Protein AF-A0A842H8J8-F1 (afdb_monomer_lite)

Foldseek 3Di:
DWDWDADPNFTETEDPFDAPLQFWKKKKWFFDKDWDADLQRFIAIAGAALFTKIKIKGKGKAFQVRVVVVVVSLVVCPQGKYKYFPQLQKDFLVCLVVGQKDFQWKKKAAPVRPDIDIDGSVDSDDPRDDDDSRIMMGQIATWTFPDRWDDWPPPDPTMTMIMTITIHDDFPRRDMAGHDDWAWADDQVPDTATEDPFDFDPVDPWDQWDWDADWDWDDDDPDPDTDIDHDDYDTKTKTKGKTKAFASSVSNVRNSCSVQSAQFRKHKYFRDWFPWWFQAWFAQAAQKTFIPDCVVPDQQWWKWWDPPVDIFIWGFNDDDGRMTRTPHGRHTDGGGGGMTTIFTWGFPRRIWMWIHSDSGIIMTITMIMGDVCQSDDDPPDDPLCHTTHVAHKKKWKWKDLPPDTAIAICYSQWAQLDVVGIHGYFQKDKDDQDDDPDLDKRKIKIKHFADPPPLLVCCVQDVPRGWMKIWMWMDGRVNSNPIDTDFIFTWDRWDDDPRMIIIITTGPSVVVVPPDDLADPDLFASDAPCDPLLPQPLVVFWFFWWFPDQDPVRKTKTFGPPDLEDDDDDWQQQAQHWKWFQDPVRDIDTFGFHGKDFPDPPPLPQDDPADPLLVVLVVQLVVQVFDADSLLSSLLRLLNVLLVVFPQNVFFQWKQWLAGLFPSSSQRISHHNPPFDTWDKDQDGRVQQHHLFGGFADDQDTKTKGWDDLVCVQFWKKKKKAKDDDAWAFDDDPPAQETATHDDPDHFHDDGQDPDDDGDGDDPPPRDHFMWMWTDDPPDQWIFIDTLLHTDDIHGVDDDDPPPDDDRRTYIDIDDDHHGTMTMMITMTGHDDHSVSRNSSRVSCCVSSPPPPDPPGDPRTMMMTRTPDRNDPDPPPDRDGTMMRGHRAPRRCVSCVSSVSNCSRNSDNPDDPDDPPPDPPPPPPPPPDDD

Structure (mmCIF, N/CA/C/O backbone):
data_AF-A0A842H8J8-F1
#
_entry.id   AF-A0A842H8J8-F1
#
loop_
_atom_site.group_PDB
_atom_site.id
_atom_site.type_symbol
_atom_site.label_atom_id
_atom_site.label_alt_id
_atom_site.label_comp_id
_atom_site.label_asym_id
_atom_site.label_entity_id
_atom_site.label_seq_id
_atom_site.pdbx_PDB_ins_code
_atom_site.Cartn_x
_atom_site.Cartn_y
_atom_site.Cartn_z
_atom_site.occupancy
_atom_site.B_iso_or_equiv
_atom_site.auth_seq_id
_atom_site.auth_comp_id
_atom_site.auth_asym_id
_atom_site.auth_atom_id
_atom_site.pdbx_PDB_model_num
ATOM 1 N N . MET A 1 1 ? -24.028 11.526 -10.012 1.00 87.69 1 MET A N 1
ATOM 2 C CA . MET A 1 1 ? -23.868 10.443 -9.016 1.00 87.69 1 MET A CA 1
ATOM 3 C C . MET A 1 1 ? -22.551 9.672 -9.108 1.00 87.69 1 MET A C 1
ATOM 5 O O . MET A 1 1 ? -22.109 9.202 -8.074 1.00 87.69 1 MET A O 1
ATOM 9 N N . PHE A 1 2 ? -21.899 9.531 -10.272 1.00 93.06 2 PHE A N 1
ATOM 10 C CA . PHE A 1 2 ? -20.542 8.960 -10.356 1.00 93.06 2 PHE A CA 1
ATOM 11 C C . PHE A 1 2 ? -19.648 9.886 -11.187 1.00 93.06 2 PHE A C 1
ATOM 13 O O . PHE A 1 2 ? -19.625 9.809 -12.417 1.00 93.06 2 PHE A O 1
ATOM 20 N N . TYR A 1 3 ? -19.007 10.846 -10.523 1.00 96.00 3 TYR A N 1
ATOM 21 C CA . TYR A 1 3 ? -18.342 11.974 -11.177 1.00 96.00 3 TYR A CA 1
ATOM 22 C C . TYR A 1 3 ? -16.841 11.712 -11.361 1.00 96.00 3 TYR A C 1
ATOM 24 O O . TYR A 1 3 ? -16.205 11.212 -10.434 1.00 96.00 3 TYR A O 1
ATOM 32 N N . PRO A 1 4 ? -16.241 12.030 -12.523 1.00 96.38 4 PRO A N 1
ATOM 33 C CA . PRO A 1 4 ? -14.789 12.026 -12.657 1.00 96.38 4 PRO A CA 1
ATOM 34 C C . PRO A 1 4 ? -14.189 13.165 -11.825 1.00 96.38 4 PRO A C 1
ATOM 36 O O . PRO A 1 4 ? -14.648 14.302 -11.900 1.00 96.38 4 PRO A O 1
ATOM 39 N N . VAL A 1 5 ? -13.157 12.862 -11.043 1.00 96.94 5 VAL A N 1
ATOM 40 C CA . VAL A 1 5 ? -12.429 13.840 -10.225 1.00 96.94 5 VAL A CA 1
ATOM 41 C C . VAL A 1 5 ? -10.946 13.488 -10.223 1.00 96.94 5 VAL A C 1
ATOM 43 O O . VAL A 1 5 ? -10.585 12.324 -10.370 1.00 96.94 5 VAL A O 1
ATOM 46 N N . THR A 1 6 ? -10.074 14.477 -10.062 1.00 96.62 6 THR A N 1
ATOM 47 C CA . THR A 1 6 ? -8.630 14.249 -9.945 1.00 96.62 6 THR A CA 1
ATOM 48 C C . THR A 1 6 ? -8.174 14.695 -8.568 1.00 96.62 6 THR A C 1
ATOM 50 O O . THR A 1 6 ? -8.339 15.861 -8.224 1.00 96.62 6 THR A O 1
ATOM 53 N N . VAL A 1 7 ? -7.573 13.789 -7.795 1.00 95.50 7 VAL A N 1
ATOM 54 C CA . VAL A 1 7 ? -7.004 14.096 -6.475 1.00 95.50 7 VAL A CA 1
ATOM 55 C C . VAL A 1 7 ? -5.531 13.713 -6.479 1.00 95.50 7 VAL A C 1
ATOM 57 O O . VAL A 1 7 ? -5.184 12.584 -6.820 1.00 95.50 7 VAL A O 1
ATOM 60 N N . SER A 1 8 ? -4.649 14.660 -6.149 1.00 91.81 8 SER A N 1
ATOM 61 C CA . SER A 1 8 ? -3.190 14.450 -6.124 1.00 91.81 8 SER A CA 1
ATOM 62 C C . SER A 1 8 ? -2.650 13.800 -7.409 1.00 91.81 8 SER A C 1
ATOM 64 O O . SER A 1 8 ? -1.915 12.815 -7.366 1.00 91.81 8 SER A O 1
ATOM 66 N N . SER A 1 9 ? -3.069 14.317 -8.571 1.00 94.00 9 SER A N 1
ATOM 67 C CA . SER A 1 9 ? -2.735 13.791 -9.911 1.00 94.00 9 SER A CA 1
ATOM 68 C C . SER A 1 9 ? -3.242 12.373 -10.216 1.00 94.00 9 SER A C 1
ATOM 70 O O . SER A 1 9 ? -2.914 11.821 -11.265 1.00 94.00 9 SER A O 1
ATOM 72 N N . THR A 1 10 ? -4.063 11.785 -9.344 1.00 94.31 10 THR A N 1
ATOM 73 C CA . THR A 1 10 ? -4.702 10.485 -9.562 1.00 94.31 10 THR A CA 1
ATOM 74 C C . THR A 1 10 ? -6.130 10.696 -10.048 1.00 94.31 10 THR A C 1
ATOM 76 O O . THR A 1 10 ? -6.908 11.403 -9.408 1.00 94.31 10 THR A O 1
ATOM 79 N N . ALA A 1 11 ? -6.476 10.094 -11.187 1.00 96.12 11 ALA A N 1
ATOM 80 C CA . ALA A 1 11 ? -7.851 10.068 -11.671 1.00 96.12 11 ALA A CA 1
ATOM 81 C C . ALA A 1 11 ? -8.688 9.137 -10.783 1.00 96.12 11 ALA A C 1
ATOM 83 O O . ALA A 1 11 ? -8.371 7.956 -10.647 1.00 96.12 11 ALA A O 1
ATOM 84 N N . CYS A 1 12 ? -9.750 9.678 -10.199 1.00 97.69 12 CYS A N 1
ATOM 85 C CA . CYS A 1 12 ? -10.662 9.007 -9.284 1.00 97.69 12 CYS A CA 1
ATOM 86 C C . CYS A 1 12 ? -12.117 9.195 -9.745 1.00 97.69 12 CYS A C 1
ATOM 88 O O . CYS A 1 12 ? -12.430 9.992 -10.637 1.00 97.69 12 CYS A O 1
ATOM 90 N N . ARG A 1 13 ? -13.035 8.473 -9.101 1.00 97.62 13 ARG A N 1
ATOM 91 C CA . ARG A 1 13 ? -14.482 8.628 -9.285 1.00 97.62 13 ARG A CA 1
ATOM 92 C C . ARG A 1 13 ? -15.158 8.953 -7.963 1.00 97.62 13 ARG A C 1
ATOM 94 O O . ARG A 1 13 ? -15.046 8.173 -7.029 1.00 97.62 13 ARG A O 1
ATOM 101 N N . LEU A 1 14 ? -15.884 10.061 -7.884 1.00 98.06 14 LEU A N 1
ATOM 102 C CA . LEU A 1 14 ? -16.700 10.402 -6.720 1.00 98.06 14 LEU A CA 1
ATOM 103 C C . LEU A 1 14 ? -18.071 9.724 -6.823 1.00 98.06 14 LEU A C 1
ATOM 105 O O . LEU A 1 14 ? -18.838 10.021 -7.743 1.00 98.06 14 LEU A O 1
ATOM 109 N N . LEU A 1 15 ? -18.374 8.827 -5.884 1.00 97.69 15 LEU A N 1
ATOM 110 C CA . LEU A 1 15 ? -19.659 8.143 -5.761 1.00 97.69 15 LEU A CA 1
ATOM 111 C C . LEU A 1 15 ? -20.578 8.909 -4.802 1.00 97.69 15 LEU A C 1
ATOM 113 O O . LEU A 1 15 ? -20.511 8.748 -3.591 1.00 97.69 15 LEU A O 1
ATOM 117 N N . ALA A 1 16 ? -21.465 9.712 -5.378 1.00 96.94 16 ALA A N 1
ATOM 118 C CA . ALA A 1 16 ? -22.446 10.554 -4.696 1.00 96.94 16 ALA A CA 1
ATOM 119 C C . ALA A 1 16 ? -23.821 9.866 -4.557 1.00 96.94 16 ALA A C 1
ATOM 121 O O . ALA A 1 16 ? -24.856 10.497 -4.741 1.00 96.94 16 ALA A O 1
ATOM 122 N N . ALA A 1 17 ? -23.842 8.545 -4.363 1.00 96.25 17 ALA A N 1
ATOM 123 C CA . ALA A 1 17 ? -25.079 7.787 -4.183 1.00 96.25 17 ALA A CA 1
ATOM 124 C C . ALA A 1 17 ? -25.385 7.668 -2.684 1.00 96.25 17 ALA A C 1
ATOM 126 O O . ALA A 1 17 ? -24.758 6.859 -1.996 1.00 96.25 17 ALA A O 1
ATOM 127 N N . GLU A 1 18 ? -26.318 8.487 -2.199 1.00 96.69 18 GLU A N 1
ATOM 128 C CA . GLU A 1 18 ? -26.728 8.534 -0.790 1.00 96.69 18 GLU A CA 1
ATOM 129 C C . GLU A 1 18 ? -27.335 7.192 -0.333 1.00 96.69 18 GLU A C 1
ATOM 131 O O . GLU A 1 18 ? -27.959 6.490 -1.144 1.00 96.69 18 GLU A O 1
ATOM 136 N N . PRO A 1 19 ? -27.127 6.778 0.927 1.00 97.50 19 PRO A N 1
ATOM 137 C CA . PRO A 1 19 ? -27.746 5.585 1.469 1.00 97.50 19 PRO A CA 1
ATOM 138 C C . PRO A 1 19 ? -29.259 5.706 1.628 1.00 97.50 19 PRO A C 1
ATOM 140 O O . PRO A 1 19 ? -29.793 6.687 2.130 1.00 97.50 19 PRO A O 1
ATOM 143 N N . ASP A 1 20 ? -29.947 4.635 1.254 1.00 96.75 20 ASP A N 1
ATOM 144 C CA . ASP A 1 20 ? -31.305 4.365 1.689 1.00 96.75 20 ASP A CA 1
ATOM 145 C C . ASP A 1 20 ? -31.262 3.866 3.135 1.00 96.75 20 ASP A C 1
ATOM 147 O O . ASP A 1 20 ? -31.043 2.679 3.391 1.00 96.75 20 ASP A O 1
ATOM 151 N N . TRP A 1 21 ? -31.476 4.792 4.071 1.00 96.06 21 TRP A N 1
ATOM 152 C CA . TRP A 1 21 ? -31.500 4.538 5.513 1.00 96.06 21 TRP A CA 1
ATOM 153 C C . TRP A 1 21 ? -32.638 3.608 5.972 1.00 96.06 21 TRP A C 1
ATOM 155 O O . TRP A 1 21 ? -32.689 3.246 7.143 1.00 96.06 21 TRP A O 1
ATOM 165 N N . SER A 1 22 ? -33.532 3.154 5.079 1.00 95.94 22 SER A N 1
ATOM 166 C CA . SER A 1 22 ? -34.403 2.008 5.393 1.00 95.94 22 SER A CA 1
ATOM 167 C C . SER A 1 22 ? -33.621 0.691 5.514 1.00 95.94 22 SER A C 1
ATOM 169 O O . SER A 1 22 ? -34.101 -0.279 6.103 1.00 95.94 22 SER A O 1
ATOM 171 N N . THR A 1 23 ? -32.395 0.669 4.987 1.00 96.19 23 THR A N 1
ATOM 172 C CA . THR A 1 23 ? -31.409 -0.393 5.163 1.00 96.19 23 THR A CA 1
ATOM 173 C C . THR A 1 23 ? -30.200 0.152 5.912 1.00 96.19 23 THR A C 1
ATOM 175 O O . THR A 1 23 ? -29.716 1.241 5.611 1.00 96.19 23 THR A O 1
ATOM 178 N N . ALA A 1 24 ? -29.680 -0.611 6.873 1.00 97.31 24 ALA A N 1
ATOM 179 C CA . ALA A 1 24 ? -28.526 -0.158 7.637 1.00 97.31 24 ALA A CA 1
ATOM 180 C C . ALA A 1 24 ? -27.286 0.011 6.740 1.00 97.31 24 ALA A C 1
ATOM 182 O O . ALA A 1 24 ? -26.946 -0.868 5.939 1.00 97.31 24 ALA A O 1
ATOM 183 N N . VAL A 1 25 ? -26.570 1.118 6.924 1.00 98.19 25 VAL A N 1
ATOM 184 C CA . VAL A 1 25 ? -25.212 1.293 6.402 1.00 98.19 25 VAL A CA 1
ATOM 185 C C . VAL A 1 25 ? -24.284 0.466 7.277 1.00 98.19 25 VAL A C 1
ATOM 187 O O . VAL A 1 25 ? -24.323 0.571 8.494 1.00 98.19 25 VAL A O 1
ATOM 190 N N . THR A 1 26 ? -23.433 -0.360 6.687 1.00 98.25 26 THR A N 1
ATOM 191 C CA . THR A 1 26 ? -22.516 -1.230 7.433 1.00 98.25 26 THR A CA 1
ATOM 192 C C . THR A 1 26 ? -21.071 -0.814 7.205 1.00 98.25 26 THR A C 1
ATOM 194 O O . THR A 1 26 ? -20.652 -0.554 6.078 1.00 98.25 26 THR A O 1
ATOM 197 N N . GLY A 1 27 ? -20.308 -0.738 8.289 1.00 98.00 27 GLY A N 1
ATOM 198 C CA . GLY A 1 27 ? -18.879 -0.459 8.297 1.00 98.00 27 GLY A CA 1
ATOM 199 C C . GLY A 1 27 ? -18.133 -1.598 8.960 1.00 98.00 27 GLY A C 1
ATOM 200 O O . GLY A 1 27 ? -18.436 -1.983 10.089 1.00 98.00 27 GLY A O 1
ATOM 201 N N . GLU A 1 28 ? -17.145 -2.132 8.257 1.00 98.19 28 GLU A N 1
ATOM 202 C CA . GLU A 1 28 ? -16.211 -3.118 8.777 1.00 98.19 28 GLU A CA 1
ATOM 203 C C . GLU A 1 28 ? -14.836 -2.461 8.929 1.00 98.19 28 GLU A C 1
ATOM 205 O O . GLU A 1 28 ? -14.187 -2.140 7.934 1.00 98.19 28 GLU A O 1
ATOM 210 N N . PHE A 1 29 ? -14.404 -2.240 10.172 1.00 98.12 29 PHE A N 1
ATOM 211 C CA . PHE A 1 29 ? -13.083 -1.708 10.503 1.00 98.12 29 PHE A CA 1
ATOM 212 C C . PHE A 1 29 ? -12.147 -2.875 10.802 1.00 98.12 29 PHE A C 1
ATOM 214 O O . PHE A 1 29 ? -12.285 -3.540 11.830 1.00 98.12 29 PHE A O 1
ATOM 221 N N . ALA A 1 30 ? -11.195 -3.127 9.909 1.00 97.69 30 ALA A N 1
ATOM 222 C CA . ALA A 1 30 ? -10.241 -4.220 10.036 1.00 97.69 30 ALA A CA 1
ATOM 223 C C . ALA A 1 30 ? -8.867 -3.700 10.480 1.00 97.69 30 ALA A C 1
ATOM 225 O O . ALA A 1 30 ? -8.191 -2.983 9.740 1.00 97.69 30 ALA A O 1
ATOM 226 N N . ALA A 1 31 ? -8.432 -4.073 11.679 1.00 95.44 31 ALA A N 1
ATOM 227 C CA . ALA A 1 31 ? -7.045 -3.930 12.097 1.00 95.44 31 ALA A CA 1
ATOM 228 C C . ALA A 1 31 ? -6.193 -5.035 11.452 1.00 95.44 31 ALA A C 1
ATOM 230 O O . ALA A 1 31 ? -6.673 -6.130 11.172 1.00 95.44 31 ALA A O 1
ATOM 231 N N . ARG A 1 32 ? -4.907 -4.772 11.215 1.00 93.62 32 ARG A N 1
ATOM 232 C CA . ARG A 1 32 ? -3.961 -5.822 10.818 1.00 93.62 32 ARG A CA 1
ATOM 233 C C . ARG A 1 32 ? -3.065 -6.142 11.996 1.00 93.62 32 ARG A C 1
ATOM 235 O O . ARG A 1 32 ? -2.204 -5.330 12.343 1.00 93.62 32 ARG A O 1
ATOM 242 N N . THR A 1 33 ? -3.258 -7.311 12.594 1.00 92.25 33 THR A N 1
ATOM 243 C CA . THR A 1 33 ? -2.404 -7.790 13.680 1.00 92.25 33 THR A CA 1
ATOM 244 C C . THR A 1 33 ? -1.749 -9.115 13.316 1.00 92.25 33 THR A C 1
ATOM 246 O O . THR A 1 33 ? -2.308 -9.929 12.584 1.00 92.25 33 THR A O 1
ATOM 249 N N . ALA A 1 34 ? -0.527 -9.306 13.802 1.00 89.75 34 ALA A N 1
ATOM 250 C CA . ALA A 1 34 ? 0.090 -10.617 13.912 1.00 89.75 34 ALA A CA 1
ATOM 251 C C . ALA A 1 34 ? -0.029 -11.056 15.369 1.00 89.75 34 ALA A C 1
ATOM 253 O O . ALA A 1 34 ? 0.261 -10.271 16.277 1.00 89.75 34 ALA A O 1
ATOM 254 N N . SER A 1 35 ? -0.447 -12.297 15.594 1.00 88.19 35 SER A N 1
ATOM 255 C CA . SER A 1 35 ? -0.564 -12.867 16.930 1.00 88.19 35 SER A CA 1
ATOM 256 C C . SER A 1 35 ? 0.161 -14.198 17.004 1.00 88.19 35 SER A C 1
ATOM 258 O O . SER A 1 35 ? -0.202 -15.122 16.280 1.00 88.19 35 SER A O 1
ATOM 260 N N . ASP A 1 36 ? 1.090 -14.307 17.945 1.00 84.88 36 ASP A N 1
ATOM 261 C CA . ASP A 1 36 ? 1.749 -15.555 18.305 1.00 84.88 36 ASP A CA 1
ATOM 262 C C . ASP A 1 36 ? 1.379 -15.890 19.748 1.00 84.88 36 ASP A C 1
ATOM 264 O O . ASP A 1 36 ? 1.682 -15.139 20.677 1.00 84.88 36 ASP A O 1
ATOM 268 N N . SER A 1 37 ? 0.685 -17.007 19.956 1.00 77.62 37 SER A N 1
ATOM 269 C CA . SER A 1 37 ? 0.348 -17.492 21.296 1.00 77.62 37 SER A CA 1
ATOM 270 C C . SER A 1 37 ? 1.330 -18.569 21.737 1.00 77.62 37 SER A C 1
ATOM 272 O O . SER A 1 37 ? 1.426 -19.614 21.092 1.00 77.62 37 SER A O 1
ATOM 274 N N . GLY A 1 38 ? 2.015 -18.345 22.858 1.00 73.69 38 GLY A N 1
ATOM 275 C CA . GLY A 1 38 ? 2.800 -19.382 23.518 1.00 73.69 38 GLY A CA 1
ATOM 276 C C . GLY A 1 38 ? 1.917 -20.439 24.191 1.00 73.69 38 GLY A C 1
ATOM 277 O O . GLY A 1 38 ? 0.714 -20.255 24.382 1.00 73.69 38 GLY A O 1
ATOM 278 N N . LEU A 1 39 ? 2.534 -21.546 24.616 1.00 74.19 39 LEU A N 1
ATOM 279 C CA . LEU A 1 39 ? 1.850 -22.659 25.293 1.00 74.19 39 LEU A CA 1
ATOM 280 C C . LEU A 1 39 ? 1.127 -22.236 26.585 1.00 74.19 39 LEU A C 1
ATOM 282 O O . LEU A 1 39 ? 0.106 -22.814 26.935 1.00 74.19 39 LEU A O 1
ATOM 286 N N . SER A 1 40 ? 1.619 -21.208 27.280 1.00 71.94 40 SER A N 1
ATOM 287 C CA . SER A 1 40 ? 1.027 -20.668 28.515 1.00 71.94 40 SER A CA 1
ATOM 288 C C . SER A 1 40 ? -0.202 -19.775 28.287 1.00 71.94 40 SER A C 1
ATOM 290 O O . SER A 1 40 ? -0.618 -19.073 29.207 1.00 71.94 40 SER A O 1
ATOM 292 N N . ALA A 1 41 ? -0.742 -19.741 27.062 1.00 72.44 41 ALA A N 1
ATOM 293 C CA . ALA A 1 41 ? -1.769 -18.803 26.598 1.00 72.44 41 ALA A CA 1
ATOM 294 C C . ALA A 1 41 ? -1.365 -17.315 26.664 1.00 72.44 41 ALA A C 1
ATOM 296 O O . ALA A 1 41 ? -2.164 -16.440 26.334 1.00 72.44 41 ALA A O 1
ATOM 297 N N . ARG A 1 42 ? -0.111 -17.011 27.027 1.00 79.88 42 ARG A N 1
ATOM 298 C CA . ARG A 1 42 ? 0.451 -15.667 26.890 1.00 79.88 42 ARG A CA 1
ATOM 299 C C . ARG A 1 42 ? 0.763 -15.420 25.425 1.00 79.88 42 ARG A C 1
ATOM 301 O O . ARG A 1 42 ? 1.501 -16.180 24.797 1.00 79.88 42 ARG A O 1
ATOM 308 N N . GLY A 1 43 ? 0.134 -14.386 24.885 1.00 81.19 43 GLY A N 1
ATOM 309 C CA . GLY A 1 43 ? 0.277 -13.998 23.496 1.00 81.19 43 GLY A CA 1
ATOM 310 C C . GLY A 1 43 ? 1.186 -12.794 23.341 1.00 81.19 43 GLY A C 1
ATOM 311 O O . GLY A 1 43 ? 1.130 -11.841 24.119 1.00 81.19 43 GLY A O 1
ATOM 312 N N . HIS A 1 44 ? 1.977 -12.826 22.283 1.00 86.75 44 HIS A N 1
ATOM 313 C CA . HIS A 1 44 ? 2.601 -11.652 21.710 1.00 86.75 44 HIS A CA 1
ATOM 314 C C . HIS A 1 44 ? 1.733 -11.213 20.542 1.00 86.75 44 HIS A C 1
ATOM 316 O O . HIS A 1 44 ? 1.434 -12.008 19.650 1.00 86.75 44 HIS A O 1
ATOM 322 N N . ARG A 1 45 ? 1.303 -9.956 20.546 1.00 90.06 45 ARG A N 1
ATOM 323 C CA . ARG A 1 45 ? 0.564 -9.378 19.430 1.00 90.06 45 ARG A CA 1
ATOM 324 C C . ARG A 1 45 ? 1.279 -8.136 18.950 1.00 90.06 45 ARG A C 1
ATOM 326 O O . ARG A 1 45 ? 1.794 -7.349 19.741 1.00 90.06 45 ARG A O 1
ATOM 333 N N . ARG A 1 46 ? 1.343 -7.994 17.634 1.00 91.00 46 ARG A N 1
ATOM 334 C CA . ARG A 1 46 ? 2.011 -6.887 16.956 1.00 91.00 46 ARG A CA 1
ATOM 335 C C . ARG A 1 46 ? 1.033 -6.265 15.986 1.00 91.00 46 ARG A C 1
ATOM 337 O O . ARG A 1 46 ? 0.405 -6.965 15.193 1.00 91.00 46 ARG A O 1
ATOM 344 N N . ARG A 1 47 ? 0.929 -4.942 16.025 1.00 91.75 47 ARG A N 1
ATOM 345 C CA . ARG A 1 47 ? 0.204 -4.189 15.002 1.00 91.75 47 ARG A CA 1
ATOM 346 C C . ARG A 1 47 ? 1.078 -4.117 13.755 1.00 91.75 47 ARG A C 1
ATOM 348 O O . ARG A 1 47 ? 2.249 -3.751 13.847 1.00 91.75 47 ARG A O 1
ATOM 355 N N . LEU A 1 48 ? 0.508 -4.488 12.615 1.00 89.94 48 LEU A N 1
ATOM 356 C CA . LEU A 1 48 ? 1.186 -4.474 11.315 1.00 89.94 48 LEU A CA 1
ATOM 357 C C . LEU A 1 48 ? 0.881 -3.207 10.508 1.00 89.94 48 LEU A C 1
ATOM 359 O O . LEU A 1 48 ? 1.577 -2.909 9.542 1.00 89.94 48 LEU A O 1
ATOM 363 N N . ALA A 1 49 ? -0.172 -2.486 10.890 1.00 90.12 49 ALA A N 1
ATOM 364 C CA . ALA A 1 49 ? -0.602 -1.238 10.280 1.00 90.12 49 ALA A CA 1
ATOM 365 C C . ALA A 1 49 ? -0.898 -0.214 11.378 1.00 90.12 49 ALA A C 1
ATOM 367 O O . ALA A 1 49 ? -1.344 -0.580 12.473 1.00 90.12 49 ALA A O 1
ATOM 368 N N . ALA A 1 50 ? -0.653 1.062 11.089 1.00 87.81 50 ALA A N 1
ATOM 369 C CA . ALA A 1 50 ? -1.013 2.137 11.998 1.00 87.81 50 ALA A CA 1
ATOM 370 C C . ALA A 1 50 ? -2.524 2.390 11.990 1.00 87.81 50 ALA A C 1
ATOM 372 O O . ALA A 1 50 ? -3.062 2.834 13.004 1.00 87.81 50 ALA A O 1
ATOM 373 N N . GLN A 1 51 ? -3.191 2.159 10.855 1.00 93.12 51 GLN A N 1
ATOM 374 C CA . GLN A 1 51 ? -4.615 2.430 10.661 1.00 93.12 51 GLN A CA 1
ATOM 375 C C . GLN A 1 51 ? -5.427 1.158 10.411 1.00 93.12 51 GLN A C 1
ATOM 377 O O . GLN A 1 51 ? -4.921 0.143 9.932 1.00 93.12 51 GLN A O 1
ATOM 382 N N . THR A 1 52 ? -6.715 1.221 10.746 1.00 95.81 52 THR A N 1
ATOM 383 C CA . THR A 1 52 ? -7.690 0.205 10.336 1.00 95.81 52 THR A CA 1
ATOM 384 C C . THR A 1 52 ? -8.101 0.436 8.891 1.00 95.81 52 THR A C 1
ATOM 386 O O . THR A 1 52 ? -8.278 1.582 8.497 1.00 95.81 52 THR A O 1
ATOM 389 N N . VAL A 1 53 ? -8.351 -0.636 8.150 1.00 97.19 53 VAL A N 1
ATOM 390 C CA . VAL A 1 53 ? -8.945 -0.576 6.811 1.00 97.19 53 VAL A CA 1
ATOM 391 C C . VAL A 1 53 ? -10.464 -0.577 6.951 1.00 97.19 53 VAL A C 1
ATOM 393 O O . VAL A 1 53 ? -11.016 -1.518 7.525 1.00 97.19 53 VAL A O 1
ATOM 396 N N . LEU A 1 54 ? -11.140 0.445 6.425 1.00 98.06 54 LEU A N 1
ATOM 397 C CA . LEU A 1 54 ? -12.603 0.500 6.405 1.00 98.06 54 LEU A CA 1
ATOM 398 C C . LEU A 1 54 ? -13.173 -0.153 5.135 1.00 98.06 54 LEU A C 1
ATOM 400 O O . LEU A 1 54 ? -12.816 0.204 4.013 1.00 98.06 54 LEU A O 1
ATOM 404 N N . THR A 1 55 ? -14.123 -1.072 5.298 1.00 98.38 55 THR A N 1
ATOM 405 C CA . THR A 1 55 ? -15.057 -1.461 4.232 1.00 98.38 55 THR A CA 1
ATOM 406 C C . THR A 1 55 ? -16.439 -0.911 4.543 1.00 98.38 55 THR A C 1
ATOM 408 O O . THR A 1 55 ? -17.039 -1.288 5.545 1.00 98.38 55 THR A O 1
ATOM 411 N N . LEU A 1 56 ? -16.944 -0.030 3.681 1.00 98.31 56 LEU A N 1
ATOM 412 C CA . LEU A 1 56 ? -18.270 0.571 3.795 1.00 98.31 56 LEU A CA 1
ATOM 413 C C . LEU A 1 56 ? -19.220 -0.092 2.794 1.00 98.31 56 LEU A C 1
ATOM 415 O O . LEU A 1 56 ? -18.907 -0.178 1.603 1.00 98.31 56 LEU A O 1
ATOM 419 N N . ALA A 1 57 ? -20.381 -0.542 3.257 1.00 98.12 57 ALA A N 1
ATOM 420 C CA . ALA A 1 57 ? -21.418 -1.118 2.414 1.00 98.12 57 ALA A CA 1
ATOM 421 C C . ALA A 1 57 ? -22.798 -0.547 2.751 1.00 98.12 57 ALA A C 1
ATOM 423 O O . ALA A 1 57 ? -23.160 -0.414 3.916 1.00 98.12 57 ALA A O 1
ATOM 424 N N . TRP A 1 58 ? -23.566 -0.202 1.721 1.00 98.06 58 TRP A N 1
ATOM 425 C CA . TRP A 1 58 ? -24.895 0.399 1.845 1.00 98.06 58 TRP A CA 1
ATOM 426 C C . TRP A 1 58 ? -25.728 0.125 0.595 1.00 98.06 58 TRP A C 1
ATOM 428 O O . TRP A 1 58 ? -25.202 -0.350 -0.417 1.00 98.06 58 TRP A O 1
ATOM 438 N N . SER A 1 59 ? -27.022 0.435 0.645 1.00 97.31 59 SER A N 1
ATOM 439 C CA . SER A 1 59 ? -27.874 0.448 -0.543 1.00 97.31 59 SER A CA 1
ATOM 440 C C . SER A 1 59 ? -28.301 1.870 -0.894 1.00 97.31 59 SER A C 1
ATOM 442 O O . SER A 1 59 ? -28.388 2.707 -0.006 1.00 97.31 59 SER A O 1
ATOM 444 N N . SER A 1 60 ? -28.535 2.164 -2.173 1.00 97.25 60 SER A N 1
ATOM 445 C CA . SER A 1 60 ? -29.061 3.461 -2.624 1.00 97.25 60 SER A CA 1
ATOM 446 C C . SER A 1 60 ? -30.238 3.262 -3.563 1.00 97.25 60 SER A C 1
ATOM 448 O O . SER A 1 60 ? -30.191 2.390 -4.438 1.00 97.25 60 SER A O 1
ATOM 450 N N . LEU A 1 61 ? -31.247 4.122 -3.440 1.00 96.88 61 LEU A N 1
ATOM 451 C CA . LEU A 1 61 ? -32.372 4.206 -4.366 1.00 96.88 61 LEU A CA 1
ATOM 452 C C . LEU A 1 61 ? -32.089 5.270 -5.421 1.00 96.88 61 LEU A C 1
ATOM 454 O O . LEU A 1 61 ? -31.945 6.446 -5.101 1.00 96.88 61 LEU A O 1
ATOM 458 N N . LEU A 1 62 ? -32.009 4.862 -6.688 1.00 95.81 62 LEU A N 1
ATOM 459 C CA . LEU A 1 62 ? -31.798 5.786 -7.800 1.00 95.81 62 LEU A CA 1
ATOM 460 C C . LEU A 1 62 ? -33.069 5.908 -8.641 1.00 95.81 62 LEU A C 1
ATOM 462 O O . LEU A 1 62 ? -33.707 4.904 -8.968 1.00 95.81 62 LEU A O 1
ATOM 466 N N . ASP A 1 63 ? -33.402 7.137 -9.028 1.00 95.50 63 ASP A N 1
ATOM 467 C CA . ASP A 1 63 ? -34.487 7.435 -9.960 1.00 95.50 63 ASP A CA 1
ATOM 468 C C . ASP A 1 63 ? -34.105 7.102 -11.418 1.00 95.50 63 ASP A C 1
ATOM 470 O O . ASP A 1 63 ? -33.008 6.626 -11.713 1.00 95.50 63 ASP A O 1
ATOM 474 N N . GLY A 1 64 ? -35.020 7.325 -12.364 1.00 93.38 64 GLY A N 1
ATOM 475 C CA . GLY A 1 64 ? -34.848 6.887 -13.753 1.00 93.38 64 GLY A CA 1
ATOM 476 C C . GLY A 1 64 ? -33.619 7.510 -14.430 1.00 93.38 64 GLY A C 1
ATOM 477 O O . GLY A 1 64 ? -32.782 6.771 -14.964 1.00 93.38 64 GLY A O 1
ATOM 478 N N . PRO A 1 65 ? -33.479 8.851 -14.409 1.00 94.00 65 PRO A N 1
ATOM 479 C CA . PRO A 1 65 ? -32.278 9.535 -14.883 1.00 94.00 65 PRO A CA 1
ATOM 480 C C . PRO A 1 65 ? -31.008 9.100 -14.140 1.00 94.00 65 PRO A C 1
ATOM 482 O O . PRO A 1 65 ? -29.992 8.819 -14.783 1.00 94.00 65 PRO A O 1
ATOM 485 N N . GLY A 1 66 ? -31.065 8.983 -12.811 1.00 93.62 66 GLY A N 1
ATOM 486 C CA . GLY A 1 66 ? -29.950 8.572 -11.968 1.00 93.62 66 GLY A CA 1
ATOM 487 C C . GLY A 1 66 ? -29.442 7.163 -12.274 1.00 93.62 66 GLY A C 1
ATOM 488 O O . GLY A 1 66 ? -28.240 6.964 -12.462 1.00 93.62 66 GLY A O 1
ATOM 489 N N . HIS A 1 67 ? -30.350 6.198 -12.416 1.00 93.88 67 HIS A N 1
ATOM 490 C CA . HIS A 1 67 ? -30.058 4.823 -12.822 1.00 93.88 67 HIS A CA 1
ATOM 491 C C . HIS A 1 67 ? -29.401 4.767 -14.210 1.00 93.88 67 HIS A C 1
ATOM 493 O O . HIS A 1 67 ? -28.377 4.099 -14.393 1.00 93.88 67 HIS A O 1
ATOM 499 N N . ALA A 1 68 ? -29.947 5.494 -15.193 1.00 93.12 68 ALA A N 1
ATOM 500 C CA . ALA A 1 68 ? -29.395 5.523 -16.547 1.00 93.12 68 ALA A CA 1
ATOM 501 C C . ALA A 1 68 ? -27.968 6.096 -16.571 1.00 93.12 68 ALA A C 1
ATOM 503 O O . ALA A 1 68 ? -27.083 5.503 -17.198 1.00 93.12 68 ALA A O 1
ATOM 504 N N . ALA A 1 69 ? -27.734 7.200 -15.854 1.00 93.25 69 ALA A N 1
ATOM 505 C CA . ALA A 1 69 ? -26.415 7.812 -15.719 1.00 93.25 69 ALA A CA 1
ATOM 506 C C . ALA A 1 69 ? -25.424 6.878 -15.007 1.00 93.25 69 ALA A C 1
ATOM 508 O O . ALA A 1 69 ? -24.305 6.690 -15.485 1.00 93.25 69 ALA A O 1
ATOM 509 N N . MET A 1 70 ? -25.845 6.237 -13.912 1.00 95.00 70 MET A N 1
ATOM 510 C CA . MET A 1 70 ? -25.010 5.303 -13.154 1.00 95.00 70 MET A CA 1
ATOM 511 C C . MET A 1 70 ? -24.589 4.095 -13.997 1.00 95.00 70 MET A C 1
ATOM 513 O O . MET A 1 70 ? -23.419 3.720 -14.004 1.00 95.00 70 MET A O 1
ATOM 517 N N . ARG A 1 71 ? -25.510 3.513 -14.775 1.00 94.19 71 ARG A N 1
ATOM 518 C CA . ARG A 1 71 ? -25.207 2.388 -15.673 1.00 94.19 71 ARG A CA 1
ATOM 519 C C . ARG A 1 71 ? -24.149 2.749 -16.720 1.00 94.19 71 ARG A C 1
ATOM 521 O O . ARG A 1 71 ? -23.252 1.949 -16.972 1.00 94.19 71 ARG A O 1
ATOM 528 N N . VAL A 1 72 ? -24.244 3.935 -17.327 1.00 94.94 72 VAL A N 1
ATOM 529 C CA . VAL A 1 72 ? -23.235 4.414 -18.291 1.00 94.94 72 VAL A CA 1
ATOM 530 C C . VAL A 1 72 ? -21.889 4.618 -17.601 1.00 94.94 72 VAL A C 1
ATOM 532 O O . VAL A 1 72 ? -20.865 4.182 -18.123 1.00 94.94 72 VAL A O 1
ATOM 535 N N . ALA A 1 73 ? -21.889 5.226 -16.415 1.00 94.06 73 ALA A N 1
ATOM 536 C CA . ALA A 1 73 ? -20.670 5.529 -15.678 1.00 94.06 73 ALA A CA 1
ATOM 537 C C . ALA A 1 73 ? -19.944 4.256 -15.195 1.00 94.06 73 ALA A C 1
ATOM 539 O O . ALA A 1 73 ? -18.731 4.147 -15.356 1.00 94.06 73 ALA A O 1
ATOM 540 N N . LEU A 1 74 ? -20.682 3.250 -14.708 1.00 94.56 74 LEU A N 1
ATOM 541 C CA . LEU A 1 74 ? -20.135 1.926 -14.383 1.00 94.56 74 LEU A CA 1
ATOM 542 C C . LEU A 1 74 ? -19.609 1.193 -15.626 1.00 94.56 74 LEU A C 1
ATOM 544 O O . LEU A 1 74 ? -18.611 0.486 -15.534 1.00 94.56 74 LEU A O 1
ATOM 548 N N . GLY A 1 75 ? -20.220 1.397 -16.797 1.00 94.50 75 GLY A N 1
ATOM 549 C CA . GLY A 1 75 ? -19.707 0.876 -18.069 1.00 94.50 75 GLY A CA 1
ATOM 550 C C . GLY A 1 75 ? -18.378 1.505 -18.514 1.00 94.50 75 GLY A C 1
ATOM 551 O O . GLY A 1 75 ? -17.658 0.906 -19.308 1.00 94.50 75 GLY A O 1
ATOM 552 N N . GLN A 1 76 ? -18.043 2.691 -17.999 1.00 94.62 76 GLN A N 1
ATOM 553 C CA . GLN A 1 76 ? -16.776 3.389 -18.252 1.00 94.62 76 GLN A CA 1
ATOM 554 C C . GLN A 1 76 ? -15.733 3.168 -17.149 1.00 94.62 76 GLN A C 1
ATOM 556 O O . GLN A 1 76 ? -14.596 3.612 -17.295 1.00 94.62 76 GLN A O 1
ATOM 561 N N . TYR A 1 77 ? -16.104 2.523 -16.042 1.00 94.81 77 TYR A N 1
ATOM 562 C CA . TYR A 1 77 ? -15.226 2.338 -14.895 1.00 94.81 77 TYR A CA 1
ATOM 563 C C . TYR A 1 77 ? -14.068 1.390 -15.234 1.00 94.81 77 TYR A C 1
ATOM 565 O O . TYR A 1 77 ? -14.260 0.188 -15.422 1.00 94.81 77 TYR A O 1
ATOM 573 N N . ALA A 1 78 ? -12.848 1.927 -15.276 1.00 92.94 78 ALA A N 1
ATOM 574 C CA . ALA A 1 78 ? -11.635 1.196 -15.644 1.00 92.94 78 ALA A CA 1
ATOM 575 C C . ALA A 1 78 ? -10.796 0.782 -14.422 1.00 92.94 78 ALA A C 1
ATOM 577 O O . ALA A 1 78 ? -9.567 0.775 -14.485 1.00 92.94 78 ALA A O 1
ATOM 578 N N . ASN A 1 79 ? -11.450 0.441 -13.302 1.00 92.31 79 ASN A N 1
ATOM 579 C CA . ASN A 1 79 ? -10.783 0.133 -12.031 1.00 92.31 79 ASN A CA 1
ATOM 580 C C . ASN A 1 79 ? -10.002 1.342 -11.466 1.00 92.31 79 ASN A C 1
ATOM 582 O O . ASN A 1 79 ? -8.911 1.199 -10.912 1.00 92.31 79 ASN A O 1
ATOM 586 N N . GLU A 1 80 ? -10.539 2.550 -11.627 1.00 95.75 80 GLU A N 1
ATOM 587 C CA . GLU A 1 80 ? -10.022 3.763 -10.978 1.00 95.75 80 GLU A CA 1
ATOM 588 C C . GLU A 1 80 ? -10.359 3.725 -9.469 1.00 95.75 80 GLU A C 1
ATOM 590 O O . GLU A 1 80 ? -11.304 3.033 -9.069 1.00 95.75 80 GLU A O 1
ATOM 595 N N . PRO A 1 81 ? -9.633 4.434 -8.590 1.00 97.19 81 PRO A N 1
ATOM 596 C CA . PRO A 1 81 ? -10.078 4.611 -7.213 1.00 97.19 81 PRO A CA 1
ATOM 597 C C . PRO A 1 81 ? -11.436 5.319 -7.136 1.00 97.19 81 PRO A C 1
ATOM 599 O O . PRO A 1 81 ? -11.746 6.203 -7.938 1.00 97.19 81 PRO A O 1
ATOM 602 N N . VAL A 1 82 ? -12.238 4.932 -6.150 1.00 97.94 82 VAL A N 1
ATOM 603 C CA . VAL A 1 82 ? -13.553 5.496 -5.859 1.00 97.94 82 VAL A CA 1
ATOM 604 C C . VAL A 1 82 ? -13.467 6.276 -4.554 1.00 97.94 82 VAL A C 1
ATOM 606 O O . VAL A 1 82 ? -13.026 5.742 -3.538 1.00 97.94 82 VAL A O 1
ATOM 609 N N . LEU A 1 83 ? -13.887 7.536 -4.593 1.00 98.44 83 LEU A N 1
ATOM 610 C CA . LEU A 1 83 ? -14.080 8.379 -3.424 1.00 98.44 83 LEU A CA 1
ATOM 611 C C . LEU A 1 83 ? -15.542 8.274 -3.005 1.00 98.44 83 LEU A C 1
ATOM 613 O O . LEU A 1 83 ? -16.433 8.489 -3.828 1.00 98.44 83 LEU A O 1
ATOM 617 N N . VAL A 1 84 ? -15.784 7.935 -1.746 1.00 98.06 84 VAL A N 1
ATOM 618 C CA . VAL A 1 84 ? -17.134 7.769 -1.202 1.00 98.06 84 VAL A CA 1
ATOM 619 C C . VAL A 1 84 ? -17.287 8.662 0.024 1.00 98.06 84 VAL A C 1
ATOM 621 O O . VAL A 1 84 ? -16.433 8.586 0.908 1.00 98.06 84 VAL A O 1
ATOM 624 N N . PRO A 1 85 ? -18.349 9.475 0.124 1.00 98.25 85 PRO A N 1
ATOM 625 C CA . PRO A 1 85 ? -18.694 10.144 1.372 1.00 98.25 85 PRO A CA 1
ATOM 626 C C . PRO A 1 85 ? -18.898 9.105 2.478 1.00 98.25 85 PRO A C 1
ATOM 628 O O . PRO A 1 85 ? -19.661 8.153 2.323 1.00 98.25 85 PRO A O 1
ATOM 631 N N . PHE A 1 86 ? -18.210 9.260 3.602 1.00 98.00 86 PHE A N 1
ATOM 632 C CA . PHE A 1 86 ? -18.489 8.473 4.791 1.00 98.00 86 PHE A CA 1
ATOM 633 C C . PHE A 1 86 ? -19.784 8.999 5.415 1.00 98.00 86 PHE A C 1
ATOM 635 O O . PHE A 1 86 ? -19.756 9.829 6.318 1.00 98.00 86 PHE A O 1
ATOM 642 N N . TRP A 1 87 ? -20.917 8.532 4.883 1.00 97.38 87 TRP A N 1
ATOM 643 C CA . TRP A 1 87 ? -22.267 8.984 5.234 1.00 97.38 87 TRP A CA 1
ATOM 644 C C . TRP A 1 87 ? -22.565 9.008 6.741 1.00 97.38 87 TRP A C 1
ATOM 646 O O . TRP A 1 87 ? -23.168 9.975 7.195 1.00 97.38 87 TRP A O 1
ATOM 656 N N . PRO A 1 88 ? -22.105 8.040 7.563 1.00 97.00 88 PRO A N 1
ATOM 657 C CA . PRO A 1 88 ? -22.310 8.119 9.012 1.00 97.00 88 PRO A CA 1
ATOM 658 C C . PRO A 1 88 ? -21.581 9.284 9.702 1.00 97.00 88 PRO A C 1
ATOM 660 O O . PRO A 1 88 ? -21.881 9.599 10.848 1.00 97.00 88 PRO A O 1
ATOM 663 N N . GLY A 1 89 ? -20.594 9.892 9.039 1.00 96.25 89 GLY A N 1
ATOM 664 C CA . GLY A 1 89 ? -19.879 11.080 9.506 1.00 96.25 89 GLY A CA 1
ATOM 665 C C . GLY A 1 89 ? -20.234 12.352 8.742 1.00 96.25 89 GLY A C 1
ATOM 666 O O . GLY A 1 89 ? -19.487 13.328 8.837 1.00 96.25 89 GLY A O 1
ATOM 667 N N . GLU A 1 90 ? -21.320 12.340 7.968 1.00 96.81 90 GLU A N 1
ATOM 668 C CA . GLU A 1 90 ? -21.880 13.547 7.368 1.00 96.81 90 GLU A CA 1
ATOM 669 C C . GLU A 1 90 ? -22.351 14.512 8.461 1.00 96.81 90 GLU A C 1
ATOM 671 O O . GLU A 1 90 ? -22.984 14.113 9.438 1.00 96.81 90 GLU A O 1
ATOM 676 N N . THR A 1 91 ? -22.048 15.795 8.291 1.00 96.31 91 THR A N 1
ATOM 677 C CA . THR A 1 91 ? -22.511 16.853 9.186 1.00 96.31 91 THR A CA 1
ATOM 678 C C . THR A 1 91 ? -22.867 18.119 8.404 1.00 96.31 91 THR A C 1
ATOM 680 O O . THR A 1 91 ? -22.515 18.262 7.229 1.00 96.31 91 THR A O 1
ATOM 683 N N . ALA A 1 92 ? -23.602 19.036 9.034 1.00 96.81 92 ALA A N 1
ATOM 684 C CA . ALA A 1 92 ? -23.784 20.382 8.495 1.00 96.81 92 ALA A CA 1
ATOM 685 C C . ALA A 1 92 ? -22.442 21.127 8.482 1.00 96.81 92 ALA A C 1
ATOM 687 O O . ALA A 1 92 ? -21.589 20.890 9.339 1.00 96.81 92 ALA A O 1
ATOM 688 N N . LEU A 1 93 ? -22.253 22.044 7.530 1.00 96.31 93 LEU A N 1
ATOM 689 C CA . LEU A 1 93 ? -21.026 22.841 7.447 1.00 96.31 93 LEU A CA 1
ATOM 690 C C . LEU A 1 93 ? -20.724 23.588 8.762 1.00 96.31 93 LEU A C 1
ATOM 692 O O . LEU A 1 93 ? -19.584 23.568 9.225 1.00 96.31 93 LEU A O 1
ATOM 696 N N . ASP A 1 94 ? -21.752 24.150 9.404 1.00 95.62 94 ASP A N 1
ATOM 697 C CA . ASP A 1 94 ? -21.639 24.869 10.683 1.00 95.62 94 ASP A CA 1
ATOM 698 C C . ASP A 1 94 ? -21.169 23.972 11.848 1.00 95.62 94 ASP A C 1
ATOM 700 O O . ASP A 1 94 ? -20.537 24.444 12.795 1.00 95.62 94 ASP A O 1
ATOM 704 N N . ASP A 1 95 ? -21.404 22.662 11.746 1.00 94.94 95 ASP A N 1
ATOM 705 C CA . ASP A 1 95 ? -21.058 21.651 12.752 1.00 94.94 95 ASP A CA 1
ATOM 706 C C . ASP A 1 95 ? -19.721 20.943 12.445 1.00 94.94 95 ASP A C 1
ATOM 708 O O . ASP A 1 95 ? -19.338 19.968 13.098 1.00 94.94 95 ASP A O 1
ATOM 712 N N . LEU A 1 96 ? -18.954 21.411 11.453 1.00 93.31 96 LEU A N 1
ATOM 713 C CA . LEU A 1 96 ? -17.691 20.776 11.059 1.00 93.31 96 LEU A CA 1
ATOM 714 C C . LEU A 1 96 ? -16.662 20.725 12.204 1.00 93.31 96 LEU A C 1
ATOM 716 O O . LEU A 1 96 ? -15.875 19.780 12.292 1.00 93.31 96 LEU A O 1
ATOM 720 N N . GLY A 1 97 ? -16.670 21.729 13.087 1.00 91.69 97 GLY A N 1
ATOM 721 C CA . GLY A 1 97 ? -15.762 21.822 14.235 1.00 91.69 97 GLY A CA 1
ATOM 722 C C . GLY A 1 97 ? -16.029 20.796 15.343 1.00 91.69 97 GLY A C 1
ATOM 723 O O . GLY A 1 97 ? -15.140 20.542 16.153 1.00 91.69 97 GLY A O 1
ATOM 724 N N . THR A 1 98 ? -17.222 20.197 15.373 1.00 91.81 98 THR A N 1
ATOM 725 C CA . THR A 1 98 ? -17.652 19.204 16.373 1.00 91.81 98 THR A CA 1
ATOM 726 C C . THR A 1 98 ? -17.788 17.796 15.788 1.00 91.81 98 THR A C 1
ATOM 728 O O . THR A 1 98 ? -18.190 16.874 16.498 1.00 91.81 98 THR A O 1
ATOM 731 N N . SER A 1 99 ? -17.421 17.597 14.516 1.00 93.69 99 SER A N 1
ATOM 732 C CA . SER A 1 99 ? -17.497 16.290 13.863 1.00 93.69 99 SER A CA 1
ATOM 733 C C . SER A 1 99 ? -16.648 15.241 14.587 1.00 93.69 99 SER A C 1
ATOM 735 O O . SER A 1 99 ? -15.443 15.408 14.786 1.00 93.69 99 SER A O 1
ATOM 737 N N . SER A 1 100 ? -17.272 14.112 14.925 1.00 95.69 100 SER A N 1
ATOM 738 C CA . SER A 1 100 ? -16.607 12.960 15.550 1.00 95.69 100 SER A CA 1
ATOM 739 C C . SER A 1 100 ? -15.838 12.092 14.549 1.00 95.69 100 SER A C 1
ATOM 741 O O . SER A 1 100 ? -15.310 11.041 14.913 1.00 95.69 100 SER A O 1
ATOM 743 N N . TRP A 1 101 ? -15.774 12.503 13.282 1.00 96.38 101 TRP A N 1
ATOM 744 C CA . TRP A 1 101 ? -15.124 11.764 12.209 1.00 96.38 101 TRP A CA 1
ATOM 745 C C . TRP A 1 101 ? -14.146 12.655 11.452 1.00 96.38 101 TRP A C 1
ATOM 747 O O . TRP A 1 101 ? -14.384 13.829 11.173 1.00 96.38 101 TRP A O 1
ATOM 757 N N . SER A 1 102 ? -13.012 12.077 11.086 1.00 94.81 102 SER A N 1
ATOM 758 C CA . SER A 1 102 ? -11.966 12.755 10.337 1.00 94.81 102 SER A CA 1
ATOM 759 C C . SER A 1 102 ? -11.413 11.860 9.235 1.00 94.81 102 SER A C 1
ATOM 761 O O . SER A 1 102 ? -11.584 10.646 9.231 1.00 94.81 102 SER A O 1
ATOM 763 N N . GLY A 1 103 ? -10.751 12.497 8.286 1.00 93.44 103 GLY A N 1
ATOM 764 C CA . GLY A 1 103 ? -10.016 11.914 7.170 1.00 93.44 103 GLY A CA 1
ATOM 765 C C . GLY A 1 103 ? -9.302 13.072 6.484 1.00 93.44 103 GLY A C 1
ATOM 766 O O . GLY A 1 103 ? -9.734 14.211 6.661 1.00 93.44 103 GLY A O 1
ATOM 767 N N . SER A 1 104 ? -8.212 12.838 5.750 1.00 94.94 104 SER A N 1
ATOM 768 C CA . SER A 1 104 ? -7.480 13.945 5.099 1.00 94.94 104 SER A CA 1
ATOM 769 C C . SER A 1 104 ? -8.198 14.544 3.891 1.00 94.94 104 SER A C 1
ATOM 771 O O . SER A 1 104 ? -7.812 15.615 3.427 1.00 94.94 104 SER A O 1
ATOM 773 N N . LEU A 1 105 ? -9.254 13.892 3.405 1.00 97.25 105 LEU A N 1
ATOM 774 C CA . LEU A 1 105 ? -10.115 14.382 2.337 1.00 97.25 105 LEU A CA 1
ATOM 775 C C . LEU A 1 105 ? -11.555 14.496 2.821 1.00 97.25 105 LEU A C 1
ATOM 777 O O . LEU A 1 105 ? -12.030 13.680 3.615 1.00 97.25 105 LEU A O 1
ATOM 781 N N . ARG A 1 106 ? -12.252 15.502 2.303 1.00 97.31 106 ARG A N 1
ATOM 782 C CA . ARG A 1 106 ? -13.672 15.752 2.545 1.00 97.31 106 ARG A CA 1
ATOM 783 C C . ARG A 1 106 ? -14.351 16.144 1.240 1.00 97.31 106 ARG A C 1
ATOM 785 O O . ARG A 1 106 ? -13.693 16.591 0.299 1.00 97.31 106 ARG A O 1
ATOM 792 N N . VAL A 1 107 ? -15.664 15.977 1.197 1.00 98.00 107 VAL A N 1
ATOM 793 C CA . VAL A 1 107 ? -16.514 16.553 0.158 1.00 98.00 107 VAL A CA 1
ATOM 794 C C . VAL A 1 107 ? -17.451 17.565 0.794 1.00 98.00 107 VAL A C 1
ATOM 796 O O . VAL A 1 107 ? -18.090 17.261 1.798 1.00 98.00 107 VAL A O 1
ATOM 799 N N . PHE A 1 108 ? -17.510 18.751 0.202 1.00 98.06 108 PHE A N 1
ATOM 800 C CA . PHE A 1 108 ? -18.546 19.749 0.440 1.00 98.06 108 PHE A CA 1
ATOM 801 C C . PHE A 1 108 ? -19.588 19.597 -0.659 1.00 98.06 108 PHE A C 1
ATOM 803 O O . PHE A 1 108 ? -19.209 19.468 -1.826 1.00 98.06 108 PHE A O 1
ATOM 810 N N . PHE A 1 109 ? -20.870 19.578 -0.319 1.00 98.12 109 PHE A N 1
ATOM 811 C CA . PHE A 1 109 ? -21.931 19.427 -1.309 1.00 98.12 109 PHE A CA 1
ATOM 812 C C . PHE A 1 109 ? -23.235 20.072 -0.847 1.00 98.12 109 PHE A C 1
ATOM 814 O O . PHE A 1 109 ? -23.590 20.029 0.331 1.00 98.12 109 PHE A O 1
ATOM 821 N N . GLU A 1 110 ? -23.960 20.649 -1.801 1.00 97.56 110 GLU A N 1
ATOM 822 C CA . GLU A 1 110 ? -25.363 21.004 -1.598 1.00 97.56 110 GLU A CA 1
ATOM 823 C C . GLU A 1 110 ? -26.211 19.721 -1.535 1.00 97.56 110 GLU A C 1
ATOM 825 O O . GLU A 1 110 ? -25.872 18.755 -2.227 1.00 97.56 110 GLU A O 1
ATOM 830 N N . PRO A 1 111 ? -27.315 19.671 -0.761 1.00 95.56 111 PRO A N 1
ATOM 831 C CA . PRO A 1 111 ? -28.114 18.449 -0.594 1.00 95.56 111 PRO A CA 1
ATOM 832 C C . PRO A 1 111 ? -28.607 17.816 -1.906 1.00 95.56 111 PRO A C 1
ATOM 834 O O . PRO A 1 111 ? -28.783 16.604 -1.994 1.00 95.56 111 PRO A O 1
ATOM 837 N N . ASP A 1 112 ? -28.803 18.620 -2.952 1.00 94.25 112 ASP A N 1
ATOM 838 C CA . ASP A 1 112 ? -29.218 18.164 -4.283 1.00 94.25 112 ASP A CA 1
ATOM 839 C C . ASP A 1 112 ? -28.045 17.773 -5.206 1.00 94.25 112 ASP A C 1
ATOM 841 O O . ASP A 1 112 ? -28.252 17.423 -6.372 1.00 94.25 112 ASP A O 1
ATOM 845 N N . TRP A 1 113 ? -26.808 17.835 -4.701 1.00 95.31 113 TRP A N 1
ATOM 846 C CA . TRP A 1 113 ? -25.559 17.633 -5.438 1.00 95.31 113 TRP A CA 1
ATOM 847 C C . TRP A 1 113 ? -25.387 18.550 -6.663 1.00 95.31 113 TRP A C 1
ATOM 849 O O . TRP A 1 113 ? -24.585 18.240 -7.555 1.00 95.31 113 TRP A O 1
ATOM 859 N N . SER A 1 114 ? -26.109 19.676 -6.727 1.00 95.38 114 SER A N 1
ATOM 860 C CA . SER A 1 114 ? -25.984 20.664 -7.809 1.00 95.38 114 SER A CA 1
ATOM 861 C C . SER A 1 114 ? -24.605 21.325 -7.825 1.00 95.38 114 SER A C 1
ATOM 863 O O . SER A 1 114 ? -24.059 21.603 -8.897 1.00 95.38 114 SER A O 1
ATOM 865 N N . GLN A 1 115 ? -24.022 21.516 -6.641 1.00 96.38 115 GLN A N 1
ATOM 866 C CA . GLN A 1 115 ? -22.662 21.987 -6.425 1.00 96.38 115 GLN A CA 1
ATOM 867 C C . GLN A 1 115 ? -21.955 21.063 -5.437 1.00 96.38 115 GLN A C 1
ATOM 869 O O . GLN A 1 115 ? -22.544 20.606 -4.457 1.00 96.38 115 GLN A O 1
ATOM 874 N N . TRP A 1 116 ? -20.694 20.753 -5.727 1.00 97.44 116 TRP A N 1
ATOM 875 C CA . TRP A 1 116 ? -19.849 19.950 -4.855 1.00 97.44 116 TRP A CA 1
ATOM 876 C C . TRP A 1 116 ? -18.370 20.248 -5.100 1.00 97.44 116 TRP A C 1
ATOM 878 O O . TRP A 1 116 ? -17.971 20.654 -6.193 1.00 97.44 116 TRP A O 1
ATOM 888 N N . GLU A 1 117 ? -17.548 20.005 -4.084 1.00 97.19 117 GLU A N 1
ATOM 889 C CA . GLU A 1 117 ? -16.098 20.164 -4.129 1.00 97.19 117 GLU A CA 1
ATOM 890 C C . GLU A 1 117 ? -15.419 19.103 -3.262 1.00 97.19 117 GLU A C 1
ATOM 892 O O . GLU A 1 117 ? -15.809 18.875 -2.119 1.00 97.19 117 GLU A O 1
ATOM 897 N N . VAL A 1 118 ? -14.376 18.465 -3.800 1.00 97.50 118 VAL A N 1
ATOM 898 C CA . VAL A 1 118 ? -13.476 17.600 -3.029 1.00 97.50 118 VAL A CA 1
ATOM 899 C C . VAL A 1 118 ? -12.274 18.422 -2.587 1.00 97.50 118 VAL A C 1
ATOM 901 O O . VAL A 1 118 ? -11.589 19.006 -3.425 1.00 97.50 118 VAL A O 1
ATOM 904 N N . ALA A 1 119 ? -11.999 18.421 -1.289 1.00 96.38 119 ALA A N 1
ATOM 905 C CA . ALA A 1 119 ? -11.009 19.291 -0.672 1.00 96.38 119 ALA A CA 1
ATOM 906 C C . ALA A 1 119 ? -10.213 18.571 0.431 1.00 96.38 119 ALA A C 1
ATOM 908 O O . ALA A 1 119 ? -10.696 17.594 1.018 1.00 96.38 119 ALA A O 1
ATOM 909 N N . PRO A 1 120 ? -8.984 19.030 0.736 1.00 96.25 120 PRO A N 1
ATOM 910 C CA . PRO A 1 120 ? -8.237 18.547 1.890 1.00 96.25 120 PRO A CA 1
ATOM 911 C C . PRO A 1 120 ? -8.933 18.944 3.198 1.00 96.25 120 PRO A C 1
ATOM 913 O O . PRO A 1 120 ? -9.556 19.996 3.302 1.00 96.25 120 PRO A O 1
ATOM 916 N N . SER A 1 121 ? -8.773 18.141 4.244 1.00 91.44 121 SER A N 1
ATOM 917 C CA . SER A 1 121 ? -9.468 18.323 5.527 1.00 91.44 121 SER A CA 1
ATOM 918 C C . SER A 1 121 ? -9.090 19.579 6.307 1.00 91.44 121 SER A C 1
ATOM 920 O O . SER A 1 121 ? -9.786 19.943 7.250 1.00 91.44 121 SER A O 1
ATOM 922 N N . THR A 1 122 ? -7.979 20.223 5.947 1.00 92.88 122 THR A N 1
ATOM 923 C CA . THR A 1 122 ? -7.542 21.507 6.512 1.00 92.88 122 THR A CA 1
ATOM 924 C C . THR A 1 122 ? -8.378 22.684 6.014 1.00 92.88 122 THR A C 1
ATOM 926 O O . THR A 1 122 ? -8.260 23.783 6.548 1.00 92.88 122 THR A O 1
ATOM 929 N N . GLN A 1 123 ? -9.180 22.479 4.970 1.00 92.06 123 GLN A N 1
ATOM 930 C CA . GLN A 1 123 ? -10.076 23.481 4.419 1.00 92.06 123 GLN A CA 1
ATOM 931 C C . GLN A 1 123 ? -11.368 23.532 5.245 1.00 92.06 123 GLN A C 1
ATOM 933 O O . GLN A 1 123 ? -11.994 22.499 5.490 1.00 92.06 123 GLN A O 1
ATOM 938 N N . ALA A 1 124 ? -11.739 24.733 5.696 1.00 91.12 124 ALA A N 1
ATOM 939 C CA . ALA A 1 124 ? -12.925 24.953 6.526 1.00 91.12 124 ALA A CA 1
ATOM 940 C C . ALA A 1 124 ? -14.212 25.146 5.703 1.00 91.12 124 ALA A C 1
ATOM 942 O O . ALA A 1 124 ? -15.279 24.783 6.176 1.00 91.12 124 ALA A O 1
ATOM 943 N N . GLU A 1 125 ? -14.105 25.674 4.479 1.00 91.75 125 GLU A N 1
ATOM 944 C CA . GLU A 1 125 ? -15.234 26.022 3.601 1.00 91.75 125 GLU A CA 1
ATOM 945 C C . GLU A 1 125 ? -14.893 25.726 2.127 1.00 91.75 125 GLU A C 1
ATOM 947 O O . GLU A 1 125 ? -13.710 25.760 1.771 1.00 91.75 125 GLU A O 1
ATOM 952 N N . PRO A 1 126 ? -15.876 25.450 1.247 1.00 92.75 126 PRO A N 1
ATOM 953 C CA . PRO A 1 126 ? -15.628 25.251 -0.185 1.00 92.75 126 PRO A CA 1
ATOM 954 C C . PRO A 1 126 ? -15.090 26.528 -0.864 1.00 92.75 126 PRO A C 1
ATOM 956 O O . PRO A 1 126 ? -15.534 27.636 -0.579 1.00 92.75 126 PRO A O 1
ATOM 959 N N . PHE A 1 127 ? -14.142 26.382 -1.794 1.00 93.00 127 PHE A N 1
ATOM 960 C CA . PHE A 1 127 ? -13.643 27.476 -2.640 1.00 93.00 127 PHE A CA 1
ATOM 961 C C . PHE A 1 127 ? -14.413 27.599 -3.961 1.00 93.00 127 PHE A C 1
ATOM 963 O O . PHE A 1 127 ? -14.453 28.670 -4.569 1.00 93.00 127 PHE A O 1
ATOM 970 N N . GLY A 1 128 ? -14.964 26.488 -4.447 1.00 88.75 128 GLY A N 1
ATOM 971 C CA . GLY A 1 128 ? -15.555 26.346 -5.772 1.00 88.75 128 GLY A CA 1
ATOM 972 C C . GLY A 1 128 ? -16.980 26.877 -5.881 1.00 88.75 128 GLY A C 1
ATOM 973 O O . GLY A 1 128 ? -17.450 27.104 -6.997 1.00 88.75 128 GLY A O 1
ATOM 974 N N . PHE A 1 129 ? -17.665 27.088 -4.755 1.00 94.06 129 PHE A N 1
ATOM 975 C CA . PHE A 1 129 ? -19.013 27.644 -4.717 1.00 94.06 129 PHE A CA 1
ATOM 976 C C . PHE A 1 129 ? -19.322 28.318 -3.375 1.00 94.06 129 PHE A C 1
ATOM 978 O O . PHE A 1 129 ? -18.646 28.083 -2.377 1.00 94.06 129 PHE A O 1
ATOM 985 N N . ALA A 1 130 ? -20.343 29.178 -3.367 1.00 94.94 130 ALA A N 1
ATOM 986 C CA . ALA A 1 130 ? -20.851 29.793 -2.147 1.00 94.94 130 ALA A CA 1
ATOM 987 C C . ALA A 1 130 ? -21.794 28.806 -1.453 1.00 94.94 130 ALA A C 1
ATOM 989 O O . ALA A 1 130 ? -22.892 28.570 -1.952 1.00 94.94 130 ALA A O 1
ATOM 990 N N . ALA A 1 131 ? -21.344 28.237 -0.336 1.00 94.50 131 ALA A N 1
ATOM 991 C CA . ALA A 1 131 ? -22.107 27.251 0.417 1.00 94.50 131 ALA A CA 1
ATOM 992 C C . ALA A 1 131 ? -23.428 27.850 0.927 1.00 94.50 131 ALA A C 1
ATOM 994 O O . ALA A 1 131 ? -23.441 28.938 1.513 1.00 94.50 131 ALA A O 1
ATOM 995 N N . SER A 1 132 ? -24.539 27.150 0.709 1.00 96.06 132 SER A N 1
ATOM 996 C CA . SER A 1 132 ? -25.804 27.473 1.362 1.00 96.06 132 SER A CA 1
ATOM 997 C C . SER A 1 132 ? -25.751 27.125 2.858 1.00 96.06 132 SER A C 1
ATOM 999 O O . SER A 1 132 ? -24.861 26.405 3.314 1.00 96.06 132 SER A O 1
ATOM 1001 N N . GLY A 1 133 ? -26.735 27.593 3.633 1.00 94.94 133 GLY A N 1
ATOM 1002 C CA . GLY A 1 133 ? -26.889 27.172 5.034 1.00 94.94 133 GLY A CA 1
ATOM 1003 C C . GLY A 1 133 ? -27.217 25.681 5.198 1.00 94.94 133 GLY A C 1
ATOM 1004 O O . GLY A 1 133 ? -27.064 25.142 6.288 1.00 94.94 133 GLY A O 1
ATOM 1005 N N . ASP A 1 134 ? -27.628 25.009 4.118 1.00 96.38 134 ASP A N 1
ATOM 1006 C CA . ASP A 1 134 ? -27.911 23.573 4.093 1.00 96.38 134 ASP A CA 1
ATOM 1007 C C . ASP A 1 134 ? -26.727 22.751 3.554 1.00 96.38 134 ASP A C 1
ATOM 1009 O O . ASP A 1 134 ? -26.838 21.529 3.425 1.00 96.38 134 ASP A O 1
ATOM 1013 N N . CYS A 1 135 ? -25.592 23.395 3.240 1.00 97.44 135 CYS A N 1
ATOM 1014 C CA . CYS A 1 135 ? -24.404 22.713 2.743 1.00 97.44 135 CYS A CA 1
ATOM 1015 C C . CYS A 1 135 ? -23.950 21.637 3.736 1.00 97.44 135 CYS A C 1
ATOM 1017 O O . CYS A 1 135 ? -23.778 21.870 4.939 1.00 97.44 135 CYS A O 1
ATOM 1019 N N . ARG A 1 136 ? -23.707 20.442 3.201 1.00 97.69 136 ARG A N 1
ATOM 1020 C CA . ARG A 1 136 ? -23.239 19.280 3.949 1.00 97.69 136 ARG A CA 1
ATOM 1021 C C . ARG A 1 136 ? -21.763 19.044 3.694 1.00 97.69 136 ARG A C 1
ATOM 1023 O O . ARG A 1 136 ? -21.211 19.412 2.653 1.00 97.69 136 ARG A O 1
ATOM 1030 N N . VAL A 1 137 ? -21.120 18.418 4.669 1.00 97.62 137 VAL A N 1
ATOM 1031 C CA . VAL A 1 137 ? -19.724 18.005 4.584 1.00 97.62 137 VAL A CA 1
ATOM 1032 C C . VAL A 1 137 ? -19.571 16.592 5.122 1.00 97.62 137 VAL A C 1
ATOM 1034 O O . VAL A 1 137 ? -20.100 16.251 6.177 1.00 97.62 137 VAL A O 1
ATOM 1037 N N . ALA A 1 138 ? -18.827 15.762 4.396 1.00 97.75 138 ALA A N 1
ATOM 1038 C CA . ALA A 1 138 ? -18.529 14.394 4.806 1.00 97.75 138 ALA A CA 1
ATOM 1039 C C . ALA A 1 138 ? -17.045 14.064 4.564 1.00 97.75 138 ALA A C 1
ATOM 1041 O O . ALA A 1 138 ? -16.493 14.453 3.526 1.00 97.75 138 ALA A O 1
ATOM 1042 N N . PRO A 1 139 ? -16.377 13.327 5.473 1.00 97.62 139 PRO A N 1
ATOM 1043 C CA . PRO A 1 139 ? -15.081 12.712 5.190 1.00 97.62 139 PRO A CA 1
ATOM 1044 C C . PRO A 1 139 ? -15.166 11.795 3.966 1.00 97.62 139 PRO A C 1
ATOM 1046 O O . PRO A 1 139 ? -16.187 11.146 3.751 1.00 97.62 139 PRO A O 1
ATOM 1049 N N . LEU A 1 140 ? -14.106 11.712 3.163 1.00 98.00 140 LEU A N 1
ATOM 1050 C CA . LEU A 1 140 ? -14.074 10.844 1.984 1.00 98.00 140 LEU A CA 1
ATOM 1051 C C . LEU A 1 140 ? -13.249 9.585 2.232 1.00 98.00 140 LEU A C 1
ATOM 1053 O O . LEU A 1 140 ? -12.049 9.655 2.484 1.00 98.00 140 LEU A O 1
ATOM 1057 N N . LEU A 1 141 ? -13.887 8.431 2.061 1.00 97.94 141 LEU A N 1
ATOM 1058 C CA . LEU A 1 141 ? -13.225 7.141 1.943 1.00 97.94 141 LEU A CA 1
ATOM 1059 C C . LEU A 1 141 ? -12.562 7.040 0.564 1.00 97.94 141 LEU A C 1
ATOM 1061 O O . LEU A 1 141 ? -13.254 7.053 -0.456 1.00 97.94 141 LEU A O 1
ATOM 1065 N N . TRP A 1 142 ? -11.237 6.890 0.527 1.00 97.94 142 TRP A N 1
ATOM 1066 C CA . TRP A 1 142 ? -10.500 6.573 -0.697 1.00 97.94 142 TRP A CA 1
ATOM 1067 C C . TRP A 1 142 ? -10.363 5.058 -0.845 1.00 97.94 142 TRP A C 1
ATOM 1069 O O . TRP A 1 142 ? -9.550 4.416 -0.177 1.00 97.94 142 TRP A O 1
ATOM 1079 N N . GLY A 1 143 ? -11.125 4.463 -1.761 1.00 97.25 143 GLY A N 1
ATOM 1080 C CA . GLY A 1 143 ? -11.190 3.010 -1.887 1.00 97.25 143 GLY A CA 1
ATOM 1081 C C . GLY A 1 143 ? -11.355 2.480 -3.299 1.00 97.25 143 GLY A C 1
ATOM 1082 O O . GLY A 1 143 ? -11.161 3.170 -4.300 1.00 97.25 143 GLY A O 1
ATOM 1083 N N . ARG A 1 144 ? -11.710 1.202 -3.371 1.00 97.19 144 ARG A N 1
ATOM 1084 C CA . ARG A 1 144 ? -12.119 0.484 -4.579 1.00 97.19 144 ARG A CA 1
ATOM 1085 C C . ARG A 1 144 ? -13.343 -0.353 -4.254 1.00 97.19 144 ARG A C 1
ATOM 1087 O O . ARG A 1 144 ? -13.546 -0.748 -3.108 1.00 97.19 144 ARG A O 1
ATOM 1094 N N . PHE A 1 145 ? -14.150 -0.655 -5.266 1.00 97.06 145 PHE A N 1
ATOM 1095 C CA . PHE A 1 145 ? -15.255 -1.589 -5.087 1.00 97.06 145 PHE A CA 1
ATOM 1096 C C . PHE A 1 145 ? -14.718 -2.953 -4.636 1.00 97.06 145 PHE A C 1
ATOM 1098 O O . PHE A 1 145 ? -13.938 -3.575 -5.357 1.00 97.06 145 PHE A O 1
ATOM 1105 N N . ALA A 1 146 ? -15.152 -3.425 -3.465 1.00 94.44 146 ALA A N 1
ATOM 1106 C CA . ALA A 1 146 ? -14.834 -4.767 -2.973 1.00 94.44 146 ALA A CA 1
ATOM 1107 C C . ALA A 1 146 ? -15.417 -5.830 -3.916 1.00 94.44 146 ALA A C 1
ATOM 1109 O O . ALA A 1 146 ? -14.800 -6.847 -4.232 1.00 94.44 146 ALA A O 1
ATOM 1110 N N . LYS A 1 147 ? -16.615 -5.533 -4.423 1.00 91.44 147 LYS A N 1
ATOM 1111 C CA . LYS A 1 147 ? -17.278 -6.221 -5.519 1.00 91.44 147 LYS A CA 1
ATOM 1112 C C . LYS A 1 147 ? -17.933 -5.158 -6.387 1.00 91.44 147 LYS A C 1
ATOM 1114 O O . LYS A 1 147 ? -18.556 -4.241 -5.854 1.00 91.44 147 LYS A O 1
ATOM 1119 N N . LEU A 1 148 ? -17.810 -5.280 -7.711 1.00 92.94 148 LEU A N 1
ATOM 1120 C CA . LEU A 1 148 ? -18.597 -4.435 -8.609 1.00 92.94 148 LEU A CA 1
ATOM 1121 C C . LEU A 1 148 ? -20.082 -4.561 -8.230 1.00 92.94 148 LEU A C 1
ATOM 1123 O O . LEU A 1 148 ? -20.533 -5.687 -7.978 1.00 92.94 148 LEU A O 1
ATOM 1127 N N . PRO A 1 149 ? -20.823 -3.442 -8.166 1.00 91.12 149 PRO A N 1
ATOM 1128 C CA . PRO A 1 149 ? -22.233 -3.471 -7.803 1.00 91.12 149 PRO A CA 1
ATOM 1129 C C . PRO A 1 149 ? -22.959 -4.459 -8.718 1.00 91.12 149 PRO A C 1
ATOM 1131 O O . PRO A 1 149 ? -22.757 -4.469 -9.937 1.00 91.12 149 PRO A O 1
ATOM 1134 N N . ALA A 1 150 ? -23.758 -5.338 -8.114 1.00 87.50 150 ALA A N 1
ATOM 1135 C CA . ALA A 1 150 ? -24.573 -6.284 -8.864 1.00 87.50 150 ALA A CA 1
ATOM 1136 C C . ALA A 1 150 ? -25.531 -5.522 -9.803 1.00 87.50 150 ALA A C 1
ATOM 1138 O O . ALA A 1 150 ? -25.793 -4.335 -9.574 1.00 87.50 150 ALA A O 1
ATOM 1139 N N . PRO A 1 151 ? -26.067 -6.173 -10.855 1.00 87.12 151 PRO A N 1
ATOM 1140 C CA . PRO A 1 151 ? -27.173 -5.600 -11.609 1.00 87.12 151 PRO A CA 1
ATOM 1141 C C . PRO A 1 151 ? -28.245 -5.109 -10.628 1.00 87.12 151 PRO A C 1
ATOM 1143 O O . PRO A 1 151 ? -28.603 -5.866 -9.724 1.00 87.12 151 PRO A O 1
ATOM 1146 N N . PRO A 1 152 ? -28.698 -3.853 -10.750 1.00 90.88 152 PRO A N 1
ATOM 1147 C CA . PRO A 1 152 ? -29.566 -3.268 -9.746 1.00 90.88 152 PRO A CA 1
ATOM 1148 C C . PRO A 1 152 ? -30.927 -3.959 -9.744 1.00 90.88 152 PRO A C 1
ATOM 1150 O O . PRO A 1 152 ? -31.421 -4.384 -10.794 1.00 90.88 152 PRO A O 1
ATOM 1153 N N . GLU A 1 153 ? -31.543 -4.040 -8.572 1.00 91.88 153 GLU A N 1
ATOM 1154 C CA . GLU A 1 153 ? -32.894 -4.566 -8.436 1.00 91.88 153 GLU A CA 1
ATOM 1155 C C . GLU A 1 153 ? -33.892 -3.478 -8.842 1.00 91.88 153 GLU A C 1
ATOM 1157 O O . GLU A 1 153 ? -33.900 -2.376 -8.290 1.00 91.88 153 GLU A O 1
ATOM 1162 N N . ALA A 1 154 ? -34.711 -3.749 -9.858 1.00 91.56 154 ALA A N 1
ATOM 1163 C CA . ALA A 1 154 ? -35.748 -2.817 -10.281 1.00 91.56 154 ALA A CA 1
ATOM 1164 C C . ALA A 1 154 ? -36.902 -2.852 -9.270 1.00 91.56 154 ALA A C 1
ATOM 1166 O O . ALA A 1 154 ? -37.709 -3.778 -9.286 1.00 91.56 154 ALA A O 1
ATOM 1167 N N . ILE A 1 155 ? -36.993 -1.835 -8.411 1.00 92.69 155 ILE A N 1
ATOM 1168 C CA . ILE A 1 155 ? -38.088 -1.711 -7.436 1.00 92.69 155 ILE A CA 1
ATOM 1169 C C . ILE A 1 155 ? -39.346 -1.167 -8.118 1.00 92.69 155 ILE A C 1
ATOM 1171 O O . ILE A 1 155 ? -40.463 -1.590 -7.829 1.00 92.69 155 ILE A O 1
ATOM 1175 N N . THR A 1 156 ? -39.184 -0.219 -9.046 1.00 91.62 156 THR A N 1
ATOM 1176 C CA . THR A 1 156 ? -40.295 0.343 -9.825 1.00 91.62 156 THR A CA 1
ATOM 1177 C C . THR A 1 156 ? -39.918 0.455 -11.299 1.00 91.62 156 THR A C 1
ATOM 1179 O O . THR A 1 156 ? -38.758 0.308 -11.674 1.00 91.62 156 THR A O 1
ATOM 1182 N N . ALA A 1 157 ? -40.882 0.795 -12.162 1.00 88.81 157 ALA A N 1
ATOM 1183 C CA . ALA A 1 157 ? -40.624 1.014 -13.589 1.00 88.81 157 ALA A CA 1
ATOM 1184 C C . ALA A 1 157 ? -39.586 2.123 -13.877 1.00 88.81 157 ALA A C 1
ATOM 1186 O O . ALA A 1 157 ? -39.077 2.209 -14.994 1.00 88.81 157 ALA A O 1
ATOM 1187 N N . ARG A 1 158 ? -39.301 2.995 -12.898 1.00 88.06 158 ARG A N 1
ATOM 1188 C CA . ARG A 1 158 ? -38.334 4.097 -13.011 1.00 88.06 158 ARG A CA 1
ATOM 1189 C C . ARG A 1 158 ? -37.335 4.156 -11.855 1.00 88.06 158 ARG A C 1
ATOM 1191 O O . ARG A 1 158 ? -36.591 5.118 -11.793 1.00 88.06 158 ARG A O 1
ATOM 1198 N N . GLY A 1 159 ? -37.328 3.191 -10.943 1.00 91.38 159 GLY A N 1
ATOM 1199 C CA . GLY A 1 159 ? -36.500 3.223 -9.739 1.00 91.38 159 GLY A CA 1
ATOM 1200 C C . GLY A 1 159 ? -35.745 1.917 -9.574 1.00 91.38 159 GLY A C 1
ATOM 1201 O O . GLY A 1 159 ? -36.322 0.845 -9.768 1.00 91.38 159 GLY A O 1
ATOM 1202 N N . ALA A 1 160 ? -34.467 2.012 -9.227 1.00 95.88 160 ALA A N 1
ATOM 1203 C CA . ALA A 1 160 ? -33.591 0.860 -9.085 1.00 95.88 160 ALA A CA 1
ATOM 1204 C C . ALA A 1 160 ? -32.758 0.967 -7.803 1.00 95.88 160 ALA A C 1
ATOM 1206 O O . ALA A 1 160 ? -32.237 2.041 -7.495 1.00 95.88 160 ALA A O 1
ATOM 1207 N N . GLN A 1 161 ? -32.618 -0.144 -7.082 1.00 96.75 161 GLN A N 1
ATOM 1208 C CA . GLN A 1 161 ? -31.752 -0.241 -5.912 1.00 96.75 161 GLN A CA 1
ATOM 1209 C C . GLN A 1 161 ? -30.384 -0.766 -6.311 1.00 96.75 161 GLN A C 1
ATOM 1211 O O . GLN A 1 161 ? -30.266 -1.767 -7.021 1.00 96.75 161 GLN A O 1
ATOM 1216 N N . TYR A 1 162 ? -29.347 -0.104 -5.820 1.00 97.12 162 TYR A N 1
ATOM 1217 C CA . TYR A 1 162 ? -27.970 -0.557 -5.947 1.00 97.12 162 TYR A CA 1
ATOM 1218 C C . TYR A 1 162 ? -27.429 -0.931 -4.578 1.00 97.12 162 TYR A C 1
ATOM 1220 O O . TYR A 1 162 ? -27.661 -0.208 -3.616 1.00 97.12 162 TYR A O 1
ATOM 1228 N N . SER A 1 163 ? -26.672 -2.023 -4.507 1.00 96.94 163 SER A N 1
ATOM 1229 C CA . SER A 1 163 ? -25.874 -2.369 -3.331 1.00 96.94 163 SER A CA 1
ATOM 1230 C C . SER A 1 163 ? -24.413 -2.038 -3.598 1.00 96.94 163 SER A C 1
ATOM 1232 O O . SER A 1 163 ? -23.820 -2.519 -4.569 1.00 96.94 163 SER A O 1
ATOM 1234 N N . TRP A 1 164 ? -23.835 -1.234 -2.719 1.00 97.25 164 TRP A N 1
ATOM 1235 C CA . TRP A 1 164 ? -22.461 -0.770 -2.793 1.00 97.25 164 TRP A CA 1
ATOM 1236 C C . TRP A 1 164 ? -21.627 -1.453 -1.722 1.00 97.25 164 TRP A C 1
ATOM 1238 O O . TRP A 1 164 ? -22.092 -1.700 -0.612 1.00 97.25 164 TRP A O 1
ATOM 1248 N N . SER A 1 165 ? -20.378 -1.754 -2.057 1.00 97.75 165 SER A N 1
ATOM 1249 C CA . SER A 1 165 ? -19.376 -2.199 -1.096 1.00 97.75 165 SER A CA 1
ATOM 1250 C C . SER A 1 165 ? -18.022 -1.687 -1.561 1.00 97.75 165 SER A C 1
ATOM 1252 O O . SER A 1 165 ? -17.540 -2.065 -2.634 1.00 97.75 165 SER A O 1
ATOM 1254 N N . VAL A 1 166 ? -17.444 -0.773 -0.789 1.00 98.00 166 VAL A N 1
ATOM 1255 C CA . VAL A 1 166 ? -16.177 -0.110 -1.094 1.00 98.00 166 VAL A CA 1
ATOM 1256 C C . VAL A 1 166 ? -15.214 -0.365 0.050 1.00 98.00 166 VAL A C 1
ATOM 1258 O O . VAL A 1 166 ? -15.508 -0.047 1.199 1.00 98.00 166 VAL A O 1
ATOM 1261 N N . THR A 1 167 ? -14.063 -0.940 -0.279 1.00 98.12 167 THR A N 1
ATOM 1262 C CA . THR A 1 167 ? -12.965 -1.167 0.660 1.00 98.12 167 THR A CA 1
ATOM 1263 C C . THR A 1 167 ? -11.904 -0.108 0.437 1.00 98.12 167 THR A C 1
ATOM 1265 O O . THR A 1 167 ? -11.511 0.169 -0.700 1.00 98.12 167 THR A O 1
ATOM 1268 N N . GLU A 1 168 ? -11.440 0.479 1.529 1.00 97.00 168 GLU A N 1
ATOM 1269 C CA . GLU A 1 168 ? -10.341 1.425 1.541 1.00 97.00 168 GLU A CA 1
ATOM 1270 C C . GLU A 1 168 ? -9.090 0.848 0.865 1.00 97.00 168 GLU A C 1
ATOM 1272 O O . GLU A 1 168 ? -8.684 -0.293 1.090 1.00 97.00 168 GLU A O 1
ATOM 1277 N N . SER A 1 169 ? -8.481 1.648 -0.001 1.00 94.94 169 SER A N 1
ATOM 1278 C CA . SER A 1 169 ? -7.270 1.279 -0.736 1.00 94.94 169 SER A CA 1
ATOM 1279 C C . SER A 1 169 ? -6.392 2.491 -1.049 1.00 94.94 169 SER A C 1
ATOM 1281 O O . SER A 1 169 ? -5.535 2.415 -1.933 1.00 94.94 169 SER A O 1
ATOM 1283 N N . GLY A 1 170 ? -6.699 3.638 -0.443 1.00 93.31 170 GLY A N 1
ATOM 1284 C CA . GLY A 1 170 ? -5.933 4.866 -0.572 1.00 93.31 170 GLY A CA 1
ATOM 1285 C C . GLY A 1 170 ? -4.684 4.864 0.311 1.00 93.31 170 GLY A C 1
ATOM 1286 O O . GLY A 1 170 ? -4.421 3.896 1.028 1.00 93.31 170 GLY A O 1
ATOM 1287 N N . PRO A 1 171 ? -3.892 5.944 0.251 1.00 91.75 171 PRO A N 1
ATOM 1288 C CA . PRO A 1 171 ? -2.804 6.185 1.194 1.00 91.75 171 PRO A CA 1
ATOM 1289 C C . PRO A 1 171 ? -3.302 6.235 2.650 1.00 91.75 171 PRO A C 1
ATOM 1291 O O . PRO A 1 171 ? -4.412 6.706 2.901 1.00 91.75 171 PRO A O 1
ATOM 1294 N N . ALA A 1 172 ? -2.487 5.805 3.618 1.00 91.00 172 ALA A N 1
ATOM 1295 C CA . ALA A 1 172 ? -2.884 5.719 5.031 1.00 91.00 172 ALA A CA 1
ATOM 1296 C C . ALA A 1 172 ? -3.287 7.072 5.652 1.00 91.00 172 ALA A C 1
ATOM 1298 O O . ALA A 1 172 ? -4.060 7.126 6.608 1.00 91.00 172 ALA A O 1
ATOM 1299 N N . GLU A 1 173 ? -2.796 8.187 5.111 1.00 91.62 173 GLU A N 1
ATOM 1300 C CA . GLU A 1 173 ? -3.214 9.533 5.502 1.00 91.62 173 GLU A CA 1
ATOM 1301 C C . GLU A 1 173 ? -4.662 9.854 5.103 1.00 91.62 173 GLU A C 1
ATOM 1303 O O . GLU A 1 173 ? -5.272 10.750 5.682 1.00 91.62 173 GLU A O 1
ATOM 1308 N N . THR A 1 174 ? -5.237 9.135 4.136 1.00 94.56 174 THR A N 1
ATOM 1309 C CA . THR A 1 174 ? -6.643 9.275 3.706 1.00 94.56 174 THR A CA 1
ATOM 1310 C C . THR A 1 174 ? -7.614 8.405 4.495 1.00 94.56 174 THR A C 1
ATOM 1312 O O . THR A 1 174 ? -8.818 8.497 4.265 1.00 94.56 174 THR A O 1
ATOM 1315 N N . ALA A 1 175 ? -7.115 7.626 5.458 1.00 95.69 175 ALA A N 1
ATOM 1316 C CA . ALA A 1 175 ? -7.945 6.752 6.269 1.00 95.69 175 ALA A CA 1
ATOM 1317 C C . ALA A 1 175 ? -8.972 7.510 7.106 1.00 95.69 175 ALA A C 1
ATOM 1319 O O . ALA A 1 175 ? -8.681 8.559 7.691 1.00 95.69 175 ALA A O 1
ATOM 1320 N N . ILE A 1 176 ? -10.172 6.935 7.188 1.00 96.94 176 ILE A N 1
ATOM 1321 C CA . ILE A 1 176 ? -11.238 7.442 8.048 1.00 96.94 176 ILE A CA 1
ATOM 1322 C C . ILE A 1 176 ? -10.899 7.114 9.501 1.00 96.94 176 ILE A C 1
ATOM 1324 O O . ILE A 1 176 ? -10.704 5.956 9.879 1.00 96.94 176 ILE A O 1
ATOM 1328 N N . ARG A 1 177 ? -10.857 8.148 10.337 1.00 96.19 177 ARG A N 1
ATOM 1329 C CA . ARG A 1 177 ? -10.554 8.046 11.764 1.00 96.19 177 ARG A CA 1
ATOM 1330 C C . ARG A 1 177 ? -11.687 8.615 12.586 1.00 96.19 177 ARG A C 1
ATOM 1332 O O . ARG A 1 177 ? -12.130 9.739 12.339 1.00 96.19 177 ARG A O 1
ATOM 1339 N N . ALA A 1 178 ? -12.096 7.872 13.600 1.00 96.62 178 ALA A N 1
ATOM 1340 C CA . ALA A 1 178 ? -12.973 8.415 14.618 1.00 96.62 178 ALA A CA 1
ATOM 1341 C C . ALA A 1 178 ? -12.173 9.341 15.548 1.00 96.62 178 ALA A C 1
ATOM 1343 O O . ALA A 1 178 ? -11.059 9.022 15.967 1.00 96.62 178 ALA A O 1
ATOM 1344 N N . VAL A 1 179 ? -12.741 10.502 15.857 1.00 94.38 179 VAL A N 1
ATOM 1345 C CA . VAL A 1 179 ? -12.168 11.506 16.752 1.00 94.38 179 VAL A CA 1
ATOM 1346 C C . VAL A 1 179 ? -13.032 11.546 17.994 1.00 94.38 179 VAL A C 1
ATOM 1348 O O . VAL A 1 179 ? -14.129 12.097 17.983 1.00 94.38 179 VAL A O 1
ATOM 1351 N N . ALA A 1 180 ? -12.537 10.944 19.068 1.00 94.38 180 ALA A N 1
ATOM 1352 C CA . ALA A 1 180 ? -13.213 10.984 20.349 1.00 94.38 180 ALA A CA 1
ATOM 1353 C C . ALA A 1 180 ? -12.213 10.934 21.504 1.00 94.38 180 ALA A C 1
ATOM 1355 O O . ALA A 1 180 ? -11.121 10.369 21.388 1.00 94.38 180 ALA A O 1
ATOM 1356 N N . THR A 1 181 ? -12.597 11.519 22.635 1.00 93.88 181 THR A N 1
ATOM 1357 C CA . THR A 1 181 ? -11.807 11.415 23.864 1.00 93.88 181 THR A CA 1
ATOM 1358 C C . THR A 1 181 ? -12.034 10.038 24.475 1.00 93.88 181 THR A C 1
ATOM 1360 O O . THR A 1 181 ? -13.163 9.678 24.788 1.00 93.88 181 THR A O 1
ATOM 1363 N N . LEU A 1 182 ? -10.959 9.266 24.641 1.00 94.88 182 LEU A N 1
ATOM 1364 C CA . LEU A 1 182 ? -11.018 7.931 25.234 1.00 94.88 182 LEU A CA 1
ATOM 1365 C C . LEU A 1 182 ? -10.658 7.987 26.716 1.00 94.88 182 LEU A C 1
ATOM 1367 O O . LEU A 1 182 ? -9.577 8.466 27.079 1.00 94.88 182 LEU A O 1
ATOM 1371 N N . ALA A 1 183 ? -11.518 7.431 27.565 1.00 92.75 183 ALA A N 1
ATOM 1372 C CA . ALA A 1 183 ? -11.230 7.313 28.982 1.00 92.75 183 ALA A CA 1
ATOM 1373 C C . ALA A 1 183 ? -10.055 6.367 29.256 1.00 92.75 183 ALA A C 1
ATOM 1375 O O . ALA A 1 183 ? -9.880 5.307 28.644 1.00 92.75 183 ALA A O 1
ATOM 1376 N N . SER A 1 184 ? -9.224 6.769 30.213 1.00 93.25 184 SER A N 1
ATOM 1377 C CA . SER A 1 184 ? -8.131 5.947 30.722 1.00 93.25 184 SER A CA 1
ATOM 1378 C C . SER A 1 184 ? -8.649 5.076 31.858 1.00 93.25 184 SER A C 1
ATOM 1380 O O . SER A 1 184 ? -9.253 5.582 32.803 1.00 93.25 184 SER A O 1
ATOM 1382 N N . GLY A 1 185 ? -8.382 3.775 31.791 1.00 92.31 185 GLY A N 1
ATOM 1383 C CA . GLY A 1 185 ? -8.622 2.886 32.916 1.00 92.31 185 GLY A CA 1
ATOM 1384 C C . GLY A 1 185 ? -7.487 2.938 33.949 1.00 92.31 185 GLY A C 1
ATOM 1385 O O . GLY A 1 185 ? -6.536 3.718 33.816 1.00 92.31 185 GLY A O 1
ATOM 1386 N N . PRO A 1 186 ? -7.565 2.102 34.996 1.00 91.69 186 PRO A N 1
ATOM 1387 C CA . PRO A 1 186 ? -6.525 2.004 36.013 1.00 91.69 186 PRO A CA 1
ATOM 1388 C C . PRO A 1 186 ? -5.183 1.553 35.420 1.00 91.69 186 PRO A C 1
ATOM 1390 O O . PRO A 1 186 ? -5.141 0.738 34.494 1.00 91.69 186 PRO A O 1
ATOM 1393 N N . SER A 1 187 ? -4.079 2.066 35.968 1.00 88.81 187 SER A N 1
ATOM 1394 C CA . SER A 1 187 ? -2.731 1.701 35.526 1.00 88.81 187 SER A CA 1
ATOM 1395 C C . SER A 1 187 ? -2.351 0.274 35.935 1.00 88.81 187 SER A C 1
ATOM 1397 O O . SER A 1 187 ? -2.628 -0.181 37.050 1.00 88.81 187 SER A O 1
ATOM 1399 N N . LEU A 1 188 ? -1.663 -0.414 35.024 1.00 82.88 188 LEU A N 1
ATOM 1400 C CA . LEU A 1 188 ? -1.094 -1.746 35.196 1.00 82.88 188 LEU A CA 1
ATOM 1401 C C . LEU A 1 188 ? 0.421 -1.659 34.960 1.00 82.88 188 LEU A C 1
ATOM 1403 O O . LEU A 1 188 ? 0.896 -1.693 33.824 1.00 82.88 188 LEU A O 1
ATOM 1407 N N . GLY A 1 189 ? 1.190 -1.479 36.036 1.00 82.00 189 GLY A N 1
ATOM 1408 C CA . GLY A 1 189 ? 2.626 -1.208 35.932 1.00 82.00 189 GLY A CA 1
ATOM 1409 C C . GLY A 1 189 ? 2.890 0.100 35.179 1.00 82.00 189 GLY A C 1
ATOM 1410 O O . GLY A 1 189 ? 2.436 1.161 35.603 1.00 82.00 189 GLY A O 1
ATOM 1411 N N . THR A 1 190 ? 3.613 0.022 34.061 1.00 80.44 190 THR A N 1
ATOM 1412 C CA . THR A 1 190 ? 3.891 1.158 33.163 1.00 80.44 190 THR A CA 1
ATOM 1413 C C . THR A 1 190 ? 2.800 1.396 32.115 1.00 80.44 190 THR A C 1
ATOM 1415 O O . THR A 1 190 ? 2.817 2.432 31.453 1.00 80.44 190 THR A O 1
ATOM 1418 N N . ALA A 1 191 ? 1.851 0.470 31.950 1.00 83.25 191 ALA A N 1
ATOM 1419 C CA . ALA A 1 191 ? 0.777 0.580 30.972 1.00 83.25 191 ALA A CA 1
ATOM 1420 C C . ALA A 1 191 ? -0.476 1.239 31.572 1.00 83.25 191 ALA A C 1
ATOM 1422 O O . ALA A 1 191 ? -0.839 1.008 32.726 1.00 83.25 191 ALA A O 1
ATOM 1423 N N . THR A 1 192 ? -1.193 2.011 30.758 1.00 89.00 192 THR A N 1
ATOM 1424 C CA . THR A 1 192 ? -2.511 2.584 31.081 1.00 89.00 192 THR A CA 1
ATOM 1425 C C . THR A 1 192 ? -3.532 2.152 30.023 1.00 89.00 192 THR A C 1
ATOM 1427 O O . THR A 1 192 ? -3.766 2.868 29.045 1.00 89.00 192 THR A O 1
ATOM 1430 N N . PRO A 1 193 ? -4.119 0.944 30.153 1.00 92.25 193 PRO A N 1
ATOM 1431 C CA . PRO A 1 193 ? -5.153 0.477 29.232 1.00 92.25 193 PRO A CA 1
ATOM 1432 C C . PRO A 1 193 ? -6.360 1.428 29.212 1.00 92.25 193 PRO A C 1
ATOM 1434 O O . PRO A 1 193 ? -6.692 2.051 30.222 1.00 92.25 193 PRO A O 1
ATOM 1437 N N . ARG A 1 194 ? -7.021 1.549 28.057 1.00 95.38 194 ARG A N 1
ATOM 1438 C CA . ARG A 1 194 ? -8.246 2.358 27.913 1.00 95.38 194 ARG A CA 1
ATOM 1439 C C . ARG A 1 194 ? -9.441 1.656 28.539 1.00 95.38 194 ARG A C 1
ATOM 1441 O O . ARG A 1 194 ? -9.413 0.440 28.691 1.00 95.38 194 ARG A O 1
ATOM 1448 N N . LEU A 1 195 ? -10.470 2.419 28.879 1.00 94.50 195 LEU A N 1
ATOM 1449 C CA . LEU A 1 195 ? -11.729 1.911 29.414 1.00 94.50 195 LEU A CA 1
ATOM 1450 C C . LEU A 1 195 ? -12.792 1.856 28.309 1.00 94.50 195 LEU A C 1
ATOM 1452 O O . LEU A 1 195 ? -12.949 2.817 27.558 1.00 94.50 195 LEU A O 1
ATOM 1456 N N . LEU A 1 196 ? -13.523 0.745 28.219 1.00 93.75 196 LEU A N 1
ATOM 1457 C CA . LEU A 1 196 ? -14.766 0.660 27.458 1.00 93.75 196 LEU A CA 1
ATOM 1458 C C . LEU A 1 196 ? -15.907 1.212 28.324 1.00 93.75 196 LEU A C 1
ATOM 1460 O O . LEU A 1 196 ? -16.346 0.548 29.258 1.00 93.75 196 LEU A O 1
ATOM 1464 N N . GLU A 1 197 ? -16.370 2.421 28.010 1.00 88.38 197 GLU A N 1
ATOM 1465 C CA . GLU A 1 197 ? -17.425 3.131 28.758 1.00 88.38 197 GLU A CA 1
ATOM 1466 C C . GLU A 1 197 ? -18.845 2.881 28.222 1.00 88.38 197 GLU A C 1
ATOM 1468 O O . GLU A 1 197 ? -19.776 3.577 28.609 1.00 88.38 197 GLU A O 1
ATOM 1473 N N . LEU A 1 198 ? -19.020 1.923 27.308 1.00 89.00 198 LEU A N 1
ATOM 1474 C CA . LEU A 1 198 ? -20.305 1.673 26.654 1.00 89.00 198 LEU A CA 1
ATOM 1475 C C . LEU A 1 198 ? -21.041 0.515 27.306 1.00 89.00 198 LEU A C 1
ATOM 1477 O O . LEU A 1 198 ? -20.500 -0.589 27.383 1.00 89.00 198 LEU A O 1
ATOM 1481 N N . GLU A 1 199 ? -22.283 0.771 27.710 1.00 86.50 199 GLU A N 1
ATOM 1482 C CA . GLU A 1 199 ? -23.168 -0.248 28.262 1.00 86.50 199 GLU A CA 1
ATOM 1483 C C . GLU A 1 199 ? -23.745 -1.148 27.157 1.00 86.50 199 GLU A C 1
ATOM 1485 O O . GLU A 1 199 ? -24.024 -0.681 26.048 1.00 86.50 199 GLU A O 1
ATOM 1490 N N . PRO A 1 200 ? -23.909 -2.456 27.414 1.00 88.50 200 PRO A N 1
ATOM 1491 C CA . PRO A 1 200 ? -24.517 -3.368 26.479 1.00 88.50 200 PRO A CA 1
ATOM 1492 C C . PRO A 1 200 ? -26.010 -3.111 26.408 1.00 88.50 200 PRO A C 1
ATOM 1494 O O . PRO A 1 200 ? -26.660 -2.724 27.379 1.00 88.50 200 PRO A O 1
ATOM 1497 N N . ASP A 1 201 ? -26.563 -3.419 25.249 1.00 87.56 201 ASP A N 1
ATOM 1498 C CA . ASP A 1 201 ? -27.994 -3.468 25.066 1.00 87.56 201 ASP A CA 1
ATOM 1499 C C . ASP A 1 201 ? -28.570 -4.694 25.793 1.00 87.56 201 ASP A C 1
ATOM 1501 O O . ASP A 1 201 ? -28.475 -5.834 25.325 1.00 87.56 201 ASP A O 1
ATOM 1505 N N . TRP A 1 202 ? -29.184 -4.443 26.950 1.00 82.81 202 TRP A N 1
ATOM 1506 C CA . TRP A 1 202 ? -29.904 -5.438 27.752 1.00 82.81 202 TRP A CA 1
ATOM 1507 C C . TRP A 1 202 ? -31.194 -5.939 27.106 1.00 82.81 202 TRP A C 1
ATOM 1509 O O . TRP A 1 202 ? -31.745 -6.945 27.554 1.00 82.81 202 TRP A O 1
ATOM 1519 N N . GLY A 1 203 ? -31.687 -5.263 26.064 1.00 81.00 203 GLY A N 1
ATOM 1520 C CA . GLY A 1 203 ? -32.773 -5.777 25.237 1.00 81.00 203 GLY A CA 1
ATOM 1521 C C . GLY A 1 203 ? -32.362 -7.032 24.461 1.00 81.00 203 GLY A C 1
ATOM 1522 O O . GLY A 1 203 ? -33.213 -7.855 24.118 1.00 81.00 203 GLY A O 1
ATOM 1523 N N . GLY A 1 204 ? -31.059 -7.209 24.218 1.00 75.56 204 GLY A N 1
ATOM 1524 C CA . GLY A 1 204 ? -30.475 -8.395 23.604 1.00 75.56 204 GLY A CA 1
ATOM 1525 C C . GLY A 1 204 ? -30.005 -9.444 24.617 1.00 75.56 204 GLY A C 1
ATOM 1526 O O . GLY A 1 204 ? -29.752 -9.170 25.788 1.00 75.56 204 GLY A O 1
ATOM 1527 N N . ALA A 1 205 ? -29.826 -10.683 24.151 1.00 70.62 205 ALA A N 1
ATOM 1528 C CA . ALA A 1 205 ? -29.186 -11.723 24.953 1.00 70.62 205 ALA A CA 1
ATOM 1529 C C . ALA A 1 205 ? -27.686 -11.414 25.121 1.00 70.62 205 ALA A C 1
ATOM 1531 O O . ALA A 1 205 ? -26.877 -11.719 24.241 1.00 70.62 205 ALA A O 1
ATOM 1532 N N . VAL A 1 206 ? -27.308 -10.821 26.254 1.00 76.56 206 VAL A N 1
ATOM 1533 C CA . VAL A 1 206 ? -25.903 -10.678 26.657 1.00 76.56 206 VAL A CA 1
ATOM 1534 C C . VAL A 1 206 ? -25.409 -12.043 27.132 1.00 76.56 206 VAL A C 1
ATOM 1536 O O . VAL A 1 206 ? -25.881 -12.579 28.136 1.00 76.56 206 VAL A O 1
ATOM 1539 N N . ALA A 1 207 ? -24.470 -12.644 26.400 1.00 75.88 207 ALA A N 1
ATOM 1540 C CA . ALA A 1 207 ? -23.893 -13.920 26.802 1.00 75.88 207 ALA A CA 1
ATOM 1541 C C . ALA A 1 207 ? -22.894 -13.673 27.937 1.00 75.88 207 ALA A C 1
ATOM 1543 O O . ALA A 1 207 ? -21.785 -13.180 27.709 1.00 75.88 207 ALA A O 1
ATOM 1544 N N . SER A 1 208 ? -23.290 -14.012 29.165 1.00 62.78 208 SER A N 1
ATOM 1545 C CA . SER A 1 208 ? -22.445 -13.878 30.347 1.00 62.78 208 SER A CA 1
ATOM 1546 C C . SER A 1 208 ? -21.292 -14.889 30.303 1.00 62.78 208 SER A C 1
ATOM 1548 O O . SER A 1 208 ? -21.411 -16.004 30.808 1.00 62.78 208 SER A O 1
ATOM 1550 N N . GLY A 1 209 ? -20.170 -14.507 29.694 1.00 63.72 209 GLY A N 1
ATOM 1551 C CA . GLY A 1 209 ? -18.853 -14.819 30.251 1.00 63.72 209 GLY A CA 1
ATOM 1552 C C . GLY A 1 209 ? -18.540 -16.285 30.534 1.00 63.72 209 GLY A C 1
ATOM 1553 O O . GLY A 1 209 ? -18.064 -16.565 31.631 1.00 63.72 209 GLY A O 1
ATOM 1554 N N . GLY A 1 210 ? -18.797 -17.222 29.614 1.00 75.62 210 GLY A N 1
ATOM 1555 C CA . GLY A 1 210 ? -18.380 -18.614 29.810 1.00 75.62 210 GLY A CA 1
ATOM 1556 C C . GLY A 1 210 ? -16.869 -18.705 30.057 1.00 75.62 210 GLY A C 1
ATOM 1557 O O . GLY A 1 210 ? -16.093 -18.028 29.381 1.00 75.62 210 GLY A O 1
ATOM 1558 N N . VAL A 1 211 ? -16.456 -19.519 31.033 1.00 83.56 211 VAL A N 1
ATOM 1559 C CA . VAL A 1 211 ? -15.039 -19.794 31.298 1.00 83.56 211 VAL A CA 1
ATOM 1560 C C . VAL A 1 211 ? -14.535 -20.793 30.259 1.00 83.56 211 VAL A C 1
ATOM 1562 O O . VAL A 1 211 ? -15.043 -21.912 30.175 1.00 83.56 211 VAL A O 1
ATOM 1565 N N . GLU A 1 212 ? -13.540 -20.397 29.475 1.00 81.00 212 GLU A N 1
ATOM 1566 C CA . GLU A 1 212 ? -12.906 -21.235 28.463 1.00 81.00 212 GLU A CA 1
ATOM 1567 C C . GLU A 1 212 ? -11.581 -21.796 28.987 1.00 81.00 212 GLU A C 1
ATOM 1569 O O . GLU A 1 212 ? -10.769 -21.089 29.592 1.00 81.00 212 GLU A O 1
ATOM 1574 N N . LEU A 1 213 ? -11.367 -23.089 28.742 1.00 82.19 213 LEU A N 1
ATOM 1575 C CA . LEU A 1 213 ? -10.154 -23.797 29.124 1.00 82.19 213 LEU A CA 1
ATOM 1576 C C . LEU A 1 213 ? -9.690 -24.654 27.946 1.00 82.19 213 LEU A C 1
ATOM 1578 O O . LEU A 1 213 ? -10.422 -25.526 27.473 1.00 82.19 213 LEU A O 1
ATOM 1582 N N . ARG A 1 214 ? -8.476 -24.393 27.450 1.00 79.25 214 ARG A N 1
ATOM 1583 C CA . ARG A 1 214 ? -7.913 -25.117 26.304 1.00 79.25 214 ARG A CA 1
ATOM 1584 C C . ARG A 1 214 ? -7.256 -26.412 26.774 1.00 79.25 214 ARG A C 1
ATOM 1586 O O . ARG A 1 214 ? -6.163 -26.392 27.328 1.00 79.25 214 ARG A O 1
ATOM 1593 N N . ILE A 1 215 ? -7.911 -27.542 26.535 1.00 83.19 215 ILE A N 1
ATOM 1594 C CA . ILE A 1 215 ? -7.355 -28.871 26.812 1.00 83.19 215 ILE A CA 1
ATOM 1595 C C . ILE A 1 215 ? -7.118 -29.564 25.473 1.00 83.19 215 ILE A C 1
ATOM 1597 O O . ILE A 1 215 ? -8.071 -29.889 24.766 1.00 83.19 215 ILE A O 1
ATOM 1601 N N . GLU A 1 216 ? -5.852 -29.777 25.117 1.00 82.38 216 GLU A N 1
ATOM 1602 C CA . GLU A 1 216 ? -5.494 -30.533 23.918 1.00 82.38 216 GLU A CA 1
ATOM 1603 C C . GLU A 1 216 ? -5.396 -32.016 24.262 1.00 82.38 216 GLU A C 1
ATOM 1605 O O . GLU A 1 216 ? -4.676 -32.424 25.175 1.00 82.38 216 GLU A O 1
ATOM 1610 N N . ARG A 1 217 ? -6.152 -32.833 23.532 1.00 87.25 217 ARG A N 1
ATOM 1611 C CA . ARG A 1 217 ? -6.139 -34.289 23.655 1.00 87.25 217 ARG A CA 1
ATOM 1612 C C . ARG A 1 217 ? -5.711 -34.862 22.319 1.00 87.25 217 ARG A C 1
ATOM 1614 O O . ARG A 1 217 ? -6.386 -34.620 21.322 1.00 87.25 217 ARG A O 1
ATOM 1621 N N . ASP A 1 218 ? -4.612 -35.608 22.301 1.00 84.31 218 ASP A N 1
ATOM 1622 C CA . ASP A 1 218 ? -4.143 -36.284 21.091 1.00 84.31 218 ASP A CA 1
ATOM 1623 C C . ASP A 1 218 ? -4.055 -37.798 21.304 1.00 84.31 218 ASP A C 1
ATOM 1625 O O . ASP A 1 218 ? -3.764 -38.299 22.395 1.00 84.31 218 ASP A O 1
ATOM 1629 N N . ARG A 1 219 ? -4.318 -38.558 20.243 1.00 81.00 219 ARG A N 1
ATOM 1630 C CA . ARG A 1 219 ? -4.190 -40.016 20.241 1.00 81.00 219 ARG A CA 1
ATOM 1631 C C . ARG A 1 219 ? -2.825 -40.401 19.711 1.00 81.00 219 ARG A C 1
ATOM 1633 O O . ARG A 1 219 ? -2.643 -40.667 18.526 1.00 81.00 219 ARG A O 1
ATOM 1640 N N . VAL A 1 220 ? -1.866 -40.503 20.623 1.00 79.69 220 VAL A N 1
ATOM 1641 C CA . VAL A 1 220 ? -0.530 -40.999 20.294 1.00 79.69 220 VAL A CA 1
ATOM 1642 C C . VAL A 1 220 ? -0.513 -42.532 20.373 1.00 79.69 220 VAL A C 1
ATOM 1644 O O . VAL A 1 220 ? -0.484 -43.121 21.452 1.00 79.69 220 VAL A O 1
ATOM 1647 N N . GLY A 1 221 ? -0.518 -43.191 19.209 1.00 83.19 221 GLY A N 1
ATOM 1648 C CA . GLY A 1 221 ? -0.402 -44.651 19.063 1.00 83.19 221 GLY A CA 1
ATOM 1649 C C . GLY A 1 221 ? -1.721 -45.383 18.765 1.00 83.19 221 GLY A C 1
ATOM 1650 O O . GLY A 1 221 ? -2.746 -44.777 18.482 1.00 83.19 221 GLY A O 1
ATOM 1651 N N . TYR A 1 222 ? -1.693 -46.723 18.810 1.00 78.75 222 TYR A N 1
ATOM 1652 C CA . TYR A 1 222 ? -2.857 -47.588 18.522 1.00 78.75 222 TYR A CA 1
ATOM 1653 C C . TYR A 1 222 ? -3.774 -47.830 19.739 1.00 78.75 222 TYR A C 1
ATOM 1655 O O . TYR A 1 222 ? -4.724 -48.613 19.665 1.00 78.75 222 TYR A O 1
ATOM 1663 N N . GLY A 1 223 ? -3.464 -47.214 20.882 1.00 78.81 223 GLY A N 1
ATOM 1664 C CA . GLY A 1 223 ? -4.264 -47.313 22.100 1.00 78.81 223 GLY A CA 1
ATOM 1665 C C . GLY A 1 223 ? -5.572 -46.520 22.009 1.00 78.81 223 GLY A C 1
ATOM 1666 O O . GLY A 1 223 ? -5.722 -45.623 21.188 1.00 78.81 223 GLY A O 1
ATOM 1667 N N . ARG A 1 224 ? -6.535 -46.846 22.881 1.00 77.81 224 ARG A N 1
ATOM 1668 C CA . ARG A 1 224 ? -7.790 -46.078 23.026 1.00 77.81 224 ARG A CA 1
ATOM 1669 C C . ARG A 1 224 ? -7.668 -44.881 23.975 1.00 77.81 224 ARG A C 1
ATOM 1671 O O . ARG A 1 224 ? -8.593 -44.082 24.033 1.00 77.81 224 ARG A O 1
ATOM 1678 N N . ALA A 1 225 ? -6.585 -44.806 24.748 1.00 79.88 225 ALA A N 1
ATOM 1679 C CA . ALA A 1 225 ? -6.352 -43.721 25.691 1.00 79.88 225 ALA A CA 1
ATOM 1680 C C . ALA A 1 225 ? -5.833 -42.484 24.951 1.00 79.88 225 ALA A C 1
ATOM 1682 O O . ALA A 1 225 ? -4.938 -42.592 24.113 1.00 79.88 225 ALA A O 1
ATOM 1683 N N . GLU A 1 226 ? -6.407 -41.331 25.270 1.00 84.94 226 GLU A N 1
ATOM 1684 C CA . GLU A 1 226 ? -5.953 -40.035 24.775 1.00 84.94 226 GLU A CA 1
ATOM 1685 C C . GLU A 1 226 ? -4.859 -39.525 25.711 1.00 84.94 226 GLU A C 1
ATOM 1687 O O . GLU A 1 226 ? -4.977 -39.626 26.934 1.00 84.94 226 GLU A O 1
ATOM 1692 N N . VAL A 1 227 ? -3.771 -39.026 25.135 1.00 85.25 227 VAL A N 1
ATOM 1693 C CA . VAL A 1 227 ? -2.754 -38.301 25.886 1.00 85.25 227 VAL A CA 1
ATOM 1694 C C . VAL A 1 227 ? -3.262 -36.873 26.015 1.00 85.25 227 VAL A C 1
ATOM 1696 O O . VAL A 1 227 ? -3.462 -36.181 25.016 1.00 85.25 227 VAL A O 1
ATOM 1699 N N . GLU A 1 228 ? -3.524 -36.452 27.249 1.00 83.25 228 GLU A N 1
ATOM 1700 C CA . GLU A 1 228 ? -3.912 -35.077 27.545 1.00 83.25 228 GLU A CA 1
ATOM 1701 C C . GLU A 1 228 ? -2.651 -34.224 27.703 1.00 83.25 228 GLU A C 1
ATOM 1703 O O . GLU A 1 228 ? -1.835 -34.449 28.600 1.00 83.25 228 GLU A O 1
ATOM 1708 N N . TYR A 1 229 ? -2.501 -33.227 26.838 1.00 78.00 229 TYR A N 1
ATOM 1709 C CA . TYR A 1 229 ? -1.510 -32.175 26.992 1.00 78.00 229 TYR A CA 1
ATOM 1710 C C . TYR A 1 229 ? -2.194 -30.999 27.683 1.00 78.00 229 TYR A C 1
ATOM 1712 O O . TYR A 1 229 ? -2.853 -30.167 27.060 1.00 78.00 229 TYR A O 1
ATOM 1720 N N . PHE A 1 230 ? -2.069 -30.955 29.008 1.00 77.75 230 PHE A N 1
ATOM 1721 C CA . PHE A 1 230 ? -2.544 -29.830 29.802 1.00 77.75 230 PHE A CA 1
ATOM 1722 C C . PHE A 1 230 ? -1.392 -28.868 30.070 1.00 77.75 230 PHE A C 1
ATOM 1724 O O . PHE A 1 230 ? -0.516 -29.144 30.892 1.00 77.75 230 PHE A O 1
ATOM 1731 N N . VAL A 1 231 ? -1.400 -27.719 29.399 1.00 74.62 231 VAL A N 1
ATOM 1732 C CA . VAL A 1 231 ? -0.547 -26.603 29.804 1.00 74.62 231 VAL A CA 1
ATOM 1733 C C . VAL A 1 231 ? -1.339 -25.768 30.797 1.00 74.62 231 VAL A C 1
ATOM 1735 O O . VAL A 1 231 ? -2.383 -25.223 30.448 1.00 74.62 231 VAL A O 1
ATOM 1738 N N . ALA A 1 232 ? -0.867 -25.690 32.042 1.00 74.56 232 ALA A N 1
ATOM 1739 C CA . ALA A 1 232 ? -1.526 -24.903 33.075 1.00 74.56 232 ALA A CA 1
ATOM 1740 C C . ALA A 1 232 ? -1.595 -23.426 32.654 1.00 74.56 232 ALA A C 1
ATOM 1742 O O . ALA A 1 232 ? -0.569 -22.756 32.542 1.00 74.56 232 ALA A O 1
ATOM 1743 N N . HIS A 1 233 ? -2.808 -22.932 32.420 1.00 78.06 233 HIS A N 1
ATOM 1744 C CA . HIS A 1 233 ? -3.101 -21.529 32.150 1.00 78.06 233 HIS A CA 1
ATOM 1745 C C . HIS A 1 233 ? -4.315 -21.099 32.972 1.00 78.06 233 HIS A C 1
ATOM 1747 O O . HIS A 1 233 ? -5.178 -21.915 33.305 1.00 78.06 233 HIS A O 1
ATOM 1753 N N . THR A 1 234 ? -4.368 -19.814 33.320 1.00 81.94 234 THR A N 1
ATOM 1754 C CA . THR A 1 234 ? -5.532 -19.246 34.002 1.00 81.94 234 THR A CA 1
ATOM 1755 C C . THR A 1 234 ? -6.710 -19.238 33.025 1.00 81.94 234 THR A C 1
ATOM 1757 O O . THR A 1 234 ? -6.539 -18.741 31.908 1.00 81.94 234 THR A O 1
ATOM 1760 N N . PRO A 1 235 ? -7.880 -19.783 33.400 1.00 84.62 235 PRO A N 1
ATOM 1761 C CA . PRO A 1 235 ? -9.039 -19.806 32.518 1.00 84.62 235 PRO A CA 1
ATOM 1762 C C . PRO A 1 235 ? -9.442 -18.389 32.104 1.00 84.62 235 PRO A C 1
ATOM 1764 O O . PRO A 1 235 ? -9.472 -17.492 32.945 1.00 84.62 235 PRO A O 1
ATOM 1767 N N . ALA A 1 236 ? -9.757 -18.195 30.825 1.00 87.50 236 ALA A N 1
ATOM 1768 C CA . ALA A 1 236 ? -10.186 -16.906 30.291 1.00 87.50 236 ALA A CA 1
ATOM 1769 C C . ALA A 1 236 ? -11.709 -16.880 30.137 1.00 87.50 236 ALA A C 1
ATOM 1771 O O . ALA A 1 236 ? -12.311 -17.870 29.719 1.00 87.50 236 ALA A O 1
ATOM 1772 N N . ARG A 1 237 ? -12.350 -15.753 30.449 1.00 89.38 237 ARG A N 1
ATOM 1773 C CA . ARG A 1 237 ? -13.770 -15.528 30.147 1.00 89.38 237 ARG A CA 1
ATOM 1774 C C . ARG A 1 237 ? -13.929 -14.839 28.798 1.00 89.38 237 ARG A C 1
ATOM 1776 O O . ARG A 1 237 ? -13.067 -14.065 28.379 1.00 89.38 237 ARG A O 1
ATOM 1783 N N . ARG A 1 238 ? -15.064 -15.075 28.136 1.00 89.81 238 ARG A N 1
ATOM 1784 C CA . ARG A 1 238 ? -15.455 -14.338 26.925 1.00 89.81 238 ARG A CA 1
ATOM 1785 C C . ARG A 1 238 ? -16.749 -13.573 27.117 1.00 89.81 238 ARG A C 1
ATOM 1787 O O . ARG A 1 238 ? -17.782 -14.178 27.388 1.00 89.81 238 ARG A O 1
ATOM 1794 N N . LEU A 1 239 ? -16.711 -12.263 26.911 1.00 89.12 239 LEU A N 1
ATOM 1795 C CA . LEU A 1 239 ? -17.910 -11.435 26.864 1.00 89.12 239 LEU A CA 1
ATOM 1796 C C . LEU A 1 239 ? -18.317 -11.244 25.409 1.00 89.12 239 LEU A C 1
ATOM 1798 O O . LEU A 1 239 ? -17.534 -10.714 24.628 1.00 89.12 239 LEU A O 1
ATOM 1802 N N . LYS A 1 240 ? -19.547 -11.616 25.057 1.00 91.44 240 LYS A N 1
ATOM 1803 C CA . LYS A 1 240 ? -20.159 -11.219 23.788 1.00 91.44 240 LYS A CA 1
ATOM 1804 C C . LYS A 1 240 ? -21.357 -10.333 24.085 1.00 91.44 240 LYS A C 1
ATOM 1806 O O . LYS A 1 240 ? -22.319 -10.785 24.707 1.00 91.44 240 LYS A O 1
ATOM 1811 N N . ALA A 1 241 ? -21.278 -9.088 23.638 1.00 90.25 241 ALA A N 1
ATOM 1812 C CA . ALA A 1 241 ? -22.271 -8.064 23.911 1.00 90.25 241 ALA A CA 1
ATOM 1813 C C . ALA A 1 241 ? -22.680 -7.353 22.620 1.00 90.25 241 ALA A C 1
ATOM 1815 O O . ALA A 1 241 ? -21.849 -7.088 21.748 1.00 90.25 241 ALA A O 1
ATOM 1816 N N . SER A 1 242 ? -23.969 -7.041 22.524 1.00 92.12 242 SER A N 1
ATOM 1817 C CA . SER A 1 242 ? -24.478 -6.096 21.534 1.00 92.12 242 SER A CA 1
ATOM 1818 C C . SER A 1 242 ? -24.478 -4.714 22.171 1.00 92.12 242 SER A C 1
ATOM 1820 O O . SER A 1 242 ? -24.867 -4.578 23.326 1.00 92.12 242 SER A O 1
ATOM 1822 N N . LEU A 1 243 ? -23.999 -3.718 21.442 1.00 93.44 243 LEU A N 1
ATOM 1823 C CA . LEU A 1 243 ? -23.976 -2.316 21.830 1.00 93.44 243 LEU A CA 1
ATOM 1824 C C . LEU A 1 243 ? -24.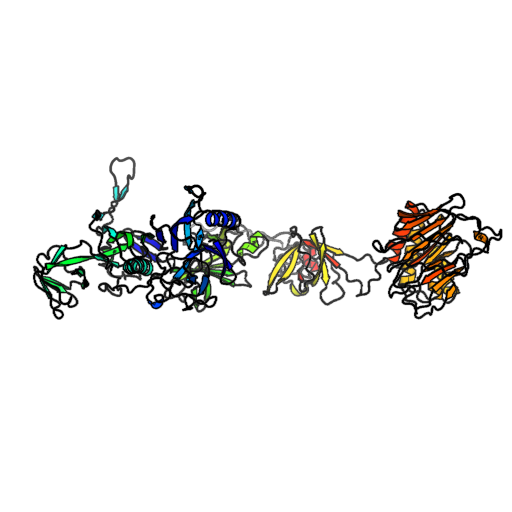873 -1.549 20.858 1.00 93.44 243 LEU A C 1
ATOM 1826 O O . LEU A 1 243 ? -24.813 -1.807 19.652 1.00 93.44 243 LEU A O 1
ATOM 1830 N N . THR A 1 244 ? -25.617 -0.573 21.369 1.00 93.88 244 THR A N 1
ATOM 1831 C CA . THR A 1 244 ? -26.433 0.342 20.555 1.00 93.88 244 THR A CA 1
ATOM 1832 C C . THR A 1 244 ? -25.960 1.782 20.782 1.00 93.88 244 THR A C 1
ATOM 1834 O O . THR A 1 244 ? -26.669 2.565 21.413 1.00 93.88 244 THR A O 1
ATOM 1837 N N . PRO A 1 245 ? -24.718 2.121 20.376 1.00 90.50 245 PRO A N 1
ATOM 1838 C CA . PRO A 1 245 ? -24.158 3.442 20.628 1.00 90.50 245 PRO A CA 1
ATOM 1839 C C . PRO A 1 245 ? -24.921 4.547 19.887 1.00 90.50 245 PRO A C 1
ATOM 1841 O O . PRO A 1 245 ? -25.308 4.399 18.722 1.00 90.50 245 PRO A O 1
ATOM 1844 N N . LEU A 1 246 ? -25.076 5.689 20.555 1.00 91.75 246 LEU A N 1
ATOM 1845 C CA . LEU A 1 246 ? -25.755 6.869 20.025 1.00 91.75 246 LEU A CA 1
ATOM 1846 C C . LEU A 1 246 ? -24.756 7.980 19.671 1.00 91.75 246 LEU A C 1
ATOM 1848 O O . LEU A 1 246 ? -23.935 8.401 20.485 1.00 91.75 246 LEU A O 1
ATOM 1852 N N . GLY A 1 247 ? -24.835 8.479 18.437 1.00 90.12 247 GLY A N 1
ATOM 1853 C CA . GLY A 1 247 ? -24.044 9.601 17.932 1.00 90.12 247 GLY A CA 1
ATOM 1854 C C . GLY A 1 247 ? -22.543 9.429 18.181 1.00 90.12 247 GLY A C 1
ATOM 1855 O O . GLY A 1 247 ? -21.910 8.509 17.653 1.00 90.12 247 GLY A O 1
ATOM 1856 N N . GLU A 1 248 ? -21.978 10.307 19.015 1.00 92.50 248 GLU A N 1
ATOM 1857 C CA . GLU A 1 248 ? -20.552 10.337 19.370 1.00 92.50 248 GLU A CA 1
ATOM 1858 C C . GLU A 1 248 ? -20.063 9.031 20.028 1.00 92.50 248 GLU A C 1
ATOM 1860 O O . GLU A 1 248 ? -18.895 8.666 19.889 1.00 92.50 248 GLU A O 1
ATOM 1865 N N . GLU A 1 249 ? -20.936 8.272 20.696 1.00 94.69 249 GLU A N 1
ATOM 1866 C CA . GLU A 1 249 ? -20.580 6.979 21.296 1.00 94.69 249 GLU A CA 1
ATOM 1867 C C . GLU A 1 249 ? -20.094 5.972 20.251 1.00 94.69 249 GLU A C 1
ATOM 1869 O O . GLU A 1 249 ? -19.192 5.174 20.516 1.00 94.69 249 GLU A O 1
ATOM 1874 N N . THR A 1 250 ? -20.632 6.046 19.029 1.00 95.81 250 THR A N 1
ATOM 1875 C CA . THR A 1 250 ? -20.202 5.169 17.936 1.00 95.81 250 THR A CA 1
ATOM 1876 C C . THR A 1 250 ? -18.778 5.509 17.517 1.00 95.81 250 THR A C 1
ATOM 1878 O O . THR A 1 250 ? -17.944 4.619 17.334 1.00 95.81 250 THR A O 1
ATOM 1881 N N . ALA A 1 251 ? -18.470 6.805 17.427 1.00 96.12 251 ALA A N 1
ATOM 1882 C CA . ALA A 1 251 ? -17.116 7.272 17.178 1.00 96.12 251 ALA A CA 1
ATOM 1883 C C . ALA A 1 251 ? -16.178 6.892 18.336 1.00 96.12 251 ALA A C 1
ATOM 1885 O O . ALA A 1 251 ? -15.064 6.454 18.077 1.00 96.12 251 ALA A O 1
ATOM 1886 N N . ARG A 1 252 ? -16.617 6.949 19.601 1.00 96.00 252 ARG A N 1
ATOM 1887 C CA . ARG A 1 252 ? -15.825 6.471 20.754 1.00 96.00 252 ARG A CA 1
ATOM 1888 C C . ARG A 1 252 ? -15.498 4.983 20.663 1.00 96.00 252 ARG A C 1
ATOM 1890 O O . ARG A 1 252 ? -14.345 4.618 20.885 1.00 96.00 252 ARG A O 1
ATOM 1897 N N . LEU A 1 253 ? -16.460 4.134 20.295 1.00 96.88 253 LEU A N 1
ATOM 1898 C CA . LEU A 1 253 ? -16.226 2.697 20.106 1.00 96.88 253 LEU A CA 1
ATOM 1899 C C . LEU A 1 253 ? -15.192 2.432 19.007 1.00 96.88 253 LEU A C 1
ATOM 1901 O O . LEU A 1 253 ? -14.246 1.667 19.205 1.00 96.88 253 LEU A O 1
ATOM 1905 N N . VAL A 1 254 ? -15.360 3.080 17.852 1.00 97.25 254 VAL A N 1
ATOM 1906 C CA . VAL A 1 254 ? -14.442 2.921 16.719 1.00 97.25 254 VAL A CA 1
ATOM 1907 C C . VAL A 1 254 ? -13.067 3.501 17.046 1.00 97.25 254 VAL A C 1
ATOM 1909 O O . VAL A 1 254 ? -12.063 2.847 16.776 1.00 97.25 254 VAL A O 1
ATOM 1912 N N . ALA A 1 255 ? -12.997 4.662 17.698 1.00 96.88 255 ALA A N 1
ATOM 1913 C CA . ALA A 1 255 ? -11.748 5.272 18.145 1.00 96.88 255 ALA A CA 1
ATOM 1914 C C . ALA A 1 255 ? -11.021 4.368 19.146 1.00 96.88 255 ALA A C 1
ATOM 1916 O O . ALA A 1 255 ? -9.810 4.192 19.033 1.00 96.88 255 ALA A O 1
ATOM 1917 N N . LEU A 1 256 ? -11.744 3.738 20.079 1.00 97.00 256 LEU A N 1
ATOM 1918 C CA . LEU A 1 256 ? -11.183 2.755 21.002 1.00 97.00 256 LEU A CA 1
ATOM 1919 C C . LEU A 1 256 ? -10.601 1.562 20.238 1.00 97.00 256 LEU A C 1
ATOM 1921 O O . LEU A 1 256 ? -9.467 1.163 20.491 1.00 97.00 256 LEU A O 1
ATOM 1925 N N . PHE A 1 257 ? -11.338 1.011 19.275 1.00 97.31 257 PHE A N 1
ATOM 1926 C CA . PHE A 1 257 ? -10.868 -0.110 18.463 1.00 97.31 257 PHE A CA 1
ATOM 1927 C C . PHE A 1 257 ? -9.631 0.247 17.616 1.00 97.31 257 PHE A C 1
ATOM 1929 O O . PHE A 1 257 ? -8.667 -0.523 17.574 1.00 97.31 257 PHE A O 1
ATOM 1936 N N . GLN A 1 258 ? -9.620 1.434 17.000 1.00 95.88 258 GLN A N 1
ATOM 1937 C CA . GLN A 1 258 ? -8.491 1.973 16.234 1.00 95.88 258 GLN A CA 1
ATOM 1938 C C . GLN A 1 258 ? -7.260 2.203 17.129 1.00 95.88 258 GLN A C 1
ATOM 1940 O O . GLN A 1 258 ? -6.164 1.741 16.813 1.00 95.88 258 GLN A O 1
ATOM 1945 N N . ASP A 1 259 ? -7.439 2.838 18.289 1.00 94.94 259 ASP A N 1
ATOM 1946 C CA . ASP A 1 259 ? -6.378 3.118 19.265 1.00 94.94 259 ASP A CA 1
ATOM 1947 C C . ASP A 1 259 ? -5.800 1.840 19.890 1.00 94.94 259 ASP A C 1
ATOM 1949 O O . ASP A 1 259 ? -4.609 1.783 20.210 1.00 94.94 259 ASP A O 1
ATOM 1953 N N . ARG A 1 260 ? -6.605 0.784 20.044 1.00 93.81 260 ARG A N 1
ATOM 1954 C CA . ARG A 1 260 ? -6.147 -0.534 20.515 1.00 93.81 260 ARG A CA 1
ATOM 1955 C C . ARG A 1 260 ? -5.612 -1.430 19.393 1.00 93.81 260 ARG A C 1
ATOM 1957 O O . ARG A 1 260 ? -4.981 -2.439 19.690 1.00 93.81 260 ARG A O 1
ATOM 1964 N N . GLY A 1 261 ? -5.788 -1.057 18.125 1.00 93.56 261 GLY A N 1
ATOM 1965 C CA . GLY A 1 261 ? -5.326 -1.853 16.988 1.00 93.56 261 GLY A CA 1
ATOM 1966 C C . GLY A 1 261 ? -5.994 -3.225 16.934 1.00 93.56 261 GLY A C 1
ATOM 1967 O O . GLY A 1 261 ? -5.308 -4.229 16.761 1.00 93.56 261 GLY A O 1
ATOM 1968 N N . GLY A 1 262 ? -7.312 -3.276 17.140 1.00 94.62 262 GLY A N 1
ATOM 1969 C CA . GLY A 1 262 ? -8.077 -4.522 17.159 1.00 94.62 262 GLY A CA 1
ATOM 1970 C C . GLY A 1 262 ? -7.706 -5.431 18.326 1.00 94.62 262 GLY A C 1
ATOM 1971 O O . GLY A 1 262 ? -7.757 -5.014 19.483 1.00 94.62 262 GLY A O 1
ATOM 1972 N N . SER A 1 263 ? -7.328 -6.679 18.040 1.00 94.69 263 SER A N 1
ATOM 1973 C CA . SER A 1 263 ? -7.034 -7.668 19.082 1.00 94.69 263 SER A CA 1
ATOM 1974 C C . SER A 1 263 ? -5.666 -7.500 19.754 1.00 94.69 263 SER A C 1
ATOM 1976 O O . SER A 1 263 ? -5.329 -8.306 20.619 1.00 94.69 263 SER A O 1
ATOM 1978 N N . ALA A 1 264 ? -4.857 -6.500 19.378 1.00 92.88 264 ALA A N 1
ATOM 1979 C CA . ALA A 1 264 ? -3.501 -6.313 19.905 1.00 92.88 264 ALA A CA 1
ATOM 1980 C C . ALA A 1 264 ? -3.463 -5.612 21.276 1.00 92.88 264 ALA A C 1
ATOM 1982 O O . ALA A 1 264 ? -2.804 -6.084 22.204 1.00 92.88 264 ALA A O 1
ATOM 1983 N N . GLY A 1 265 ? -4.160 -4.486 21.422 1.00 92.69 265 GLY A N 1
ATOM 1984 C CA . GLY A 1 265 ? -4.075 -3.612 22.591 1.00 92.69 265 GLY A CA 1
ATOM 1985 C C . GLY A 1 265 ? -4.974 -4.041 23.749 1.00 92.69 265 GLY A C 1
ATOM 1986 O O . GLY A 1 265 ? -6.110 -4.452 23.543 1.00 92.69 265 GLY A O 1
ATOM 1987 N N . LEU A 1 266 ? -4.476 -3.894 24.982 1.00 93.19 266 LEU A N 1
ATOM 1988 C CA . LEU A 1 266 ? -5.262 -4.109 26.204 1.00 93.19 266 LEU A CA 1
ATOM 1989 C C . LEU A 1 266 ? -6.288 -2.996 26.437 1.00 93.19 266 LEU A C 1
ATOM 1991 O O . LEU A 1 266 ? -5.991 -1.807 26.238 1.00 93.19 266 LEU A O 1
ATOM 1995 N N . LEU A 1 267 ? -7.443 -3.388 26.970 1.00 95.25 267 LEU A N 1
ATOM 1996 C CA . LEU A 1 267 ? -8.471 -2.494 27.486 1.00 95.25 267 LEU A CA 1
ATOM 1997 C C . LEU A 1 267 ? -9.115 -3.061 28.759 1.00 95.25 267 LEU A C 1
ATOM 1999 O O . LEU A 1 267 ? -9.060 -4.259 29.032 1.00 95.25 267 LEU A O 1
ATOM 2003 N N . TRP A 1 268 ? -9.714 -2.175 29.543 1.00 94.31 268 TRP A N 1
ATOM 2004 C CA . TRP A 1 268 ? -10.576 -2.504 30.667 1.00 94.31 268 TRP A CA 1
ATOM 2005 C C . TRP A 1 268 ? -12.026 -2.480 30.201 1.00 94.31 268 TRP A C 1
ATOM 2007 O O . TRP A 1 268 ? -12.451 -1.502 29.587 1.00 94.31 268 TRP A O 1
ATOM 2017 N N . ALA A 1 269 ? -12.781 -3.527 30.510 1.00 93.00 269 ALA A N 1
ATOM 2018 C CA . ALA A 1 269 ? -14.219 -3.566 30.271 1.00 93.00 269 ALA A CA 1
ATOM 2019 C C . ALA A 1 269 ? -14.960 -4.031 31.529 1.00 93.00 269 ALA A C 1
ATOM 2021 O O . ALA A 1 269 ? -14.413 -4.847 32.276 1.00 93.00 269 ALA A O 1
ATOM 2022 N N . PRO A 1 270 ? -16.186 -3.549 31.780 1.00 89.31 270 PRO A N 1
ATOM 2023 C CA . PRO A 1 270 ? -17.031 -4.080 32.844 1.00 89.31 270 PRO A CA 1
ATOM 2024 C C . PRO A 1 270 ? -17.339 -5.556 32.582 1.00 89.31 270 PRO A C 1
ATOM 2026 O O . PRO A 1 270 ? -17.773 -5.929 31.492 1.00 89.31 270 PRO A O 1
ATOM 2029 N N . GLY A 1 271 ? -17.044 -6.401 33.566 1.00 76.38 271 GLY A N 1
ATOM 2030 C CA . GLY A 1 271 ? -17.079 -7.849 33.419 1.00 76.38 271 GLY A CA 1
ATOM 2031 C C . GLY A 1 271 ? -18.479 -8.443 33.491 1.00 76.38 271 GLY A C 1
ATOM 2032 O O . GLY A 1 271 ? -18.973 -9.049 32.540 1.00 76.38 271 GLY A O 1
ATOM 2033 N N . GLN A 1 272 ? -19.134 -8.243 34.629 1.00 69.31 272 GLN A N 1
ATOM 2034 C CA . GLN A 1 272 ? -20.576 -8.390 34.761 1.00 69.31 272 GLN A CA 1
ATOM 2035 C C . GLN A 1 272 ? -21.124 -7.035 35.157 1.00 69.31 272 GLN A C 1
ATOM 2037 O O . GLN A 1 272 ? -20.595 -6.377 36.048 1.00 69.31 272 GLN A O 1
ATOM 2042 N N . TRP A 1 273 ? -22.169 -6.604 34.477 1.00 67.12 273 TRP A N 1
ATOM 2043 C CA . TRP A 1 273 ? -22.807 -5.343 34.781 1.00 67.12 273 TRP A CA 1
ATOM 2044 C C . TRP A 1 273 ? -23.636 -5.556 36.048 1.00 67.12 273 TRP A C 1
ATOM 2046 O O . TRP A 1 273 ? -24.659 -6.237 36.013 1.00 67.12 273 TRP A O 1
ATOM 2056 N N . HIS A 1 274 ? -23.135 -5.007 37.158 1.00 70.81 274 HIS A N 1
ATOM 2057 C CA . HIS A 1 274 ? -23.733 -4.995 38.501 1.00 70.81 274 HIS A CA 1
ATOM 2058 C C . HIS A 1 274 ? -23.505 -6.271 39.347 1.00 70.81 274 HIS A C 1
ATOM 2060 O O . HIS A 1 274 ? -24.439 -7.001 39.667 1.00 70.81 274 HIS A O 1
ATOM 2066 N N . GLU A 1 275 ? -22.257 -6.522 39.763 1.00 83.56 275 GLU A N 1
ATOM 2067 C CA . GLU A 1 275 ? -21.914 -7.607 40.713 1.00 83.56 275 GLU A CA 1
ATOM 2068 C C . GLU A 1 275 ? -22.228 -7.249 42.173 1.00 83.56 275 GLU A C 1
ATOM 2070 O O . GLU A 1 275 ? -22.470 -8.134 42.992 1.00 83.56 275 GLU A O 1
ATOM 2075 N N . ALA A 1 276 ? -22.199 -5.954 42.488 1.00 91.44 276 ALA A N 1
ATOM 2076 C CA . ALA A 1 276 ? -22.452 -5.386 43.805 1.00 91.44 276 ALA A CA 1
ATOM 2077 C C . ALA A 1 276 ? -23.086 -3.993 43.664 1.00 91.44 276 ALA A C 1
ATOM 2079 O O . ALA A 1 276 ? -23.167 -3.440 42.565 1.00 91.44 276 ALA A O 1
ATOM 2080 N N . ALA A 1 277 ? -23.479 -3.381 44.774 1.00 93.81 277 ALA A N 1
ATOM 2081 C CA . ALA A 1 277 ? -23.881 -1.984 44.846 1.00 93.81 277 ALA A CA 1
ATOM 2082 C C . ALA A 1 277 ? -23.291 -1.296 46.083 1.00 93.81 277 ALA A C 1
ATOM 2084 O O . ALA A 1 277 ? -22.918 -1.925 47.074 1.00 93.81 277 ALA A O 1
ATOM 2085 N N . LEU A 1 278 ? -23.196 0.031 46.041 1.00 95.69 278 LEU A N 1
ATOM 2086 C CA . LEU A 1 278 ? -22.782 0.826 47.192 1.00 95.69 278 LEU A CA 1
ATOM 2087 C C . LEU A 1 278 ? -23.820 0.699 48.319 1.00 95.69 278 LEU A C 1
ATOM 2089 O O . LEU A 1 278 ? -24.935 1.195 48.194 1.00 95.69 278 LEU A O 1
ATOM 2093 N N . ALA A 1 279 ? -23.460 0.107 49.459 1.00 95.88 279 ALA A N 1
ATOM 2094 C CA . ALA A 1 279 ? -24.341 0.070 50.632 1.00 95.88 279 ALA A CA 1
ATOM 2095 C C . ALA A 1 279 ? -24.538 1.465 51.248 1.00 95.88 279 ALA A C 1
ATOM 2097 O O . ALA A 1 279 ? -25.567 1.746 51.862 1.00 95.88 279 ALA A O 1
ATOM 2098 N N . LEU A 1 280 ? -23.545 2.342 51.087 1.00 94.06 280 LEU A N 1
ATOM 2099 C CA . LEU A 1 280 ? -23.551 3.722 51.563 1.00 94.06 280 LEU A CA 1
ATOM 2100 C C . LEU A 1 280 ? -23.077 4.652 50.448 1.00 94.06 280 LEU A C 1
ATOM 2102 O O . LEU A 1 280 ? -22.219 4.277 49.652 1.00 94.06 280 LEU A O 1
ATOM 2106 N N . ALA A 1 281 ? -23.591 5.882 50.435 1.00 93.44 281 ALA A N 1
ATOM 2107 C CA . ALA A 1 281 ? -23.126 6.902 49.504 1.00 93.44 281 ALA A CA 1
ATOM 2108 C C . ALA A 1 281 ? -21.610 7.125 49.655 1.00 93.44 281 ALA A C 1
ATOM 2110 O O . ALA A 1 281 ? -21.100 7.249 50.774 1.00 93.44 281 ALA A O 1
ATOM 2111 N N . SER A 1 282 ? -20.889 7.186 48.537 1.00 91.12 282 SER A N 1
ATOM 2112 C CA . SER A 1 282 ? -19.461 7.501 48.546 1.00 91.12 282 SER A CA 1
ATOM 2113 C C . SER A 1 282 ? -19.250 9.012 48.634 1.00 91.12 282 SER A C 1
ATOM 2115 O O . SER A 1 282 ? -20.082 9.803 48.191 1.00 91.12 282 SER A O 1
ATOM 2117 N N . SER A 1 283 ? -18.123 9.438 49.204 1.00 85.94 283 SER A N 1
ATOM 2118 C CA . SER A 1 283 ? -17.735 10.851 49.247 1.00 85.94 283 SER A CA 1
ATOM 2119 C C . SER A 1 283 ? -16.545 11.117 48.330 1.00 85.94 283 SER A C 1
ATOM 2121 O O . SER A 1 283 ? -15.664 10.274 48.163 1.00 85.94 283 SER A O 1
ATOM 2123 N N . SER A 1 284 ? -16.476 12.325 47.766 1.00 81.56 284 SER A N 1
ATOM 2124 C CA . SER A 1 284 ? -15.416 12.729 46.831 1.00 81.56 284 SER A CA 1
ATOM 2125 C C . SER A 1 284 ? -14.003 12.744 47.431 1.00 81.56 284 SER A C 1
ATOM 2127 O O . SER A 1 284 ? -13.033 12.776 46.679 1.00 81.56 284 SER A O 1
ATOM 2129 N N . GLY A 1 285 ? -13.873 12.701 48.761 1.00 86.56 285 GLY A N 1
ATOM 2130 C CA . GLY A 1 285 ? -12.589 12.661 49.468 1.00 86.56 285 GLY A CA 1
ATOM 2131 C C . GLY A 1 285 ? -12.207 11.298 50.054 1.00 86.56 285 GLY A C 1
ATOM 2132 O O . GLY A 1 285 ? -11.065 11.135 50.476 1.00 86.56 285 GLY A O 1
ATOM 2133 N N . SER A 1 286 ? -13.122 10.321 50.104 1.00 90.62 286 SER A N 1
ATOM 2134 C CA . SER A 1 286 ? -12.846 9.007 50.700 1.00 90.62 286 SER A CA 1
ATOM 2135 C C . SER A 1 286 ? -12.411 7.997 49.645 1.00 90.62 286 SER A C 1
ATOM 2137 O O . SER A 1 286 ? -13.091 7.795 48.645 1.00 90.62 286 SER A O 1
ATOM 2139 N N . GLN A 1 287 ? -11.302 7.305 49.900 1.00 95.44 287 GLN A N 1
ATOM 2140 C CA . GLN A 1 287 ? -10.879 6.128 49.130 1.00 95.44 287 GLN A CA 1
ATOM 2141 C C . GLN A 1 287 ? -11.617 4.852 49.549 1.00 95.44 287 GLN A C 1
ATOM 2143 O O . GLN A 1 287 ? -11.507 3.826 48.886 1.00 95.44 287 GLN A O 1
ATOM 2148 N N . VAL A 1 288 ? -12.349 4.906 50.659 1.00 94.50 288 VAL A N 1
ATOM 2149 C CA . VAL A 1 288 ? -13.037 3.760 51.238 1.00 94.50 288 VAL A CA 1
ATOM 2150 C C . VAL A 1 288 ? -14.499 3.783 50.812 1.00 94.50 288 VAL A C 1
ATOM 2152 O O . VAL A 1 288 ? -15.187 4.783 51.036 1.00 94.50 288 VAL A O 1
ATOM 2155 N N . VAL A 1 289 ? -14.964 2.675 50.235 1.00 95.06 289 VAL A N 1
ATOM 2156 C CA . VAL A 1 289 ? -16.371 2.436 49.887 1.00 95.06 289 VAL A CA 1
ATOM 2157 C C . VAL A 1 289 ? -16.885 1.187 50.589 1.00 95.06 289 VAL A C 1
ATOM 2159 O O . VAL A 1 289 ? -16.131 0.245 50.826 1.00 95.06 289 VAL A O 1
ATOM 2162 N N . THR A 1 290 ? -18.167 1.186 50.947 1.00 95.50 290 THR A N 1
ATOM 2163 C CA . THR A 1 290 ? -18.844 0.029 51.552 1.00 95.50 290 THR A CA 1
ATOM 2164 C C . THR A 1 290 ? -19.864 -0.507 50.564 1.00 95.50 290 THR A C 1
ATOM 2166 O O . THR A 1 290 ? -20.684 0.264 50.064 1.00 95.50 290 THR A O 1
ATOM 2169 N N . LEU A 1 291 ? -19.799 -1.802 50.280 1.00 95.25 291 LEU A N 1
ATOM 2170 C CA . LEU A 1 291 ? -20.692 -2.499 49.362 1.00 95.25 291 LEU A CA 1
ATOM 2171 C C . LEU A 1 291 ? -21.767 -3.277 50.122 1.00 95.25 291 LEU A C 1
ATOM 2173 O O . LEU A 1 291 ? -21.645 -3.511 51.324 1.00 95.25 291 LEU A O 1
ATOM 2177 N N . ASP A 1 292 ? -22.832 -3.658 49.431 1.00 95.19 292 ASP A N 1
ATOM 2178 C CA . ASP A 1 292 ? -23.808 -4.621 49.938 1.00 95.19 292 ASP A CA 1
ATOM 2179 C C . ASP A 1 292 ? -23.247 -6.053 49.932 1.00 95.19 292 ASP A C 1
ATOM 2181 O O . ASP A 1 292 ? -23.414 -6.773 50.917 1.00 95.19 292 ASP A O 1
ATOM 2185 N N . GLU A 1 293 ? -22.514 -6.420 48.877 1.00 92.12 293 GLU A N 1
ATOM 2186 C CA . GLU A 1 293 ? -21.881 -7.722 48.678 1.00 92.12 293 GLU A CA 1
ATOM 2187 C C . GLU A 1 293 ? -20.524 -7.590 47.958 1.00 92.12 293 GLU A C 1
ATOM 2189 O O . GLU A 1 293 ? -20.442 -7.403 46.750 1.00 92.12 293 GLU A O 1
ATOM 2194 N N . ALA A 1 294 ? -19.420 -7.706 48.694 1.00 89.75 294 ALA A N 1
ATOM 2195 C CA . ALA A 1 294 ? -18.061 -7.590 48.163 1.00 89.75 294 ALA A CA 1
ATOM 2196 C C . ALA A 1 294 ? -17.398 -8.945 47.857 1.00 89.75 294 ALA A C 1
ATOM 2198 O O . ALA A 1 294 ? -16.256 -8.961 47.385 1.00 89.75 294 ALA A O 1
ATOM 2199 N N . ALA A 1 295 ? -18.047 -10.088 48.135 1.00 87.19 295 ALA A N 1
ATOM 2200 C CA . ALA A 1 295 ? -17.453 -11.408 47.899 1.00 87.19 295 ALA A CA 1
ATOM 2201 C C . ALA A 1 295 ? -17.021 -11.665 46.437 1.00 87.19 295 ALA A C 1
ATOM 2203 O O . ALA A 1 295 ? -15.939 -12.241 46.271 1.00 87.19 295 ALA A O 1
ATOM 2204 N N . PRO A 1 296 ? -17.768 -11.221 45.400 1.00 84.25 296 PRO A N 1
ATOM 2205 C CA . PRO A 1 296 ? -17.387 -11.414 43.996 1.00 84.25 296 PRO A CA 1
ATOM 2206 C C . PRO A 1 296 ? -16.122 -10.654 43.568 1.00 84.25 296 PRO A C 1
ATOM 2208 O O . PRO A 1 296 ? -15.483 -11.037 42.591 1.00 84.25 296 PRO A O 1
ATOM 2211 N N . LEU A 1 297 ? -15.747 -9.600 44.302 1.00 87.25 297 LEU A N 1
ATOM 2212 C CA . LEU A 1 297 ? -14.648 -8.698 43.958 1.00 87.25 297 LEU A CA 1
ATOM 2213 C C . LEU A 1 297 ? -13.355 -9.108 44.670 1.00 87.25 297 LEU A C 1
ATOM 2215 O O . LEU A 1 297 ? -13.296 -9.134 45.901 1.00 87.25 297 LEU A O 1
ATOM 2219 N N . ASP A 1 298 ? -12.298 -9.394 43.913 1.00 80.50 298 ASP A N 1
ATOM 2220 C CA . ASP A 1 298 ? -10.998 -9.771 44.475 1.00 80.50 298 ASP A CA 1
ATOM 2221 C C . ASP A 1 298 ? -10.148 -8.536 44.832 1.00 80.50 298 ASP A C 1
ATOM 2223 O O . ASP A 1 298 ? -10.217 -7.495 44.177 1.00 80.50 298 ASP A O 1
ATOM 2227 N N . SER A 1 299 ? -9.295 -8.641 45.851 1.00 73.94 299 SER A N 1
ATOM 2228 C CA . SER A 1 299 ? -8.429 -7.550 46.316 1.00 73.94 299 SER A CA 1
ATOM 2229 C C . SER A 1 299 ? -7.425 -7.045 45.275 1.00 73.94 299 SER A C 1
ATOM 2231 O O . SER A 1 299 ? -6.929 -5.933 45.429 1.00 73.94 299 SER A O 1
ATOM 2233 N N . GLU A 1 300 ? -7.148 -7.817 44.220 1.00 67.19 300 GLU A N 1
ATOM 2234 C CA . GLU A 1 300 ? -6.251 -7.419 43.126 1.00 67.19 300 GLU A CA 1
ATOM 2235 C C . GLU A 1 300 ? -6.981 -6.928 41.863 1.00 67.19 300 GLU A C 1
ATOM 2237 O O . GLU A 1 300 ? -6.335 -6.535 40.888 1.00 67.19 300 GLU A O 1
ATOM 2242 N N . THR A 1 301 ? -8.318 -6.895 41.872 1.00 81.06 301 THR A N 1
ATOM 2243 C CA . THR A 1 301 ? -9.114 -6.432 40.724 1.00 81.06 301 THR A CA 1
ATOM 2244 C C . THR A 1 301 ? -9.308 -4.913 40.693 1.00 81.06 301 THR A C 1
ATOM 2246 O O . THR A 1 301 ? -9.020 -4.177 41.641 1.00 81.06 301 THR A O 1
ATOM 2249 N N . ALA A 1 302 ? -9.771 -4.409 39.553 1.00 91.06 302 ALA A N 1
ATOM 2250 C CA . ALA A 1 302 ? -10.288 -3.054 39.431 1.00 91.06 302 ALA A CA 1
ATOM 2251 C C . ALA A 1 302 ? -11.819 -3.077 39.426 1.00 91.06 302 ALA A C 1
ATOM 2253 O O . ALA A 1 302 ? -12.425 -4.080 39.068 1.00 91.06 302 ALA A O 1
ATOM 2254 N N . VAL A 1 303 ? -12.435 -1.967 39.820 1.00 93.06 303 VAL A N 1
ATOM 2255 C CA . VAL A 1 303 ? -13.887 -1.788 39.855 1.00 93.06 303 VAL A CA 1
ATOM 2256 C C . VAL A 1 303 ? -14.308 -0.619 38.991 1.00 93.06 303 VAL A C 1
ATOM 2258 O O . VAL A 1 303 ? -13.586 0.374 38.861 1.00 93.06 303 VAL A O 1
ATOM 2261 N N . TRP A 1 304 ? -15.505 -0.746 38.441 1.00 93.56 304 TRP A N 1
ATOM 2262 C CA . TRP A 1 304 ? -16.230 0.295 37.744 1.00 93.56 304 TRP A CA 1
ATOM 2263 C C . TRP A 1 304 ? -17.500 0.620 38.522 1.00 93.56 304 TRP A C 1
ATOM 2265 O O . TRP A 1 304 ? -18.273 -0.278 38.856 1.00 93.56 304 TRP A O 1
ATOM 2275 N N . ILE A 1 305 ? -17.673 1.896 38.853 1.00 92.56 305 ILE A N 1
ATOM 2276 C CA . ILE A 1 305 ? -18.839 2.423 39.565 1.00 92.56 305 ILE A CA 1
ATOM 2277 C C . ILE A 1 305 ? -19.523 3.388 38.607 1.00 92.56 305 ILE A C 1
ATOM 2279 O O . ILE A 1 305 ? -18.868 4.314 38.126 1.00 92.56 305 ILE A O 1
ATOM 2283 N N . SER A 1 306 ? -20.800 3.158 38.312 1.00 91.25 306 SER A N 1
ATOM 2284 C CA . SER A 1 306 ? -21.564 3.954 37.346 1.00 91.25 306 SER A CA 1
ATOM 2285 C C . SER A 1 306 ? -22.984 4.183 37.842 1.00 91.25 306 SER A C 1
ATOM 2287 O O . SER A 1 306 ? -23.611 3.255 38.343 1.00 91.25 306 SER A O 1
ATOM 2289 N N . ASP A 1 307 ? -23.495 5.403 37.694 1.00 89.56 307 ASP A N 1
ATOM 2290 C CA . ASP A 1 307 ? -24.915 5.735 37.896 1.00 89.56 307 ASP A CA 1
ATOM 2291 C C . ASP A 1 307 ? -25.665 5.972 36.568 1.00 89.56 307 ASP A C 1
ATOM 2293 O O . ASP A 1 307 ? -26.796 6.459 36.568 1.00 89.56 307 ASP A O 1
ATOM 2297 N N . GLY A 1 308 ? -25.025 5.649 35.437 1.00 84.31 308 GLY A N 1
ATOM 2298 C CA . GLY A 1 308 ? -25.518 5.883 34.077 1.00 84.31 308 GLY A CA 1
ATOM 2299 C C . GLY A 1 308 ? -25.228 7.286 33.529 1.00 84.31 308 GLY A C 1
ATOM 2300 O O . GLY A 1 308 ? -25.229 7.475 32.318 1.00 84.31 308 GLY A O 1
ATOM 2301 N N . SER A 1 309 ? -24.939 8.276 34.382 1.00 85.31 309 SER A N 1
ATOM 2302 C CA . SER A 1 309 ? -24.545 9.637 33.963 1.00 85.31 309 SER A CA 1
ATOM 2303 C C . SER A 1 309 ? -23.064 9.920 34.211 1.00 85.31 309 SER A C 1
ATOM 2305 O O . SER A 1 309 ? -22.420 10.653 33.464 1.00 85.31 309 SER A O 1
ATOM 2307 N N . HIS A 1 310 ? -22.517 9.331 35.268 1.00 87.19 310 HIS A N 1
ATOM 2308 C CA . HIS A 1 310 ? -21.127 9.422 35.666 1.00 87.19 310 HIS A CA 1
ATOM 2309 C C . HIS A 1 310 ? -20.602 8.018 35.894 1.00 87.19 310 HIS A C 1
ATOM 2311 O O . HIS A 1 310 ? -21.258 7.189 36.527 1.00 87.19 310 HIS A O 1
ATOM 2317 N N . SER A 1 311 ? -19.384 7.769 35.430 1.00 90.06 311 SER A N 1
ATOM 2318 C CA . SER A 1 311 ? -18.720 6.502 35.676 1.00 90.06 311 SER A CA 1
ATOM 2319 C C . SER A 1 311 ? -17.274 6.716 36.096 1.00 90.06 311 SER A C 1
ATOM 2321 O O . SER A 1 311 ? -16.633 7.708 35.738 1.00 90.06 311 SER A O 1
ATOM 2323 N N . VAL A 1 312 ? -16.760 5.810 36.923 1.00 92.81 312 VAL A N 1
ATOM 2324 C CA . VAL A 1 312 ? -15.388 5.879 37.407 1.00 92.81 312 VAL A CA 1
ATOM 2325 C C . VAL A 1 312 ? -14.780 4.490 37.517 1.00 92.81 312 VAL A C 1
ATOM 2327 O O . VAL A 1 312 ? -15.376 3.566 38.066 1.00 92.81 312 VAL A O 1
ATOM 2330 N N . ALA A 1 313 ? -13.549 4.353 37.030 1.00 93.75 313 ALA A N 1
ATOM 2331 C CA . ALA A 1 313 ? -12.745 3.154 37.208 1.00 93.75 313 ALA A CA 1
ATOM 2332 C C . ALA A 1 313 ? -11.681 3.363 38.295 1.00 93.75 313 ALA A C 1
ATOM 2334 O O . ALA A 1 313 ? -10.958 4.370 38.296 1.00 93.75 313 ALA A O 1
ATOM 2335 N N . ARG A 1 314 ? -11.560 2.415 39.230 1.00 93.31 314 ARG A N 1
ATOM 2336 C CA . ARG A 1 314 ? -10.566 2.449 40.316 1.00 93.31 314 ARG A CA 1
ATOM 2337 C C . ARG A 1 314 ? -9.990 1.066 40.582 1.00 93.31 314 ARG A C 1
ATOM 2339 O O . ARG A 1 314 ? -10.704 0.076 40.560 1.00 93.31 314 ARG A O 1
ATOM 2346 N N . ARG A 1 315 ? -8.693 0.997 40.881 1.00 92.00 315 ARG A N 1
ATOM 2347 C CA . ARG A 1 315 ? -8.051 -0.242 41.343 1.00 92.00 315 ARG A CA 1
ATOM 2348 C C . ARG A 1 315 ? -8.373 -0.481 42.820 1.00 92.00 315 ARG A C 1
ATOM 2350 O O . ARG A 1 315 ? -8.308 0.472 43.600 1.00 92.00 315 ARG A O 1
ATOM 2357 N N . ILE A 1 316 ? -8.676 -1.721 43.200 1.00 92.50 316 ILE A N 1
ATOM 2358 C CA . ILE A 1 316 ? -8.796 -2.121 44.605 1.00 92.50 316 ILE A CA 1
ATOM 2359 C C . ILE A 1 316 ? -7.382 -2.243 45.195 1.00 92.50 316 ILE A C 1
ATOM 2361 O O . ILE A 1 316 ? -6.487 -2.816 44.581 1.00 92.50 316 ILE A O 1
ATOM 2365 N N . GLN A 1 317 ? -7.160 -1.644 46.364 1.00 92.19 317 GLN A N 1
ATOM 2366 C CA . GLN A 1 317 ? -5.923 -1.782 47.142 1.00 92.19 317 GLN A CA 1
ATOM 2367 C C . GLN A 1 317 ? -6.047 -2.864 48.212 1.00 92.19 317 GLN A C 1
ATOM 2369 O O . GLN A 1 317 ? -5.085 -3.567 48.502 1.00 92.19 317 GLN A O 1
ATOM 2374 N N . SER A 1 318 ? -7.216 -2.963 48.843 1.00 92.12 318 SER A N 1
ATOM 2375 C CA . SER A 1 318 ? -7.504 -3.979 49.850 1.00 92.12 318 SER A CA 1
ATOM 2376 C C . SER A 1 318 ? -9.009 -4.173 50.016 1.00 92.12 318 SER A C 1
ATOM 2378 O O . SER A 1 318 ? -9.803 -3.267 49.745 1.00 92.12 318 SER A O 1
ATOM 2380 N N . ARG A 1 319 ? -9.393 -5.359 50.496 1.00 93.69 319 ARG A N 1
ATOM 2381 C CA . ARG A 1 319 ? -10.763 -5.712 50.882 1.00 93.69 319 ARG A CA 1
ATOM 2382 C C . ARG A 1 319 ? -10.778 -6.162 52.339 1.00 93.69 319 ARG A C 1
ATOM 2384 O O . ARG A 1 319 ? -9.968 -6.999 52.731 1.00 93.69 319 ARG A O 1
ATOM 2391 N N . SER A 1 320 ? -11.715 -5.636 53.123 1.00 93.62 320 SER A N 1
ATOM 2392 C CA . SER A 1 320 ? -11.982 -6.074 54.495 1.00 93.62 320 SER A CA 1
ATOM 2393 C C . SER A 1 320 ? -13.490 -6.179 54.711 1.00 93.62 320 SER A C 1
ATOM 2395 O O . SER A 1 320 ? -14.182 -5.168 54.832 1.00 93.62 320 SER A O 1
ATOM 2397 N N . GLY A 1 321 ? -14.015 -7.407 54.710 1.00 93.50 321 GLY A N 1
ATOM 2398 C CA . GLY A 1 321 ? -15.462 -7.643 54.703 1.00 93.50 321 GLY A CA 1
ATOM 2399 C C . GLY A 1 321 ? -16.123 -6.985 53.488 1.00 93.50 321 GLY A C 1
ATOM 2400 O O . GLY A 1 321 ? -15.662 -7.181 52.366 1.00 93.50 321 GLY A O 1
ATOM 2401 N N . GLN A 1 322 ? -17.151 -6.167 53.734 1.00 94.56 322 GLN A N 1
ATOM 2402 C CA . GLN A 1 322 ? -17.865 -5.409 52.697 1.00 94.56 322 GLN A CA 1
ATOM 2403 C C . GLN A 1 322 ? -17.194 -4.086 52.300 1.00 94.56 322 GLN A C 1
ATOM 2405 O O . GLN A 1 322 ? -17.717 -3.333 51.479 1.00 94.56 322 GLN A O 1
ATOM 2410 N N . THR A 1 323 ? -16.042 -3.771 52.887 1.00 93.44 323 THR A N 1
ATOM 2411 C CA . THR A 1 323 ? -15.355 -2.504 52.662 1.00 93.44 323 THR A CA 1
ATOM 2412 C C . THR A 1 323 ? -14.197 -2.689 51.690 1.00 93.44 323 THR A C 1
ATOM 2414 O O . THR A 1 323 ? -13.313 -3.523 51.914 1.00 93.44 323 THR A O 1
ATOM 2417 N N . LEU A 1 324 ? -14.166 -1.870 50.639 1.00 94.44 324 LEU A N 1
ATOM 2418 C CA . LEU A 1 324 ? -13.048 -1.775 49.704 1.00 94.44 324 LEU A CA 1
ATOM 2419 C C . LEU A 1 324 ? -12.272 -0.483 49.942 1.00 94.44 324 LEU A C 1
ATOM 2421 O O . LEU A 1 324 ? -12.860 0.593 50.060 1.00 94.44 324 LEU A O 1
ATOM 2425 N N . THR A 1 325 ? -10.945 -0.586 49.946 1.00 94.75 325 THR A N 1
ATOM 2426 C CA . THR A 1 325 ? -10.054 0.575 49.840 1.00 94.75 325 THR A CA 1
ATOM 2427 C C . THR A 1 325 ? -9.607 0.695 48.391 1.00 94.75 325 THR A C 1
ATOM 2429 O O . THR A 1 325 ? -9.025 -0.241 47.847 1.00 94.75 325 THR A O 1
ATOM 2432 N N . LEU A 1 326 ? -9.891 1.824 47.751 1.00 94.38 326 LEU A N 1
ATOM 2433 C CA . LEU A 1 326 ? -9.587 2.096 46.348 1.00 94.38 326 LEU A CA 1
ATOM 2434 C C . LEU A 1 326 ? -8.316 2.940 46.213 1.00 94.38 326 LEU A C 1
ATOM 2436 O O . LEU A 1 326 ? -8.012 3.770 47.062 1.00 94.38 326 LEU A O 1
ATOM 2440 N N . ALA A 1 327 ? -7.609 2.814 45.089 1.00 91.88 327 ALA A N 1
ATOM 2441 C CA . ALA A 1 327 ? -6.388 3.585 44.816 1.00 91.88 327 ALA A CA 1
ATOM 2442 C C . ALA A 1 327 ? -6.605 5.110 44.706 1.00 91.88 327 ALA A C 1
ATOM 2444 O O . ALA A 1 327 ? -5.649 5.883 44.698 1.00 91.88 327 ALA A O 1
ATOM 2445 N N . GLY A 1 328 ? -7.859 5.548 44.617 1.00 92.50 328 GLY A N 1
ATOM 2446 C CA . GLY A 1 328 ? -8.262 6.947 44.610 1.00 92.50 328 GLY A CA 1
ATOM 2447 C C . GLY A 1 328 ? -9.745 7.067 44.934 1.00 92.50 328 GLY A C 1
ATOM 2448 O O . GLY A 1 328 ? -10.499 6.115 44.724 1.00 92.50 328 GLY A O 1
ATOM 2449 N N . ALA A 1 329 ? -10.168 8.231 45.433 1.00 93.12 329 ALA A N 1
ATOM 2450 C CA . ALA A 1 329 ? -11.575 8.464 45.732 1.00 93.12 329 ALA A CA 1
ATOM 2451 C C . ALA A 1 329 ? -12.420 8.290 44.451 1.00 93.12 329 ALA A C 1
ATOM 2453 O O . ALA A 1 329 ? -12.016 8.768 43.378 1.00 93.12 329 ALA A O 1
ATOM 2454 N N . PRO A 1 330 ? -13.553 7.570 44.517 1.00 91.88 330 PRO A N 1
ATOM 2455 C CA . PRO A 1 330 ? -14.396 7.347 43.349 1.00 91.88 330 PRO A CA 1
ATOM 2456 C C . PRO A 1 330 ? -15.186 8.607 42.977 1.00 91.88 330 PRO A C 1
ATOM 2458 O O . PRO A 1 330 ? -15.464 8.816 41.806 1.00 91.88 330 PRO A O 1
ATOM 2461 N N . GLY A 1 331 ? -15.482 9.483 43.939 1.00 92.62 331 GLY A N 1
ATOM 2462 C CA . GLY A 1 331 ? -16.389 10.614 43.747 1.00 92.62 331 GLY A CA 1
ATOM 2463 C C . GLY A 1 331 ? -17.606 10.499 44.659 1.00 92.62 331 GLY A C 1
ATOM 2464 O O . GLY A 1 331 ? -17.630 9.673 45.574 1.00 92.62 331 GLY A O 1
ATOM 2465 N N . ALA A 1 332 ? -18.602 11.350 44.426 1.00 93.44 332 ALA A N 1
ATOM 2466 C CA . ALA A 1 332 ? -19.871 11.301 45.141 1.00 93.44 332 ALA A CA 1
ATOM 2467 C C . ALA A 1 332 ? -20.882 10.457 44.353 1.00 93.44 332 ALA A C 1
ATOM 2469 O O . ALA A 1 332 ? -21.411 10.927 43.353 1.00 93.44 332 ALA A O 1
ATOM 2470 N N . PHE A 1 333 ? -21.140 9.234 44.814 1.00 95.31 333 PHE A N 1
ATOM 2471 C CA . PHE A 1 333 ? -22.172 8.341 44.284 1.00 95.31 333 PHE A CA 1
ATOM 2472 C C . PHE A 1 333 ? -23.194 8.034 45.375 1.00 95.31 333 PHE A C 1
ATOM 2474 O O . PHE A 1 333 ? -22.865 8.032 46.565 1.00 95.31 333 PHE A O 1
ATOM 2481 N N . ALA A 1 334 ? -24.441 7.787 44.982 1.00 95.81 334 ALA A N 1
ATOM 2482 C CA . ALA A 1 334 ? -25.512 7.469 45.916 1.00 95.81 334 ALA A CA 1
ATOM 2483 C C . ALA A 1 334 ? -25.385 6.036 46.465 1.00 95.81 334 ALA A C 1
ATOM 2485 O O . ALA A 1 334 ? -24.719 5.174 45.895 1.00 95.81 334 ALA A O 1
ATOM 2486 N N . ALA A 1 335 ? -26.054 5.762 47.587 1.00 95.44 335 ALA A N 1
ATOM 2487 C CA . ALA A 1 335 ? -26.276 4.377 47.996 1.00 95.44 335 ALA A CA 1
ATOM 2488 C C . ALA A 1 335 ? -27.155 3.673 46.944 1.00 95.44 335 ALA A C 1
ATOM 2490 O O . ALA A 1 335 ? -28.072 4.282 46.393 1.00 95.44 335 ALA A O 1
ATOM 2491 N N . GLY A 1 336 ? -26.872 2.406 46.663 1.00 94.38 336 GLY A N 1
ATOM 2492 C CA . GLY A 1 336 ? -27.501 1.619 45.605 1.00 94.38 336 GLY A CA 1
ATOM 2493 C C . GLY A 1 336 ? -26.858 1.784 44.226 1.00 94.38 336 GLY A C 1
ATOM 2494 O O . GLY A 1 336 ? -27.230 1.051 43.315 1.00 94.38 336 GLY A O 1
ATOM 2495 N N . THR A 1 337 ? -25.887 2.693 44.049 1.00 94.88 337 THR A N 1
ATOM 2496 C CA . THR A 1 337 ? -25.147 2.794 42.783 1.00 94.88 337 THR A CA 1
ATOM 2497 C C . THR A 1 337 ? -24.396 1.488 42.523 1.00 94.88 337 THR A C 1
ATOM 2499 O O . THR A 1 337 ? -23.663 1.030 43.408 1.00 94.88 337 THR A O 1
ATOM 2502 N N . PRO A 1 338 ? -24.554 0.877 41.341 1.00 93.00 338 PRO A N 1
ATOM 2503 C CA . PRO A 1 338 ? -23.947 -0.406 41.069 1.00 93.00 338 PRO A CA 1
ATOM 2504 C C . PRO A 1 338 ? -22.428 -0.329 40.906 1.00 93.00 338 PRO A C 1
ATOM 2506 O O . PRO A 1 338 ? -21.854 0.662 40.448 1.00 93.00 338 PRO A O 1
ATOM 2509 N N . VAL A 1 339 ? -21.788 -1.441 41.246 1.00 92.69 339 VAL A N 1
ATOM 2510 C CA . VAL A 1 339 ? -20.349 -1.668 41.191 1.00 92.69 339 VAL A CA 1
ATOM 2511 C C . VAL A 1 339 ? -20.092 -2.982 40.458 1.00 92.69 339 VAL A C 1
ATOM 2513 O O . VAL A 1 339 ? -20.738 -3.995 40.716 1.00 92.69 339 VAL A O 1
ATOM 2516 N N . SER A 1 340 ? -19.153 -2.958 39.519 1.00 91.50 340 SER A N 1
ATOM 2517 C CA . SER A 1 340 ? -18.806 -4.102 38.668 1.00 91.50 340 SER A CA 1
ATOM 2518 C C . SER A 1 340 ? -17.300 -4.334 38.686 1.00 91.50 340 SER A C 1
ATOM 2520 O O . SER A 1 340 ? -16.546 -3.357 38.639 1.00 91.50 340 SER A O 1
ATOM 2522 N N . ALA A 1 341 ? -16.828 -5.585 38.702 1.00 90.81 341 ALA A N 1
ATOM 2523 C CA . ALA A 1 341 ? -15.424 -5.856 38.410 1.00 90.81 341 ALA A CA 1
ATOM 2524 C C . ALA A 1 341 ? -15.073 -5.422 36.981 1.00 90.81 341 ALA A C 1
ATOM 2526 O O . ALA A 1 341 ? -15.831 -5.627 36.031 1.00 90.81 341 ALA A O 1
ATOM 2527 N N . LEU A 1 342 ? -13.885 -4.851 36.824 1.00 91.38 342 LEU A N 1
ATOM 2528 C CA . LEU A 1 342 ? -13.275 -4.590 35.531 1.00 91.38 342 LEU A CA 1
ATOM 2529 C C . LEU A 1 342 ? -12.414 -5.780 35.124 1.00 91.38 342 LEU A C 1
ATOM 2531 O O . LEU A 1 342 ? -11.515 -6.198 35.855 1.00 91.38 342 LEU A O 1
ATOM 2535 N N . TRP A 1 343 ? -12.660 -6.284 33.922 1.00 90.75 343 TRP A N 1
ATOM 2536 C CA . TRP A 1 343 ? -11.849 -7.307 33.283 1.00 90.75 343 TRP A CA 1
ATOM 2537 C C . TRP A 1 343 ? -10.779 -6.654 32.426 1.00 90.75 343 TRP A C 1
ATOM 2539 O O . TRP A 1 343 ? -11.065 -5.796 31.583 1.00 90.75 343 TRP A O 1
ATOM 2549 N N . LEU A 1 344 ? -9.538 -7.094 32.622 1.00 92.06 344 LEU A N 1
ATOM 2550 C CA . LEU A 1 344 ? -8.477 -6.797 31.677 1.00 92.06 344 LEU A CA 1
ATOM 2551 C C . LEU A 1 344 ? -8.683 -7.700 30.468 1.00 92.06 344 LEU A C 1
ATOM 2553 O O . LEU A 1 344 ? -8.603 -8.922 30.581 1.00 92.06 344 LEU A O 1
ATOM 2557 N N . CYS A 1 345 ? -8.979 -7.113 29.319 1.00 93.81 345 CYS A N 1
ATOM 2558 C CA . CYS A 1 345 ? -9.380 -7.858 28.139 1.00 93.81 345 CYS A CA 1
ATOM 2559 C C . CYS A 1 345 ? -8.837 -7.235 26.852 1.00 93.81 345 CYS A C 1
ATOM 2561 O O . CYS A 1 345 ? -8.137 -6.217 26.853 1.00 93.81 345 CYS A O 1
ATOM 2563 N N . ARG A 1 346 ? -9.146 -7.892 25.736 1.00 94.44 346 ARG A N 1
ATOM 2564 C CA . ARG A 1 346 ? -8.949 -7.393 24.372 1.00 94.44 346 ARG A CA 1
ATOM 2565 C C . ARG A 1 346 ? -10.139 -7.752 23.511 1.00 94.44 346 ARG A C 1
ATOM 2567 O O . ARG A 1 346 ? -10.884 -8.671 23.848 1.00 94.44 346 ARG A O 1
ATOM 2574 N N . PHE A 1 347 ? -10.250 -7.103 22.359 1.00 96.06 347 PHE A N 1
ATOM 2575 C CA . PHE A 1 347 ? -11.094 -7.610 21.287 1.00 96.06 347 PHE A CA 1
ATOM 2576 C C . PHE A 1 347 ? -10.635 -9.018 20.883 1.00 96.06 347 PHE A C 1
ATOM 2578 O O . PHE A 1 347 ? -9.443 -9.288 20.746 1.00 96.06 347 PHE A O 1
ATOM 2585 N N . SER A 1 348 ? -11.593 -9.925 20.719 1.00 94.31 348 SER A N 1
ATOM 2586 C CA . SER A 1 348 ? -11.349 -11.315 20.315 1.00 94.31 348 SER A CA 1
ATOM 2587 C C . SER A 1 348 ? -10.820 -11.437 18.885 1.00 94.31 348 SER A C 1
ATOM 2589 O O . SER A 1 348 ? -10.098 -12.384 18.573 1.00 94.31 348 SER A O 1
ATOM 2591 N N . GLY A 1 349 ? -11.166 -10.477 18.027 1.00 95.44 349 GLY A N 1
ATOM 2592 C CA . GLY A 1 349 ? -10.798 -10.449 16.622 1.00 95.44 349 GLY A CA 1
ATOM 2593 C C . GLY A 1 349 ? -10.342 -9.071 16.167 1.00 95.44 349 GLY A C 1
ATOM 2594 O O . GLY A 1 349 ? -10.482 -8.068 16.866 1.00 95.44 349 GLY A O 1
ATOM 2595 N N . ASP A 1 350 ? -9.811 -9.043 14.951 1.00 97.00 350 ASP A N 1
ATOM 2596 C CA . ASP A 1 350 ? -9.265 -7.842 14.320 1.00 97.00 350 ASP A CA 1
ATOM 2597 C C . ASP A 1 350 ? -10.284 -7.085 13.476 1.00 97.00 350 ASP A C 1
ATOM 2599 O O . ASP A 1 350 ? -9.921 -6.205 12.701 1.00 97.00 350 ASP A O 1
ATOM 2603 N N . VAL A 1 351 ? -11.566 -7.404 13.625 1.00 97.81 351 VAL A N 1
ATOM 2604 C CA . VAL A 1 351 ? -12.640 -6.808 12.840 1.00 97.81 351 VAL A CA 1
ATOM 2605 C C . VAL A 1 351 ? -13.733 -6.297 13.769 1.00 97.81 351 VAL A C 1
ATOM 2607 O O . VAL A 1 351 ? -14.350 -7.082 14.489 1.00 97.81 351 VAL A O 1
ATOM 2610 N N . LEU A 1 352 ? -14.001 -4.993 13.713 1.00 98.00 352 LEU A N 1
ATOM 2611 C CA . LEU A 1 352 ? -15.165 -4.368 14.333 1.00 98.00 352 LEU A CA 1
ATOM 2612 C C . LEU A 1 352 ? -16.217 -4.086 13.261 1.00 98.00 352 LEU A C 1
ATOM 2614 O O . LEU A 1 352 ? -15.938 -3.410 12.271 1.00 98.00 352 LEU A O 1
ATOM 2618 N N . ARG A 1 353 ? -17.437 -4.578 13.479 1.00 98.19 353 ARG A N 1
ATOM 2619 C CA . ARG A 1 353 ? -18.581 -4.310 12.602 1.00 98.19 353 ARG A CA 1
ATOM 2620 C C . ARG A 1 353 ? -19.548 -3.355 13.271 1.00 98.19 353 ARG A C 1
ATOM 2622 O O . ARG A 1 353 ? -19.961 -3.593 14.405 1.00 98.19 353 ARG A O 1
ATOM 2629 N N . VAL A 1 354 ? -19.919 -2.310 12.550 1.00 98.06 354 VAL A N 1
ATOM 2630 C CA . VAL A 1 354 ? -20.893 -1.307 12.976 1.00 98.06 354 VAL A CA 1
ATOM 2631 C C . VAL A 1 354 ? -21.966 -1.199 11.900 1.00 98.06 354 VAL A C 1
ATOM 2633 O O . VAL A 1 354 ? -21.645 -1.149 10.714 1.00 98.06 354 VAL A O 1
ATOM 2636 N N . ALA A 1 355 ? -23.231 -1.201 12.299 1.00 98.12 355 ALA A N 1
ATOM 2637 C CA . ALA A 1 355 ? -24.374 -1.038 11.416 1.00 98.12 355 ALA A CA 1
ATOM 2638 C C . ALA A 1 355 ? -25.163 0.205 11.840 1.00 98.12 355 ALA A C 1
ATOM 2640 O O . ALA A 1 355 ? -25.781 0.214 12.898 1.00 98.12 355 ALA A O 1
ATOM 2641 N N . TRP A 1 356 ? -25.120 1.257 11.031 1.00 98.06 356 TRP A N 1
ATOM 2642 C CA . TRP A 1 356 ? -25.859 2.498 11.237 1.00 98.06 356 TRP A CA 1
ATOM 2643 C C . TRP A 1 356 ? -27.249 2.382 10.623 1.00 98.06 356 TRP A C 1
ATOM 2645 O O . TRP A 1 356 ? -27.384 2.281 9.404 1.00 98.06 356 TRP A O 1
ATOM 2655 N N . GLU A 1 357 ? -28.279 2.414 11.461 1.00 96.94 357 GLU A N 1
ATOM 2656 C CA . GLU A 1 357 ? -29.675 2.532 11.016 1.00 96.94 357 GLU A CA 1
ATOM 2657 C C . GLU A 1 357 ? -29.998 3.980 10.637 1.00 96.94 357 GLU A C 1
ATOM 2659 O O . GLU A 1 357 ? -30.764 4.245 9.718 1.00 96.94 357 GLU A O 1
ATOM 2664 N N . THR A 1 358 ? -29.360 4.924 11.326 1.00 95.69 358 THR A N 1
ATOM 2665 C CA . THR A 1 358 ? -29.329 6.349 10.987 1.00 95.69 358 THR A CA 1
ATOM 2666 C C . THR A 1 358 ? -27.920 6.879 11.275 1.00 95.69 358 THR A C 1
ATOM 2668 O O . THR A 1 358 ? -27.167 6.214 11.993 1.00 95.69 358 THR A O 1
ATOM 2671 N N . PRO A 1 359 ? -27.541 8.086 10.818 1.00 92.56 359 PRO A N 1
ATOM 2672 C CA . PRO A 1 359 ? -26.260 8.684 11.208 1.00 92.56 359 PRO A CA 1
ATOM 2673 C C . PRO A 1 359 ? -26.053 8.768 12.732 1.00 92.56 359 PRO A C 1
ATOM 2675 O O . PRO A 1 359 ? -24.924 8.709 13.210 1.00 92.56 359 PRO A O 1
ATOM 2678 N N . ALA A 1 360 ? -27.143 8.870 13.503 1.00 92.62 360 ALA A N 1
ATOM 2679 C CA . ALA A 1 360 ? -27.112 9.013 14.956 1.00 92.62 360 ALA A CA 1
ATOM 2680 C C . ALA A 1 360 ? -27.283 7.696 15.732 1.00 92.62 360 ALA A C 1
ATOM 2682 O O . ALA A 1 360 ? -27.013 7.678 16.928 1.00 92.62 360 ALA A O 1
ATOM 2683 N N . VAL A 1 361 ? -27.738 6.609 15.105 1.00 95.69 361 VAL A N 1
ATOM 2684 C CA . VAL A 1 361 ? -28.024 5.338 15.792 1.00 95.69 361 VAL A CA 1
ATOM 2685 C C . VAL A 1 361 ? -27.302 4.214 15.078 1.00 95.69 361 VAL A C 1
ATOM 2687 O O . VAL A 1 361 ? -27.578 3.935 13.907 1.00 95.69 361 VAL A O 1
ATOM 2690 N N . ALA A 1 362 ? -26.402 3.551 15.797 1.00 97.00 362 ALA A N 1
ATOM 2691 C CA . ALA A 1 362 ? -25.694 2.391 15.295 1.00 97.00 362 ALA A CA 1
ATOM 2692 C C . ALA A 1 362 ? -25.846 1.199 16.233 1.00 97.00 362 ALA A C 1
ATOM 2694 O O . ALA A 1 362 ? -26.036 1.348 17.434 1.00 97.00 362 ALA A O 1
ATOM 2695 N N . THR A 1 363 ? -25.705 0.006 15.674 1.00 96.31 363 THR A N 1
ATOM 2696 C CA . THR A 1 363 ? -25.583 -1.243 16.415 1.00 96.31 363 THR A CA 1
ATOM 2697 C C . THR A 1 363 ? -24.221 -1.865 16.128 1.00 96.31 363 THR A C 1
ATOM 2699 O O . THR A 1 363 ? -23.692 -1.797 15.015 1.00 96.31 363 THR A O 1
ATOM 2702 N N . SER A 1 364 ? -23.603 -2.463 17.140 1.00 96.19 364 SER A N 1
ATOM 2703 C CA . SER A 1 364 ? -22.352 -3.204 16.991 1.00 96.19 364 SER A CA 1
ATOM 2704 C C . SER A 1 364 ? -22.363 -4.424 17.893 1.00 96.19 364 SER A C 1
ATOM 2706 O O . SER A 1 364 ? -22.902 -4.399 18.993 1.00 96.19 364 SER A O 1
ATOM 2708 N N . THR A 1 365 ? -21.759 -5.516 17.441 1.00 94.25 365 THR A N 1
ATOM 2709 C CA . THR A 1 365 ? -21.494 -6.672 18.296 1.00 94.25 365 THR A CA 1
ATOM 2710 C C . THR A 1 365 ? -20.007 -6.728 18.574 1.00 94.25 365 THR A C 1
ATOM 2712 O O . THR A 1 365 ? -19.208 -6.853 17.645 1.00 94.25 365 THR A O 1
ATOM 2715 N N . ILE A 1 366 ? -19.647 -6.684 19.852 1.00 94.19 366 ILE A N 1
ATOM 2716 C CA . ILE A 1 366 ? -18.272 -6.863 20.299 1.00 94.19 366 ILE A CA 1
ATOM 2717 C C . ILE A 1 366 ? -18.125 -8.204 21.008 1.00 94.19 366 ILE A C 1
ATOM 2719 O O . ILE A 1 366 ? -19.029 -8.685 21.696 1.00 94.19 366 ILE A O 1
ATOM 2723 N N . GLU A 1 367 ? -16.957 -8.808 20.844 1.00 94.00 367 GLU A N 1
ATOM 2724 C CA . GLU A 1 367 ? -16.549 -9.971 21.619 1.00 94.00 367 GLU A CA 1
ATOM 2725 C C . GLU A 1 367 ? -15.189 -9.671 22.242 1.00 94.00 367 GLU A C 1
ATOM 2727 O O . GLU A 1 367 ? -14.231 -9.359 21.528 1.00 94.00 367 GLU A O 1
ATOM 2732 N N . LEU A 1 368 ? -15.125 -9.743 23.569 1.00 94.00 368 LEU A N 1
ATOM 2733 C CA . LEU A 1 368 ? -13.941 -9.486 24.375 1.00 94.00 368 LEU A CA 1
ATOM 2734 C C . LEU A 1 368 ? -13.462 -10.781 25.029 1.00 94.00 368 LEU A C 1
ATOM 2736 O O . LEU A 1 368 ? -14.270 -11.588 25.488 1.00 94.00 368 LEU A O 1
ATOM 2740 N N . VAL A 1 369 ? -12.145 -10.950 25.110 1.00 93.00 369 VAL A N 1
ATOM 2741 C CA . VAL A 1 369 ? -11.495 -12.074 25.796 1.00 93.00 369 VAL A CA 1
ATOM 2742 C C . VAL A 1 369 ? -10.729 -11.534 26.993 1.00 93.00 369 VAL A C 1
ATOM 2744 O O . VAL A 1 369 ? -9.883 -10.652 26.837 1.00 93.00 369 VAL A O 1
ATOM 2747 N N . GLU A 1 370 ? -11.036 -12.045 28.182 1.00 92.06 370 GLU A N 1
ATOM 2748 C CA . GLU A 1 370 ? -10.313 -11.739 29.415 1.00 92.06 370 GLU A CA 1
ATOM 2749 C C . GLU A 1 370 ? -8.888 -12.305 29.356 1.00 92.06 370 GLU A C 1
ATOM 2751 O O . GLU A 1 370 ? -8.661 -13.411 28.863 1.00 92.06 370 GLU A O 1
ATOM 2756 N N . LEU A 1 371 ? -7.919 -11.567 29.898 1.00 90.75 371 LEU A N 1
ATOM 2757 C CA . LEU A 1 371 ? -6.509 -11.952 29.926 1.00 90.75 371 LEU A CA 1
ATOM 2758 C C . LEU A 1 371 ? -5.944 -11.941 31.355 1.00 90.75 371 LEU A C 1
ATOM 2760 O O . LEU A 1 371 ? -5.075 -11.121 31.671 1.00 90.75 371 LEU A O 1
ATOM 2764 N N . PRO A 1 372 ? -6.362 -12.877 32.230 1.00 86.19 372 PRO A N 1
ATOM 2765 C CA . PRO A 1 372 ? -5.880 -12.911 33.612 1.00 86.19 372 PRO A CA 1
ATOM 2766 C C . PRO A 1 372 ? -4.360 -13.102 33.699 1.00 86.19 372 PRO A C 1
ATOM 2768 O O . PRO A 1 372 ? -3.693 -12.528 34.555 1.00 86.19 372 PRO A O 1
ATOM 2771 N N . ALA A 1 373 ? -3.792 -13.876 32.767 1.00 82.69 373 ALA A N 1
ATOM 2772 C CA . ALA A 1 373 ? -2.359 -14.157 32.704 1.00 82.69 373 ALA A CA 1
ATOM 2773 C C . ALA A 1 373 ? -1.493 -12.932 32.355 1.00 82.69 373 ALA A C 1
ATOM 2775 O O . ALA A 1 373 ? -0.281 -12.987 32.559 1.00 82.69 373 ALA A O 1
ATOM 2776 N N . GLU A 1 374 ? -2.089 -11.862 31.817 1.00 85.38 374 GLU A N 1
ATOM 2777 C CA . GLU A 1 374 ? -1.404 -10.591 31.549 1.00 85.38 374 GLU A CA 1
ATOM 2778 C C . GLU A 1 374 ? -1.618 -9.561 32.667 1.00 85.38 374 GLU A C 1
ATOM 2780 O O . GLU A 1 374 ? -0.826 -8.633 32.802 1.00 85.38 374 GLU A O 1
ATOM 2785 N N . ALA A 1 375 ? -2.646 -9.734 33.505 1.00 82.12 375 ALA A N 1
ATOM 2786 C CA . ALA A 1 375 ? -2.847 -8.902 34.691 1.00 82.12 375 ALA A CA 1
ATOM 27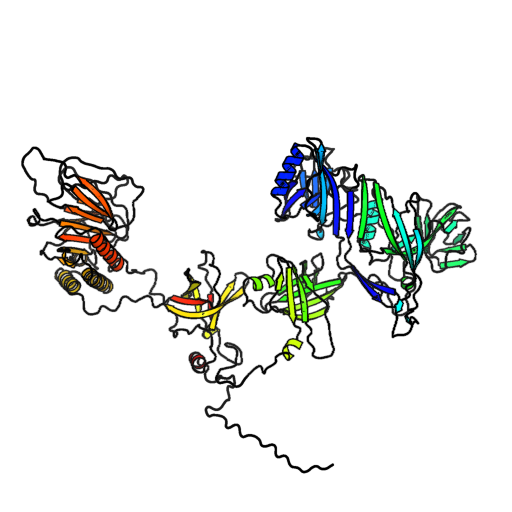87 C C . ALA A 1 375 ? -1.790 -9.186 35.777 1.00 82.12 375 ALA A C 1
ATOM 2789 O O . ALA A 1 375 ? -1.335 -8.262 36.451 1.00 82.12 375 ALA A O 1
ATOM 2790 N N . ALA A 1 376 ? -1.365 -10.448 35.910 1.00 80.00 376 ALA A N 1
ATOM 2791 C CA . ALA A 1 376 ? -0.320 -10.892 36.832 1.00 80.00 376 ALA A CA 1
ATOM 2792 C C . ALA A 1 376 ? 0.916 -11.395 36.061 1.00 80.00 376 ALA A C 1
ATOM 2794 O O . ALA A 1 376 ? 1.058 -12.588 35.775 1.00 80.00 376 ALA A O 1
ATOM 2795 N N . LEU A 1 377 ? 1.810 -10.470 35.698 1.00 80.56 377 LEU A N 1
ATOM 2796 C CA . LEU A 1 377 ? 3.050 -10.796 34.990 1.00 80.56 377 LEU A CA 1
ATOM 2797 C C . LEU A 1 377 ? 4.069 -11.473 35.926 1.00 80.56 377 LEU A C 1
ATOM 2799 O O . LEU A 1 377 ? 4.292 -10.974 37.029 1.00 80.56 377 LEU A O 1
ATOM 2803 N N . PRO A 1 378 ? 4.719 -12.577 35.511 1.00 81.88 378 PRO A N 1
ATOM 2804 C CA . PRO A 1 378 ? 5.843 -13.139 36.253 1.00 81.88 378 PRO A CA 1
ATOM 2805 C C . PRO A 1 378 ? 7.083 -12.254 36.200 1.00 81.88 378 PRO A C 1
ATOM 2807 O O . PRO A 1 378 ? 7.252 -11.439 35.291 1.00 81.88 378 PRO A O 1
ATOM 2810 N N . ASP A 1 379 ? 8.013 -12.532 37.110 1.00 86.19 379 ASP A N 1
ATOM 2811 C CA . ASP A 1 379 ? 9.340 -11.928 37.109 1.00 86.19 379 ASP A CA 1
ATOM 2812 C C . ASP A 1 379 ? 10.031 -12.085 35.743 1.00 86.19 379 ASP A C 1
ATOM 2814 O O . ASP A 1 379 ? 10.163 -13.187 35.207 1.00 86.19 379 ASP A O 1
ATOM 2818 N N . GLY A 1 380 ? 10.493 -10.961 35.191 1.00 86.31 380 GLY A N 1
ATOM 2819 C CA . GLY A 1 380 ? 11.190 -10.888 33.904 1.00 86.31 380 GLY A CA 1
ATOM 2820 C C . GLY A 1 380 ? 10.299 -10.571 32.700 1.00 86.31 380 GLY A C 1
ATOM 2821 O O . GLY A 1 380 ? 10.827 -10.149 31.673 1.00 86.31 380 GLY A O 1
ATOM 2822 N N . GLU A 1 381 ? 8.975 -10.690 32.823 1.00 86.38 381 GLU A N 1
ATOM 2823 C CA . GLU A 1 381 ? 8.035 -10.276 31.778 1.00 86.38 381 GLU A CA 1
ATOM 2824 C C . GLU A 1 381 ? 7.588 -8.823 31.990 1.00 86.38 381 GLU A C 1
ATOM 2826 O O . GLU A 1 381 ? 7.254 -8.404 33.095 1.00 86.38 381 GLU A O 1
ATOM 2831 N N . THR A 1 382 ? 7.573 -8.026 30.924 1.00 87.38 382 THR A N 1
ATOM 2832 C CA . THR A 1 382 ? 7.109 -6.634 30.938 1.00 87.38 382 THR A CA 1
ATOM 2833 C C . THR A 1 382 ? 6.004 -6.432 29.911 1.00 87.38 382 THR A C 1
ATOM 2835 O O . THR A 1 382 ? 6.189 -6.724 28.724 1.00 87.38 382 THR A O 1
ATOM 2838 N N . GLN A 1 383 ? 4.872 -5.873 30.351 1.00 85.94 383 GLN A N 1
ATOM 2839 C CA . GLN A 1 383 ? 3.759 -5.550 29.460 1.00 85.94 383 GLN A CA 1
ATOM 2840 C C . GLN A 1 383 ? 4.223 -4.610 28.345 1.00 85.94 383 GLN A C 1
ATOM 2842 O O . GLN A 1 383 ? 4.842 -3.579 28.604 1.00 85.94 383 GLN A O 1
ATOM 2847 N N . GLY A 1 384 ? 3.906 -4.968 27.106 1.00 83.19 384 GLY A N 1
ATOM 2848 C CA . GLY A 1 384 ? 4.218 -4.187 25.913 1.00 83.19 384 GLY A CA 1
ATOM 2849 C C . GLY A 1 384 ? 5.667 -4.269 25.425 1.00 83.19 384 GLY A C 1
ATOM 2850 O O . GLY A 1 384 ? 5.982 -3.722 24.373 1.00 83.19 384 GLY A O 1
ATOM 2851 N N . SER A 1 385 ? 6.538 -4.983 26.142 1.00 83.88 385 SER A N 1
ATOM 2852 C CA . SER A 1 385 ? 7.922 -5.240 25.717 1.00 83.88 385 SER A CA 1
ATOM 2853 C C . SER A 1 385 ? 8.164 -6.716 25.451 1.00 83.88 385 SER A C 1
ATOM 2855 O O . SER A 1 385 ? 8.790 -7.069 24.454 1.00 83.88 385 SER A O 1
ATOM 2857 N N . THR A 1 386 ? 7.671 -7.577 26.341 1.00 86.50 386 THR A N 1
ATOM 2858 C CA . THR A 1 386 ? 7.807 -9.025 26.204 1.00 86.50 386 THR A CA 1
ATOM 2859 C C . THR A 1 386 ? 6.469 -9.725 26.138 1.00 86.50 386 THR A C 1
ATOM 2861 O O . THR A 1 386 ? 6.419 -10.710 25.442 1.00 86.50 386 THR A O 1
ATOM 2864 N N . VAL A 1 387 ? 5.371 -9.229 26.718 1.00 87.19 387 VAL A N 1
ATOM 2865 C CA . VAL A 1 387 ? 4.026 -9.838 26.590 1.00 87.19 387 VAL A CA 1
ATOM 2866 C C . VAL A 1 387 ? 2.999 -8.794 26.161 1.00 87.19 387 VAL A C 1
ATOM 2868 O O . VAL A 1 387 ? 3.119 -7.612 26.487 1.00 87.19 387 VAL A O 1
ATOM 2871 N N . GLY A 1 388 ? 1.979 -9.230 25.424 1.00 87.12 388 GLY A N 1
ATOM 2872 C CA . GLY A 1 388 ? 0.865 -8.394 25.011 1.00 87.12 388 GLY A CA 1
ATOM 2873 C C . GLY A 1 388 ? 1.128 -7.576 23.748 1.00 87.12 388 GLY A C 1
ATOM 2874 O O . GLY A 1 388 ? 1.571 -8.136 22.749 1.00 87.12 388 GLY A O 1
ATOM 2875 N N . ASP A 1 389 ? 0.815 -6.274 23.774 1.00 88.75 389 ASP A N 1
ATOM 2876 C CA . ASP A 1 389 ? 0.967 -5.352 22.632 1.00 88.75 389 ASP A CA 1
ATOM 2877 C C . ASP A 1 389 ? 2.433 -4.916 22.493 1.00 88.75 389 ASP A C 1
ATOM 2879 O O . ASP A 1 389 ? 2.834 -3.915 23.082 1.00 88.75 389 ASP A O 1
ATOM 2883 N N . LEU A 1 390 ? 3.245 -5.673 21.746 1.00 86.81 390 LEU A N 1
ATOM 2884 C CA . LEU A 1 390 ? 4.707 -5.494 21.639 1.00 86.81 390 LEU A CA 1
ATOM 2885 C C . LEU A 1 390 ? 5.155 -4.217 20.888 1.00 86.81 390 LEU A C 1
ATOM 2887 O O . LEU A 1 390 ? 6.319 -4.084 20.500 1.00 86.81 390 LEU A O 1
ATOM 2891 N N . GLY A 1 391 ? 4.238 -3.279 20.659 1.00 84.56 391 GLY A N 1
ATOM 2892 C CA . GLY A 1 391 ? 4.426 -2.153 19.760 1.00 84.56 391 GLY A CA 1
ATOM 2893 C C . GLY A 1 391 ? 4.248 -2.550 18.294 1.00 84.56 391 GLY A C 1
ATOM 2894 O O . GLY A 1 391 ? 4.240 -3.727 17.918 1.00 84.56 391 GLY A O 1
ATOM 2895 N N . GLY A 1 392 ? 4.066 -1.539 17.445 1.00 88.50 392 GLY A N 1
ATOM 2896 C CA . GLY A 1 392 ? 3.964 -1.751 16.005 1.00 88.50 392 GLY A CA 1
ATOM 2897 C C . GLY A 1 392 ? 5.300 -2.212 15.430 1.00 88.50 392 GLY A C 1
ATOM 2898 O O . GLY A 1 392 ? 6.360 -1.711 15.811 1.00 88.50 392 GLY A O 1
ATOM 2899 N N . VAL A 1 393 ? 5.247 -3.156 14.496 1.00 91.88 393 VAL A N 1
ATOM 2900 C CA . VAL A 1 393 ? 6.426 -3.620 13.758 1.00 91.88 393 VAL A CA 1
ATOM 2901 C C . VAL A 1 393 ? 6.296 -3.205 12.308 1.00 91.88 393 VAL A C 1
ATOM 2903 O O . VAL A 1 393 ? 5.215 -3.258 11.726 1.00 91.88 393 VAL A O 1
ATOM 2906 N N . TRP A 1 394 ? 7.413 -2.797 11.719 1.00 94.75 394 TRP A N 1
ATOM 2907 C CA . TRP A 1 394 ? 7.510 -2.539 10.294 1.00 94.75 394 TRP A CA 1
ATOM 2908 C C . TRP A 1 394 ? 8.635 -3.367 9.680 1.00 94.75 394 TRP A C 1
ATOM 2910 O O . TRP A 1 394 ? 9.666 -3.624 10.312 1.00 94.75 394 TRP A O 1
ATOM 2920 N N . TRP A 1 395 ? 8.428 -3.761 8.424 1.00 97.06 395 TRP A N 1
ATOM 2921 C CA . TRP A 1 395 ? 9.420 -4.467 7.625 1.00 97.06 395 TRP A CA 1
ATOM 2922 C C . TRP A 1 395 ? 9.952 -3.553 6.533 1.00 97.06 395 TRP A C 1
ATOM 2924 O O . TRP A 1 395 ? 9.199 -3.086 5.678 1.00 97.06 395 TRP A O 1
ATOM 2934 N N . GLY A 1 396 ? 11.257 -3.300 6.574 1.00 97.81 396 GLY A N 1
ATOM 2935 C CA . GLY A 1 396 ? 11.978 -2.488 5.604 1.00 97.81 396 GLY A CA 1
ATOM 2936 C C . GLY A 1 396 ? 12.692 -3.340 4.570 1.00 97.81 396 GLY A C 1
ATOM 2937 O O . GLY A 1 396 ? 13.426 -4.256 4.913 1.00 97.81 396 GLY A O 1
ATOM 2938 N N . TYR A 1 397 ? 12.555 -2.994 3.300 1.00 98.38 397 TYR A N 1
ATOM 2939 C CA . TYR A 1 397 ? 13.197 -3.658 2.176 1.00 98.38 397 TYR A CA 1
ATOM 2940 C C . TYR A 1 397 ? 14.105 -2.659 1.471 1.00 98.38 397 TYR A C 1
ATOM 2942 O O . TYR A 1 397 ? 13.646 -1.768 0.752 1.00 98.38 397 TYR A O 1
ATOM 2950 N N . LEU A 1 398 ? 15.409 -2.807 1.677 1.00 98.12 398 LEU A N 1
ATOM 2951 C CA . LEU A 1 398 ? 16.413 -2.074 0.922 1.00 98.12 398 LEU A CA 1
ATOM 2952 C C . LEU A 1 398 ? 16.813 -2.934 -0.272 1.00 98.12 398 LEU A C 1
ATOM 2954 O O . LEU A 1 398 ? 17.399 -4.006 -0.125 1.00 98.12 398 LEU A O 1
ATOM 2958 N N . VAL A 1 399 ? 16.471 -2.462 -1.463 1.00 97.62 399 VAL A N 1
ATOM 2959 C CA . VAL A 1 399 ? 16.763 -3.132 -2.729 1.00 97.62 399 VAL A CA 1
ATOM 2960 C C . VAL A 1 399 ? 17.819 -2.315 -3.455 1.00 97.62 399 VAL A C 1
ATOM 2962 O O . VAL A 1 399 ? 17.669 -1.106 -3.590 1.00 97.62 399 VAL A O 1
ATOM 2965 N N . SER A 1 400 ? 18.888 -2.937 -3.940 1.00 95.94 400 SER A N 1
ATOM 2966 C CA . SER A 1 400 ? 19.934 -2.236 -4.688 1.00 95.94 400 SER A CA 1
ATOM 2967 C C . SER A 1 400 ? 20.423 -3.038 -5.885 1.00 95.94 400 SER A C 1
ATOM 2969 O O . SER A 1 400 ? 20.595 -4.253 -5.806 1.00 95.94 400 SER A O 1
ATOM 2971 N N . ASP A 1 401 ? 20.688 -2.353 -6.995 1.00 91.69 401 ASP A N 1
ATOM 2972 C CA . ASP A 1 401 ? 21.385 -2.916 -8.158 1.00 91.69 401 ASP A CA 1
ATOM 2973 C C . ASP A 1 401 ? 22.899 -2.613 -8.154 1.00 91.69 401 ASP A C 1
ATOM 2975 O O . ASP A 1 401 ? 23.608 -2.951 -9.104 1.00 91.69 401 ASP A O 1
ATOM 2979 N N . GLY A 1 402 ? 23.400 -1.999 -7.073 1.00 88.25 402 GLY A N 1
ATOM 2980 C CA . GLY A 1 402 ? 24.775 -1.520 -6.918 1.00 88.25 402 GLY A CA 1
ATOM 2981 C C . GLY A 1 402 ? 24.994 -0.065 -7.348 1.00 88.25 402 GLY A C 1
ATOM 2982 O O . GLY A 1 402 ? 26.044 0.488 -7.029 1.00 88.25 402 GLY A O 1
ATOM 2983 N N . VAL A 1 403 ? 24.029 0.558 -8.033 1.00 84.81 403 VAL A N 1
ATOM 2984 C CA . VAL A 1 403 ? 24.065 1.974 -8.444 1.00 84.81 403 VAL A CA 1
ATOM 2985 C C . VAL A 1 403 ? 22.958 2.751 -7.743 1.00 84.81 403 VAL A C 1
ATOM 2987 O O . VAL A 1 403 ? 23.215 3.765 -7.101 1.00 84.81 403 VAL A O 1
ATOM 2990 N N . VAL A 1 404 ? 21.728 2.248 -7.825 1.00 88.62 404 VAL A N 1
ATOM 2991 C CA . VAL A 1 404 ? 20.552 2.831 -7.184 1.00 88.62 404 VAL A CA 1
ATOM 2992 C C . VAL A 1 404 ? 20.152 1.971 -5.996 1.00 88.62 404 VAL A C 1
ATOM 2994 O O . VAL A 1 404 ? 20.325 0.749 -5.981 1.00 88.62 404 VAL A O 1
ATOM 2997 N N . THR A 1 405 ? 19.645 2.637 -4.965 1.00 94.94 405 THR A N 1
ATOM 2998 C CA . THR A 1 405 ? 19.086 1.997 -3.779 1.00 94.94 405 THR A CA 1
ATOM 2999 C C . THR A 1 405 ? 17.651 2.457 -3.607 1.00 94.94 405 THR A C 1
ATOM 3001 O O . THR A 1 405 ? 17.394 3.647 -3.429 1.00 94.94 405 THR A O 1
ATOM 3004 N N . TRP A 1 406 ? 16.731 1.505 -3.645 1.00 97.00 406 TRP A N 1
ATOM 3005 C CA . TRP A 1 406 ? 15.321 1.695 -3.352 1.00 97.00 406 TRP A CA 1
ATOM 3006 C C . TRP A 1 406 ? 15.021 1.241 -1.928 1.00 97.00 406 TRP A C 1
ATOM 3008 O O . TRP A 1 406 ? 15.605 0.272 -1.442 1.00 97.00 406 TRP A O 1
ATOM 3018 N N . ARG A 1 407 ? 14.106 1.945 -1.267 1.00 98.06 407 ARG A N 1
ATOM 3019 C CA . ARG A 1 407 ? 13.708 1.686 0.116 1.00 98.06 407 ARG A CA 1
ATOM 3020 C C . ARG A 1 407 ? 12.200 1.567 0.164 1.00 98.06 407 ARG A C 1
ATOM 3022 O O . ARG A 1 407 ? 11.500 2.532 -0.130 1.00 98.06 407 ARG A O 1
ATOM 3029 N N . PHE A 1 408 ? 11.722 0.381 0.502 1.00 97.88 408 PHE A N 1
ATOM 3030 C CA . PHE A 1 408 ? 10.299 0.078 0.558 1.00 97.88 408 PHE A CA 1
ATOM 3031 C C . PHE A 1 408 ? 9.915 -0.439 1.934 1.00 97.88 408 PHE A C 1
ATOM 3033 O O . PHE A 1 408 ? 10.704 -1.141 2.550 1.00 97.88 408 PHE A O 1
ATOM 3040 N N . THR A 1 409 ? 8.715 -0.154 2.409 1.00 97.31 409 THR A N 1
ATOM 3041 C CA . THR A 1 409 ? 8.172 -0.761 3.627 1.00 97.31 409 THR A CA 1
ATOM 3042 C C . THR A 1 409 ? 6.868 -1.485 3.317 1.00 97.31 409 THR A C 1
ATOM 3044 O O . THR A 1 409 ? 6.137 -1.070 2.417 1.00 97.31 409 THR A O 1
ATOM 3047 N N . SER A 1 410 ? 6.595 -2.579 4.033 1.00 93.88 410 SER A N 1
ATOM 3048 C CA . SER A 1 410 ? 5.270 -3.225 4.025 1.00 93.88 410 SER A CA 1
ATOM 3049 C C . SER A 1 410 ? 4.272 -2.510 4.940 1.00 93.88 410 SER A C 1
ATOM 3051 O O . SER A 1 410 ? 3.097 -2.867 4.963 1.00 93.88 410 SER A O 1
ATOM 3053 N N . HIS A 1 411 ? 4.753 -1.551 5.735 1.00 94.62 411 HIS A N 1
ATOM 3054 C CA . HIS A 1 411 ? 3.925 -0.701 6.578 1.00 94.62 411 HIS A CA 1
ATOM 3055 C C . HIS A 1 411 ? 3.032 0.202 5.711 1.00 94.62 411 HIS A C 1
ATOM 3057 O O . HIS A 1 411 ? 3.377 0.521 4.572 1.00 94.62 411 HIS A O 1
ATOM 3063 N N . ASP A 1 412 ? 1.877 0.600 6.240 1.00 92.06 412 ASP A N 1
ATOM 3064 C CA . ASP A 1 412 ? 0.859 1.380 5.523 1.00 92.06 412 ASP A CA 1
ATOM 3065 C C . ASP A 1 412 ? 1.276 2.841 5.272 1.00 92.06 412 ASP A C 1
ATOM 3067 O O . ASP A 1 412 ? 0.846 3.454 4.295 1.00 92.06 412 ASP A O 1
ATOM 3071 N N . SER A 1 413 ? 2.156 3.382 6.113 1.00 91.88 413 SER A N 1
ATOM 3072 C CA . SER A 1 413 ? 2.769 4.706 5.960 1.00 91.88 413 SER A CA 1
ATOM 3073 C C . SER A 1 413 ? 4.276 4.650 5.698 1.00 91.88 413 SER A C 1
ATOM 3075 O O . SER A 1 413 ? 4.950 3.678 6.049 1.00 91.88 413 SER A O 1
ATOM 3077 N N . ALA A 1 414 ? 4.825 5.744 5.160 1.00 95.38 414 ALA A N 1
ATOM 3078 C CA . ALA A 1 414 ? 6.270 5.934 5.068 1.00 95.38 414 ALA A CA 1
ATOM 3079 C C . ALA A 1 414 ? 6.924 5.927 6.458 1.00 95.38 414 ALA A C 1
ATOM 3081 O O . ALA A 1 414 ? 6.348 6.422 7.431 1.00 95.38 414 ALA A O 1
ATOM 3082 N N . ILE A 1 415 ? 8.130 5.363 6.541 1.00 96.25 415 ILE A N 1
ATOM 3083 C CA . ILE A 1 415 ? 8.894 5.227 7.785 1.00 96.25 415 ILE A CA 1
ATOM 3084 C C . ILE A 1 415 ? 10.275 5.855 7.607 1.00 96.25 415 ILE A C 1
ATOM 3086 O O . ILE A 1 415 ? 11.057 5.412 6.767 1.00 96.25 415 ILE A O 1
ATOM 3090 N N . ASP A 1 416 ? 10.598 6.867 8.413 1.00 97.00 416 ASP A N 1
ATOM 3091 C CA . ASP A 1 416 ? 11.947 7.433 8.479 1.00 97.00 416 ASP A CA 1
ATOM 3092 C C . ASP A 1 416 ? 12.815 6.647 9.471 1.00 97.00 416 ASP A C 1
ATOM 3094 O O . ASP A 1 416 ? 12.679 6.786 10.685 1.00 97.00 416 ASP A O 1
ATOM 3098 N N . ALA A 1 417 ? 13.723 5.821 8.949 1.00 96.94 417 ALA A N 1
ATOM 3099 C CA . ALA A 1 417 ? 14.635 4.999 9.740 1.00 96.94 417 ALA A CA 1
ATOM 3100 C C . ALA A 1 417 ? 15.992 5.688 10.004 1.00 96.94 417 ALA A C 1
ATOM 3102 O O . ALA A 1 417 ? 17.016 5.025 10.208 1.00 96.94 417 ALA A O 1
ATOM 3103 N N . GLY A 1 418 ? 16.035 7.025 9.985 1.00 96.19 418 GLY A N 1
ATOM 3104 C CA . GLY A 1 418 ? 17.212 7.818 10.333 1.00 96.19 418 GLY A CA 1
ATOM 3105 C C . GLY A 1 418 ? 18.360 7.618 9.344 1.00 96.19 418 GLY A C 1
ATOM 3106 O O . GLY A 1 418 ? 18.251 7.957 8.169 1.00 96.19 418 GLY A O 1
ATOM 3107 N N . ALA A 1 419 ? 19.479 7.042 9.796 1.00 95.81 419 ALA A N 1
ATOM 3108 C CA . ALA A 1 419 ? 20.659 6.829 8.949 1.00 95.81 419 ALA A CA 1
ATOM 3109 C C . ALA A 1 419 ? 20.399 5.884 7.759 1.00 95.81 419 ALA A C 1
ATOM 3111 O O . ALA A 1 419 ? 21.101 5.956 6.749 1.00 95.81 419 ALA A O 1
ATOM 3112 N N . LEU A 1 420 ? 19.393 5.007 7.861 1.00 96.19 420 LEU A N 1
ATOM 3113 C CA . LEU A 1 420 ? 18.978 4.154 6.749 1.00 96.19 420 LEU A CA 1
ATOM 3114 C C . LEU A 1 420 ? 18.146 4.914 5.708 1.00 96.19 420 LEU A C 1
ATOM 3116 O O . LEU A 1 420 ? 18.068 4.438 4.579 1.00 96.19 420 LEU A O 1
ATOM 3120 N N . GLY A 1 421 ? 17.595 6.086 6.039 1.00 97.06 421 GLY A N 1
ATOM 3121 C CA . GLY A 1 421 ? 16.719 6.903 5.196 1.00 97.06 421 GLY A CA 1
ATOM 3122 C C . GLY A 1 421 ? 15.236 6.526 5.288 1.00 97.06 421 GLY A C 1
ATOM 3123 O O . GLY A 1 421 ? 14.843 5.646 6.054 1.00 97.06 421 GLY A O 1
ATOM 3124 N N . THR A 1 422 ? 14.415 7.192 4.473 1.00 97.69 422 THR A N 1
ATOM 3125 C CA . THR A 1 422 ? 12.963 6.973 4.408 1.00 97.69 422 THR A CA 1
ATOM 3126 C C . THR A 1 422 ? 12.619 5.748 3.559 1.00 97.69 422 THR A C 1
ATOM 3128 O O . THR A 1 422 ? 13.099 5.603 2.431 1.00 97.69 422 THR A O 1
ATOM 3131 N N . PHE A 1 423 ? 11.792 4.862 4.109 1.00 97.69 423 PHE A N 1
ATOM 3132 C CA . PHE A 1 423 ? 11.212 3.713 3.425 1.00 97.69 423 PHE A CA 1
ATOM 3133 C C . PHE A 1 423 ? 9.782 4.037 2.994 1.00 97.69 423 PHE A C 1
ATOM 3135 O O . PHE A 1 423 ? 8.947 4.392 3.824 1.00 97.69 423 PHE A O 1
ATOM 3142 N N . GLU A 1 424 ? 9.505 3.884 1.700 1.00 96.56 424 GLU A N 1
ATOM 3143 C CA . GLU A 1 424 ? 8.212 4.218 1.097 1.00 96.56 424 GLU A CA 1
ATOM 3144 C C . GLU A 1 424 ? 7.251 3.021 1.114 1.00 96.56 424 GLU A C 1
ATOM 3146 O O . GLU A 1 424 ? 7.673 1.908 0.777 1.00 96.56 424 GLU A O 1
ATOM 3151 N N . PRO A 1 425 ? 5.964 3.205 1.446 1.00 95.44 425 PRO A N 1
ATOM 3152 C CA . PRO A 1 425 ? 5.008 2.108 1.516 1.00 95.44 425 PRO A CA 1
ATOM 3153 C C . PRO A 1 425 ? 4.772 1.523 0.120 1.00 95.44 425 PRO A C 1
ATOM 3155 O O . PRO A 1 425 ? 4.489 2.240 -0.846 1.00 95.44 425 PRO A O 1
ATOM 3158 N N . ARG A 1 426 ? 4.921 0.202 -0.015 1.00 95.81 426 ARG A N 1
ATOM 3159 C CA . ARG A 1 426 ? 4.674 -0.536 -1.265 1.00 95.81 426 ARG A CA 1
ATOM 3160 C C . ARG A 1 426 ? 4.040 -1.893 -0.965 1.00 95.81 426 ARG A C 1
ATOM 3162 O O . ARG A 1 426 ? 4.223 -2.415 0.129 1.00 95.81 426 ARG A O 1
ATOM 3169 N N . PRO A 1 427 ? 3.329 -2.506 -1.932 1.00 94.00 427 PRO A N 1
ATOM 3170 C CA . PRO A 1 427 ? 2.778 -3.849 -1.771 1.00 94.00 427 PRO A CA 1
ATOM 3171 C C . PRO A 1 427 ? 3.904 -4.891 -1.870 1.00 94.00 427 PRO A C 1
ATOM 3173 O O . PRO A 1 427 ? 4.033 -5.583 -2.877 1.00 94.00 427 PRO A O 1
ATOM 3176 N N . ILE A 1 428 ? 4.761 -4.947 -0.855 1.00 96.00 428 ILE A N 1
ATOM 3177 C CA . ILE A 1 428 ? 5.862 -5.895 -0.712 1.00 96.00 428 ILE A CA 1
ATOM 3178 C C . ILE A 1 428 ? 5.688 -6.645 0.602 1.00 96.00 428 ILE A C 1
ATOM 3180 O O . ILE A 1 428 ? 5.475 -6.044 1.650 1.00 96.00 428 ILE A O 1
ATOM 3184 N N . ASP A 1 429 ? 5.788 -7.959 0.525 1.00 96.19 429 ASP A N 1
ATOM 3185 C CA . ASP A 1 429 ? 5.756 -8.856 1.668 1.00 96.19 429 ASP A CA 1
ATOM 3186 C C . ASP A 1 429 ? 6.827 -9.938 1.494 1.00 96.19 429 ASP A C 1
ATOM 3188 O O . ASP A 1 429 ? 7.362 -10.124 0.392 1.00 96.19 429 ASP A O 1
ATOM 3192 N N . HIS A 1 430 ? 7.161 -10.657 2.558 1.00 96.88 430 HIS A N 1
ATOM 3193 C CA . HIS A 1 430 ? 8.087 -11.783 2.504 1.00 96.88 430 HIS A CA 1
ATOM 3194 C C . HIS A 1 430 ? 7.536 -12.990 3.259 1.00 96.88 430 HIS A C 1
ATOM 3196 O O . HIS A 1 430 ? 6.833 -12.852 4.249 1.00 96.88 430 HIS A O 1
ATOM 3202 N N . GLY A 1 431 ? 7.846 -14.187 2.761 1.00 95.00 431 GLY A N 1
ATOM 3203 C CA . GLY A 1 431 ? 7.601 -15.423 3.500 1.00 95.00 431 GLY A CA 1
ATOM 3204 C C . GLY A 1 431 ? 8.587 -15.599 4.655 1.00 95.00 431 GLY A C 1
ATOM 3205 O O . GLY A 1 431 ? 9.496 -14.789 4.832 1.00 95.00 431 GLY A O 1
ATOM 3206 N N . ASP A 1 432 ? 8.439 -16.696 5.388 1.00 93.12 432 ASP A N 1
ATOM 3207 C CA . ASP A 1 432 ? 9.233 -16.977 6.584 1.00 93.12 432 ASP A CA 1
ATOM 3208 C C . ASP A 1 432 ? 10.749 -16.909 6.333 1.00 93.12 432 ASP A C 1
ATOM 3210 O O . ASP A 1 432 ? 11.272 -17.378 5.315 1.00 93.12 432 ASP A O 1
ATOM 3214 N N . ILE A 1 433 ? 11.468 -16.309 7.287 1.00 92.62 433 ILE A N 1
ATOM 3215 C CA . ILE A 1 433 ? 12.930 -16.227 7.274 1.00 92.62 433 ILE A CA 1
ATOM 3216 C C . ILE A 1 433 ? 13.480 -17.331 8.173 1.00 92.62 433 ILE A C 1
ATOM 3218 O O . ILE A 1 433 ? 13.700 -17.141 9.368 1.00 92.62 433 ILE A O 1
ATOM 3222 N N . GLU A 1 434 ? 13.734 -18.493 7.583 1.00 87.12 434 GLU A N 1
ATOM 3223 C CA . GLU A 1 434 ? 14.360 -19.610 8.285 1.00 87.12 434 GLU A CA 1
ATOM 3224 C C . GLU A 1 434 ? 15.872 -19.381 8.415 1.00 87.12 434 GLU A C 1
ATOM 3226 O O . GLU A 1 434 ? 16.594 -19.266 7.419 1.00 87.12 434 GLU A O 1
ATOM 3231 N N . GLN A 1 435 ? 16.365 -19.329 9.655 1.00 82.25 435 GLN A N 1
ATOM 3232 C CA . GLN A 1 435 ? 17.791 -19.321 9.972 1.00 82.25 435 GLN A CA 1
ATOM 3233 C C . GLN A 1 435 ? 18.153 -20.640 10.652 1.00 82.25 435 GLN A C 1
ATOM 3235 O O . GLN A 1 435 ? 17.654 -20.962 11.726 1.00 82.25 435 GLN A O 1
ATOM 3240 N N . GLU A 1 436 ? 19.049 -21.396 10.032 1.00 84.62 436 GLU A N 1
ATOM 3241 C CA . GLU A 1 436 ? 19.606 -22.626 10.588 1.00 84.62 436 GLU A CA 1
ATOM 3242 C C . GLU A 1 436 ? 21.092 -22.398 10.890 1.00 84.62 436 GLU A C 1
ATOM 3244 O O . GLU A 1 436 ? 21.766 -21.601 10.241 1.00 84.62 436 GLU A O 1
ATOM 3249 N N . LEU A 1 437 ? 21.621 -23.103 11.891 1.00 85.44 437 LEU A N 1
ATOM 3250 C CA . LEU A 1 437 ? 23.045 -23.050 12.255 1.00 85.44 437 LEU A CA 1
ATOM 3251 C C . LEU A 1 437 ? 23.958 -23.711 11.211 1.00 85.44 437 LEU A C 1
ATOM 3253 O O . LEU A 1 437 ? 25.173 -23.506 11.220 1.00 85.44 437 LEU A O 1
ATOM 3257 N N . ASN A 1 438 ? 23.397 -24.561 10.355 1.00 83.50 438 ASN A N 1
ATOM 3258 C CA . ASN A 1 438 ? 24.138 -25.230 9.298 1.00 83.50 438 ASN A CA 1
ATOM 3259 C C . ASN A 1 438 ? 24.349 -24.271 8.105 1.00 83.50 438 ASN A C 1
ATOM 3261 O O . ASN A 1 438 ? 23.741 -23.213 7.991 1.00 83.50 438 ASN A O 1
ATOM 3265 N N . LEU A 1 439 ? 25.215 -24.651 7.165 1.00 80.25 439 LEU A N 1
ATOM 3266 C CA . LEU A 1 439 ? 25.382 -23.921 5.900 1.00 80.25 439 LEU A CA 1
ATOM 3267 C C . LEU A 1 439 ? 24.232 -24.207 4.909 1.00 80.25 439 LEU A C 1
ATOM 3269 O O . LEU A 1 439 ? 24.463 -24.198 3.697 1.00 80.25 439 LEU A O 1
ATOM 3273 N N . ALA A 1 440 ? 23.025 -24.531 5.390 1.00 81.88 440 ALA A N 1
ATOM 3274 C CA . ALA A 1 440 ? 21.897 -24.808 4.514 1.00 81.88 440 ALA A CA 1
ATOM 3275 C C . ALA A 1 440 ? 21.437 -23.549 3.772 1.00 81.88 440 ALA A C 1
ATOM 3277 O O . ALA A 1 440 ? 21.893 -22.419 3.982 1.00 81.88 440 ALA A O 1
ATOM 3278 N N . ARG A 1 441 ? 20.555 -23.773 2.800 1.00 79.94 441 ARG A N 1
ATOM 3279 C CA . ARG A 1 441 ? 19.990 -22.702 1.987 1.00 79.94 441 ARG A CA 1
ATOM 3280 C C . ARG A 1 441 ? 18.994 -21.907 2.813 1.00 79.94 441 ARG A C 1
ATOM 3282 O O . ARG A 1 441 ? 17.953 -22.441 3.166 1.00 79.94 441 ARG A O 1
ATOM 3289 N N . HIS A 1 442 ? 19.283 -20.625 2.999 1.00 89.06 442 HIS A N 1
ATOM 3290 C CA . HIS A 1 442 ? 18.308 -19.648 3.474 1.00 89.06 442 HIS A CA 1
ATOM 3291 C C . HIS A 1 442 ? 17.770 -18.906 2.253 1.00 89.06 442 HIS A C 1
ATOM 3293 O O . HIS A 1 442 ? 18.396 -17.959 1.767 1.00 89.06 442 HIS A O 1
ATOM 3299 N N . ASP A 1 443 ? 16.657 -19.387 1.708 1.00 92.81 443 ASP A N 1
ATOM 3300 C CA . ASP A 1 443 ? 15.951 -18.724 0.615 1.00 92.81 443 ASP A CA 1
ATOM 3301 C C . ASP A 1 443 ? 14.694 -18.064 1.204 1.00 92.81 443 ASP A C 1
ATOM 3303 O O . ASP A 1 443 ? 13.889 -18.729 1.841 1.00 92.81 443 ASP A O 1
ATOM 3307 N N . VAL A 1 444 ? 14.516 -16.763 0.967 1.00 96.44 444 VAL A N 1
ATOM 3308 C CA . VAL A 1 444 ? 13.309 -16.014 1.349 1.00 96.44 444 VAL A CA 1
ATOM 3309 C C . VAL A 1 444 ? 12.543 -15.673 0.082 1.00 96.44 444 VAL A C 1
ATOM 3311 O O . VAL A 1 444 ? 13.129 -15.241 -0.912 1.00 96.44 444 VAL A O 1
ATOM 3314 N N . SER A 1 445 ? 11.229 -15.865 0.082 1.00 97.00 445 SER A N 1
ATOM 3315 C CA . SER A 1 445 ? 10.384 -15.516 -1.059 1.00 97.00 445 SER A CA 1
ATOM 3316 C C . SER A 1 445 ? 9.699 -14.178 -0.815 1.00 97.00 445 SER A C 1
ATOM 3318 O O . SER A 1 445 ? 8.899 -14.076 0.106 1.00 97.00 445 SER A O 1
ATOM 3320 N N . LEU A 1 446 ? 9.964 -13.168 -1.648 1.00 97.62 446 LEU A N 1
ATOM 3321 C CA . LEU A 1 446 ? 9.205 -11.914 -1.616 1.00 97.62 446 LEU A CA 1
ATOM 3322 C C . LEU A 1 446 ? 7.941 -12.039 -2.466 1.00 97.62 446 LEU A C 1
ATOM 3324 O O . LEU A 1 446 ? 8.015 -12.503 -3.608 1.00 97.62 446 LEU A O 1
ATOM 3328 N N . ALA A 1 447 ? 6.811 -11.575 -1.950 1.00 97.31 447 ALA A N 1
ATOM 3329 C CA . ALA A 1 447 ? 5.584 -11.358 -2.701 1.00 97.31 447 ALA A CA 1
ATOM 3330 C C . ALA A 1 447 ? 5.434 -9.859 -2.991 1.00 97.31 447 ALA A C 1
ATOM 3332 O O . ALA A 1 447 ? 5.509 -9.032 -2.091 1.00 97.31 447 ALA A O 1
ATOM 3333 N N . LEU A 1 448 ? 5.255 -9.503 -4.259 1.00 96.06 448 LEU A N 1
ATOM 3334 C CA . LEU A 1 448 ? 5.196 -8.123 -4.731 1.00 96.06 448 LEU A CA 1
ATOM 3335 C C . LEU A 1 448 ? 3.898 -7.897 -5.503 1.00 96.06 448 LEU A C 1
ATOM 3337 O O . LEU A 1 448 ? 3.556 -8.700 -6.369 1.00 96.06 448 LEU A O 1
ATOM 3341 N N . GLY A 1 449 ? 3.208 -6.788 -5.258 1.00 92.94 449 GLY A N 1
ATOM 3342 C CA . GLY A 1 449 ? 2.258 -6.221 -6.216 1.00 92.94 449 GLY A CA 1
ATOM 3343 C C . GLY A 1 449 ? 2.990 -5.502 -7.355 1.00 92.94 449 GLY A C 1
ATOM 3344 O O . GLY A 1 449 ? 4.173 -5.196 -7.247 1.00 92.94 449 GLY A O 1
ATOM 3345 N N . SER A 1 450 ? 2.311 -5.216 -8.462 1.00 88.75 450 SER A N 1
ATOM 3346 C CA . SER A 1 450 ? 2.856 -4.400 -9.549 1.00 88.75 450 SER A CA 1
ATOM 3347 C C . SER A 1 450 ? 2.673 -2.917 -9.240 1.00 88.75 450 SER A C 1
ATOM 3349 O O . SER A 1 450 ? 1.574 -2.499 -8.875 1.00 88.75 450 SER A O 1
ATOM 3351 N N . TRP A 1 451 ? 3.713 -2.113 -9.444 1.00 91.44 451 TRP A N 1
ATOM 3352 C CA . TRP A 1 451 ? 3.619 -0.654 -9.413 1.00 91.44 451 TRP A CA 1
ATOM 3353 C C . TRP A 1 451 ? 4.629 -0.027 -10.375 1.00 91.44 451 TRP A C 1
ATOM 3355 O O . TRP A 1 451 ? 5.679 -0.609 -10.675 1.00 91.44 451 TRP A O 1
ATOM 3365 N N . ASP A 1 452 ? 4.321 1.184 -10.828 1.00 87.56 452 ASP A N 1
ATOM 3366 C CA . ASP A 1 452 ? 5.190 1.932 -11.729 1.00 87.56 452 ASP A CA 1
ATOM 3367 C C . ASP A 1 452 ? 6.508 2.303 -11.045 1.00 87.56 452 ASP A C 1
ATOM 3369 O O . ASP A 1 452 ? 6.546 2.772 -9.907 1.00 87.56 452 ASP A O 1
ATOM 3373 N N . GLY A 1 453 ? 7.620 2.071 -11.743 1.00 87.69 453 GLY A N 1
ATOM 3374 C CA . GLY A 1 453 ? 8.961 2.316 -11.208 1.00 87.69 453 GLY A CA 1
ATOM 3375 C C . GLY A 1 453 ? 9.513 1.202 -10.312 1.00 87.69 453 GLY A C 1
ATOM 3376 O O . GLY A 1 453 ? 10.612 1.358 -9.779 1.00 87.69 453 GLY A O 1
ATOM 3377 N N . SER A 1 454 ? 8.818 0.066 -10.165 1.00 91.75 454 SER A N 1
ATOM 3378 C CA . SER A 1 454 ? 9.362 -1.095 -9.451 1.00 91.75 454 SER A CA 1
ATOM 3379 C C . SER A 1 454 ? 10.688 -1.568 -10.074 1.00 91.75 454 SER A C 1
ATOM 3381 O O . SER A 1 454 ? 10.740 -1.824 -11.284 1.00 91.75 454 SER A O 1
ATOM 3383 N N . PRO A 1 455 ? 11.770 -1.754 -9.286 1.00 92.81 455 PRO A N 1
ATOM 3384 C CA . PRO A 1 455 ? 13.032 -2.273 -9.814 1.00 92.81 455 PRO A CA 1
ATOM 3385 C C . PRO A 1 455 ? 12.885 -3.703 -10.346 1.00 92.81 455 PRO A C 1
ATOM 3387 O O . PRO A 1 455 ? 13.652 -4.116 -11.215 1.00 92.81 455 PRO A O 1
ATOM 3390 N N . PHE A 1 456 ? 11.876 -4.441 -9.874 1.00 92.38 456 PHE A N 1
ATOM 3391 C CA . PHE A 1 456 ? 11.618 -5.813 -10.284 1.00 92.38 456 PHE A CA 1
ATOM 3392 C C . PHE A 1 456 ? 10.988 -5.894 -11.677 1.00 92.38 456 PHE A C 1
ATOM 3394 O O . PHE A 1 456 ? 11.371 -6.776 -12.435 1.00 92.38 456 PHE A O 1
ATOM 3401 N N . GLU A 1 457 ? 10.120 -4.953 -12.081 1.00 89.50 457 GLU A N 1
ATOM 3402 C CA . GLU A 1 457 ? 9.513 -4.902 -13.434 1.00 89.50 457 GLU A CA 1
ATOM 3403 C C . GLU A 1 457 ? 10.558 -4.842 -14.563 1.00 89.50 457 GLU A C 1
ATOM 3405 O O . GLU A 1 457 ? 10.307 -5.278 -15.692 1.00 89.50 457 GLU A O 1
ATOM 3410 N N . ARG A 1 458 ? 11.787 -4.400 -14.257 1.00 83.69 458 ARG A N 1
ATOM 3411 C CA . ARG A 1 458 ? 12.920 -4.486 -15.190 1.00 83.69 458 ARG A CA 1
ATOM 3412 C C . ARG A 1 458 ? 13.188 -5.929 -15.629 1.00 83.69 458 ARG A C 1
ATOM 3414 O O . ARG A 1 458 ? 13.525 -6.141 -16.785 1.00 83.69 458 ARG A O 1
ATOM 3421 N N . TRP A 1 459 ? 12.965 -6.931 -14.777 1.00 84.94 459 TRP A N 1
ATOM 3422 C CA . TRP A 1 459 ? 13.118 -8.345 -15.144 1.00 84.94 459 TRP A CA 1
ATOM 3423 C C . TRP A 1 459 ? 12.004 -8.891 -16.031 1.00 84.94 459 TRP A C 1
ATOM 3425 O O . TRP A 1 459 ? 12.225 -9.878 -16.737 1.00 84.94 459 TRP A O 1
ATOM 3435 N N . ARG A 1 460 ? 10.823 -8.263 -16.025 1.00 83.62 460 ARG A N 1
ATOM 3436 C CA . ARG A 1 460 ? 9.721 -8.635 -16.920 1.00 83.62 460 ARG A CA 1
ATOM 3437 C C . ARG A 1 460 ? 10.069 -8.338 -18.375 1.00 83.62 460 ARG A C 1
ATOM 3439 O O . ARG A 1 460 ? 9.751 -9.127 -19.261 1.00 83.62 460 ARG A O 1
ATOM 3446 N N . THR A 1 461 ? 10.732 -7.207 -18.606 1.00 78.69 461 THR A N 1
ATOM 3447 C CA . THR A 1 461 ? 11.100 -6.723 -19.944 1.00 78.69 461 THR A CA 1
ATOM 3448 C C . THR A 1 461 ? 12.522 -7.112 -20.351 1.00 78.69 461 THR A C 1
ATOM 3450 O O . THR A 1 461 ? 12.768 -7.368 -21.528 1.00 78.69 461 THR A O 1
ATOM 3453 N N . ASP A 1 462 ? 13.444 -7.223 -19.391 1.00 74.62 462 ASP A N 1
ATOM 3454 C CA . ASP A 1 462 ? 14.858 -7.504 -19.619 1.00 74.62 462 ASP A CA 1
ATOM 3455 C C . ASP A 1 462 ? 15.367 -8.647 -18.723 1.00 74.62 462 ASP A C 1
ATOM 3457 O O . ASP A 1 462 ? 15.694 -8.479 -17.548 1.00 74.62 462 ASP A O 1
ATOM 3461 N N . ARG A 1 463 ? 15.527 -9.840 -19.310 1.00 72.50 463 ARG A N 1
ATOM 3462 C CA . ARG A 1 463 ? 16.120 -11.001 -18.617 1.00 72.50 463 ARG A CA 1
ATOM 3463 C C . ARG A 1 463 ? 17.588 -10.801 -18.231 1.00 72.50 463 ARG A C 1
ATOM 3465 O O . ARG A 1 463 ? 18.125 -11.619 -17.486 1.00 72.50 463 ARG A O 1
ATOM 3472 N N . SER A 1 464 ? 18.252 -9.785 -18.778 1.00 70.06 464 SER A N 1
ATOM 3473 C CA . SER A 1 464 ? 19.642 -9.450 -18.479 1.00 70.06 464 SER A CA 1
ATOM 3474 C C . SER A 1 464 ? 19.800 -8.369 -17.414 1.00 70.06 464 SER A C 1
ATOM 3476 O O . SER A 1 464 ? 20.942 -8.051 -17.072 1.00 70.06 464 SER A O 1
ATOM 3478 N N . ALA A 1 465 ? 18.696 -7.855 -16.851 1.00 76.44 465 ALA A N 1
ATOM 3479 C CA . ALA A 1 465 ? 18.782 -6.888 -15.767 1.00 76.44 465 ALA A CA 1
ATOM 3480 C C . ALA A 1 465 ? 19.596 -7.458 -14.586 1.00 76.44 465 ALA A C 1
ATOM 3482 O O . ALA A 1 465 ? 19.572 -8.671 -14.330 1.00 76.44 465 ALA A O 1
ATOM 3483 N N . PRO A 1 466 ? 20.359 -6.598 -13.888 1.00 80.81 466 PRO A N 1
ATOM 3484 C CA . PRO A 1 466 ? 21.271 -7.026 -12.838 1.00 80.81 466 PRO A CA 1
ATOM 3485 C C . PRO A 1 466 ? 20.539 -7.792 -11.733 1.00 80.81 466 PRO A C 1
ATOM 3487 O O . PRO A 1 466 ? 19.340 -7.620 -11.504 1.00 80.81 466 PRO A O 1
ATOM 3490 N N . GLN A 1 467 ? 21.281 -8.656 -11.038 1.00 89.19 467 GLN A N 1
ATOM 3491 C CA . GLN A 1 467 ? 20.790 -9.236 -9.793 1.00 89.19 467 GLN A CA 1
ATOM 3492 C C . GLN A 1 467 ? 20.647 -8.121 -8.762 1.00 89.19 467 GLN A C 1
ATOM 3494 O O . GLN A 1 467 ? 21.577 -7.339 -8.575 1.00 89.19 467 GLN A O 1
ATOM 3499 N N . LEU A 1 468 ? 19.503 -8.085 -8.090 1.00 94.69 468 LEU A N 1
ATOM 3500 C CA . LEU A 1 468 ? 19.236 -7.113 -7.042 1.00 94.69 468 LEU A CA 1
ATOM 3501 C C . LEU A 1 468 ? 19.715 -7.689 -5.707 1.00 94.69 468 LEU A C 1
ATOM 3503 O O . LEU A 1 468 ? 19.414 -8.838 -5.377 1.00 94.69 468 LEU A O 1
ATOM 3507 N N . LEU A 1 469 ? 20.478 -6.910 -4.949 1.00 96.50 469 LEU A N 1
ATOM 3508 C CA . LEU A 1 469 ? 20.721 -7.163 -3.535 1.00 96.50 469 LEU A CA 1
ATOM 3509 C C . LEU A 1 469 ? 19.480 -6.711 -2.766 1.00 96.50 469 LEU A C 1
ATOM 3511 O O . LEU A 1 469 ? 19.031 -5.584 -2.949 1.00 96.50 469 LEU A O 1
ATOM 3515 N N . VAL A 1 470 ? 18.934 -7.580 -1.925 1.00 97.75 470 VAL A N 1
ATOM 3516 C CA . VAL A 1 470 ? 17.808 -7.269 -1.046 1.00 97.75 470 VAL A CA 1
ATOM 3517 C C . VAL A 1 470 ? 18.257 -7.454 0.392 1.00 97.75 470 VAL A C 1
ATOM 3519 O O . VAL A 1 470 ? 18.793 -8.503 0.750 1.00 97.75 470 VAL A O 1
ATOM 3522 N N . GLN A 1 471 ? 18.008 -6.439 1.205 1.00 98.06 471 GLN A N 1
ATOM 3523 C CA . GLN A 1 471 ? 18.183 -6.453 2.647 1.00 98.06 471 GLN A CA 1
ATOM 3524 C C . GLN A 1 471 ? 16.823 -6.229 3.308 1.00 98.06 471 GLN A C 1
ATOM 3526 O O . GLN A 1 471 ? 16.122 -5.282 2.953 1.00 98.06 471 GLN A O 1
ATOM 3531 N N . ILE A 1 472 ? 16.459 -7.109 4.239 1.00 98.00 472 ILE A N 1
ATOM 3532 C CA . ILE A 1 472 ? 15.202 -7.059 4.990 1.00 98.00 472 ILE A CA 1
ATOM 3533 C C . ILE A 1 472 ? 15.523 -6.633 6.420 1.00 98.00 472 ILE A C 1
ATOM 3535 O O . ILE A 1 472 ? 16.328 -7.275 7.101 1.00 98.00 472 ILE A O 1
ATOM 3539 N N . PHE A 1 473 ? 14.898 -5.549 6.854 1.00 98.06 473 PHE A N 1
ATOM 3540 C CA . PHE A 1 473 ? 15.016 -4.960 8.176 1.00 98.06 473 PHE A CA 1
ATOM 3541 C C . PHE A 1 473 ? 13.718 -5.161 8.953 1.00 98.06 473 PHE A C 1
ATOM 3543 O O . PHE A 1 473 ? 12.635 -5.024 8.393 1.00 98.06 473 PHE A O 1
ATOM 3550 N N . GLU A 1 474 ? 13.842 -5.435 10.244 1.00 96.12 474 GLU A N 1
ATOM 3551 C CA . GLU A 1 474 ? 12.751 -5.418 11.219 1.00 96.12 474 GLU A CA 1
ATOM 3552 C C . GLU A 1 474 ? 12.957 -4.201 12.119 1.00 96.12 474 GLU A C 1
ATOM 3554 O O . GLU A 1 474 ? 14.047 -4.019 12.669 1.00 96.12 474 GLU A O 1
ATOM 3559 N N . GLY A 1 475 ? 11.939 -3.363 12.284 1.00 94.88 475 GLY A N 1
ATOM 3560 C CA . GLY A 1 475 ? 12.000 -2.227 13.199 1.00 94.88 475 GLY A CA 1
ATOM 3561 C C . GLY A 1 475 ? 10.713 -2.046 13.994 1.00 94.88 475 GLY A C 1
ATOM 3562 O O . GLY A 1 475 ? 9.643 -2.501 13.593 1.00 94.88 475 GLY A O 1
ATOM 3563 N N . ASN A 1 476 ? 10.822 -1.357 15.130 1.00 93.25 476 ASN A N 1
ATOM 3564 C CA . ASN A 1 476 ? 9.670 -0.917 15.914 1.00 93.25 476 ASN A CA 1
ATOM 3565 C C . ASN A 1 476 ? 9.207 0.451 15.391 1.00 93.25 476 ASN A C 1
ATOM 3567 O O . ASN A 1 476 ? 10.034 1.338 15.173 1.00 93.25 476 ASN A O 1
ATOM 3571 N N . THR A 1 477 ? 7.905 0.639 15.184 1.00 92.81 477 THR A N 1
ATOM 3572 C CA . THR A 1 477 ? 7.343 1.904 14.681 1.00 92.81 477 THR A CA 1
ATOM 3573 C C . THR A 1 477 ? 7.513 3.066 15.665 1.00 92.81 477 THR A C 1
ATOM 3575 O O . THR A 1 477 ? 7.598 4.212 15.234 1.00 92.81 477 THR A O 1
ATOM 3578 N N . ALA A 1 478 ? 7.642 2.795 16.968 1.00 91.50 478 ALA A N 1
ATOM 3579 C CA . ALA A 1 478 ? 7.932 3.804 17.990 1.00 91.50 478 ALA A CA 1
ATOM 3580 C C . ALA A 1 478 ? 9.412 4.230 18.024 1.00 91.50 478 ALA A C 1
ATOM 3582 O O . ALA A 1 478 ? 9.734 5.305 18.527 1.00 91.50 478 ALA A O 1
ATOM 3583 N N . ALA A 1 479 ? 10.317 3.408 17.483 1.00 94.38 479 ALA A N 1
ATOM 3584 C CA . ALA A 1 479 ? 11.742 3.720 17.369 1.00 94.38 479 ALA A CA 1
ATOM 3585 C C . ALA A 1 479 ? 12.305 3.267 16.006 1.00 94.38 479 ALA A C 1
ATOM 3587 O O . ALA A 1 479 ? 13.151 2.367 15.956 1.00 94.38 479 ALA A O 1
ATOM 3588 N N . PRO A 1 480 ? 11.869 3.873 14.883 1.00 94.75 480 PRO A N 1
ATOM 3589 C CA . PRO A 1 480 ? 12.214 3.376 13.550 1.00 94.75 480 PRO A CA 1
ATOM 3590 C C . PRO A 1 480 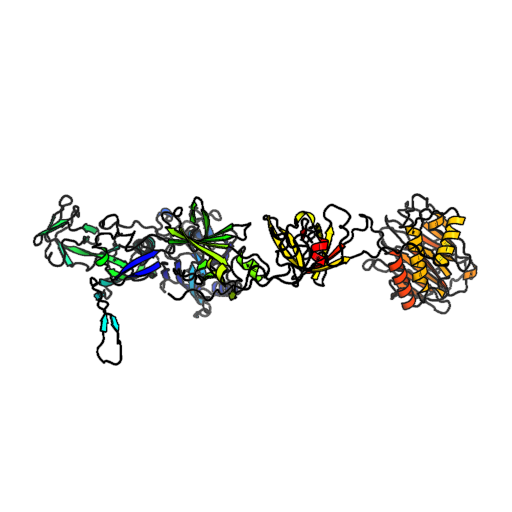? 13.713 3.381 13.238 1.00 94.75 480 PRO A C 1
ATOM 3592 O O . PRO A 1 480 ? 14.195 2.556 12.466 1.00 94.75 480 PRO A O 1
ATOM 3595 N N . SER A 1 481 ? 14.474 4.278 13.865 1.00 96.31 481 SER A N 1
ATOM 3596 C CA . SER A 1 481 ? 15.929 4.362 13.718 1.00 96.31 481 SER A CA 1
ATOM 3597 C C . SER A 1 481 ? 16.685 3.173 14.325 1.00 96.31 481 SER A C 1
ATOM 3599 O O . SER A 1 481 ? 17.851 2.968 13.994 1.00 96.31 481 SER A O 1
ATOM 3601 N N . ALA A 1 482 ? 16.038 2.366 15.173 1.00 95.12 482 ALA A N 1
ATOM 3602 C CA . ALA A 1 482 ? 16.610 1.172 15.796 1.00 95.12 482 ALA A CA 1
ATOM 3603 C C . ALA A 1 482 ? 16.358 -0.118 14.983 1.00 95.12 482 ALA A C 1
ATOM 3605 O O . ALA A 1 482 ? 16.347 -1.215 15.544 1.00 95.12 482 ALA A O 1
ATOM 3606 N N . ALA A 1 483 ? 16.131 -0.005 13.670 1.00 96.62 483 ALA A N 1
ATOM 3607 C CA . ALA A 1 483 ? 15.875 -1.153 12.806 1.00 96.62 483 ALA A CA 1
ATOM 3608 C C . ALA A 1 483 ? 17.068 -2.123 12.738 1.00 96.62 483 ALA A C 1
ATOM 3610 O O . ALA A 1 483 ? 18.225 -1.726 12.576 1.00 96.62 483 ALA A O 1
ATOM 3611 N N . ARG A 1 484 ? 16.773 -3.421 12.806 1.00 96.50 484 ARG A N 1
ATOM 3612 C CA . ARG A 1 484 ? 17.740 -4.520 12.757 1.00 96.50 484 ARG A CA 1
ATOM 3613 C C . ARG A 1 484 ? 17.691 -5.205 11.395 1.00 96.50 484 ARG A C 1
ATOM 3615 O O . ARG A 1 484 ? 16.625 -5.601 10.940 1.00 96.50 484 ARG A O 1
ATOM 3622 N N . LEU A 1 485 ? 18.849 -5.411 10.767 1.00 97.19 485 LEU A N 1
ATOM 3623 C CA . LEU A 1 485 ? 18.964 -6.245 9.566 1.00 97.19 485 LEU A CA 1
ATOM 3624 C C . LEU A 1 485 ? 18.718 -7.719 9.930 1.00 97.19 485 LEU A C 1
ATOM 3626 O O . LEU A 1 485 ? 19.496 -8.295 10.688 1.00 97.19 485 LEU A O 1
ATOM 3630 N N . ILE A 1 486 ? 17.670 -8.326 9.372 1.00 96.44 486 ILE A N 1
ATOM 3631 C CA . ILE A 1 486 ? 17.309 -9.735 9.604 1.00 96.44 486 ILE A CA 1
ATOM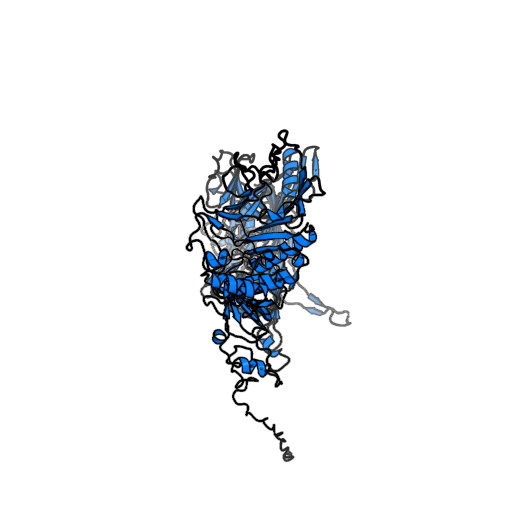 3632 C C . ILE A 1 486 ? 17.857 -10.638 8.508 1.00 96.44 486 ILE A C 1
ATOM 3634 O O . ILE A 1 486 ? 18.343 -11.736 8.777 1.00 96.44 486 ILE A O 1
ATOM 3638 N N . PHE A 1 487 ? 17.795 -10.176 7.261 1.00 96.50 487 PHE A N 1
ATOM 3639 C CA . PHE A 1 487 ? 18.178 -10.979 6.110 1.00 96.50 487 PHE A CA 1
ATOM 3640 C C . PHE A 1 487 ? 18.849 -10.129 5.036 1.00 96.50 487 PHE A C 1
ATOM 3642 O O . PHE A 1 487 ? 18.494 -8.975 4.817 1.00 96.50 487 PHE A O 1
ATOM 3649 N N . SER A 1 488 ? 19.826 -10.709 4.343 1.00 96.44 488 SER A N 1
ATOM 3650 C CA . SER A 1 488 ? 20.509 -10.088 3.210 1.00 96.44 488 SER A CA 1
ATOM 3651 C C . SER A 1 488 ? 20.795 -11.151 2.163 1.00 96.44 488 SER A C 1
ATOM 3653 O O . SER A 1 488 ? 21.411 -12.173 2.463 1.00 96.44 488 SER A O 1
ATOM 3655 N N . GLY A 1 489 ? 20.364 -10.924 0.928 1.00 95.69 489 GLY A N 1
ATOM 3656 C CA . GLY A 1 489 ? 20.493 -11.914 -0.129 1.00 95.69 489 GLY A CA 1
ATOM 3657 C C . GLY A 1 489 ? 20.382 -11.326 -1.526 1.00 95.69 489 GLY A C 1
ATOM 3658 O O . GLY A 1 489 ? 20.069 -10.155 -1.717 1.00 95.69 489 GLY A O 1
ATOM 3659 N N . ARG A 1 490 ? 20.662 -12.147 -2.539 1.00 95.50 490 ARG A N 1
ATOM 3660 C CA . ARG A 1 490 ? 20.515 -11.758 -3.946 1.00 95.50 490 ARG A CA 1
ATOM 3661 C C . ARG A 1 490 ? 19.227 -12.316 -4.516 1.00 95.50 490 ARG A C 1
ATOM 3663 O O . ARG A 1 490 ? 19.023 -13.531 -4.558 1.00 95.50 490 ARG A O 1
ATOM 3670 N N . ALA A 1 491 ? 18.383 -11.415 -4.989 1.00 95.62 491 ALA A N 1
ATOM 3671 C CA . ALA A 1 491 ? 17.146 -11.744 -5.655 1.00 95.62 491 ALA A CA 1
ATOM 3672 C C . ALA A 1 491 ? 17.428 -12.395 -7.021 1.00 95.62 491 ALA A C 1
ATOM 3674 O O . ALA A 1 491 ? 18.320 -11.989 -7.776 1.00 95.62 491 ALA A O 1
ATOM 3675 N N . ARG A 1 492 ? 16.680 -13.455 -7.319 1.00 92.56 492 ARG A N 1
ATOM 3676 C CA . ARG A 1 492 ? 16.685 -14.165 -8.602 1.00 92.56 492 ARG A CA 1
ATOM 3677 C C . ARG A 1 492 ? 15.481 -13.751 -9.436 1.00 92.56 492 ARG A C 1
ATOM 3679 O O . ARG A 1 492 ? 14.617 -13.030 -8.966 1.00 92.56 492 ARG A O 1
ATOM 3686 N N . THR A 1 493 ? 15.421 -14.243 -10.670 1.00 87.81 493 THR A N 1
ATOM 3687 C CA . THR A 1 493 ? 14.353 -13.935 -11.627 1.00 87.81 493 THR A CA 1
ATOM 3688 C C . THR A 1 493 ? 12.961 -14.025 -10.995 1.00 87.81 493 THR A C 1
ATOM 3690 O O . THR A 1 493 ? 12.564 -15.093 -10.521 1.00 87.81 493 THR A O 1
ATOM 3693 N N . ALA A 1 494 ? 12.236 -12.904 -11.024 1.00 93.00 494 ALA A N 1
ATOM 3694 C CA . ALA A 1 494 ? 10.848 -12.811 -10.588 1.00 93.00 494 ALA A CA 1
ATOM 3695 C C . ALA A 1 494 ? 9.940 -13.733 -11.412 1.00 93.00 494 ALA A C 1
ATOM 3697 O O . ALA A 1 494 ? 10.078 -13.842 -12.634 1.00 93.00 494 ALA A O 1
ATOM 3698 N N . ARG A 1 495 ? 8.987 -14.379 -10.740 1.00 94.56 495 ARG A N 1
ATOM 3699 C CA . ARG A 1 495 ? 7.891 -15.124 -11.365 1.00 94.56 495 ARG A CA 1
ATOM 3700 C C . ARG A 1 495 ? 6.638 -14.264 -11.311 1.00 94.56 495 ARG A C 1
ATOM 3702 O O . ARG A 1 495 ? 6.189 -13.941 -10.221 1.00 94.56 495 ARG A O 1
ATOM 3709 N N . TYR A 1 496 ? 6.087 -13.907 -12.464 1.00 93.00 496 TYR A N 1
ATOM 3710 C CA . TYR A 1 496 ? 4.898 -13.057 -12.549 1.00 93.00 496 TYR A CA 1
ATOM 3711 C C . TYR A 1 496 ? 3.631 -13.896 -12.698 1.00 93.00 496 TYR A C 1
ATOM 3713 O O . TYR A 1 496 ? 3.594 -14.817 -13.515 1.00 93.00 496 TYR A O 1
ATOM 3721 N N . SER A 1 497 ? 2.592 -13.533 -11.951 1.00 94.06 497 SER A N 1
ATOM 3722 C CA . SER A 1 497 ? 1.235 -14.065 -12.055 1.00 94.06 497 SER A CA 1
ATOM 3723 C C . SER A 1 497 ? 0.250 -12.895 -12.108 1.00 94.06 497 SER A C 1
ATOM 3725 O O . SER A 1 497 ? -0.253 -12.421 -11.093 1.00 94.06 497 SER A O 1
ATOM 3727 N N . GLY A 1 498 ? -0.001 -12.378 -13.313 1.00 91.19 498 GLY A N 1
ATOM 3728 C CA . GLY A 1 498 ? -0.832 -11.186 -13.498 1.00 91.19 498 GLY A CA 1
ATOM 3729 C C . GLY A 1 498 ? -0.160 -9.926 -12.944 1.00 91.19 498 GLY A C 1
ATOM 3730 O O . GLY A 1 498 ? 0.893 -9.526 -13.441 1.00 91.19 498 GLY A O 1
ATOM 3731 N N . ALA A 1 499 ? -0.791 -9.304 -11.946 1.00 88.50 499 ALA A N 1
ATOM 3732 C CA . ALA A 1 499 ? -0.306 -8.100 -11.265 1.00 88.50 499 ALA A CA 1
ATOM 3733 C C . ALA A 1 499 ? 0.569 -8.404 -10.037 1.00 88.50 499 ALA A C 1
ATOM 3735 O O . ALA A 1 499 ? 1.044 -7.479 -9.390 1.00 88.50 499 ALA A O 1
ATOM 3736 N N . THR A 1 500 ? 0.779 -9.675 -9.691 1.00 94.00 500 THR A N 1
ATOM 3737 C CA . THR A 1 500 ? 1.669 -10.058 -8.592 1.00 94.00 500 THR A CA 1
ATOM 3738 C C . THR A 1 500 ? 2.937 -10.716 -9.121 1.00 94.00 500 THR A C 1
ATOM 3740 O O . THR A 1 500 ? 2.951 -11.338 -10.188 1.00 94.00 500 THR A O 1
ATOM 3743 N N . ALA A 1 501 ? 4.028 -10.570 -8.377 1.00 95.44 501 ALA A N 1
ATOM 3744 C CA . ALA A 1 501 ? 5.300 -11.209 -8.656 1.00 95.44 501 ALA A CA 1
ATOM 3745 C C . ALA A 1 501 ? 5.850 -11.881 -7.398 1.00 95.44 501 ALA A C 1
ATOM 3747 O O . ALA A 1 501 ? 5.807 -11.325 -6.306 1.00 95.44 501 ALA A O 1
ATOM 3748 N N . THR A 1 502 ? 6.409 -13.074 -7.563 1.00 97.19 502 THR A N 1
ATOM 3749 C CA . THR A 1 502 ? 7.116 -13.798 -6.509 1.00 97.19 502 THR A CA 1
ATOM 3750 C C . THR A 1 502 ? 8.605 -13.809 -6.824 1.00 97.19 502 THR A C 1
ATOM 3752 O O . THR A 1 502 ? 9.018 -14.273 -7.893 1.00 97.19 502 THR A O 1
ATOM 3755 N N . VAL A 1 503 ? 9.423 -13.298 -5.907 1.00 96.94 503 VAL A N 1
ATOM 3756 C CA . VAL A 1 503 ? 10.865 -13.125 -6.094 1.00 96.94 503 VAL A CA 1
ATOM 3757 C C . VAL A 1 503 ? 11.635 -13.949 -5.068 1.00 96.94 503 VAL A C 1
ATOM 3759 O O . VAL A 1 503 ? 11.690 -13.566 -3.902 1.00 96.94 503 VAL A O 1
ATOM 3762 N N . PRO A 1 504 ? 12.279 -15.056 -5.476 1.00 96.44 504 PRO A N 1
ATOM 3763 C CA . PRO A 1 504 ? 13.137 -15.803 -4.571 1.00 96.44 504 PRO A CA 1
ATOM 3764 C C . PRO A 1 504 ? 14.449 -15.045 -4.341 1.00 96.44 504 PRO A C 1
ATOM 3766 O O . PRO A 1 504 ? 15.187 -14.752 -5.289 1.00 96.44 504 PRO A O 1
ATOM 3769 N N . VAL A 1 505 ? 14.759 -14.759 -3.081 1.00 96.69 505 VAL A N 1
ATOM 3770 C CA . VAL A 1 505 ? 15.979 -14.096 -2.623 1.00 96.69 505 VAL A CA 1
ATOM 3771 C C . VAL A 1 505 ? 16.848 -15.109 -1.908 1.00 96.69 505 VAL A C 1
ATOM 3773 O O . VAL A 1 505 ? 16.454 -15.695 -0.907 1.00 96.69 505 VAL A O 1
ATOM 3776 N N . ARG A 1 506 ? 18.050 -15.321 -2.439 1.00 94.38 506 ARG A N 1
ATOM 3777 C CA . ARG A 1 506 ? 18.987 -16.292 -1.882 1.00 94.38 506 ARG A CA 1
ATOM 3778 C C . ARG A 1 506 ? 19.945 -15.633 -0.918 1.00 94.38 506 ARG A C 1
ATOM 3780 O O . ARG A 1 506 ? 20.640 -14.693 -1.314 1.00 94.38 506 ARG A O 1
ATOM 3787 N N . GLY A 1 507 ? 20.011 -16.158 0.296 1.00 93.19 507 GLY A N 1
ATOM 3788 C CA . GLY A 1 507 ? 20.956 -15.726 1.310 1.00 93.19 507 GLY A CA 1
ATOM 3789 C C . GLY A 1 507 ? 22.416 -15.998 0.920 1.00 93.19 507 GLY A C 1
ATOM 3790 O O . GLY A 1 507 ? 22.708 -16.587 -0.130 1.00 93.19 507 GLY A O 1
ATOM 3791 N N . PRO A 1 508 ? 23.374 -15.593 1.768 1.00 86.75 508 PRO A N 1
ATOM 3792 C CA . PRO A 1 508 ? 24.800 -15.695 1.467 1.00 86.75 508 PRO A CA 1
ATOM 3793 C C . PRO A 1 508 ? 25.285 -17.145 1.324 1.00 86.75 508 PRO A C 1
ATOM 3795 O O . PRO A 1 508 ? 26.235 -17.399 0.581 1.00 86.75 508 PRO A O 1
ATOM 3798 N N . SER A 1 509 ? 24.612 -18.106 1.973 1.00 86.06 509 SER A N 1
ATOM 3799 C CA . SER A 1 509 ? 24.947 -19.534 1.891 1.00 86.06 509 SER A CA 1
ATOM 3800 C C . SER A 1 509 ? 24.823 -20.102 0.475 1.00 86.06 509 SER A C 1
ATOM 3802 O O . SER A 1 509 ? 25.530 -21.046 0.124 1.00 86.06 509 SER A O 1
ATOM 3804 N N . ALA A 1 510 ? 24.049 -19.456 -0.404 1.00 83.69 510 ALA A N 1
ATOM 3805 C CA . ALA A 1 510 ? 23.960 -19.827 -1.814 1.00 83.69 510 ALA A CA 1
ATOM 3806 C C . ALA A 1 510 ? 25.288 -19.687 -2.585 1.00 83.69 510 ALA A C 1
ATOM 3808 O O . ALA A 1 510 ? 25.397 -20.171 -3.714 1.00 83.69 510 ALA A O 1
ATOM 3809 N N . LEU A 1 511 ? 26.310 -19.048 -2.005 1.00 77.88 511 LEU A N 1
ATOM 3810 C CA . LEU A 1 511 ? 27.674 -19.082 -2.536 1.00 77.88 511 LEU A CA 1
ATOM 3811 C C . LEU A 1 511 ? 28.306 -20.479 -2.420 1.00 77.88 511 LEU A C 1
ATOM 3813 O O . LEU A 1 511 ? 29.064 -20.870 -3.306 1.00 77.88 511 LEU A O 1
ATOM 3817 N N . PHE A 1 512 ? 27.967 -21.251 -1.384 1.00 80.81 512 PHE A N 1
ATOM 3818 C CA . PHE A 1 512 ? 28.464 -22.618 -1.184 1.00 80.81 512 PHE A CA 1
ATOM 3819 C C . PHE A 1 512 ? 27.727 -23.655 -2.041 1.00 80.81 512 PHE A C 1
ATOM 3821 O O . PHE A 1 512 ? 28.245 -24.740 -2.286 1.00 80.81 512 PHE A O 1
ATOM 3828 N N . ASP A 1 513 ? 26.559 -23.301 -2.582 1.00 76.50 513 ASP A N 1
ATOM 3829 C CA . ASP A 1 513 ? 25.806 -24.132 -3.530 1.00 76.50 513 ASP A CA 1
ATOM 3830 C C . ASP A 1 513 ? 26.432 -24.240 -4.919 1.00 76.50 513 ASP A C 1
ATOM 3832 O O . ASP A 1 513 ? 25.914 -24.956 -5.790 1.00 76.50 513 ASP A O 1
ATOM 3836 N N . LEU A 1 514 ? 27.501 -23.488 -5.181 1.00 71.12 514 LEU A N 1
ATOM 3837 C CA . LEU A 1 514 ? 28.221 -23.582 -6.436 1.00 71.12 514 LEU A CA 1
ATOM 3838 C C . LEU A 1 514 ? 28.789 -25.002 -6.567 1.00 71.12 514 LEU A C 1
ATOM 3840 O O . LEU A 1 514 ? 29.842 -25.328 -6.034 1.00 71.12 514 LEU A O 1
ATOM 3844 N N . LYS A 1 515 ? 28.085 -25.851 -7.330 1.00 71.62 515 LYS A N 1
ATOM 3845 C CA . LYS A 1 515 ? 28.436 -27.260 -7.601 1.00 71.62 515 LYS A CA 1
ATOM 3846 C C . LYS A 1 515 ? 29.775 -27.452 -8.333 1.00 71.62 515 LYS A C 1
ATOM 3848 O O . LYS A 1 515 ? 30.109 -28.572 -8.706 1.00 71.62 515 LYS A O 1
ATOM 3853 N N . GLY A 1 516 ? 30.516 -26.382 -8.604 1.00 71.44 516 GLY A N 1
ATOM 3854 C CA . GLY A 1 516 ? 31.769 -26.432 -9.335 1.00 71.44 516 GLY A CA 1
ATOM 3855 C C . GLY A 1 516 ? 32.716 -25.309 -8.926 1.00 71.44 516 GLY A C 1
ATOM 3856 O O . GLY A 1 516 ? 32.277 -24.275 -8.417 1.00 71.44 516 GLY A O 1
ATOM 3857 N N . PRO A 1 517 ? 34.022 -25.498 -9.159 1.00 70.00 517 PRO A N 1
ATOM 3858 C CA . PRO A 1 517 ? 35.019 -24.486 -8.860 1.00 70.00 517 PRO A CA 1
ATOM 3859 C C . PRO A 1 517 ? 34.779 -23.228 -9.703 1.00 70.00 517 PRO A C 1
ATOM 3861 O O . PRO A 1 517 ? 34.392 -23.303 -10.871 1.00 70.00 517 PRO A O 1
ATOM 3864 N N . VAL A 1 518 ? 35.082 -22.064 -9.124 1.00 66.56 518 VAL A N 1
ATOM 3865 C CA . VAL A 1 518 ? 34.996 -20.751 -9.797 1.00 66.56 518 VAL A CA 1
ATOM 3866 C C . VAL A 1 518 ? 35.872 -20.700 -11.060 1.00 66.56 518 VAL A C 1
ATOM 3868 O O . VAL A 1 518 ? 35.567 -19.977 -12.008 1.00 66.56 518 VAL A O 1
ATOM 3871 N N . ALA A 1 519 ? 36.935 -21.507 -11.099 1.00 69.56 519 ALA A N 1
ATOM 3872 C CA . ALA A 1 519 ? 37.804 -21.675 -12.250 1.00 69.56 519 ALA A CA 1
ATOM 3873 C C . ALA A 1 519 ? 37.929 -23.159 -12.614 1.00 69.56 519 ALA A C 1
ATOM 3875 O O . ALA A 1 519 ? 38.349 -23.982 -11.804 1.00 69.56 519 ALA A O 1
ATOM 3876 N N . ILE A 1 520 ? 37.621 -23.489 -13.866 1.00 74.50 520 ILE A N 1
ATOM 3877 C CA . ILE A 1 520 ? 37.931 -24.791 -14.456 1.00 74.50 520 ILE A CA 1
ATOM 3878 C C . ILE A 1 520 ? 39.133 -24.591 -15.378 1.00 74.50 520 ILE A C 1
ATOM 3880 O O . ILE A 1 520 ? 39.105 -23.732 -16.266 1.00 74.50 520 ILE A O 1
ATOM 3884 N N . VAL A 1 521 ? 40.191 -25.385 -15.187 1.00 75.81 521 VAL A N 1
ATOM 3885 C CA . VAL A 1 521 ? 41.334 -25.401 -16.109 1.00 75.81 521 VAL A CA 1
ATOM 3886 C C . VAL A 1 521 ? 40.842 -25.941 -17.449 1.00 75.81 521 VAL A C 1
ATOM 3888 O O . VAL A 1 521 ? 40.607 -27.133 -17.613 1.00 75.81 521 VAL A O 1
ATOM 3891 N N . SER A 1 522 ? 40.646 -25.048 -18.416 1.00 81.06 522 SER A N 1
ATOM 3892 C CA . SER A 1 522 ? 40.148 -25.401 -19.743 1.00 81.06 522 SER A CA 1
ATOM 3893 C C . SER A 1 522 ? 40.994 -24.756 -20.841 1.00 81.06 522 SER A C 1
ATOM 3895 O O . SER A 1 522 ? 41.842 -23.893 -20.594 1.00 81.06 522 SER A O 1
ATOM 3897 N N . LYS A 1 523 ? 40.759 -25.156 -22.098 1.00 82.69 523 LYS A N 1
ATOM 3898 C CA . LYS A 1 523 ? 41.363 -24.473 -23.253 1.00 82.69 523 LYS A CA 1
ATOM 3899 C C . LYS A 1 523 ? 40.883 -23.022 -23.392 1.00 82.69 523 LYS A C 1
ATOM 3901 O O . LYS A 1 523 ? 41.523 -22.277 -24.124 1.00 82.69 523 LYS A O 1
ATOM 3906 N N . ARG A 1 524 ? 39.808 -22.626 -22.701 1.00 85.56 524 ARG A N 1
ATOM 3907 C CA . ARG A 1 524 ? 39.255 -21.269 -22.676 1.00 85.56 524 ARG A CA 1
ATOM 3908 C C . ARG A 1 524 ? 39.668 -20.527 -21.400 1.00 85.56 524 ARG A C 1
ATOM 3910 O O . ARG A 1 524 ? 39.889 -21.129 -20.352 1.00 85.56 524 ARG A O 1
ATOM 3917 N N . CYS A 1 525 ? 39.773 -19.207 -21.487 1.00 85.00 525 CYS A N 1
ATOM 3918 C CA . CYS A 1 525 ? 39.998 -18.339 -20.337 1.00 85.00 525 CYS A CA 1
ATOM 3919 C C . CYS A 1 525 ? 38.788 -18.375 -19.385 1.00 85.00 525 CYS A C 1
ATOM 3921 O O . CYS A 1 525 ? 37.651 -18.236 -19.825 1.00 85.00 525 CYS A O 1
ATOM 3923 N N . TRP A 1 526 ? 39.014 -18.530 -18.081 1.00 85.56 526 TRP A N 1
ATOM 3924 C CA . TRP A 1 526 ? 37.931 -18.488 -17.091 1.00 85.56 526 TRP A CA 1
ATOM 3925 C C . TRP A 1 526 ? 37.671 -17.068 -16.563 1.00 85.56 526 TRP A C 1
ATOM 3927 O O . TRP A 1 526 ? 36.568 -16.778 -16.110 1.00 85.56 526 TRP A O 1
ATOM 3937 N N . ALA A 1 527 ? 38.662 -16.169 -16.645 1.00 85.56 527 ALA A N 1
ATOM 3938 C CA . ALA A 1 527 ? 38.581 -14.846 -16.035 1.00 85.56 527 ALA A CA 1
ATOM 3939 C C . ALA A 1 527 ? 37.438 -14.007 -16.648 1.00 85.56 527 ALA A C 1
ATOM 3941 O O . ALA A 1 527 ? 37.336 -13.935 -17.882 1.00 85.56 527 ALA A O 1
ATOM 3942 N N . PRO A 1 528 ? 36.588 -13.344 -15.839 1.00 84.44 528 PRO A N 1
ATOM 3943 C CA . PRO A 1 528 ? 35.555 -12.436 -16.341 1.00 84.44 528 PRO A CA 1
ATOM 3944 C C . PRO A 1 528 ? 36.209 -11.287 -17.119 1.00 84.44 528 PRO A C 1
ATOM 3946 O O . PRO A 1 528 ? 37.211 -10.732 -16.678 1.00 84.44 528 PRO A O 1
ATOM 3949 N N . PHE A 1 529 ? 35.690 -10.964 -18.309 1.00 88.31 529 PHE A N 1
ATOM 3950 C CA . PHE A 1 529 ? 36.318 -9.960 -19.179 1.00 88.31 529 PHE A CA 1
ATOM 3951 C C . PHE A 1 529 ? 36.199 -8.583 -18.523 1.00 88.31 529 PHE A C 1
ATOM 3953 O O . PHE A 1 529 ? 35.122 -8.250 -18.038 1.00 88.31 529 PHE A O 1
ATOM 3960 N N . GLY A 1 530 ? 37.300 -7.836 -18.438 1.00 87.38 530 GLY A N 1
ATOM 3961 C CA . GLY A 1 530 ? 37.347 -6.578 -17.687 1.00 87.38 530 GLY A CA 1
ATOM 3962 C C . GLY A 1 530 ? 37.504 -6.713 -16.167 1.00 87.38 530 GLY A C 1
ATOM 3963 O O . GLY A 1 530 ? 37.766 -5.727 -15.491 1.00 87.38 530 GLY A O 1
ATOM 3964 N N . GLY A 1 531 ? 37.371 -7.921 -15.607 1.00 85.06 531 GLY A N 1
ATOM 3965 C CA . GLY A 1 531 ? 37.603 -8.149 -14.179 1.00 85.06 531 GLY A CA 1
ATOM 3966 C C . GLY A 1 531 ? 39.089 -8.096 -13.816 1.00 85.06 531 GLY A C 1
ATOM 3967 O O . GLY A 1 531 ? 39.952 -8.235 -14.683 1.00 85.06 531 GLY A O 1
ATOM 3968 N N . SER A 1 532 ? 39.401 -7.986 -12.522 1.00 85.06 532 SER A N 1
ATOM 3969 C CA . SER A 1 532 ? 40.783 -7.918 -12.007 1.00 85.06 532 SER A CA 1
ATOM 3970 C C . SER A 1 532 ? 41.676 -9.070 -12.498 1.00 85.06 532 SER A C 1
ATOM 3972 O O . SER A 1 532 ? 42.812 -8.844 -12.917 1.00 85.06 532 SER A O 1
ATOM 3974 N N . ALA A 1 533 ? 41.136 -10.293 -12.547 1.00 83.31 533 ALA A N 1
ATOM 3975 C CA . ALA A 1 533 ? 41.826 -11.471 -13.080 1.00 83.31 533 ALA A CA 1
ATOM 3976 C C . ALA A 1 533 ? 42.108 -11.377 -14.593 1.00 83.31 533 ALA A C 1
ATOM 3978 O O . ALA A 1 533 ? 43.090 -11.933 -15.080 1.00 83.31 533 ALA A O 1
ATOM 3979 N N . CYS A 1 534 ? 41.257 -10.674 -15.348 1.00 88.50 534 CYS A N 1
ATOM 3980 C CA . CYS A 1 534 ? 41.465 -10.432 -16.770 1.00 88.50 534 CYS A CA 1
ATOM 3981 C C . CYS A 1 534 ? 42.441 -9.279 -16.992 1.00 88.50 534 CYS A C 1
ATOM 3983 O O . CYS A 1 534 ? 43.313 -9.420 -17.831 1.00 88.50 534 CYS A O 1
ATOM 3985 N N . GLY A 1 535 ? 42.341 -8.171 -16.257 1.00 87.75 535 GLY A N 1
ATOM 3986 C CA . GLY A 1 535 ? 43.267 -7.038 -16.375 1.00 87.75 535 GLY A CA 1
ATOM 3987 C C . GLY A 1 535 ? 43.130 -6.183 -17.633 1.00 87.75 535 GLY A C 1
ATOM 3988 O O . GLY A 1 535 ? 43.913 -5.256 -17.802 1.00 87.75 535 GLY A O 1
ATOM 3989 N N . VAL A 1 536 ? 42.175 -6.488 -18.516 1.00 91.69 536 VAL A N 1
ATOM 3990 C CA . VAL A 1 536 ? 41.822 -5.599 -19.628 1.00 91.69 536 VAL A CA 1
ATOM 3991 C C . VAL A 1 536 ? 41.062 -4.419 -19.046 1.00 91.69 536 VAL A C 1
ATOM 3993 O O . VAL A 1 536 ? 39.999 -4.614 -18.462 1.00 91.69 536 VAL A O 1
ATOM 3996 N N . ASP A 1 537 ? 41.585 -3.212 -19.213 1.00 92.44 537 ASP A N 1
ATOM 3997 C CA . ASP A 1 537 ? 40.838 -2.003 -18.890 1.00 92.44 537 ASP A CA 1
ATOM 3998 C C . ASP A 1 537 ? 39.721 -1.806 -19.923 1.00 92.44 537 ASP A C 1
ATOM 4000 O O . ASP A 1 537 ? 39.985 -1.530 -21.096 1.00 92.44 537 ASP A O 1
ATOM 4004 N N . LEU A 1 538 ? 38.467 -1.959 -19.486 1.00 90.69 538 LEU A N 1
ATOM 4005 C CA . LEU A 1 538 ? 37.303 -1.814 -20.357 1.00 90.69 538 LEU A CA 1
ATOM 4006 C C . LEU A 1 538 ? 37.197 -0.411 -20.955 1.00 90.69 538 LEU A C 1
ATOM 4008 O O . LEU A 1 538 ? 36.656 -0.300 -22.049 1.00 90.69 538 LEU A O 1
ATOM 4012 N N . ALA A 1 539 ? 37.701 0.637 -20.292 1.00 88.12 539 ALA A N 1
ATOM 4013 C CA . ALA A 1 539 ? 37.705 1.994 -20.846 1.00 88.12 539 ALA A CA 1
ATOM 4014 C C . ALA A 1 539 ? 38.564 2.077 -22.111 1.00 88.12 539 ALA A C 1
ATOM 4016 O O . ALA A 1 539 ? 38.098 2.576 -23.132 1.00 88.12 539 ALA A O 1
ATOM 4017 N N . SER A 1 540 ? 39.757 1.478 -22.085 1.00 89.06 540 SER A N 1
ATOM 4018 C CA . SER A 1 540 ? 40.680 1.464 -23.228 1.00 89.06 540 SER A CA 1
ATOM 4019 C C . SER A 1 540 ? 40.191 0.679 -24.459 1.00 89.06 540 SER A C 1
ATOM 4021 O O . SER A 1 540 ? 40.641 0.935 -25.579 1.00 89.06 540 SER A O 1
ATOM 4023 N N . VAL A 1 541 ? 39.291 -0.298 -24.277 1.00 90.50 541 VAL A N 1
ATOM 4024 C CA . VAL A 1 541 ? 38.814 -1.181 -25.362 1.00 90.50 541 VAL A CA 1
ATOM 4025 C C . VAL A 1 541 ? 37.369 -0.916 -25.786 1.00 90.50 541 VAL A C 1
ATOM 4027 O O . VAL A 1 541 ? 36.958 -1.392 -26.845 1.00 90.50 541 VAL A O 1
ATOM 4030 N N . SER A 1 542 ? 36.597 -0.177 -24.986 1.00 91.81 542 SER A N 1
ATOM 4031 C CA . SER A 1 542 ? 35.244 0.257 -25.344 1.00 91.81 542 SER A CA 1
ATOM 4032 C C . SER A 1 542 ? 35.253 1.391 -26.366 1.00 91.81 542 SER A C 1
ATOM 4034 O O . SER A 1 542 ? 36.271 2.043 -26.591 1.00 91.81 542 SER A O 1
ATOM 4036 N N . THR A 1 543 ? 34.115 1.631 -27.008 1.00 91.81 543 THR A N 1
ATOM 4037 C CA . THR A 1 543 ? 33.945 2.742 -27.950 1.00 91.81 543 THR A CA 1
ATOM 4038 C C . THR A 1 543 ? 32.679 3.504 -27.609 1.00 91.81 543 THR A C 1
ATOM 4040 O O . THR A 1 543 ? 31.608 2.902 -27.562 1.00 91.81 543 THR A O 1
ATOM 4043 N N . GLU A 1 544 ? 32.819 4.804 -27.360 1.00 91.81 544 GLU A N 1
ATOM 4044 C CA . GLU A 1 544 ? 31.684 5.719 -27.240 1.00 91.81 544 GLU A CA 1
ATOM 4045 C C . GLU A 1 544 ? 31.084 5.954 -28.631 1.00 91.81 544 GLU A C 1
ATOM 4047 O O . GLU A 1 544 ? 31.800 6.173 -29.614 1.00 91.81 544 GLU A O 1
ATOM 4052 N N . ALA A 1 545 ? 29.769 5.851 -28.724 1.00 90.25 545 ALA A N 1
ATOM 4053 C CA . ALA A 1 545 ? 29.025 5.861 -29.962 1.00 90.25 545 ALA A CA 1
ATOM 4054 C C . ALA A 1 545 ? 27.649 6.506 -29.775 1.00 90.25 545 ALA A C 1
ATOM 4056 O O . ALA A 1 545 ? 27.065 6.488 -28.694 1.00 90.25 545 ALA A O 1
ATOM 4057 N N . ASP A 1 546 ? 27.110 7.018 -30.870 1.00 88.06 546 ASP A N 1
ATOM 4058 C CA . ASP A 1 546 ? 25.743 7.500 -30.964 1.00 88.06 546 ASP A CA 1
ATOM 4059 C C . ASP A 1 546 ? 24.945 6.518 -31.827 1.00 88.06 546 ASP A C 1
ATOM 4061 O O . ASP A 1 546 ? 25.430 6.014 -32.848 1.00 88.06 546 ASP A O 1
ATOM 4065 N N . LEU A 1 547 ? 23.724 6.193 -31.399 1.00 87.44 547 LEU A N 1
ATOM 4066 C CA . LEU A 1 547 ? 22.834 5.342 -32.184 1.00 87.44 547 LEU A CA 1
ATOM 4067 C C . LEU A 1 547 ? 22.343 6.140 -33.401 1.00 87.44 547 LEU A C 1
ATOM 4069 O O . LEU A 1 547 ? 21.636 7.132 -33.243 1.00 87.44 547 LEU A O 1
ATOM 4073 N N . ALA A 1 548 ? 22.728 5.702 -34.599 1.00 85.12 548 ALA A N 1
ATOM 4074 C CA . ALA A 1 548 ? 22.315 6.309 -35.862 1.00 85.12 548 ALA A CA 1
ATOM 4075 C C . ALA A 1 548 ? 20.914 5.842 -36.264 1.00 85.12 548 ALA A C 1
ATOM 4077 O O . ALA A 1 548 ? 20.076 6.644 -36.663 1.00 85.12 548 ALA A O 1
ATOM 4078 N N . GLU A 1 549 ? 20.681 4.530 -36.186 1.00 83.75 549 GLU A N 1
ATOM 4079 C CA . GLU A 1 549 ? 19.470 3.900 -36.707 1.00 83.75 549 GLU A CA 1
ATOM 4080 C C . GLU A 1 549 ? 19.210 2.549 -36.028 1.00 83.75 549 GLU A C 1
ATOM 4082 O O . GLU A 1 549 ? 20.142 1.795 -35.732 1.00 83.75 549 GLU A O 1
ATOM 4087 N N . ALA A 1 550 ? 17.935 2.218 -35.815 1.00 82.88 550 ALA A N 1
ATOM 4088 C CA . ALA A 1 550 ? 17.486 0.871 -35.485 1.00 82.88 550 ALA A CA 1
ATOM 4089 C C . ALA A 1 550 ? 16.712 0.308 -36.684 1.00 82.88 550 ALA A C 1
ATOM 4091 O O . ALA A 1 550 ? 15.648 0.813 -37.035 1.00 82.88 550 ALA A O 1
ATOM 4092 N N . SER A 1 551 ? 17.257 -0.725 -37.319 1.00 80.31 551 SER A N 1
ATOM 4093 C CA . SER A 1 551 ? 16.667 -1.340 -38.507 1.00 80.31 551 SER A CA 1
ATOM 4094 C C . SER A 1 551 ? 15.451 -2.203 -38.144 1.00 80.31 551 SER A C 1
ATOM 4096 O O . SER A 1 551 ? 15.372 -2.777 -37.054 1.00 80.31 551 SER A O 1
ATOM 4098 N N . ALA A 1 552 ? 14.515 -2.353 -39.087 1.00 78.69 552 ALA A N 1
ATOM 4099 C CA . ALA A 1 552 ? 13.333 -3.209 -38.948 1.00 78.69 552 ALA A CA 1
ATOM 4100 C C . ALA A 1 552 ? 13.676 -4.697 -38.709 1.00 78.69 552 ALA A C 1
ATOM 4102 O O . ALA A 1 552 ? 12.875 -5.436 -38.132 1.00 78.69 552 ALA A O 1
ATOM 4103 N N . ASP A 1 553 ? 14.876 -5.142 -39.104 1.00 78.19 553 ASP A N 1
ATOM 4104 C CA . ASP A 1 553 ? 15.392 -6.489 -38.813 1.00 78.19 553 ASP A CA 1
ATOM 4105 C C . ASP A 1 553 ? 15.906 -6.654 -37.365 1.00 78.19 553 ASP A C 1
ATOM 4107 O O . ASP A 1 553 ? 16.273 -7.758 -36.955 1.00 78.19 553 ASP A O 1
ATOM 4111 N N . GLY A 1 554 ? 15.886 -5.582 -36.567 1.00 80.50 554 GLY A N 1
ATOM 4112 C CA . GLY A 1 554 ? 16.335 -5.556 -35.178 1.00 80.50 554 GLY A CA 1
ATOM 4113 C C . GLY A 1 554 ? 17.830 -5.281 -34.999 1.00 80.50 554 GLY A C 1
ATOM 4114 O O . GLY A 1 554 ? 18.325 -5.415 -33.877 1.00 80.50 554 GLY A O 1
ATOM 4115 N N . LYS A 1 555 ? 18.564 -4.912 -36.059 1.00 86.12 555 LYS A N 1
ATOM 4116 C CA . LYS A 1 555 ? 19.955 -4.444 -35.949 1.00 86.12 555 LYS A CA 1
ATOM 4117 C C . LYS A 1 555 ? 20.027 -2.996 -35.477 1.00 86.12 555 LYS A C 1
ATOM 4119 O O . LYS A 1 555 ? 19.162 -2.179 -35.776 1.00 86.12 555 LYS A O 1
ATOM 4124 N N . LEU A 1 556 ? 21.102 -2.680 -34.764 1.00 87.94 556 LEU A N 1
ATOM 4125 C CA . LEU A 1 556 ? 21.411 -1.338 -34.281 1.00 87.94 556 LEU A CA 1
ATOM 4126 C C . LEU A 1 556 ? 22.649 -0.819 -35.016 1.00 87.94 556 LEU A C 1
ATOM 4128 O O . LEU A 1 556 ? 23.697 -1.467 -34.993 1.00 87.94 556 LEU A O 1
ATOM 4132 N N . HIS A 1 557 ? 22.529 0.328 -35.675 1.00 87.94 557 HIS A N 1
ATOM 4133 C CA . HIS A 1 557 ? 23.609 0.983 -36.404 1.00 87.94 557 HIS A CA 1
ATOM 4134 C C . HIS A 1 557 ? 24.139 2.157 -35.588 1.00 87.94 557 HIS A C 1
ATOM 4136 O O . HIS A 1 557 ? 23.393 3.072 -35.250 1.00 87.94 557 HIS A O 1
ATOM 4142 N N . PHE A 1 558 ? 25.433 2.138 -35.289 1.00 88.12 558 PHE A N 1
ATOM 4143 C CA . PHE A 1 558 ? 26.103 3.140 -34.471 1.00 88.12 558 PHE A CA 1
ATOM 4144 C C . PHE A 1 558 ? 27.108 3.958 -35.287 1.00 88.12 558 PHE A C 1
ATOM 4146 O O . PHE A 1 558 ? 27.785 3.430 -36.176 1.00 88.12 558 PHE A O 1
ATOM 4153 N N . VAL A 1 559 ? 27.258 5.231 -34.919 1.00 85.19 559 VAL A N 1
ATOM 4154 C CA . VAL A 1 559 ? 28.324 6.137 -35.376 1.00 85.19 559 VAL A CA 1
ATOM 4155 C C . VAL A 1 559 ? 29.223 6.468 -34.183 1.00 85.19 559 VAL A C 1
ATOM 4157 O O . VAL A 1 559 ? 28.743 6.494 -33.058 1.00 85.19 559 VAL A O 1
ATOM 4160 N N . ALA A 1 560 ? 30.525 6.668 -34.381 1.00 81.44 560 ALA A N 1
ATOM 4161 C CA . ALA A 1 560 ? 31.430 6.985 -33.277 1.00 81.44 560 ALA A CA 1
ATOM 4162 C C . ALA A 1 560 ? 31.103 8.376 -32.706 1.00 81.44 560 ALA A C 1
ATOM 4164 O O . ALA A 1 560 ? 30.940 9.331 -33.467 1.00 81.44 560 ALA A O 1
ATOM 4165 N N . ALA A 1 561 ? 31.019 8.494 -31.380 1.00 77.56 561 ALA A N 1
ATOM 4166 C CA . ALA A 1 561 ? 30.703 9.761 -30.729 1.00 77.56 561 ALA A CA 1
ATOM 4167 C C . ALA A 1 561 ? 31.904 10.718 -30.839 1.00 77.56 561 ALA A C 1
ATOM 4169 O O . ALA A 1 561 ? 33.045 10.343 -30.552 1.00 77.56 561 ALA A O 1
ATOM 4170 N N . GLY A 1 562 ? 31.668 11.955 -31.289 1.00 68.50 562 GLY A N 1
ATOM 4171 C CA . GLY A 1 562 ? 32.653 13.051 -31.290 1.00 68.50 562 GLY A CA 1
ATOM 4172 C C . GLY A 1 562 ? 33.890 12.894 -32.193 1.00 68.50 562 GLY A C 1
ATOM 4173 O O . GLY A 1 562 ? 34.675 13.832 -32.306 1.00 68.50 562 GLY A O 1
ATOM 4174 N N . THR A 1 563 ? 34.079 11.753 -32.862 1.00 58.00 563 THR A N 1
ATOM 4175 C CA . THR A 1 563 ? 35.208 11.496 -33.769 1.00 58.00 563 THR A CA 1
ATOM 4176 C C . THR A 1 563 ? 34.695 10.917 -35.083 1.00 58.00 563 THR A C 1
ATOM 4178 O O . THR A 1 563 ? 33.911 9.976 -35.103 1.00 58.00 563 THR A O 1
ATOM 4181 N N . SER A 1 564 ? 35.137 11.462 -36.218 1.00 54.97 564 SER A N 1
ATOM 4182 C CA . SER A 1 564 ? 34.650 11.049 -37.545 1.00 54.97 564 SER A CA 1
ATOM 4183 C C . SER A 1 564 ? 35.113 9.651 -37.983 1.00 54.97 564 SER A C 1
ATOM 4185 O O . SER A 1 564 ? 34.752 9.204 -39.071 1.00 54.97 564 SER A O 1
ATOM 4187 N N . THR A 1 565 ? 35.909 8.936 -37.176 1.00 67.00 565 THR A N 1
ATOM 4188 C CA . THR A 1 565 ? 36.473 7.638 -37.567 1.00 67.00 565 THR A CA 1
ATOM 4189 C C . THR A 1 565 ? 36.345 6.590 -36.468 1.00 67.00 565 THR A C 1
ATOM 4191 O O . THR A 1 565 ? 36.903 6.716 -35.382 1.00 67.00 565 THR A O 1
ATOM 4194 N N . TRP A 1 566 ? 35.647 5.496 -36.782 1.00 74.44 566 TRP A N 1
ATOM 4195 C CA . TRP A 1 566 ? 35.684 4.297 -35.951 1.00 74.44 566 TRP A CA 1
ATOM 4196 C C . TRP A 1 566 ? 37.096 3.708 -35.922 1.00 74.44 566 TRP A C 1
ATOM 4198 O O . TRP A 1 566 ? 37.721 3.582 -36.988 1.00 74.44 566 TRP A O 1
ATOM 4208 N N . PRO A 1 567 ? 37.578 3.255 -34.751 1.00 76.94 567 PRO A N 1
ATOM 4209 C CA . PRO A 1 567 ? 38.825 2.513 -34.681 1.00 76.94 567 PRO A CA 1
ATOM 4210 C C . PRO A 1 567 ? 38.741 1.280 -35.588 1.00 76.94 567 PRO A C 1
ATOM 4212 O O . PRO A 1 567 ? 37.728 0.580 -35.625 1.00 76.94 567 PRO A O 1
ATOM 4215 N N . VAL A 1 568 ? 39.810 1.003 -36.341 1.00 79.31 568 VAL A N 1
ATOM 4216 C CA . VAL A 1 568 ? 39.891 -0.209 -37.169 1.00 79.31 568 VAL A CA 1
ATOM 4217 C C . VAL A 1 568 ? 39.891 -1.415 -36.232 1.00 79.31 568 VAL A C 1
ATOM 4219 O O . VAL A 1 568 ? 40.878 -1.683 -35.547 1.00 79.31 568 VAL A O 1
ATOM 4222 N N . ARG A 1 569 ? 38.773 -2.141 -36.191 1.00 84.50 569 ARG A N 1
ATOM 4223 C CA . ARG A 1 569 ? 38.618 -3.376 -35.419 1.00 84.50 569 ARG A CA 1
ATOM 4224 C C . ARG A 1 569 ? 38.307 -4.550 -36.360 1.00 84.50 569 ARG A C 1
ATOM 4226 O O . ARG A 1 569 ? 37.677 -4.339 -37.397 1.00 84.50 569 ARG A O 1
ATOM 4233 N N . PRO A 1 570 ? 38.745 -5.780 -36.038 1.00 80.81 570 PRO A N 1
ATOM 4234 C CA . PRO A 1 570 ? 38.351 -6.974 -36.784 1.00 80.81 570 PRO A CA 1
ATOM 4235 C C . PRO A 1 570 ? 36.827 -7.164 -36.811 1.00 80.81 570 PRO A C 1
ATOM 4237 O O . PRO A 1 570 ? 36.119 -6.693 -35.917 1.00 80.81 570 PRO A O 1
ATOM 4240 N N . ARG A 1 571 ? 36.319 -7.911 -37.801 1.00 80.31 571 ARG A N 1
ATOM 4241 C CA . ARG A 1 571 ? 34.928 -8.399 -37.786 1.00 80.31 571 ARG A CA 1
ATOM 4242 C C . ARG A 1 571 ? 34.670 -9.140 -36.470 1.00 80.31 571 ARG A C 1
ATOM 4244 O O . ARG A 1 571 ? 35.560 -9.834 -35.984 1.00 80.31 571 ARG A O 1
ATOM 4251 N N . ASP A 1 572 ? 33.478 -8.973 -35.898 1.00 84.12 572 ASP A N 1
ATOM 4252 C CA . ASP A 1 572 ? 33.088 -9.579 -34.619 1.00 84.12 572 ASP A CA 1
ATOM 4253 C C . ASP A 1 572 ? 33.909 -9.145 -33.392 1.00 84.12 572 ASP A C 1
ATOM 4255 O O . ASP A 1 572 ? 33.820 -9.776 -32.341 1.00 84.12 572 ASP A O 1
ATOM 4259 N N . TYR A 1 573 ? 34.653 -8.035 -33.455 1.00 87.56 573 TYR A N 1
ATOM 4260 C CA . TYR A 1 573 ? 35.380 -7.520 -32.286 1.00 87.56 573 TYR A CA 1
ATOM 4261 C C . TYR A 1 573 ? 34.478 -7.264 -31.065 1.00 87.56 573 TYR A C 1
ATOM 4263 O O . TYR A 1 573 ? 34.916 -7.443 -29.927 1.00 87.56 573 TYR A O 1
ATOM 4271 N N . TYR A 1 574 ? 33.219 -6.870 -31.290 1.00 91.00 574 TYR A N 1
ATOM 4272 C CA . TYR A 1 574 ? 32.246 -6.628 -30.222 1.00 91.00 574 TYR A CA 1
ATOM 4273 C C . TYR A 1 574 ? 31.349 -7.835 -29.927 1.00 91.00 574 TYR A C 1
ATOM 4275 O O . TYR A 1 574 ? 30.478 -7.769 -29.058 1.00 91.00 574 TYR A O 1
ATOM 4283 N N . ARG A 1 575 ? 31.556 -8.965 -30.610 1.00 87.69 575 ARG A N 1
ATOM 4284 C CA . ARG A 1 575 ? 30.794 -10.192 -30.382 1.00 87.69 575 ARG A CA 1
ATOM 4285 C C . ARG A 1 575 ? 30.970 -10.679 -28.944 1.00 87.69 575 ARG A C 1
ATOM 4287 O O . ARG A 1 575 ? 32.060 -10.614 -28.385 1.00 87.69 575 ARG A O 1
ATOM 4294 N N . HIS A 1 576 ? 29.887 -11.171 -28.339 1.00 87.00 576 HIS A N 1
ATOM 4295 C CA . HIS A 1 576 ? 29.807 -11.535 -26.913 1.00 87.00 576 HIS A CA 1
ATOM 4296 C C . HIS A 1 576 ? 29.948 -10.359 -25.936 1.00 87.00 576 HIS A C 1
ATOM 4298 O O . HIS A 1 576 ? 29.958 -10.577 -24.723 1.00 87.00 576 HIS A O 1
ATOM 4304 N N . GLY A 1 577 ? 30.086 -9.136 -26.452 1.00 91.19 577 GLY A N 1
ATOM 4305 C CA . GLY A 1 577 ? 30.129 -7.915 -25.671 1.00 91.19 577 GLY A CA 1
ATOM 4306 C C . GLY A 1 577 ? 28.735 -7.454 -25.285 1.00 91.19 577 GLY A C 1
ATOM 4307 O O . GLY A 1 577 ? 27.754 -8.206 -25.360 1.00 91.19 577 GLY A O 1
ATOM 4308 N N . TYR A 1 578 ? 28.646 -6.195 -24.891 1.00 91.75 578 TYR A N 1
ATOM 4309 C CA . TYR A 1 578 ? 27.373 -5.544 -24.651 1.00 91.75 578 TYR A CA 1
ATOM 4310 C C . TYR A 1 578 ? 27.424 -4.082 -25.076 1.00 91.75 578 TYR A C 1
ATOM 4312 O O . TYR A 1 578 ? 28.462 -3.429 -25.012 1.00 91.75 578 TYR A O 1
ATOM 4320 N N . ILE A 1 579 ? 26.278 -3.579 -25.509 1.00 91.31 579 ILE A N 1
ATOM 4321 C CA . ILE A 1 579 ? 26.044 -2.153 -25.678 1.00 91.31 579 ILE A CA 1
ATOM 4322 C C . ILE A 1 579 ? 25.520 -1.650 -24.337 1.00 91.31 579 ILE A C 1
ATOM 4324 O O . ILE A 1 579 ? 24.569 -2.219 -23.807 1.00 91.31 579 ILE A O 1
ATOM 4328 N N . GLU A 1 580 ? 26.150 -0.628 -23.783 1.00 90.00 580 GLU A N 1
ATOM 4329 C CA . GLU A 1 580 ? 25.772 0.027 -22.540 1.00 90.00 580 GLU A CA 1
ATOM 4330 C C . GLU A 1 580 ? 25.210 1.419 -22.844 1.00 90.00 580 GLU A C 1
ATOM 4332 O O . GLU A 1 580 ? 25.767 2.145 -23.662 1.00 90.00 580 GLU A O 1
ATOM 4337 N N . ARG A 1 581 ? 24.102 1.796 -22.207 1.00 87.75 581 ARG A N 1
ATOM 4338 C CA . ARG A 1 581 ? 23.577 3.166 -22.249 1.00 87.75 581 ARG A CA 1
ATOM 4339 C C . ARG A 1 581 ? 23.403 3.689 -20.845 1.00 87.75 581 ARG A C 1
ATOM 4341 O O . ARG A 1 581 ? 22.663 3.073 -20.080 1.00 87.75 581 ARG A O 1
ATOM 4348 N N . THR A 1 582 ? 23.988 4.844 -20.566 1.00 79.44 582 THR A N 1
ATOM 4349 C CA . THR A 1 582 ? 23.667 5.630 -19.375 1.00 79.44 582 THR A CA 1
ATOM 4350 C C . THR A 1 582 ? 22.322 6.318 -19.587 1.00 79.44 582 THR A C 1
ATOM 4352 O O . THR A 1 582 ? 22.123 7.052 -20.556 1.00 79.44 582 THR A O 1
ATOM 4355 N N . LEU A 1 583 ? 21.362 6.038 -18.720 1.00 76.81 583 LEU A N 1
ATOM 4356 C CA . LEU A 1 583 ? 20.083 6.728 -18.675 1.00 76.81 583 LEU A CA 1
ATOM 4357 C C . LEU A 1 583 ? 20.232 8.060 -17.927 1.00 76.81 583 LEU A C 1
ATOM 4359 O O . LEU A 1 583 ? 21.223 8.295 -17.238 1.00 76.81 583 LEU A O 1
ATOM 4363 N N . ALA A 1 584 ? 19.236 8.940 -18.057 1.00 74.19 584 ALA A N 1
ATOM 4364 C CA . ALA A 1 584 ? 19.241 10.247 -17.394 1.00 74.19 584 ALA A CA 1
ATOM 4365 C C . ALA A 1 584 ? 19.306 10.148 -15.855 1.00 74.19 584 ALA A C 1
ATOM 4367 O O . ALA A 1 584 ? 19.775 11.075 -15.206 1.00 74.19 584 ALA A O 1
ATOM 4368 N N . ASP A 1 585 ? 18.878 9.018 -15.282 1.00 69.19 585 ASP A N 1
ATOM 4369 C CA . ASP A 1 585 ? 18.953 8.718 -13.846 1.00 69.19 585 ASP A CA 1
ATOM 4370 C C . ASP A 1 585 ? 20.330 8.181 -13.396 1.00 69.19 585 ASP A C 1
ATOM 4372 O O . ASP A 1 585 ? 20.497 7.794 -12.242 1.00 69.19 585 ASP A O 1
ATOM 4376 N N . GLY A 1 586 ? 21.315 8.123 -14.300 1.00 70.94 586 GLY A N 1
ATOM 4377 C CA . GLY A 1 586 ? 22.652 7.588 -14.036 1.00 70.94 586 GLY A CA 1
ATOM 4378 C C . GLY A 1 586 ? 22.743 6.058 -14.042 1.00 70.94 586 GLY A C 1
ATOM 4379 O O . GLY A 1 586 ? 23.841 5.519 -13.907 1.00 70.94 586 GLY A O 1
ATOM 4380 N N . THR A 1 587 ? 21.633 5.332 -14.225 1.00 66.81 587 THR A N 1
ATOM 4381 C CA . THR A 1 587 ? 21.664 3.869 -14.363 1.00 66.81 587 THR A CA 1
ATOM 4382 C C . THR A 1 587 ? 22.094 3.448 -15.761 1.00 66.81 587 THR A C 1
ATOM 4384 O O . THR A 1 587 ? 21.902 4.171 -16.737 1.00 66.81 587 THR A O 1
ATOM 4387 N N . PHE A 1 588 ? 22.660 2.247 -15.883 1.00 75.94 588 PHE A N 1
ATOM 4388 C CA . PHE A 1 588 ? 23.098 1.715 -17.169 1.00 75.94 588 PHE A CA 1
ATOM 4389 C C . PHE A 1 588 ? 22.201 0.565 -17.630 1.00 75.94 588 PHE A C 1
ATOM 4391 O O . PHE A 1 588 ? 21.909 -0.351 -16.860 1.00 75.94 588 PHE A O 1
ATOM 4398 N N . ARG A 1 589 ? 21.813 0.556 -18.909 1.00 77.88 589 ARG A N 1
ATOM 4399 C CA . ARG A 1 589 ? 21.195 -0.614 -19.561 1.00 77.88 589 ARG A CA 1
ATOM 4400 C C . ARG A 1 589 ? 22.206 -1.322 -20.441 1.00 77.88 589 ARG A C 1
ATOM 4402 O O . ARG A 1 589 ? 22.892 -0.659 -21.212 1.00 77.88 589 ARG A O 1
ATOM 4409 N N . ARG A 1 590 ? 22.276 -2.655 -20.355 1.00 85.81 590 ARG A N 1
ATOM 4410 C CA . ARG A 1 590 ? 23.208 -3.477 -21.140 1.00 85.81 590 ARG A CA 1
ATOM 4411 C C . ARG A 1 590 ? 22.463 -4.415 -22.077 1.00 85.81 590 ARG A C 1
ATOM 4413 O O . ARG A 1 590 ? 21.647 -5.205 -21.631 1.00 85.81 590 ARG A O 1
ATOM 4420 N N . ILE A 1 591 ? 22.803 -4.392 -23.361 1.00 84.75 591 ILE A N 1
ATOM 4421 C CA . ILE A 1 591 ? 22.250 -5.299 -24.374 1.00 84.75 591 ILE A CA 1
ATOM 4422 C C . ILE A 1 591 ? 23.379 -6.171 -24.907 1.00 84.75 591 ILE A C 1
ATOM 4424 O O . ILE A 1 591 ? 24.350 -5.655 -25.455 1.00 84.75 591 ILE A O 1
ATOM 4428 N N . ARG A 1 592 ? 23.272 -7.498 -24.772 1.00 86.50 592 ARG A N 1
ATOM 4429 C CA . ARG A 1 592 ? 24.295 -8.417 -25.300 1.00 86.50 592 ARG A CA 1
ATOM 4430 C C . ARG A 1 592 ? 24.358 -8.390 -26.824 1.00 86.50 592 ARG A C 1
ATOM 4432 O O . ARG A 1 592 ? 23.328 -8.391 -27.493 1.00 86.50 592 ARG A O 1
ATOM 4439 N N . ILE A 1 593 ? 25.574 -8.481 -27.351 1.00 89.19 593 ILE A N 1
ATOM 4440 C CA . ILE A 1 593 ? 25.864 -8.473 -28.787 1.00 89.19 593 ILE A CA 1
ATOM 4441 C C . ILE A 1 593 ? 26.049 -9.909 -29.294 1.00 89.19 593 ILE A C 1
ATOM 4443 O O . ILE A 1 593 ? 26.969 -10.611 -28.864 1.00 89.19 593 ILE A O 1
ATOM 4447 N N . ALA A 1 594 ? 25.195 -10.348 -30.221 1.00 86.81 594 ALA A N 1
ATOM 4448 C CA . ALA A 1 594 ? 25.318 -11.650 -30.880 1.00 86.81 594 ALA A CA 1
ATOM 4449 C C . ALA A 1 594 ? 26.308 -11.636 -32.050 1.00 86.81 594 ALA A C 1
ATOM 4451 O O . ALA A 1 594 ? 27.040 -12.611 -32.223 1.00 86.81 594 ALA A O 1
ATOM 4452 N N . ALA A 1 595 ? 26.345 -10.543 -32.814 1.00 87.62 595 ALA A N 1
ATOM 4453 C CA . ALA A 1 595 ? 27.264 -10.331 -33.932 1.00 87.62 595 ALA A CA 1
ATOM 4454 C C . ALA A 1 595 ? 27.550 -8.834 -34.116 1.00 87.62 595 ALA A C 1
ATOM 4456 O O . ALA A 1 595 ? 26.707 -7.998 -33.775 1.00 87.62 595 ALA A O 1
ATOM 4457 N N . SER A 1 596 ? 28.724 -8.498 -34.655 1.00 88.25 596 SER A N 1
ATOM 4458 C CA . SER A 1 596 ? 29.073 -7.110 -34.976 1.00 88.25 596 SER A CA 1
ATOM 4459 C C . SER A 1 596 ? 29.831 -7.023 -36.295 1.00 88.25 596 SER A C 1
ATOM 4461 O O . SER A 1 596 ? 30.886 -7.645 -36.454 1.00 88.25 596 SER A O 1
ATOM 4463 N N . GLU A 1 597 ? 29.341 -6.196 -37.207 1.00 85.88 597 GLU A N 1
ATOM 4464 C CA . GLU A 1 597 ? 29.918 -5.996 -38.528 1.00 85.88 597 GLU A CA 1
ATOM 4465 C C . GLU A 1 597 ? 30.177 -4.509 -38.752 1.00 85.88 597 GLU A C 1
ATOM 4467 O O . GLU A 1 597 ? 29.292 -3.671 -38.587 1.00 85.88 597 GLU A O 1
ATOM 4472 N N . ALA A 1 598 ? 31.416 -4.170 -39.107 1.00 72.19 598 ALA A N 1
ATOM 4473 C CA . ALA A 1 598 ? 31.698 -2.845 -39.630 1.00 72.19 598 ALA A CA 1
ATOM 4474 C C . ALA A 1 598 ? 31.061 -2.780 -41.019 1.00 72.19 598 ALA A C 1
ATOM 4476 O O . ALA A 1 598 ? 31.528 -3.455 -41.939 1.00 72.19 598 ALA A O 1
ATOM 4477 N N . VAL A 1 599 ? 29.995 -1.995 -41.156 1.00 58.81 599 VAL A N 1
ATOM 4478 C CA . VAL A 1 599 ? 29.432 -1.683 -42.463 1.00 58.81 599 VAL A CA 1
ATOM 4479 C C . VAL A 1 599 ? 30.463 -0.783 -43.122 1.00 58.81 599 VAL A C 1
ATOM 4481 O O . VAL A 1 599 ? 30.661 0.371 -42.730 1.00 58.81 599 VAL A O 1
ATOM 4484 N N . ARG A 1 600 ? 31.217 -1.349 -44.065 1.00 51.59 600 ARG A N 1
ATOM 4485 C CA . ARG A 1 600 ? 31.911 -0.520 -45.038 1.00 51.59 600 ARG A CA 1
ATOM 4486 C C . ARG A 1 600 ? 30.794 0.078 -45.875 1.00 51.59 600 ARG A C 1
ATOM 4488 O O . ARG A 1 600 ? 30.158 -0.670 -46.608 1.00 51.59 600 ARG A O 1
ATOM 4495 N N . ASP A 1 601 ? 30.543 1.378 -45.726 1.00 47.53 601 ASP A N 1
ATOM 4496 C CA . ASP A 1 601 ? 29.907 2.116 -46.814 1.00 47.53 601 ASP A CA 1
ATOM 4497 C C . ASP A 1 601 ? 30.711 1.762 -48.059 1.00 47.53 601 ASP A C 1
ATOM 4499 O O . ASP A 1 601 ? 31.945 1.862 -48.051 1.00 47.53 601 ASP A O 1
ATOM 4503 N N . GLU A 1 602 ? 30.030 1.208 -49.055 1.00 44.22 602 GLU A N 1
ATOM 4504 C CA . GLU A 1 602 ? 30.625 0.817 -50.318 1.00 44.22 602 GLU A CA 1
ATOM 4505 C C . GLU A 1 602 ? 31.297 2.056 -50.909 1.00 44.22 602 GLU A C 1
ATOM 4507 O O . GLU A 1 602 ? 30.664 2.957 -51.448 1.00 44.22 602 GLU A O 1
ATOM 4512 N N . THR A 1 603 ? 32.611 2.148 -50.720 1.00 44.00 603 THR A N 1
ATOM 4513 C CA . THR A 1 603 ? 33.446 3.151 -51.363 1.00 44.00 603 THR A CA 1
ATOM 4514 C C . THR A 1 603 ? 33.201 3.057 -52.857 1.00 44.00 603 THR A C 1
ATOM 4516 O O . THR A 1 603 ? 33.377 1.969 -53.412 1.00 44.00 603 THR A O 1
ATOM 4519 N N . ILE A 1 604 ? 32.869 4.186 -53.494 1.00 46.22 604 ILE A N 1
ATOM 4520 C CA . ILE A 1 604 ? 33.025 4.363 -54.940 1.00 46.22 604 ILE A CA 1
ATOM 4521 C C . ILE A 1 604 ? 34.407 3.783 -55.283 1.00 46.22 604 ILE A C 1
ATOM 4523 O O . ILE A 1 604 ? 35.405 4.242 -54.711 1.00 46.22 604 ILE A O 1
ATOM 4527 N N . PRO A 1 605 ? 34.490 2.706 -56.083 1.00 46.78 605 PRO A N 1
ATOM 4528 C CA . PRO A 1 605 ? 35.758 2.041 -56.324 1.00 46.78 605 PRO A CA 1
ATOM 4529 C C . PRO A 1 605 ? 36.739 3.049 -56.941 1.00 46.78 605 PRO A C 1
ATOM 4531 O O . PRO A 1 605 ? 36.316 3.886 -57.742 1.00 46.78 605 PRO A O 1
ATOM 4534 N N . PRO A 1 606 ? 38.039 3.006 -56.584 1.00 53.06 606 PRO A N 1
ATOM 4535 C CA . PRO A 1 606 ? 39.040 3.825 -57.259 1.00 53.06 606 PRO A CA 1
ATOM 4536 C C . PRO A 1 606 ? 38.892 3.620 -58.767 1.00 53.06 606 PRO A C 1
ATOM 4538 O O . PRO A 1 606 ? 38.766 2.478 -59.213 1.00 53.06 606 PRO A O 1
ATOM 4541 N N . VAL A 1 607 ? 38.836 4.724 -59.521 1.00 56.47 607 VAL A N 1
ATOM 4542 C CA . VAL A 1 607 ? 38.535 4.727 -60.958 1.00 56.47 607 VAL A CA 1
ATOM 4543 C C . VAL A 1 607 ? 39.480 3.748 -61.661 1.00 56.47 607 VAL A C 1
ATOM 4545 O O . VAL A 1 607 ? 40.673 4.011 -61.797 1.00 56.47 607 VAL A O 1
ATOM 4548 N N . GLY A 1 608 ? 38.955 2.577 -62.028 1.00 68.44 608 GLY A N 1
ATOM 4549 C CA . GLY A 1 608 ? 39.668 1.583 -62.824 1.00 68.44 608 GLY A CA 1
ATOM 4550 C C . GLY A 1 608 ? 39.828 2.055 -64.270 1.00 68.44 608 GLY A C 1
ATOM 4551 O O . GLY A 1 608 ? 39.787 3.247 -64.565 1.00 68.44 608 GLY A O 1
ATOM 4552 N N . THR A 1 609 ? 39.982 1.120 -65.208 1.00 84.94 609 THR A N 1
ATOM 4553 C CA . THR A 1 609 ? 39.944 1.438 -66.642 1.00 84.94 609 THR A CA 1
ATOM 4554 C C . THR A 1 609 ? 38.644 2.174 -66.980 1.00 84.94 609 THR A C 1
ATOM 4556 O O . THR A 1 609 ? 37.560 1.650 -66.719 1.00 84.94 609 THR A O 1
ATOM 4559 N N . LEU A 1 610 ? 38.757 3.389 -67.530 1.00 88.19 610 LEU A N 1
ATOM 4560 C CA . LEU A 1 610 ? 37.599 4.186 -67.926 1.00 88.19 610 LEU A CA 1
ATOM 4561 C C . LEU A 1 610 ? 36.797 3.475 -69.015 1.00 88.19 610 LEU A C 1
ATOM 4563 O O . LEU A 1 610 ? 37.356 2.925 -69.967 1.00 88.19 610 LEU A O 1
ATOM 4567 N N . ASP A 1 611 ? 35.478 3.557 -68.906 1.00 93.06 611 ASP A N 1
ATOM 4568 C CA . ASP A 1 611 ? 34.563 3.220 -69.975 1.00 93.06 611 ASP A CA 1
ATOM 4569 C C . ASP A 1 611 ? 34.916 4.047 -71.226 1.00 93.06 611 ASP A C 1
ATOM 4571 O O . ASP A 1 611 ? 35.131 5.256 -71.112 1.00 93.06 611 ASP A O 1
ATOM 4575 N N . PRO A 1 612 ? 34.956 3.458 -72.437 1.00 93.00 612 PRO A N 1
ATOM 4576 C CA . PRO A 1 612 ? 35.322 4.200 -73.641 1.00 93.00 612 PRO A CA 1
ATOM 4577 C C . PRO A 1 612 ? 34.489 5.468 -73.903 1.00 93.00 612 PRO A C 1
ATOM 4579 O O . PRO A 1 612 ? 35.010 6.401 -74.503 1.00 93.00 612 PRO A O 1
ATOM 4582 N N . ALA A 1 613 ? 33.232 5.542 -73.442 1.00 91.44 613 ALA A N 1
ATOM 4583 C CA . ALA A 1 613 ? 32.412 6.746 -73.582 1.00 91.44 613 ALA A CA 1
ATOM 4584 C C . ALA A 1 613 ? 32.816 7.807 -72.549 1.00 91.44 613 ALA A C 1
ATOM 4586 O O . ALA A 1 613 ? 32.953 8.972 -72.902 1.00 91.44 613 ALA A O 1
ATOM 4587 N N . ALA A 1 614 ? 33.107 7.404 -71.307 1.00 92.62 614 ALA A N 1
ATOM 4588 C CA . ALA A 1 614 ? 33.655 8.302 -70.290 1.00 92.62 614 ALA A CA 1
ATOM 4589 C C . ALA A 1 614 ? 35.067 8.799 -70.652 1.00 92.62 614 ALA A C 1
ATOM 4591 O O . ALA A 1 614 ? 35.393 9.957 -70.412 1.00 92.62 614 ALA A O 1
ATOM 4592 N N . SER A 1 615 ? 35.891 7.956 -71.282 1.00 94.12 615 SER A N 1
ATOM 4593 C CA . SER A 1 615 ? 37.216 8.328 -71.792 1.00 94.12 615 SER A CA 1
ATOM 4594 C C . SER A 1 615 ? 37.132 9.297 -72.979 1.00 94.12 615 SER A C 1
ATOM 4596 O O . SER A 1 615 ? 37.863 10.292 -73.014 1.00 94.12 615 SER A O 1
ATOM 4598 N N . ALA A 1 616 ? 36.213 9.054 -73.923 1.00 92.94 616 ALA A N 1
ATOM 4599 C CA . ALA A 1 616 ? 35.934 9.982 -75.019 1.00 92.94 616 ALA A CA 1
ATOM 4600 C C . ALA A 1 616 ? 35.427 11.329 -74.487 1.00 92.94 616 ALA A C 1
ATOM 4602 O O . ALA A 1 616 ? 35.967 12.368 -74.857 1.00 92.94 616 ALA A O 1
ATOM 4603 N N . TRP A 1 617 ? 34.476 11.303 -73.550 1.00 94.31 617 TRP A N 1
ATOM 4604 C CA . TRP A 1 617 ? 33.967 12.492 -72.872 1.00 94.31 617 TRP A CA 1
ATOM 4605 C C . TRP A 1 617 ? 35.066 13.265 -72.147 1.00 94.31 617 TRP A C 1
ATOM 4607 O O . TRP A 1 617 ? 35.177 14.470 -72.333 1.00 94.31 617 TRP A O 1
ATOM 4617 N N . GLN A 1 618 ? 35.924 12.588 -71.377 1.00 94.62 618 GLN A N 1
ATOM 4618 C CA . GLN A 1 618 ? 37.057 13.218 -70.696 1.00 94.62 618 GLN A CA 1
ATOM 4619 C C . GLN A 1 618 ? 37.979 13.920 -71.698 1.00 94.62 618 GLN A C 1
ATOM 4621 O O . GLN A 1 618 ? 38.359 15.070 -71.488 1.00 94.62 618 GLN A O 1
ATOM 4626 N N . SER A 1 619 ? 38.330 13.237 -72.789 1.00 93.75 619 SER A N 1
ATOM 4627 C CA . SER A 1 619 ? 39.214 13.788 -73.820 1.00 93.75 619 SER A CA 1
ATOM 4628 C C . SER A 1 619 ? 38.592 15.017 -74.479 1.00 93.75 619 SER A C 1
ATOM 4630 O O . SER A 1 619 ? 39.262 16.030 -74.671 1.00 93.75 619 SER A O 1
ATOM 4632 N N . GLU A 1 620 ? 37.295 14.951 -74.781 1.00 92.44 620 GLU A N 1
ATOM 4633 C CA . GLU A 1 620 ? 36.557 16.047 -75.397 1.00 92.44 620 GLU A CA 1
ATOM 4634 C C . GLU A 1 620 ? 36.338 17.219 -74.426 1.00 92.44 620 GLU A C 1
ATOM 4636 O O . GLU A 1 620 ? 36.430 18.375 -74.829 1.00 92.44 620 GLU A O 1
ATOM 4641 N N . ALA A 1 621 ? 36.096 16.963 -73.142 1.00 91.62 621 ALA A N 1
ATOM 4642 C CA . ALA A 1 621 ? 35.960 18.008 -72.133 1.00 91.62 621 ALA A CA 1
ATOM 4643 C C . ALA A 1 621 ? 37.282 18.771 -71.973 1.00 91.62 621 ALA A C 1
ATOM 4645 O O . ALA A 1 621 ? 37.301 20.000 -72.049 1.00 91.62 621 ALA A O 1
ATOM 4646 N N . LEU A 1 622 ? 38.401 18.048 -71.847 1.00 93.00 622 LEU A N 1
ATOM 4647 C CA . LEU A 1 622 ? 39.740 18.630 -71.718 1.00 93.00 622 LEU A CA 1
ATOM 4648 C C . LEU A 1 622 ? 40.162 19.413 -72.971 1.00 93.00 622 LEU A C 1
ATOM 4650 O O . LEU A 1 622 ? 40.691 20.517 -72.849 1.00 93.00 622 LEU A O 1
ATOM 4654 N N . ALA A 1 623 ? 39.895 18.888 -74.174 1.00 92.00 623 ALA A N 1
ATOM 4655 C CA . ALA A 1 623 ? 40.259 19.541 -75.438 1.00 92.00 623 ALA A CA 1
ATOM 4656 C C . ALA A 1 623 ? 39.605 20.922 -75.625 1.00 92.00 623 ALA A C 1
ATOM 4658 O O . ALA A 1 623 ? 40.110 21.754 -76.375 1.00 92.00 623 ALA A O 1
ATOM 4659 N N . TYR A 1 624 ? 38.505 21.177 -74.922 1.00 86.12 624 TYR A N 1
ATOM 4660 C CA . TYR A 1 624 ? 37.761 22.431 -74.979 1.00 86.12 624 TYR A CA 1
ATOM 4661 C C . TYR A 1 624 ? 37.948 23.293 -73.721 1.00 86.12 624 TYR A C 1
ATOM 4663 O O . TYR A 1 624 ? 37.136 24.173 -73.445 1.00 86.12 624 TYR A O 1
ATOM 4671 N N . GLY A 1 625 ? 39.015 23.055 -72.951 1.00 86.56 625 GLY A N 1
ATOM 4672 C CA . GLY A 1 625 ? 39.347 23.850 -71.764 1.00 86.56 625 GLY A CA 1
ATOM 4673 C C . GLY A 1 625 ? 38.566 23.462 -70.504 1.00 86.56 625 GLY A C 1
ATOM 4674 O O . GLY A 1 625 ? 38.532 24.221 -69.536 1.00 86.56 625 GLY A O 1
ATOM 4675 N N . GLY A 1 626 ? 37.925 22.292 -70.497 1.00 86.56 626 GLY A N 1
ATOM 4676 C CA . GLY A 1 626 ? 37.258 21.736 -69.327 1.00 86.56 626 GLY A CA 1
ATOM 4677 C C . GLY A 1 626 ? 38.238 21.332 -68.226 1.00 86.56 626 GLY A C 1
ATOM 4678 O O . GLY A 1 626 ? 39.329 20.841 -68.510 1.00 86.56 626 GLY A O 1
ATOM 4679 N N . THR A 1 627 ? 37.844 21.494 -66.966 1.00 87.38 627 THR A N 1
ATOM 4680 C CA . THR A 1 627 ? 38.513 20.879 -65.809 1.00 87.38 627 THR A CA 1
ATOM 4681 C C . THR A 1 627 ? 37.628 19.762 -65.249 1.00 87.38 627 THR A C 1
ATOM 4683 O O . THR A 1 627 ? 36.408 19.777 -65.428 1.00 87.38 627 THR A O 1
ATOM 4686 N N . LEU A 1 628 ? 38.243 18.736 -64.647 1.00 87.56 628 LEU A N 1
ATOM 4687 C CA . LEU A 1 628 ? 37.555 17.523 -64.194 1.00 87.56 628 LEU A CA 1
ATOM 4688 C C . LEU A 1 628 ? 38.014 17.135 -62.788 1.00 87.56 628 LEU A C 1
ATOM 4690 O O . LEU A 1 628 ? 39.207 16.939 -62.554 1.00 87.56 628 LEU A O 1
ATOM 4694 N N . GLY A 1 629 ? 37.063 16.975 -61.869 1.00 84.19 629 GLY A N 1
ATOM 4695 C CA . GLY A 1 629 ? 37.305 16.419 -60.544 1.00 84.19 629 GLY A CA 1
ATOM 4696 C C . GLY A 1 629 ? 37.379 14.893 -60.596 1.00 84.19 629 GLY A C 1
ATOM 4697 O O . GLY A 1 629 ? 36.792 14.254 -61.474 1.00 84.19 629 GLY A O 1
ATOM 4698 N N . THR A 1 630 ? 38.074 14.286 -59.632 1.00 81.75 630 THR A N 1
ATOM 4699 C CA . THR A 1 630 ? 38.133 12.819 -59.495 1.00 81.75 630 THR A CA 1
ATOM 4700 C C . THR A 1 630 ? 36.744 12.212 -59.323 1.00 81.75 630 THR A C 1
ATOM 4702 O O . THR A 1 630 ? 36.444 11.182 -59.923 1.00 81.75 630 THR A O 1
ATOM 4705 N N . ASP A 1 631 ? 35.883 12.891 -58.567 1.00 79.62 631 ASP A N 1
ATOM 4706 C CA . ASP A 1 631 ? 34.515 12.451 -58.295 1.00 79.62 631 ASP A CA 1
ATOM 4707 C C . ASP A 1 631 ? 33.639 12.592 -59.546 1.00 79.62 631 ASP A C 1
ATOM 4709 O O . ASP A 1 631 ? 32.886 11.680 -59.876 1.00 79.62 631 ASP A O 1
ATOM 4713 N N . THR A 1 632 ? 33.806 13.681 -60.309 1.00 85.25 632 THR A N 1
ATOM 4714 C CA . THR A 1 632 ? 33.133 13.882 -61.602 1.00 85.25 632 THR A CA 1
ATOM 4715 C C . THR A 1 632 ? 33.438 12.736 -62.558 1.00 85.25 632 THR A C 1
ATOM 4717 O O . THR A 1 632 ? 32.541 12.174 -63.181 1.00 85.25 632 THR A O 1
ATOM 4720 N N . LEU A 1 633 ? 34.719 12.375 -62.664 1.00 88.12 633 LEU A N 1
ATOM 4721 C CA . LEU A 1 633 ? 35.164 11.322 -63.561 1.00 88.12 633 LEU A CA 1
ATOM 4722 C C . LEU A 1 633 ? 34.657 9.950 -63.101 1.00 88.12 633 LEU A C 1
ATOM 4724 O O . LEU A 1 633 ? 34.261 9.146 -63.941 1.00 88.12 633 LEU A O 1
ATOM 4728 N N . ALA A 1 634 ? 34.615 9.695 -61.791 1.00 84.44 634 ALA A N 1
ATOM 4729 C CA . ALA A 1 634 ? 34.055 8.467 -61.236 1.00 84.44 634 ALA A CA 1
ATOM 4730 C C . ALA A 1 634 ? 32.549 8.337 -61.526 1.00 84.44 634 ALA A C 1
ATOM 4732 O O . ALA A 1 634 ? 32.119 7.286 -62.003 1.00 84.44 634 ALA A O 1
ATOM 4733 N N . ILE A 1 635 ? 31.776 9.412 -61.327 1.00 84.75 635 ILE A N 1
ATOM 4734 C CA . ILE A 1 635 ? 30.338 9.459 -61.636 1.00 84.75 635 ILE A CA 1
ATOM 4735 C C . ILE A 1 635 ? 30.113 9.250 -63.137 1.00 84.75 635 ILE A C 1
ATOM 4737 O O . ILE A 1 635 ? 29.329 8.385 -63.519 1.00 84.75 635 ILE A O 1
ATOM 4741 N N . CYS A 1 636 ? 30.836 9.970 -64.004 1.00 89.50 636 CYS A N 1
ATOM 4742 C CA . CYS A 1 636 ? 30.739 9.794 -65.458 1.00 89.50 636 CYS A CA 1
ATOM 4743 C C . CYS A 1 636 ? 31.091 8.366 -65.893 1.00 89.50 636 CYS A C 1
ATOM 4745 O O . CYS A 1 636 ? 30.432 7.803 -66.767 1.00 89.50 636 CYS A O 1
ATOM 4747 N N . ASN A 1 637 ? 32.112 7.766 -65.280 1.00 91.00 637 ASN A N 1
ATOM 4748 C CA . ASN A 1 637 ? 32.536 6.405 -65.581 1.00 91.00 637 ASN A CA 1
ATOM 4749 C C . ASN A 1 637 ? 31.481 5.368 -65.178 1.00 91.00 637 ASN A C 1
ATOM 4751 O O . ASN A 1 637 ? 31.144 4.491 -65.973 1.00 91.00 637 ASN A O 1
ATOM 4755 N N . GLN A 1 638 ? 30.930 5.491 -63.969 1.00 88.31 638 GLN A N 1
ATOM 4756 C CA . GLN A 1 638 ? 29.853 4.630 -63.488 1.00 88.31 638 GLN A CA 1
ATOM 4757 C C . GLN A 1 638 ? 28.589 4.800 -64.334 1.00 88.31 638 GLN A C 1
ATOM 4759 O O . GLN A 1 638 ? 27.995 3.808 -64.743 1.00 88.31 638 GLN A O 1
ATOM 4764 N N . LEU A 1 639 ? 28.216 6.040 -64.657 1.00 90.94 639 LEU A N 1
ATOM 4765 C CA . LEU A 1 639 ? 27.081 6.349 -65.521 1.00 90.94 639 LEU A CA 1
ATOM 4766 C C . LEU A 1 639 ? 27.233 5.690 -66.896 1.00 90.94 639 LEU A C 1
ATOM 4768 O O . LEU A 1 639 ? 26.320 5.009 -67.354 1.00 90.94 639 LEU A O 1
ATOM 4772 N N . ALA A 1 640 ? 28.392 5.842 -67.541 1.00 92.38 640 ALA A N 1
ATOM 4773 C CA . ALA A 1 640 ? 28.659 5.238 -68.842 1.00 92.38 640 ALA A CA 1
ATOM 4774 C C . ALA A 1 640 ? 28.616 3.700 -68.796 1.00 92.38 640 ALA A C 1
ATOM 4776 O O . ALA A 1 640 ? 27.989 3.076 -69.655 1.00 92.38 640 ALA A O 1
ATOM 4777 N N . ALA A 1 641 ? 29.236 3.093 -67.780 1.00 91.00 641 ALA A N 1
ATOM 4778 C CA . ALA A 1 641 ? 29.262 1.644 -67.606 1.00 91.00 641 ALA A CA 1
ATOM 4779 C C . ALA A 1 641 ? 27.860 1.065 -67.352 1.00 91.00 641 ALA A C 1
ATOM 4781 O O . ALA A 1 641 ? 27.470 0.096 -68.004 1.00 91.00 641 ALA A O 1
ATOM 4782 N N . SER A 1 642 ? 27.083 1.683 -66.459 1.00 91.69 642 SER A N 1
ATOM 4783 C CA . SER A 1 642 ? 25.717 1.249 -66.152 1.00 91.69 642 SER A CA 1
ATOM 4784 C C . SER A 1 642 ? 24.792 1.425 -67.353 1.00 91.69 642 SER A C 1
ATOM 4786 O O . SER A 1 642 ? 24.038 0.513 -67.685 1.00 91.69 642 SER A O 1
ATOM 4788 N N . LEU A 1 643 ? 24.887 2.557 -68.062 1.00 92.25 643 LEU A N 1
ATOM 4789 C CA . LEU A 1 643 ? 24.059 2.812 -69.238 1.00 92.25 643 LEU A CA 1
ATOM 4790 C C . LEU A 1 643 ? 24.300 1.787 -70.342 1.00 92.25 643 LEU A C 1
ATOM 4792 O O . LEU A 1 643 ? 23.332 1.342 -70.947 1.00 92.25 643 LEU A O 1
ATOM 4796 N N . ARG A 1 644 ? 25.542 1.348 -70.577 1.00 91.94 644 ARG A N 1
ATOM 4797 C CA . ARG A 1 644 ? 25.843 0.284 -71.554 1.00 91.94 644 ARG A CA 1
ATOM 4798 C C . ARG A 1 644 ? 25.171 -1.050 -71.260 1.00 91.94 644 ARG A C 1
ATOM 4800 O O . ARG A 1 644 ? 24.960 -1.817 -72.196 1.00 91.94 644 ARG A O 1
ATOM 4807 N N . GLY A 1 645 ? 24.876 -1.324 -69.991 1.00 88.25 645 GLY A N 1
ATOM 4808 C CA . GLY A 1 645 ? 24.129 -2.509 -69.580 1.00 88.25 645 GLY A CA 1
ATOM 4809 C C . GLY A 1 645 ? 22.644 -2.445 -69.942 1.00 88.25 645 GLY A C 1
ATOM 4810 O O . GLY A 1 645 ? 21.999 -3.487 -69.9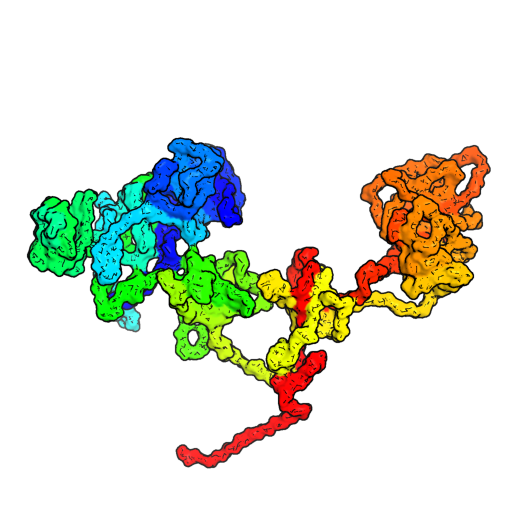68 1.00 88.25 645 GLY A O 1
ATOM 4811 N N . THR A 1 646 ? 22.115 -1.254 -70.249 1.00 91.50 646 THR A N 1
ATOM 4812 C CA . THR A 1 646 ? 20.695 -1.061 -70.566 1.00 91.50 646 THR A CA 1
ATOM 4813 C C . THR A 1 646 ? 20.379 -1.356 -72.024 1.00 91.50 646 THR A C 1
ATOM 4815 O O . THR A 1 646 ? 21.169 -1.092 -72.939 1.00 91.50 646 THR A O 1
ATOM 4818 N N . SER A 1 647 ? 19.151 -1.807 -72.262 1.00 90.62 647 SER A N 1
ATOM 4819 C CA . SER A 1 647 ? 18.612 -1.988 -73.612 1.00 90.62 647 SER A CA 1
ATOM 4820 C C . SER A 1 647 ? 18.504 -0.662 -74.394 1.00 90.62 647 SER A C 1
ATOM 4822 O O . SER A 1 647 ? 18.653 -0.634 -75.623 1.00 90.62 647 SER A O 1
ATOM 4824 N N . ALA A 1 648 ? 18.360 0.464 -73.685 1.00 88.00 648 ALA A N 1
ATOM 4825 C CA . ALA A 1 648 ? 18.258 1.801 -74.262 1.00 88.00 648 ALA A CA 1
ATOM 4826 C C . ALA A 1 648 ? 19.582 2.351 -74.828 1.00 88.00 648 ALA A C 1
ATOM 4828 O O . ALA A 1 648 ? 19.544 3.231 -75.693 1.00 88.00 648 ALA A O 1
ATOM 4829 N N . TRP A 1 649 ? 20.754 1.840 -74.418 1.00 93.75 649 TRP A N 1
ATOM 4830 C CA . TRP A 1 649 ? 22.059 2.385 -74.834 1.00 93.75 649 TRP A CA 1
ATOM 4831 C C . TRP A 1 649 ? 22.212 2.501 -76.346 1.00 93.75 649 TRP A C 1
ATOM 4833 O O . TRP A 1 649 ? 22.683 3.514 -76.862 1.00 93.75 649 TRP A O 1
ATOM 4843 N N . SER A 1 650 ? 21.801 1.470 -77.086 1.00 91.75 650 SER A N 1
ATOM 4844 C CA . SER A 1 650 ? 21.904 1.449 -78.548 1.00 91.75 650 SER A CA 1
ATOM 4845 C C . SER A 1 650 ? 21.039 2.523 -79.219 1.00 91.75 650 SER A C 1
ATOM 4847 O O . SER A 1 650 ? 21.391 2.982 -80.304 1.00 91.75 650 SER A O 1
ATOM 4849 N N . LYS A 1 651 ? 19.984 2.994 -78.547 1.00 91.88 651 LYS A N 1
ATOM 4850 C CA . LYS A 1 651 ? 19.092 4.051 -79.026 1.00 91.88 651 LYS A CA 1
ATOM 4851 C C . LYS A 1 651 ? 19.567 5.443 -78.628 1.00 91.88 651 LYS A C 1
ATOM 4853 O O . LYS A 1 651 ? 19.220 6.389 -79.318 1.00 91.88 651 LYS A O 1
ATOM 4858 N N . ILE A 1 652 ? 20.365 5.608 -77.573 1.00 91.75 652 ILE A N 1
ATOM 4859 C CA . ILE A 1 652 ? 20.888 6.921 -77.165 1.00 91.75 652 ILE A CA 1
ATOM 4860 C C . ILE A 1 652 ? 21.863 7.440 -78.233 1.00 91.75 652 ILE A C 1
ATOM 4862 O O . ILE A 1 652 ? 22.960 6.910 -78.418 1.00 91.75 652 ILE A O 1
ATOM 4866 N N . ILE A 1 653 ? 21.453 8.485 -78.950 1.00 90.81 653 ILE A N 1
ATOM 4867 C CA . ILE A 1 653 ? 22.260 9.148 -79.988 1.00 90.81 653 ILE A CA 1
ATOM 4868 C C . ILE A 1 653 ? 22.945 10.410 -79.467 1.00 90.81 653 ILE A C 1
ATOM 4870 O O . ILE A 1 653 ? 24.003 10.778 -79.983 1.00 90.81 653 ILE A O 1
ATOM 4874 N N . TYR A 1 654 ? 22.378 11.020 -78.426 1.00 89.88 654 TYR A N 1
ATOM 4875 C CA . TYR A 1 654 ? 22.938 12.168 -77.726 1.00 89.88 654 TYR A CA 1
ATOM 4876 C C . TYR A 1 654 ? 22.637 12.052 -76.229 1.00 89.88 654 TYR A C 1
ATOM 4878 O O . TYR A 1 654 ? 21.500 11.759 -75.871 1.00 89.88 654 TYR A O 1
ATOM 4886 N N . LEU A 1 655 ? 23.617 12.265 -75.353 1.00 91.62 655 LEU A N 1
ATOM 4887 C CA . LEU A 1 655 ? 23.419 12.295 -73.901 1.00 91.62 655 LEU A CA 1
ATOM 4888 C C . LEU A 1 655 ? 24.410 13.268 -73.284 1.00 91.62 655 LEU A C 1
ATOM 4890 O O . LEU A 1 655 ? 25.615 13.058 -73.382 1.00 91.62 655 LEU A O 1
ATOM 4894 N N . ALA A 1 656 ? 23.900 14.317 -72.653 1.00 88.88 656 ALA A N 1
ATOM 4895 C CA . ALA A 1 656 ? 24.684 15.346 -71.992 1.00 88.88 656 ALA A CA 1
ATOM 4896 C C . ALA A 1 656 ? 24.363 15.329 -70.493 1.00 88.88 656 ALA A C 1
ATOM 4898 O O . ALA A 1 656 ? 23.306 15.837 -70.092 1.00 88.88 656 ALA A O 1
ATOM 4899 N N . PRO A 1 657 ? 25.223 14.700 -69.668 1.00 86.69 657 PRO A N 1
ATOM 4900 C CA . PRO A 1 657 ? 25.101 14.799 -68.229 1.00 86.69 657 PRO A CA 1
ATOM 4901 C C . PRO A 1 657 ? 25.665 16.156 -67.806 1.00 86.69 657 PRO A C 1
ATOM 4903 O O . PRO A 1 657 ? 26.753 16.540 -68.233 1.00 86.69 657 PRO A O 1
ATOM 4906 N N . PHE A 1 658 ? 24.934 16.898 -66.981 1.00 84.31 658 PHE A N 1
ATOM 4907 C CA . PHE A 1 658 ? 25.383 18.209 -66.515 1.00 84.31 658 PHE A CA 1
ATOM 4908 C C . PHE A 1 658 ? 26.400 18.020 -65.383 1.00 84.31 658 PHE A C 1
ATOM 4910 O O . PHE A 1 658 ? 26.082 18.231 -64.221 1.00 84.31 658 PHE A O 1
ATOM 4917 N N . LEU A 1 659 ? 27.605 17.549 -65.713 1.00 84.88 659 LEU A N 1
ATOM 4918 C CA . LEU A 1 659 ? 28.663 17.166 -64.770 1.00 84.88 659 LEU A CA 1
ATOM 4919 C C . LEU A 1 659 ? 29.983 17.845 -65.142 1.00 84.88 659 LEU A C 1
ATOM 4921 O O . LEU A 1 659 ? 30.365 17.861 -66.305 1.00 84.88 659 LEU A O 1
ATOM 4925 N N . GLY A 1 660 ? 30.717 18.379 -64.170 1.00 83.44 660 GLY A N 1
ATOM 4926 C CA . GLY A 1 660 ? 31.969 19.088 -64.441 1.00 83.44 660 GLY A CA 1
ATOM 4927 C C . GLY A 1 660 ? 32.372 20.003 -63.297 1.00 83.44 660 GLY A C 1
ATOM 4928 O O . GLY A 1 660 ? 31.551 20.314 -62.438 1.00 83.44 660 GLY A O 1
ATOM 4929 N N . THR A 1 661 ? 33.624 20.458 -63.312 1.00 81.62 661 THR A N 1
ATOM 4930 C CA . THR A 1 661 ? 34.113 21.521 -62.414 1.00 81.62 661 THR A CA 1
ATOM 4931 C C . THR A 1 661 ? 34.058 22.903 -63.083 1.00 81.62 661 THR A C 1
ATOM 4933 O O . THR A 1 661 ? 34.297 23.909 -62.427 1.00 81.62 661 THR A O 1
ATOM 4936 N N . ASN A 1 662 ? 33.755 22.972 -64.388 1.00 88.62 662 ASN A N 1
ATOM 4937 C CA . ASN A 1 662 ? 33.532 24.211 -65.140 1.00 88.62 662 ASN A CA 1
ATOM 4938 C C . ASN A 1 662 ? 32.516 24.016 -66.284 1.00 88.62 662 ASN A C 1
ATOM 4940 O O . ASN A 1 662 ? 32.083 22.893 -66.571 1.00 88.62 662 ASN A O 1
ATOM 4944 N N . LEU A 1 663 ? 32.132 25.107 -66.953 1.00 86.50 663 LEU A N 1
ATOM 4945 C CA . LEU A 1 663 ? 31.096 25.091 -67.990 1.00 86.50 663 LEU A CA 1
ATOM 4946 C C . LEU A 1 663 ? 31.484 24.270 -69.223 1.00 86.50 663 LEU A C 1
ATOM 4948 O O . LEU A 1 663 ? 30.640 23.585 -69.808 1.00 86.50 663 LEU A O 1
ATOM 4952 N N . ALA A 1 664 ? 32.756 24.308 -69.617 1.00 86.38 664 ALA A N 1
ATOM 4953 C CA . ALA A 1 664 ? 33.252 23.532 -70.749 1.00 86.38 664 ALA A CA 1
ATOM 4954 C C . ALA A 1 664 ? 33.102 22.018 -70.508 1.00 86.38 664 ALA A C 1
ATOM 4956 O O . ALA A 1 664 ? 32.668 21.298 -71.408 1.00 86.38 664 ALA A O 1
ATOM 4957 N N . ALA A 1 665 ? 33.376 21.538 -69.290 1.00 86.81 665 ALA A N 1
ATOM 4958 C CA . ALA A 1 665 ? 33.142 20.145 -68.916 1.00 86.81 665 ALA A CA 1
ATOM 4959 C C . ALA A 1 665 ? 31.641 19.816 -68.808 1.00 86.81 665 ALA A C 1
ATOM 4961 O O . ALA A 1 665 ? 31.189 18.848 -69.418 1.00 86.81 665 ALA A O 1
ATOM 4962 N N . ALA A 1 666 ? 30.854 20.665 -68.134 1.00 85.12 666 ALA A N 1
ATOM 4963 C CA . ALA A 1 666 ? 29.414 20.459 -67.920 1.00 85.12 666 ALA A CA 1
ATOM 4964 C C . ALA A 1 666 ? 28.566 20.463 -69.203 1.00 85.12 666 ALA A C 1
ATOM 4966 O O . ALA A 1 666 ? 27.489 19.868 -69.236 1.00 85.12 666 ALA A O 1
ATOM 4967 N N . SER A 1 667 ? 29.047 21.116 -70.264 1.00 85.50 667 SER A N 1
ATOM 4968 C CA . SER A 1 667 ? 28.407 21.144 -71.587 1.00 85.50 667 SER A CA 1
ATOM 4969 C C . SER A 1 667 ? 28.953 20.096 -72.560 1.00 85.50 667 SER A C 1
ATOM 4971 O O . SER A 1 667 ? 28.526 20.040 -73.711 1.00 85.50 667 SER A O 1
ATOM 4973 N N . THR A 1 668 ? 29.890 19.244 -72.143 1.00 91.06 668 THR A N 1
ATOM 4974 C CA . THR A 1 668 ? 30.406 18.193 -73.025 1.00 91.06 668 THR A CA 1
ATOM 4975 C C . THR A 1 668 ? 29.469 16.978 -72.984 1.00 91.06 668 THR A C 1
ATOM 4977 O O . THR A 1 668 ? 29.223 16.439 -71.902 1.00 91.06 668 THR A O 1
ATOM 4980 N N . PRO A 1 669 ? 28.922 16.515 -74.124 1.00 91.50 669 PRO A N 1
ATOM 4981 C CA . PRO A 1 669 ? 28.046 15.349 -74.146 1.00 91.50 669 PRO A CA 1
ATOM 4982 C C . PRO A 1 669 ? 28.828 14.052 -73.902 1.00 91.50 669 PRO A C 1
ATOM 4984 O O . PRO A 1 669 ? 29.855 13.809 -74.526 1.00 91.50 669 PRO A O 1
ATOM 4987 N N . LEU A 1 670 ? 28.324 13.184 -73.022 1.00 93.38 670 LEU A N 1
ATOM 4988 C CA . LEU A 1 670 ? 28.875 11.843 -72.782 1.00 93.38 670 LEU A CA 1
ATOM 4989 C C . LEU A 1 670 ? 28.671 10.913 -73.987 1.00 93.38 670 LEU A C 1
ATOM 4991 O O . LEU A 1 670 ? 29.493 10.039 -74.253 1.00 93.38 670 LEU A O 1
ATOM 4995 N N . VAL A 1 671 ? 27.573 11.099 -74.724 1.00 93.56 671 VAL A N 1
ATOM 4996 C CA . VAL A 1 671 ? 27.302 10.400 -75.985 1.00 93.56 671 VAL A CA 1
ATOM 4997 C C . VAL A 1 671 ? 26.966 11.430 -77.051 1.00 93.56 671 VAL A C 1
ATOM 4999 O O . VAL A 1 671 ? 26.054 12.228 -76.863 1.00 93.56 671 VAL A O 1
ATOM 5002 N N . ASN A 1 672 ? 27.662 11.383 -78.187 1.00 91.81 672 ASN A N 1
ATOM 5003 C CA . ASN A 1 672 ? 27.393 12.247 -79.334 1.00 91.81 672 ASN A CA 1
ATOM 5004 C C . ASN A 1 672 ? 27.653 11.512 -80.658 1.00 91.81 672 ASN A C 1
ATOM 5006 O O . ASN A 1 672 ? 28.635 11.751 -81.357 1.00 91.81 672 ASN A O 1
ATOM 5010 N N . ARG A 1 673 ? 26.775 10.566 -81.006 1.00 90.44 673 ARG A N 1
ATOM 5011 C CA . ARG A 1 673 ? 26.992 9.669 -82.161 1.00 90.44 673 ARG A CA 1
ATOM 5012 C C . ARG A 1 673 ? 26.846 10.354 -83.513 1.00 90.44 673 ARG A C 1
ATOM 5014 O O . ARG A 1 673 ? 27.244 9.795 -84.528 1.00 90.44 673 ARG A O 1
ATOM 5021 N N . LEU A 1 674 ? 26.233 11.530 -83.525 1.00 84.44 674 LEU A N 1
ATOM 5022 C CA . LEU A 1 674 ? 25.920 12.276 -84.736 1.00 84.44 674 LEU A CA 1
ATOM 5023 C C . LEU A 1 674 ? 26.799 13.522 -84.901 1.00 84.44 674 LEU A C 1
ATOM 5025 O O . LEU A 1 674 ? 26.547 14.308 -85.810 1.00 84.44 674 LEU A O 1
ATOM 5029 N N . GLY A 1 675 ? 27.808 13.704 -84.038 1.00 86.06 675 GLY A N 1
ATOM 5030 C CA . GLY A 1 675 ? 28.716 14.853 -84.090 1.00 86.06 675 GLY A CA 1
ATOM 5031 C C . GLY A 1 675 ? 27.991 16.189 -83.930 1.00 86.06 675 GLY A C 1
ATOM 5032 O O . GLY A 1 675 ? 28.353 17.174 -84.567 1.00 86.06 675 GLY A O 1
ATOM 5033 N N . TRP A 1 676 ? 26.918 16.214 -83.139 1.00 84.81 676 TRP A N 1
ATOM 5034 C CA . TRP A 1 676 ? 26.138 17.419 -82.900 1.00 84.81 676 TRP A CA 1
ATOM 5035 C C . TRP A 1 676 ? 26.956 18.465 -82.151 1.00 84.81 676 TRP A C 1
ATOM 5037 O O . TRP A 1 676 ? 27.818 18.102 -81.342 1.00 84.81 676 TRP A O 1
ATOM 5047 N N . PRO A 1 677 ? 26.678 19.758 -82.386 1.00 78.81 677 PRO A N 1
ATOM 5048 C CA . PRO A 1 677 ? 27.274 20.803 -81.582 1.00 78.81 677 PRO A CA 1
ATOM 5049 C C . PRO A 1 677 ? 26.915 20.602 -80.107 1.00 78.81 677 PRO A C 1
ATOM 5051 O O . PRO A 1 677 ? 25.912 19.981 -79.735 1.00 78.81 677 PRO A O 1
ATOM 5054 N N . ARG A 1 678 ? 27.785 21.125 -79.251 1.00 81.31 678 ARG A N 1
ATOM 5055 C CA . ARG A 1 678 ? 27.563 21.137 -77.808 1.00 81.31 678 ARG A CA 1
ATOM 5056 C C . ARG A 1 678 ? 26.342 21.990 -77.468 1.00 81.31 678 ARG A C 1
ATOM 5058 O O . ARG A 1 678 ? 25.989 22.882 -78.246 1.00 81.31 678 ARG A O 1
ATOM 5065 N N . PRO A 1 679 ? 25.720 21.767 -76.304 1.00 79.38 679 PRO A N 1
ATOM 5066 C CA . PRO A 1 679 ? 24.729 22.689 -75.792 1.00 79.38 679 PRO A CA 1
ATOM 5067 C C . PRO A 1 679 ? 25.350 24.085 -75.674 1.00 79.38 679 PRO A C 1
ATOM 5069 O O . PRO A 1 679 ? 26.365 24.277 -75.007 1.00 79.38 679 PRO A O 1
ATOM 5072 N N . THR A 1 680 ? 24.745 25.060 -76.341 1.00 74.19 680 THR A N 1
ATOM 5073 C CA . THR A 1 680 ? 25.077 26.471 -76.173 1.00 74.19 680 THR A CA 1
ATOM 5074 C C . THR A 1 680 ? 24.509 26.935 -74.839 1.00 74.19 680 THR A C 1
ATOM 5076 O O . THR A 1 680 ? 23.339 26.713 -74.539 1.00 74.19 680 THR A O 1
ATOM 5079 N N . MET A 1 681 ? 25.330 27.576 -74.019 1.00 72.38 681 MET A N 1
ATOM 5080 C CA . MET A 1 681 ? 24.934 28.016 -72.685 1.00 72.38 681 MET A CA 1
ATOM 5081 C C . MET A 1 681 ? 24.708 29.527 -72.687 1.00 72.38 681 MET A C 1
ATOM 5083 O O . MET A 1 681 ? 25.622 30.289 -72.989 1.00 72.38 681 MET A O 1
ATOM 5087 N N . TYR A 1 682 ? 23.476 29.959 -72.407 1.00 70.06 682 TYR A N 1
ATOM 5088 C CA . TYR A 1 682 ? 23.082 31.368 -72.434 1.00 70.06 682 TYR A CA 1
ATOM 5089 C C . TYR A 1 682 ? 22.980 31.906 -71.003 1.00 70.06 682 TYR A C 1
ATOM 5091 O O . TYR A 1 682 ? 22.260 31.339 -70.182 1.00 70.06 682 TYR A O 1
ATOM 5099 N N . ASN A 1 683 ? 23.698 32.996 -70.707 1.00 71.62 683 ASN A N 1
ATOM 5100 C CA . ASN A 1 683 ? 23.787 33.630 -69.380 1.00 71.62 683 ASN A CA 1
ATOM 5101 C C . ASN A 1 683 ? 24.288 32.718 -68.234 1.00 71.62 683 ASN A C 1
ATOM 5103 O O . ASN A 1 683 ? 23.990 32.986 -67.072 1.00 71.62 683 ASN A O 1
ATOM 5107 N N . LEU A 1 684 ? 25.049 31.662 -68.546 1.00 72.19 684 LEU A N 1
ATOM 5108 C CA . LEU A 1 684 ? 25.738 30.821 -67.559 1.00 72.19 684 LEU A CA 1
ATOM 5109 C C . LEU A 1 684 ? 27.203 31.252 -67.417 1.00 72.19 684 LEU A C 1
ATOM 5111 O O . LEU A 1 684 ? 27.862 31.548 -68.415 1.00 72.19 684 LEU A O 1
ATOM 5115 N N . THR A 1 685 ? 27.713 31.257 -66.187 1.00 83.38 685 THR A N 1
ATOM 5116 C CA . THR A 1 685 ? 29.111 31.561 -65.837 1.00 83.38 685 THR A CA 1
ATOM 5117 C C . THR A 1 685 ? 29.776 30.371 -65.137 1.00 83.38 685 THR A C 1
ATOM 5119 O O . THR A 1 685 ? 29.094 29.497 -64.611 1.00 83.38 685 THR A O 1
ATOM 5122 N N . ASP A 1 686 ? 31.112 30.312 -65.100 1.00 83.50 686 ASP A N 1
ATOM 5123 C CA . ASP A 1 686 ? 31.826 29.210 -64.422 1.00 83.50 686 ASP A CA 1
ATOM 5124 C C . ASP A 1 686 ? 31.540 29.137 -62.912 1.00 83.50 686 ASP A C 1
ATOM 5126 O O . ASP A 1 686 ? 31.617 28.061 -62.325 1.00 83.50 686 ASP A O 1
ATOM 5130 N N . ASN A 1 687 ? 31.137 30.251 -62.288 1.00 81.56 687 ASN A N 1
ATOM 5131 C CA . ASN A 1 687 ? 30.717 30.280 -60.882 1.00 81.56 687 ASN A CA 1
ATOM 5132 C C . ASN A 1 687 ? 29.435 29.478 -60.623 1.00 81.56 687 ASN A C 1
ATOM 5134 O O . ASN A 1 687 ? 29.159 29.117 -59.479 1.00 81.56 687 ASN A O 1
ATOM 5138 N N . ASP A 1 688 ? 28.672 29.194 -61.677 1.00 76.00 688 ASP A N 1
ATOM 5139 C CA . ASP A 1 688 ? 27.468 28.384 -61.612 1.00 76.00 688 ASP A CA 1
ATOM 5140 C C . ASP A 1 688 ? 27.804 26.884 -61.672 1.00 76.00 688 ASP A C 1
ATOM 5142 O O . ASP A 1 688 ? 26.897 26.094 -61.856 1.00 76.00 688 ASP A O 1
ATOM 5146 N N . VAL A 1 689 ? 29.062 26.433 -61.555 1.00 75.62 689 VAL A N 1
ATOM 5147 C CA . VAL A 1 689 ? 29.440 25.004 -61.637 1.00 75.62 689 VAL A CA 1
ATOM 5148 C C . VAL A 1 689 ? 30.098 24.521 -60.341 1.00 75.62 689 VAL A C 1
ATOM 5150 O O . VAL A 1 689 ? 30.897 25.228 -59.735 1.00 75.62 689 VAL A O 1
ATOM 5153 N N . GLY A 1 690 ? 29.775 23.301 -59.893 1.00 71.31 690 GLY A N 1
ATOM 5154 C CA . GLY A 1 690 ? 30.440 22.672 -58.749 1.00 71.31 690 GLY A CA 1
ATOM 5155 C C . GLY A 1 690 ? 30.828 21.214 -58.989 1.00 71.31 690 GLY A C 1
ATOM 5156 O O . GLY A 1 690 ? 30.006 20.418 -59.436 1.00 71.31 690 GLY A O 1
ATOM 5157 N N . ASP A 1 691 ? 32.044 20.859 -58.567 1.00 59.88 691 ASP A N 1
ATOM 5158 C CA . ASP A 1 691 ? 32.818 19.680 -58.979 1.00 59.88 691 ASP A CA 1
ATOM 5159 C C . ASP A 1 691 ? 32.058 18.357 -59.180 1.00 59.88 691 ASP A C 1
ATOM 5161 O O . ASP A 1 691 ? 32.224 17.707 -60.210 1.00 59.88 691 ASP A O 1
ATOM 5165 N N . ALA A 1 692 ? 31.215 17.938 -58.233 1.00 63.75 692 ALA A N 1
ATOM 5166 C CA . ALA A 1 692 ? 30.456 16.681 -58.329 1.00 63.75 692 ALA A CA 1
ATOM 5167 C C . ALA A 1 692 ? 28.959 16.865 -58.627 1.00 63.75 692 ALA A C 1
ATOM 5169 O O . ALA A 1 692 ? 28.271 15.880 -58.863 1.00 63.75 692 ALA A O 1
ATOM 5170 N N . LEU A 1 693 ? 28.443 18.100 -58.579 1.00 59.84 693 LEU A N 1
ATOM 5171 C CA . LEU A 1 693 ? 26.998 18.371 -58.636 1.00 59.84 693 LEU A CA 1
ATOM 5172 C C . LEU A 1 693 ? 26.542 19.087 -59.910 1.00 59.84 693 LEU A C 1
ATOM 5174 O O . LEU A 1 693 ? 25.348 19.321 -60.052 1.00 59.84 693 LEU A O 1
ATOM 5178 N N . GLY A 1 694 ? 27.452 19.436 -60.823 1.00 70.81 694 GLY A N 1
ATOM 5179 C CA . GLY A 1 694 ? 27.069 20.100 -62.066 1.00 70.81 694 GLY A CA 1
ATOM 5180 C C . GLY A 1 694 ? 26.738 21.579 -61.897 1.00 70.81 694 GLY A C 1
ATOM 5181 O O . GLY A 1 694 ? 27.301 22.254 -61.032 1.00 70.81 694 GLY A O 1
ATOM 5182 N N . ILE A 1 695 ? 25.839 22.081 -62.748 1.00 69.44 695 ILE A N 1
ATOM 5183 C CA . ILE A 1 695 ? 25.415 23.487 -62.765 1.00 69.44 695 ILE A CA 1
ATOM 5184 C C . ILE A 1 695 ? 24.531 23.784 -61.531 1.00 69.44 695 ILE A C 1
ATOM 5186 O O . ILE A 1 695 ? 23.483 23.168 -61.351 1.00 69.44 695 ILE A O 1
ATOM 5190 N N . ARG A 1 696 ? 24.929 24.736 -60.678 1.00 65.12 696 ARG A N 1
ATOM 5191 C CA . ARG A 1 696 ? 24.259 25.188 -59.448 1.00 65.12 696 ARG A CA 1
ATOM 5192 C C . ARG A 1 696 ? 23.778 26.638 -59.577 1.00 65.12 696 ARG A C 1
ATOM 5194 O O . ARG A 1 696 ? 24.527 27.484 -60.034 1.00 65.12 696 ARG A O 1
ATOM 5201 N N . LYS A 1 697 ? 22.567 26.909 -59.066 1.00 57.88 697 LYS A N 1
ATOM 5202 C CA . LYS A 1 697 ? 21.939 28.230 -58.828 1.00 57.88 697 LYS A CA 1
ATOM 5203 C C . LYS A 1 697 ? 22.071 29.251 -59.971 1.00 57.88 697 LYS A C 1
ATOM 5205 O O . LYS A 1 697 ? 23.065 29.950 -60.082 1.00 57.88 697 LYS A O 1
ATOM 5210 N N . LEU A 1 698 ? 20.984 29.468 -60.706 1.00 54.28 698 LEU A N 1
ATOM 5211 C CA . LEU A 1 698 ? 20.946 30.491 -61.748 1.00 54.28 698 LEU A CA 1
ATOM 5212 C C . LEU A 1 698 ? 20.650 31.908 -61.237 1.00 54.28 698 LEU A C 1
ATOM 5214 O O . LEU A 1 698 ? 19.943 32.119 -60.248 1.00 54.28 698 LEU A O 1
ATOM 5218 N N . THR A 1 699 ? 21.089 32.891 -62.022 1.00 52.47 699 THR A N 1
ATOM 5219 C CA . THR A 1 699 ? 20.380 34.170 -62.178 1.00 52.47 699 THR A CA 1
ATOM 5220 C C . THR A 1 699 ? 19.055 33.934 -62.928 1.00 52.47 699 THR A C 1
ATOM 5222 O O . THR A 1 699 ? 18.913 32.961 -63.661 1.00 52.47 699 THR A O 1
ATOM 5225 N N . THR A 1 700 ? 18.045 34.794 -62.780 1.00 54.25 700 THR A N 1
ATOM 5226 C CA . THR A 1 700 ? 16.665 34.568 -63.283 1.00 54.25 700 THR A CA 1
ATOM 5227 C C . THR A 1 700 ? 16.498 34.398 -64.811 1.00 54.25 700 THR A C 1
ATOM 5229 O O . THR A 1 700 ? 15.366 34.278 -65.283 1.00 54.25 700 THR A O 1
ATOM 5232 N N . SER A 1 701 ? 17.578 34.377 -65.604 1.00 58.84 701 SER A N 1
ATOM 5233 C CA . SER A 1 701 ? 17.563 34.319 -67.075 1.00 58.84 701 SER A CA 1
ATOM 5234 C C . SER A 1 701 ? 18.559 33.334 -67.722 1.00 58.84 701 SER A C 1
ATOM 5236 O O . SER A 1 701 ? 18.715 33.369 -68.946 1.00 58.84 701 SER A O 1
ATOM 5238 N N . GLY A 1 702 ? 19.231 32.466 -66.955 1.00 61.88 702 GLY A N 1
ATOM 5239 C CA . GLY A 1 702 ? 20.137 31.438 -67.498 1.00 61.88 702 GLY A CA 1
ATOM 5240 C C . GLY A 1 702 ? 19.406 30.218 -68.073 1.00 61.88 702 GLY A C 1
ATOM 5241 O O . GLY A 1 702 ? 18.437 29.748 -67.477 1.00 61.88 702 GLY A O 1
ATOM 5242 N N . TYR A 1 703 ? 19.853 29.687 -69.217 1.00 65.25 703 TYR A N 1
ATOM 5243 C CA . TYR A 1 703 ? 19.362 28.403 -69.743 1.00 65.25 703 TYR A CA 1
ATOM 5244 C C . TYR A 1 703 ? 20.366 27.707 -70.673 1.00 65.25 703 TYR A C 1
ATOM 5246 O O . TYR A 1 703 ? 21.215 28.332 -71.314 1.00 65.25 703 TYR A O 1
ATOM 5254 N N . LEU A 1 704 ? 20.244 26.382 -70.751 1.00 62.81 704 LEU A N 1
ATOM 5255 C CA . LEU A 1 704 ? 21.011 25.527 -71.655 1.00 62.81 704 LEU A CA 1
ATOM 5256 C C . LEU A 1 704 ? 20.220 25.309 -72.943 1.00 62.81 704 LEU A C 1
ATOM 5258 O O . LEU A 1 704 ? 19.082 24.864 -72.863 1.00 62.81 704 LEU A O 1
ATOM 5262 N N . ARG A 1 705 ? 20.818 25.612 -74.099 1.00 67.56 705 ARG A N 1
ATOM 5263 C CA . ARG A 1 705 ? 20.220 25.497 -75.433 1.00 67.56 705 ARG A CA 1
ATOM 5264 C C . ARG A 1 705 ? 20.917 24.412 -76.244 1.00 67.56 705 ARG A C 1
ATOM 5266 O O . ARG A 1 705 ? 22.101 24.530 -76.529 1.00 67.56 705 ARG A O 1
ATOM 5273 N N . ILE A 1 706 ? 20.189 23.394 -76.692 1.00 63.72 706 ILE A N 1
ATOM 5274 C CA . ILE A 1 706 ? 20.706 22.433 -77.682 1.00 63.72 706 ILE A CA 1
ATOM 5275 C C . ILE A 1 706 ? 19.984 22.679 -78.999 1.00 63.72 706 ILE A C 1
ATOM 5277 O O . ILE A 1 706 ? 18.780 22.445 -79.093 1.00 63.72 706 ILE A O 1
ATOM 5281 N N . ASP A 1 707 ? 20.718 23.144 -80.008 1.00 65.75 707 ASP A N 1
ATOM 5282 C CA . ASP A 1 707 ? 20.187 23.286 -81.359 1.00 65.75 707 ASP A CA 1
ATOM 5283 C C . ASP A 1 707 ? 20.284 21.948 -82.092 1.00 65.75 707 ASP A C 1
ATOM 5285 O O . ASP A 1 707 ? 21.373 21.471 -82.424 1.00 65.75 707 ASP A O 1
ATOM 5289 N N . LEU A 1 708 ? 19.131 21.329 -82.355 1.00 60.81 708 LEU A N 1
ATOM 5290 C CA . LEU A 1 708 ? 19.088 20.129 -83.179 1.00 60.81 708 LEU A CA 1
ATOM 5291 C C . LEU A 1 708 ? 19.365 20.466 -84.653 1.00 60.81 708 LEU A C 1
ATOM 5293 O O . LEU A 1 708 ? 18.724 21.362 -85.209 1.00 60.81 708 LEU A O 1
ATOM 5297 N N . PRO A 1 709 ? 20.252 19.724 -85.338 1.00 63.72 709 PRO A N 1
ATOM 5298 C CA . PRO A 1 709 ? 20.490 19.946 -86.756 1.00 63.72 709 PRO A CA 1
ATOM 5299 C C . PRO A 1 709 ? 19.262 19.586 -87.602 1.00 63.72 709 PRO A C 1
ATOM 5301 O O . PRO A 1 709 ? 18.544 18.618 -87.334 1.00 63.72 709 PRO A O 1
ATOM 5304 N N . ALA A 1 710 ? 19.073 20.323 -88.701 1.00 60.06 710 ALA A N 1
ATOM 5305 C CA . ALA A 1 710 ? 17.945 20.166 -89.625 1.00 60.06 710 ALA A CA 1
ATOM 5306 C C . ALA A 1 710 ? 17.807 18.749 -90.230 1.00 60.06 710 ALA A C 1
ATOM 5308 O O . ALA A 1 710 ? 16.739 18.382 -90.716 1.00 60.06 710 ALA A O 1
ATOM 5309 N N . ALA A 1 711 ? 18.852 17.920 -90.165 1.00 58.28 711 ALA A N 1
ATOM 5310 C CA . ALA A 1 711 ? 18.861 16.550 -90.680 1.00 58.28 711 ALA A CA 1
ATOM 5311 C C . ALA A 1 711 ? 17.941 15.561 -89.921 1.00 58.28 711 ALA A C 1
ATOM 5313 O O . ALA A 1 711 ? 17.757 14.434 -90.380 1.00 58.28 711 ALA A O 1
ATOM 5314 N N . LEU A 1 712 ? 17.340 15.945 -88.787 1.00 58.38 712 LEU A N 1
ATOM 5315 C CA . LEU A 1 712 ? 16.429 15.079 -88.014 1.00 58.38 712 LEU A CA 1
ATOM 5316 C C . LEU A 1 712 ? 14.974 15.074 -88.508 1.00 58.38 712 LEU A C 1
ATOM 5318 O O . LEU A 1 712 ? 14.149 14.335 -87.972 1.00 58.38 712 LEU A O 1
ATOM 5322 N N . ARG A 1 713 ? 14.659 15.866 -89.539 1.00 55.56 713 ARG A N 1
ATOM 5323 C CA . ARG A 1 713 ? 13.287 16.183 -89.966 1.00 55.56 713 ARG A CA 1
ATOM 5324 C C . ARG A 1 713 ? 12.406 15.011 -90.462 1.00 55.56 713 ARG A C 1
ATOM 5326 O O . ARG A 1 713 ? 11.208 15.244 -90.580 1.00 55.56 713 ARG A O 1
ATOM 5333 N N . PRO A 1 714 ? 12.897 13.766 -90.674 1.00 52.00 714 PRO A N 1
ATOM 5334 C CA . PRO A 1 714 ? 12.003 12.623 -90.886 1.00 52.00 714 PRO A CA 1
ATOM 5335 C C . PRO A 1 714 ? 12.296 11.397 -89.995 1.00 52.00 714 PRO A C 1
ATOM 5337 O O . PRO A 1 714 ? 11.980 10.277 -90.394 1.00 52.00 714 PRO A O 1
ATOM 5340 N N . ARG A 1 715 ? 12.910 11.537 -88.809 1.00 56.75 715 ARG A N 1
ATOM 5341 C CA . ARG A 1 715 ? 13.186 10.375 -87.936 1.00 56.75 715 ARG A CA 1
ATOM 5342 C C . ARG A 1 715 ? 12.296 10.359 -86.696 1.00 56.75 715 ARG A C 1
ATOM 5344 O O . ARG A 1 715 ? 12.143 11.373 -86.028 1.00 56.75 715 ARG A O 1
ATOM 5351 N N . ASN A 1 716 ? 11.770 9.176 -86.361 1.00 70.88 716 ASN A N 1
ATOM 5352 C CA . ASN A 1 716 ? 11.218 8.900 -85.034 1.00 70.88 716 ASN A CA 1
ATOM 5353 C C . ASN A 1 716 ? 12.333 9.164 -84.021 1.00 70.88 716 ASN A C 1
ATOM 5355 O O . ASN A 1 716 ? 13.341 8.459 -84.037 1.00 70.88 716 ASN A O 1
ATOM 5359 N N . ILE A 1 717 ? 12.183 10.187 -83.191 1.00 75.44 717 ILE A N 1
ATOM 5360 C CA . ILE A 1 717 ? 13.108 10.491 -82.102 1.00 75.44 717 ILE A CA 1
ATOM 5361 C C . ILE A 1 717 ? 12.316 10.598 -80.807 1.00 75.44 717 ILE A C 1
ATOM 5363 O O . ILE A 1 717 ? 11.137 10.962 -80.804 1.00 75.44 717 ILE A O 1
ATOM 5367 N N . GLY A 1 718 ? 12.971 10.275 -79.702 1.00 78.06 718 GLY A N 1
ATOM 5368 C CA . GLY A 1 718 ? 12.453 10.574 -78.377 1.00 78.06 718 GLY A CA 1
ATOM 5369 C C . GLY A 1 718 ? 13.460 11.359 -77.565 1.00 78.06 718 GLY A C 1
ATOM 5370 O O . GLY A 1 718 ? 14.671 11.180 -77.716 1.00 78.06 718 GLY A O 1
ATOM 5371 N N . VAL A 1 719 ? 12.949 12.235 -76.716 1.00 76.19 719 VAL A N 1
ATOM 5372 C CA . VAL A 1 719 ? 13.730 13.158 -75.901 1.00 76.19 719 VAL A CA 1
ATOM 5373 C C . VAL A 1 719 ? 13.397 12.880 -74.451 1.00 76.19 719 VAL A C 1
ATOM 5375 O O . VAL A 1 719 ? 12.224 12.859 -74.081 1.00 76.19 719 VAL A O 1
ATOM 5378 N N . GLY A 1 720 ? 14.422 12.698 -73.628 1.00 77.31 720 GLY A N 1
ATOM 5379 C CA . GLY A 1 720 ? 14.251 12.590 -72.191 1.00 77.31 720 GLY A CA 1
ATOM 5380 C C . GLY A 1 720 ? 15.085 13.594 -71.416 1.00 77.31 720 GLY A C 1
ATOM 5381 O O . GLY A 1 720 ? 16.129 14.071 -71.868 1.00 77.31 720 GLY A O 1
ATOM 5382 N N . MET A 1 721 ? 14.595 13.896 -70.221 1.00 78.50 721 MET A N 1
ATOM 5383 C CA . MET A 1 721 ? 15.298 14.677 -69.219 1.00 78.50 721 MET A CA 1
ATOM 5384 C C . MET A 1 721 ? 15.071 14.048 -67.847 1.00 78.50 721 MET A C 1
ATOM 5386 O O . MET A 1 721 ? 13.953 13.659 -67.499 1.00 78.50 721 MET A O 1
ATOM 5390 N N . TRP A 1 722 ? 16.136 13.984 -67.055 1.00 76.81 722 TRP A N 1
ATOM 5391 C CA . TRP A 1 722 ? 16.073 13.580 -65.656 1.00 76.81 722 TRP A CA 1
ATOM 5392 C C . TRP A 1 722 ? 16.637 14.662 -64.737 1.00 76.81 722 TRP A C 1
ATOM 5394 O O . TRP A 1 722 ? 17.596 15.341 -65.111 1.00 76.81 722 TRP A O 1
ATOM 5404 N N . ARG A 1 723 ? 16.042 14.812 -63.542 1.00 67.50 723 ARG A N 1
ATOM 5405 C CA . ARG A 1 723 ? 16.488 15.751 -62.503 1.00 67.50 723 ARG A CA 1
ATOM 5406 C C . ARG A 1 723 ? 16.152 15.281 -61.085 1.00 67.50 723 ARG A C 1
ATOM 5408 O O . ARG A 1 723 ? 15.148 14.600 -60.879 1.00 67.50 723 ARG A O 1
ATOM 5415 N N . LEU A 1 724 ? 16.936 15.773 -60.125 1.00 56.28 724 LEU A N 1
ATOM 5416 C CA . LEU A 1 724 ? 16.855 15.446 -58.698 1.00 56.28 724 LEU A CA 1
ATOM 5417 C C . LEU A 1 724 ? 15.686 16.108 -57.931 1.00 56.28 724 LEU A C 1
ATOM 5419 O O . LEU A 1 724 ? 15.097 15.472 -57.061 1.00 56.28 724 LEU A O 1
ATOM 5423 N N . ALA A 1 725 ? 15.328 17.372 -58.223 1.00 52.25 725 ALA A N 1
ATOM 5424 C CA . ALA A 1 725 ? 14.287 18.100 -57.474 1.00 52.25 725 ALA A CA 1
ATOM 5425 C C . ALA A 1 725 ? 13.587 19.247 -58.241 1.00 52.25 725 ALA A C 1
ATOM 5427 O O . ALA A 1 725 ? 14.049 19.685 -59.291 1.00 52.25 725 ALA A O 1
ATOM 5428 N N . GLY A 1 726 ? 12.461 19.755 -57.710 1.00 51.38 726 GLY A N 1
ATOM 5429 C CA . GLY A 1 726 ? 11.750 20.969 -58.168 1.00 51.38 726 GLY A CA 1
ATOM 5430 C C . GLY A 1 726 ? 10.426 20.729 -58.915 1.00 51.38 726 GLY A C 1
ATOM 5431 O O . GLY A 1 726 ? 10.109 19.597 -59.278 1.00 51.38 726 GLY A O 1
ATOM 5432 N N . ALA A 1 727 ? 9.652 21.796 -59.170 1.00 43.53 727 ALA A N 1
ATOM 5433 C CA . ALA A 1 727 ? 8.450 21.800 -60.026 1.00 43.53 727 ALA A CA 1
ATOM 5434 C C . ALA A 1 727 ? 8.814 22.096 -61.501 1.00 43.53 727 ALA A C 1
ATOM 5436 O O . ALA A 1 727 ? 9.826 22.742 -61.771 1.00 43.53 727 ALA A O 1
ATOM 5437 N N . VAL A 1 728 ? 8.114 21.504 -62.482 1.00 42.31 728 VAL A N 1
ATOM 5438 C CA . VAL A 1 728 ? 8.277 21.813 -63.927 1.00 42.31 728 VAL A CA 1
ATOM 5439 C C . VAL A 1 728 ? 7.087 22.686 -64.328 1.00 42.31 728 VAL A C 1
ATOM 5441 O O . VAL A 1 728 ? 5.955 22.268 -64.106 1.00 42.31 728 VAL A O 1
ATOM 5444 N N . SER A 1 729 ? 7.307 23.858 -64.925 1.00 38.25 729 SER A N 1
ATOM 5445 C CA . SER A 1 729 ? 6.250 24.619 -65.609 1.00 38.25 729 SER A CA 1
ATOM 5446 C C . SER A 1 729 ? 6.711 24.972 -67.028 1.00 38.25 729 SER A C 1
ATOM 5448 O O . SER A 1 729 ? 7.895 25.242 -67.252 1.00 38.25 729 SER A O 1
ATOM 5450 N N . LEU A 1 730 ? 5.787 24.887 -67.992 1.00 40.28 730 LEU A N 1
ATOM 5451 C CA . LEU A 1 730 ? 6.022 25.069 -69.430 1.00 40.28 730 LEU A CA 1
ATOM 5452 C C . LEU A 1 730 ? 5.112 26.200 -69.931 1.00 40.28 730 LEU A C 1
ATOM 5454 O O . LEU A 1 730 ? 3.890 26.064 -69.874 1.00 40.28 730 LEU A O 1
ATOM 5458 N N . ILE A 1 731 ? 5.673 27.293 -70.454 1.00 34.75 731 ILE A N 1
ATOM 5459 C CA . ILE A 1 731 ? 4.895 28.379 -71.078 1.00 34.75 731 ILE A CA 1
ATOM 5460 C C . ILE A 1 731 ? 5.344 28.542 -72.532 1.00 34.75 731 ILE A C 1
ATOM 5462 O O . ILE A 1 731 ? 6.541 28.606 -72.805 1.00 34.75 731 ILE A O 1
ATOM 5466 N N . GLY A 1 732 ? 4.377 28.616 -73.451 1.00 34.97 732 GLY A N 1
ATOM 5467 C CA . GLY A 1 732 ? 4.605 28.960 -74.853 1.00 34.97 732 GLY A CA 1
ATOM 5468 C C . GLY A 1 732 ? 4.676 30.475 -75.057 1.00 34.97 732 GLY A C 1
ATOM 5469 O O . GLY A 1 732 ? 3.809 31.212 -74.589 1.00 34.97 732 GLY A O 1
ATOM 5470 N N . ASP A 1 733 ? 5.706 30.924 -75.763 1.00 34.62 733 ASP A N 1
ATOM 5471 C CA . ASP A 1 733 ? 5.825 32.270 -76.327 1.00 34.62 733 ASP A CA 1
ATOM 5472 C C . ASP A 1 733 ? 5.199 32.269 -77.742 1.00 34.62 733 ASP A C 1
ATOM 5474 O O . ASP A 1 733 ? 5.211 31.259 -78.447 1.00 34.62 733 ASP A O 1
ATOM 5478 N N . SER A 1 734 ? 4.593 33.390 -78.144 1.00 35.41 734 SER A N 1
ATOM 5479 C CA . SER A 1 734 ? 3.819 33.546 -79.386 1.00 35.41 734 SER A CA 1
ATOM 5480 C C . SER A 1 734 ? 4.649 33.741 -80.669 1.00 35.41 734 SER A C 1
ATOM 5482 O O . SER A 1 734 ? 4.084 34.100 -81.699 1.00 35.41 734 SER A O 1
ATOM 5484 N N . SER A 1 735 ? 5.967 33.548 -80.639 1.00 34.75 735 SER A N 1
ATOM 5485 C CA . SER A 1 735 ? 6.900 33.880 -81.727 1.00 34.75 735 SER A CA 1
ATOM 5486 C C . SER A 1 735 ? 7.704 32.695 -82.285 1.00 34.75 735 SER A C 1
ATOM 5488 O O . SER A 1 735 ? 8.562 32.884 -83.145 1.00 34.75 735 SER A O 1
ATOM 5490 N N . GLY A 1 736 ? 7.405 31.458 -81.879 1.00 40.78 736 GLY A N 1
ATOM 5491 C CA . GLY A 1 736 ? 8.006 30.252 -82.460 1.00 40.78 736 GLY A CA 1
ATOM 5492 C C . GLY A 1 736 ? 7.721 28.994 -81.639 1.00 40.78 736 GLY A C 1
ATOM 5493 O O . GLY A 1 736 ? 7.366 29.072 -80.467 1.00 40.78 736 GLY A O 1
ATOM 5494 N N . ALA A 1 737 ? 7.834 27.814 -82.252 1.00 35.50 737 ALA A N 1
ATOM 5495 C CA . ALA A 1 737 ? 7.666 26.543 -81.547 1.00 35.50 737 ALA A CA 1
ATOM 5496 C C . ALA A 1 737 ? 8.901 26.267 -80.670 1.00 35.50 737 ALA A C 1
ATOM 5498 O O . ALA A 1 737 ? 9.907 25.761 -81.157 1.00 35.50 737 ALA A O 1
ATOM 5499 N N . TYR A 1 738 ? 8.835 26.621 -79.386 1.00 37.59 738 TYR A N 1
ATOM 5500 C CA . TYR A 1 738 ? 9.919 26.416 -78.420 1.00 37.59 738 TYR A CA 1
ATOM 5501 C C . TYR A 1 738 ? 9.510 25.417 -77.331 1.00 37.59 738 TYR A C 1
ATOM 5503 O O . TYR A 1 738 ? 8.369 25.434 -76.869 1.00 37.59 738 TYR A O 1
ATOM 5511 N N . LEU A 1 739 ? 10.453 24.596 -76.853 1.00 37.22 739 LEU A N 1
ATOM 5512 C CA . LEU A 1 739 ? 10.309 23.868 -75.590 1.00 37.22 739 LEU A CA 1
ATOM 5513 C C . LEU A 1 739 ? 11.110 24.611 -74.504 1.00 37.22 739 LEU A C 1
ATOM 5515 O O . LEU A 1 739 ? 12.330 24.476 -74.413 1.00 37.22 739 LEU A O 1
ATOM 5519 N N . TYR A 1 740 ? 10.416 25.411 -73.690 1.00 37.44 740 TYR A N 1
ATOM 5520 C CA . TYR A 1 740 ? 10.985 26.189 -72.580 1.00 37.44 740 TYR A CA 1
ATOM 5521 C C . TYR A 1 740 ? 10.549 25.619 -71.224 1.00 37.44 740 TYR A C 1
ATOM 5523 O O . TYR A 1 740 ? 9.362 25.365 -71.025 1.00 37.44 740 TYR A O 1
ATOM 5531 N N . VAL A 1 741 ? 11.473 25.496 -70.266 1.00 38.09 741 VAL A N 1
ATOM 5532 C CA . VAL A 1 741 ? 11.171 25.204 -68.851 1.00 38.09 741 VAL A CA 1
ATOM 5533 C C . VAL A 1 741 ? 11.468 26.452 -68.012 1.00 38.09 741 VAL A C 1
ATOM 5535 O O . VAL A 1 741 ? 12.611 26.902 -68.009 1.00 38.09 741 VAL A O 1
ATOM 5538 N N . ARG A 1 742 ? 10.468 27.016 -67.313 1.00 35.50 742 ARG A N 1
ATOM 5539 C CA . ARG A 1 742 ? 10.611 28.182 -66.405 1.00 35.50 742 ARG A CA 1
ATOM 5540 C C . ARG A 1 742 ? 9.744 28.015 -65.153 1.00 35.50 742 ARG A C 1
ATOM 5542 O O . ARG A 1 742 ? 8.690 27.400 -65.249 1.00 35.50 742 ARG A O 1
ATOM 5549 N N . SER A 1 743 ? 10.128 28.572 -63.998 1.00 35.50 743 SER A N 1
ATOM 5550 C CA . SER A 1 743 ? 9.284 28.588 -62.791 1.00 35.50 743 SER A CA 1
ATOM 5551 C C . SER A 1 743 ? 8.657 29.976 -62.574 1.00 35.50 743 SER A C 1
ATOM 5553 O O . SER A 1 743 ? 9.333 30.983 -62.395 1.00 35.50 743 SER A O 1
ATOM 5555 N N . THR A 1 744 ? 7.326 30.046 -62.617 1.00 35.66 744 THR A N 1
ATOM 5556 C CA . THR A 1 744 ? 6.539 31.202 -62.161 1.00 35.66 744 THR A CA 1
ATOM 5557 C C . THR A 1 744 ? 5.272 30.680 -61.482 1.00 35.66 744 THR A C 1
ATOM 5559 O O . THR A 1 744 ? 4.666 29.716 -61.944 1.00 35.66 744 THR A O 1
ATOM 5562 N N . GLY A 1 745 ? 4.906 31.273 -60.342 1.00 36.06 745 GLY A N 1
ATOM 5563 C CA . GLY A 1 745 ? 3.964 30.755 -59.333 1.00 36.06 745 GLY A CA 1
ATOM 5564 C C . GLY A 1 745 ? 2.482 30.573 -59.711 1.00 36.06 745 GLY A C 1
ATOM 5565 O O . GLY A 1 745 ? 1.634 30.669 -58.832 1.00 36.06 745 GLY A O 1
ATOM 5566 N N . ALA A 1 746 ? 2.144 30.287 -60.967 1.00 33.09 746 ALA A N 1
ATOM 5567 C CA . ALA A 1 746 ? 0.831 29.794 -61.391 1.00 33.09 746 ALA A CA 1
ATOM 5568 C C . ALA A 1 746 ? 1.016 28.943 -62.664 1.00 33.09 746 ALA A C 1
ATOM 5570 O O . ALA A 1 746 ? 1.512 29.443 -63.672 1.00 33.09 746 ALA A O 1
ATOM 5571 N N . VAL A 1 747 ? 0.692 27.643 -62.614 1.00 34.06 747 VAL A N 1
ATOM 5572 C CA . VAL A 1 747 ? 1.222 26.647 -63.571 1.00 34.06 747 VAL A CA 1
ATOM 5573 C C . VAL A 1 747 ? 0.155 26.146 -64.548 1.00 34.06 747 VAL A C 1
ATOM 5575 O O . VAL A 1 747 ? -0.808 25.495 -64.154 1.00 34.06 747 VAL A O 1
ATOM 5578 N N . THR A 1 748 ? 0.385 26.411 -65.836 1.00 33.72 748 THR A N 1
ATOM 5579 C CA . THR A 1 748 ? -0.221 25.715 -66.986 1.00 33.72 748 THR A CA 1
ATOM 5580 C C . THR A 1 748 ? 0.854 24.807 -67.600 1.00 33.72 748 THR A C 1
ATOM 5582 O O . THR A 1 748 ? 2.033 25.151 -67.555 1.00 33.72 748 THR A O 1
ATOM 5585 N N . PHE A 1 749 ? 0.480 23.653 -68.160 1.00 31.97 749 PHE A N 1
ATOM 5586 C CA . PHE A 1 749 ? 1.401 22.727 -68.835 1.00 31.97 749 PHE A CA 1
ATOM 5587 C C . PHE A 1 749 ? 1.040 22.673 -70.324 1.00 31.97 749 PHE A C 1
ATOM 5589 O O . PHE A 1 749 ? -0.111 22.395 -70.652 1.00 31.97 749 PHE A O 1
ATOM 5596 N N . THR A 1 750 ? 1.986 22.939 -71.232 1.00 35.09 750 THR A N 1
ATOM 5597 C CA . THR A 1 750 ? 1.737 22.836 -72.684 1.00 35.09 750 THR A CA 1
ATOM 5598 C C . THR A 1 750 ? 2.827 22.001 -73.350 1.00 35.09 750 THR A C 1
ATOM 5600 O O . THR A 1 750 ? 3.999 22.363 -73.312 1.00 35.09 750 THR A O 1
ATOM 5603 N N . TYR A 1 751 ? 2.439 20.886 -73.975 1.00 33.62 751 TYR A N 1
ATOM 5604 C CA . TYR A 1 751 ? 3.289 20.100 -74.872 1.00 33.62 751 TYR A CA 1
ATOM 5605 C C . TYR A 1 751 ? 3.066 20.616 -76.300 1.00 33.62 751 TYR A C 1
ATOM 5607 O O . TYR A 1 751 ? 2.062 20.298 -76.931 1.00 33.62 751 TYR A O 1
ATOM 5615 N N . GLY A 1 752 ? 3.961 21.481 -76.781 1.00 33.19 752 GLY A N 1
ATOM 5616 C CA . GLY A 1 752 ? 3.831 22.164 -78.069 1.00 33.19 752 GLY A CA 1
ATOM 5617 C C . GLY A 1 752 ? 4.950 21.789 -79.027 1.00 33.19 752 GLY A C 1
ATOM 5618 O O . GLY A 1 752 ? 5.901 22.539 -79.196 1.00 33.19 752 GLY A O 1
ATOM 5619 N N . GLY A 1 753 ? 4.825 20.629 -79.666 1.00 38.88 753 GLY A N 1
ATOM 5620 C CA . GLY A 1 753 ? 5.586 20.290 -80.866 1.00 38.88 753 GLY A CA 1
ATOM 5621 C C . GLY A 1 753 ? 4.812 20.555 -82.153 1.00 38.88 753 GLY A C 1
ATOM 5622 O O . GLY A 1 753 ? 5.169 19.972 -83.160 1.00 38.88 753 GLY A O 1
ATOM 5623 N N . PHE A 1 754 ? 3.736 21.345 -82.141 1.00 33.84 754 PHE A N 1
ATOM 5624 C CA . PHE A 1 754 ? 2.965 21.695 -83.336 1.00 33.84 754 PHE A CA 1
ATOM 5625 C C . PHE A 1 754 ? 2.325 23.066 -83.120 1.00 33.84 754 PHE A C 1
ATOM 5627 O O . PHE A 1 754 ? 1.723 23.322 -82.078 1.00 33.84 754 PHE A O 1
ATOM 5634 N N . SER A 1 755 ? 2.487 23.975 -84.080 1.00 37.44 755 SER A N 1
ATOM 5635 C CA . SER A 1 755 ? 1.726 25.219 -84.087 1.00 37.44 755 SER A CA 1
ATOM 5636 C C . SER A 1 755 ? 0.234 24.891 -84.203 1.00 37.44 755 SER A C 1
ATOM 5638 O O . SER A 1 755 ? -0.129 24.077 -85.049 1.00 37.44 755 SER A O 1
ATOM 5640 N N . VAL A 1 756 ? -0.582 25.603 -83.417 1.00 35.66 756 VAL A N 1
ATOM 5641 C CA . VAL A 1 756 ? -2.061 25.697 -83.407 1.00 35.66 756 VAL A CA 1
ATOM 5642 C C . VAL A 1 756 ? -2.771 24.964 -82.239 1.00 35.66 756 VAL A C 1
ATOM 5644 O O . VAL A 1 756 ? -3.123 23.796 -82.305 1.00 35.66 756 VAL A O 1
ATOM 5647 N N . TYR A 1 757 ? -2.998 25.740 -81.168 1.00 34.88 757 TYR A N 1
ATOM 5648 C CA . TYR A 1 757 ? -4.108 25.738 -80.188 1.00 34.88 757 TYR A CA 1
ATOM 5649 C C . TYR A 1 757 ? -4.725 24.419 -79.673 1.00 34.88 757 TYR A C 1
ATOM 5651 O O . TYR A 1 757 ? -5.941 24.242 -79.727 1.00 34.88 757 TYR A O 1
ATOM 5659 N N . ALA A 1 758 ? -3.942 23.563 -79.016 1.00 30.72 758 ALA A N 1
ATOM 5660 C CA . ALA A 1 758 ? -4.492 22.574 -78.080 1.00 30.72 758 ALA A CA 1
ATOM 5661 C C . ALA A 1 758 ? -3.748 22.627 -76.734 1.00 30.72 758 ALA A C 1
ATOM 5663 O O . ALA A 1 758 ? -2.755 21.935 -76.525 1.00 30.72 758 ALA A O 1
ATOM 5664 N N . SER A 1 759 ? -4.205 23.477 -75.810 1.00 33.91 759 SER A N 1
ATOM 5665 C CA . SER A 1 759 ? -3.729 23.504 -74.419 1.00 33.91 759 SER A CA 1
ATOM 5666 C C . SER A 1 759 ? -4.621 22.611 -73.551 1.00 33.91 759 SER A C 1
ATOM 5668 O O . SER A 1 759 ? -5.801 22.913 -73.381 1.00 33.91 759 SER A O 1
ATOM 5670 N N . GLY A 1 760 ? -4.077 21.522 -73.001 1.00 34.78 760 GLY A N 1
ATOM 5671 C CA . GLY A 1 760 ? -4.748 20.673 -72.008 1.00 34.78 760 GLY A CA 1
ATOM 5672 C C . GLY A 1 760 ? -4.167 20.900 -70.610 1.00 34.78 760 GLY A C 1
ATOM 5673 O O . GLY A 1 760 ? -2.954 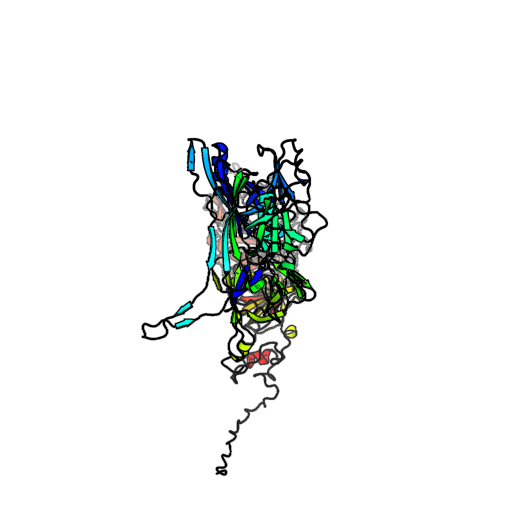20.854 -70.434 1.00 34.78 760 GLY A O 1
ATOM 5674 N N . THR A 1 761 ? -5.017 21.166 -69.617 1.00 35.94 761 THR A N 1
ATOM 5675 C CA . THR A 1 761 ? -4.621 21.506 -68.238 1.00 35.94 761 THR A CA 1
ATOM 5676 C C . THR A 1 761 ? -4.404 20.250 -67.383 1.00 35.94 761 THR A C 1
ATOM 5678 O O . THR A 1 761 ? -5.255 19.364 -67.372 1.00 35.94 761 THR A O 1
ATOM 5681 N N . LEU A 1 762 ? -3.318 20.186 -66.603 1.00 35.88 762 LEU A N 1
ATOM 5682 C CA . LEU A 1 762 ? -3.112 19.175 -65.553 1.00 35.88 762 LEU A CA 1
ATOM 5683 C C . LEU A 1 762 ? -2.959 19.864 -64.186 1.00 35.88 762 LEU A C 1
ATOM 5685 O O . LEU A 1 762 ? -2.240 20.852 -64.064 1.00 35.88 762 LEU A O 1
ATOM 5689 N N . SER A 1 763 ? -3.679 19.366 -63.175 1.00 32.91 763 SER A N 1
ATOM 5690 C CA . SER A 1 763 ? -3.805 19.975 -61.838 1.00 32.91 763 SER A CA 1
ATOM 5691 C C . SER A 1 763 ? -2.579 19.717 -60.928 1.00 32.91 763 SER A C 1
ATOM 5693 O O . SER A 1 763 ? -1.974 18.647 -61.029 1.00 32.91 763 SER A O 1
ATOM 5695 N N . PRO A 1 764 ? -2.224 20.630 -59.992 1.00 35.56 764 PRO A N 1
ATOM 5696 C CA . PRO A 1 764 ? -0.964 20.609 -59.227 1.00 35.56 764 PRO A CA 1
ATOM 5697 C C . PRO A 1 764 ? -0.799 19.490 -58.182 1.00 35.56 764 PRO A C 1
ATOM 5699 O O . PRO A 1 764 ? 0.267 19.376 -57.580 1.00 35.56 764 PRO A O 1
ATOM 5702 N N . ALA A 1 765 ? -1.815 18.659 -57.933 1.00 34.00 765 ALA A N 1
ATOM 5703 C CA . ALA A 1 765 ? -1.805 17.696 -56.822 1.00 34.00 765 ALA A CA 1
ATOM 5704 C C . ALA A 1 765 ? -0.841 16.500 -57.003 1.00 34.00 765 ALA A C 1
ATOM 5706 O O . ALA A 1 765 ? -0.708 15.674 -56.103 1.00 34.00 765 ALA A O 1
ATOM 5707 N N . ALA A 1 766 ? -0.151 16.402 -58.143 1.00 40.56 766 ALA A N 1
ATOM 5708 C CA . ALA A 1 766 ? 0.775 15.315 -58.457 1.00 40.56 766 ALA A CA 1
ATOM 5709 C C . ALA A 1 766 ? 2.144 15.813 -58.950 1.00 40.56 766 ALA A C 1
ATOM 5711 O O . ALA A 1 766 ? 2.742 15.183 -59.820 1.00 40.56 766 ALA A O 1
ATOM 5712 N N . ALA A 1 767 ? 2.666 16.920 -58.405 1.00 41.75 767 ALA A N 1
ATOM 5713 C CA . ALA A 1 767 ? 4.063 17.315 -58.607 1.00 41.75 767 ALA A CA 1
ATOM 5714 C C . ALA A 1 767 ? 5.008 16.305 -57.924 1.00 41.75 767 ALA A C 1
ATOM 5716 O O . ALA A 1 767 ? 5.586 16.566 -56.871 1.00 41.75 767 ALA A O 1
ATOM 5717 N N . ARG A 1 768 ? 5.118 15.106 -58.500 1.00 47.19 768 ARG A N 1
ATOM 5718 C CA . ARG A 1 768 ? 6.089 14.097 -58.098 1.00 47.19 768 ARG A CA 1
ATOM 5719 C C . ARG A 1 768 ? 7.450 14.490 -58.666 1.00 47.19 768 ARG A C 1
ATOM 5721 O O . ARG A 1 768 ? 7.573 14.868 -59.831 1.00 47.19 768 ARG A O 1
ATOM 5728 N N . LEU A 1 769 ? 8.466 14.416 -57.812 1.00 51.72 769 LEU A N 1
ATOM 5729 C CA . LEU A 1 769 ? 9.867 14.362 -58.222 1.00 51.72 769 LEU A CA 1
ATOM 5730 C C . LEU A 1 769 ? 9.999 13.251 -59.272 1.00 51.72 769 LEU A C 1
ATOM 5732 O O . LEU A 1 769 ? 9.447 12.172 -59.062 1.00 51.72 769 LEU A O 1
ATOM 5736 N N . GLY A 1 770 ? 10.683 13.491 -60.391 1.00 58.22 770 GLY A N 1
ATOM 5737 C CA . GLY A 1 770 ? 10.979 12.385 -61.295 1.00 58.22 770 GLY A CA 1
ATOM 5738 C C . GLY A 1 770 ? 11.172 12.708 -62.769 1.00 58.22 770 GLY A C 1
ATOM 5739 O O . GLY A 1 770 ? 11.176 13.852 -63.225 1.00 58.22 770 GLY A O 1
ATOM 5740 N N . HIS A 1 771 ? 11.361 11.597 -63.469 1.00 66.81 771 HIS A N 1
ATOM 5741 C CA . HIS A 1 771 ? 11.844 11.408 -64.826 1.00 66.81 771 HIS A CA 1
ATOM 5742 C C . HIS A 1 771 ? 10.828 11.800 -65.898 1.00 66.81 771 HIS A C 1
ATOM 5744 O O . HIS A 1 771 ? 9.649 11.512 -65.725 1.00 66.81 771 HIS A O 1
ATOM 5750 N N . TRP A 1 772 ? 11.258 12.380 -67.021 1.00 70.81 772 TRP A N 1
ATOM 5751 C CA . TRP A 1 772 ? 10.365 12.690 -68.145 1.00 70.81 772 TRP A CA 1
ATOM 5752 C C . TRP A 1 772 ? 10.948 12.183 -69.464 1.00 70.81 772 TRP A C 1
ATOM 5754 O O . TRP A 1 772 ? 12.121 12.413 -69.759 1.00 70.81 772 TRP A O 1
ATOM 5764 N N . TYR A 1 773 ? 10.127 11.511 -70.271 1.00 74.94 773 TYR A N 1
ATOM 5765 C CA . TYR A 1 773 ? 10.490 11.078 -71.623 1.00 74.94 773 TYR A CA 1
ATOM 5766 C C . TYR A 1 773 ? 9.325 11.298 -72.586 1.00 74.94 773 TYR A C 1
ATOM 5768 O O . TYR A 1 773 ? 8.228 10.806 -72.350 1.00 74.94 773 TYR A O 1
ATOM 5776 N N . GLY A 1 774 ? 9.548 12.043 -73.665 1.00 72.06 774 GLY A N 1
ATOM 5777 C CA . GLY A 1 774 ? 8.560 12.294 -74.709 1.00 72.06 774 GLY A CA 1
ATOM 5778 C C . GLY A 1 774 ? 8.982 11.666 -76.031 1.00 72.06 774 GLY A C 1
ATOM 5779 O O . GLY A 1 774 ? 10.137 11.787 -76.440 1.00 72.06 774 GLY A O 1
ATOM 5780 N N . THR A 1 775 ? 8.048 11.040 -76.738 1.00 70.25 775 THR A N 1
ATOM 5781 C CA . THR A 1 775 ? 8.281 10.520 -78.087 1.00 70.25 775 THR A CA 1
ATOM 5782 C C . THR A 1 775 ? 7.161 10.925 -79.037 1.00 70.25 775 THR A C 1
ATOM 5784 O O . THR A 1 775 ? 5.990 10.991 -78.667 1.00 70.25 775 THR A O 1
ATOM 5787 N N . ALA A 1 776 ? 7.531 11.197 -80.287 1.00 57.78 776 ALA A N 1
ATOM 5788 C CA . ALA A 1 776 ? 6.590 11.434 -81.367 1.00 57.78 776 ALA A CA 1
ATOM 5789 C C . ALA A 1 776 ? 6.946 10.506 -82.532 1.00 57.78 776 ALA A C 1
ATOM 5791 O O . ALA A 1 776 ? 7.959 10.694 -83.209 1.00 57.78 776 ALA A O 1
ATOM 5792 N N . SER A 1 777 ? 6.113 9.491 -82.770 1.00 58.06 777 SER A N 1
ATOM 5793 C CA . SER A 1 777 ? 6.250 8.648 -83.958 1.00 58.06 777 SER A CA 1
ATOM 5794 C C . SER A 1 777 ? 5.652 9.348 -85.174 1.00 58.06 777 SER A C 1
ATOM 5796 O O . SER A 1 777 ? 4.568 9.920 -85.108 1.00 58.06 777 SER A O 1
ATOM 5798 N N . LEU A 1 778 ? 6.319 9.280 -86.323 1.00 53.97 778 LEU A N 1
ATOM 5799 C CA . LEU A 1 778 ? 5.780 9.734 -87.606 1.00 53.97 778 LEU A CA 1
ATOM 5800 C C . LEU A 1 778 ? 4.562 8.917 -88.051 1.00 53.97 778 LEU A C 1
ATOM 5802 O O . LEU A 1 778 ? 3.707 9.461 -88.739 1.00 53.97 778 LEU A O 1
ATOM 5806 N N . SER A 1 779 ? 4.448 7.658 -87.616 1.00 53.75 779 SER A N 1
ATOM 5807 C CA . SER A 1 779 ? 3.304 6.790 -87.921 1.00 53.75 779 SER A CA 1
ATOM 5808 C C . SER A 1 779 ? 2.149 6.909 -86.924 1.00 53.75 779 SER A C 1
ATOM 5810 O O . SER A 1 779 ? 1.060 6.418 -87.210 1.00 53.75 779 SER A O 1
ATOM 5812 N N . SER A 1 780 ? 2.363 7.547 -85.768 1.00 55.88 780 SER A N 1
ATOM 5813 C CA . SER A 1 780 ? 1.314 7.756 -84.770 1.00 55.88 780 SER A CA 1
ATOM 5814 C C . SER A 1 780 ? 0.683 9.140 -84.943 1.00 55.88 780 SER A C 1
ATOM 5816 O O . SER A 1 780 ? 1.406 10.141 -85.023 1.00 55.88 780 SER A O 1
ATOM 5818 N N . PRO A 1 781 ? -0.657 9.246 -84.947 1.00 57.84 781 PRO A N 1
ATOM 5819 C CA . PRO A 1 781 ? -1.331 10.528 -84.820 1.00 57.84 781 PRO A CA 1
ATOM 5820 C C . PRO A 1 781 ? -1.233 11.101 -83.398 1.00 57.84 781 PRO A C 1
ATOM 5822 O O . PRO A 1 781 ? -1.813 12.148 -83.154 1.00 57.84 781 PRO A O 1
ATOM 5825 N N . TYR A 1 782 ? -0.510 10.470 -82.465 1.00 57.97 782 TYR A N 1
ATOM 5826 C CA . TYR A 1 782 ? -0.352 10.932 -81.085 1.00 57.97 782 TYR A CA 1
ATOM 5827 C C . TYR A 1 782 ? 1.125 11.020 -80.672 1.00 57.97 782 TYR A C 1
ATOM 5829 O O . TYR A 1 782 ? 1.935 10.164 -81.036 1.00 57.97 782 TYR A O 1
ATOM 5837 N N . GLY A 1 783 ? 1.469 12.049 -79.895 1.00 64.75 783 GLY A N 1
ATOM 5838 C CA . GLY A 1 783 ? 2.699 12.089 -79.099 1.00 64.75 783 GLY A CA 1
ATOM 5839 C C . GLY A 1 783 ? 2.466 11.448 -77.731 1.00 64.75 783 GLY A C 1
ATOM 5840 O O . GLY A 1 783 ? 1.397 11.630 -77.147 1.00 64.75 783 GLY A O 1
ATOM 5841 N N . GLU A 1 784 ? 3.450 10.710 -77.227 1.00 67.19 784 GLU A N 1
ATOM 5842 C CA . GLU A 1 784 ? 3.396 10.035 -75.926 1.00 67.19 784 GLU A CA 1
ATOM 5843 C C . GLU A 1 784 ? 4.396 10.680 -74.963 1.00 67.19 784 GLU A C 1
ATOM 5845 O O . GLU A 1 784 ? 5.546 10.941 -75.327 1.00 67.19 784 GLU A O 1
ATOM 5850 N N . LEU A 1 785 ? 3.960 10.937 -73.730 1.00 70.31 785 LEU A N 1
ATOM 5851 C CA . LEU A 1 785 ? 4.776 11.465 -72.641 1.00 70.31 785 LEU A CA 1
ATOM 5852 C C . LEU A 1 785 ? 4.764 10.471 -71.484 1.00 70.31 785 LEU A C 1
ATOM 5854 O O . LEU A 1 785 ? 3.696 10.083 -71.018 1.00 70.31 785 LEU A O 1
ATOM 5858 N N . PHE A 1 786 ? 5.941 10.100 -70.999 1.00 64.88 786 PHE A N 1
ATOM 5859 C CA . PHE A 1 786 ? 6.158 9.147 -69.919 1.00 64.88 786 PHE A CA 1
ATOM 5860 C C . PHE A 1 786 ? 6.762 9.839 -68.689 1.00 64.88 786 PHE A C 1
ATOM 5862 O O . PHE A 1 786 ? 7.618 10.718 -68.834 1.00 64.88 786 PHE A O 1
ATOM 5869 N N . HIS A 1 787 ? 6.353 9.406 -67.493 1.00 70.38 787 HIS A N 1
ATOM 5870 C CA . HIS A 1 787 ? 6.908 9.817 -66.202 1.00 70.38 787 HIS A CA 1
ATOM 5871 C C . HIS A 1 787 ? 7.212 8.596 -65.324 1.00 70.38 787 HIS A C 1
ATOM 5873 O O . HIS A 1 787 ? 6.326 7.775 -65.088 1.00 70.38 787 HIS A O 1
ATOM 5879 N N . GLY A 1 788 ? 8.464 8.456 -64.868 1.00 67.06 788 GLY A N 1
ATOM 5880 C CA . GLY A 1 788 ? 8.913 7.286 -64.091 1.00 67.06 788 GLY A CA 1
ATOM 5881 C C . GLY A 1 788 ? 8.627 5.953 -64.796 1.00 67.06 788 GLY A C 1
ATOM 5882 O O . GLY A 1 788 ? 8.096 5.029 -64.187 1.00 67.06 788 GLY A O 1
ATOM 5883 N N . GLY A 1 789 ? 8.855 5.898 -66.113 1.00 64.88 789 GLY A N 1
ATOM 5884 C CA . GLY A 1 789 ? 8.548 4.725 -66.939 1.00 64.88 789 GLY A CA 1
ATOM 5885 C C . GLY A 1 789 ? 7.065 4.483 -67.258 1.00 64.88 789 GLY A C 1
ATOM 5886 O O . GLY A 1 789 ? 6.757 3.602 -68.055 1.00 64.88 789 GLY A O 1
ATOM 5887 N N . GLN A 1 790 ? 6.126 5.249 -66.694 1.00 70.56 790 GLN A N 1
ATOM 5888 C CA . GLN A 1 790 ? 4.690 5.088 -66.948 1.00 70.56 790 GLN A CA 1
ATOM 5889 C C . GLN A 1 790 ? 4.191 6.092 -67.986 1.00 70.56 790 GLN A C 1
ATOM 5891 O O . GLN A 1 790 ? 4.584 7.257 -67.953 1.00 70.56 790 GLN A O 1
ATOM 5896 N N . LEU A 1 791 ? 3.311 5.663 -68.898 1.00 72.06 791 LEU A N 1
ATOM 5897 C CA . LEU A 1 791 ? 2.649 6.572 -69.837 1.00 72.06 791 LEU A CA 1
ATOM 5898 C C . LEU A 1 791 ? 1.806 7.571 -69.040 1.00 72.06 791 LEU A C 1
ATOM 5900 O O . LEU A 1 791 ? 0.836 7.201 -68.383 1.00 72.06 791 LEU A O 1
ATOM 5904 N N . PHE A 1 792 ? 2.206 8.832 -69.090 1.00 66.19 792 PHE A N 1
ATOM 5905 C CA . PHE A 1 792 ? 1.605 9.917 -68.334 1.00 66.19 792 PHE A CA 1
ATOM 5906 C C . PHE A 1 792 ? 0.547 10.657 -69.156 1.00 66.19 792 PHE A C 1
ATOM 5908 O O . PHE A 1 792 ? -0.515 10.987 -68.635 1.00 66.19 792 PHE A O 1
ATOM 5915 N N . ALA A 1 793 ? 0.812 10.901 -70.445 1.00 64.81 793 ALA A N 1
ATOM 5916 C CA . ALA A 1 793 ? -0.141 11.551 -71.341 1.00 64.81 793 ALA A CA 1
ATOM 5917 C C . ALA A 1 793 ? 0.038 11.124 -72.806 1.00 64.81 793 ALA A C 1
ATOM 5919 O O . ALA A 1 793 ? 1.153 10.877 -73.265 1.00 64.81 793 ALA A O 1
ATOM 5920 N N . THR A 1 794 ? -1.069 11.117 -73.552 1.00 65.38 794 THR A N 1
ATOM 5921 C CA . THR A 1 794 ? -1.102 11.000 -75.017 1.00 65.38 794 THR A CA 1
ATOM 5922 C C . THR A 1 794 ? -1.774 12.237 -75.602 1.00 65.38 794 THR A C 1
ATOM 5924 O O . THR A 1 794 ? -2.911 12.537 -75.236 1.00 65.38 794 THR A O 1
ATOM 5927 N N . ALA A 1 795 ? -1.107 12.952 -76.507 1.00 56.78 795 ALA A N 1
ATOM 5928 C CA . ALA A 1 795 ? -1.641 14.166 -77.125 1.00 56.78 795 ALA A CA 1
ATOM 5929 C C . ALA A 1 795 ? -1.886 13.956 -78.631 1.00 56.78 795 ALA A C 1
ATOM 5931 O O . ALA A 1 795 ? -0.951 13.551 -79.327 1.00 56.78 795 ALA A O 1
ATOM 5932 N N . PRO A 1 796 ? -3.102 14.210 -79.158 1.00 53.38 796 PRO A N 1
ATOM 5933 C CA . PRO A 1 796 ? -3.368 14.132 -80.593 1.00 53.38 796 PRO A CA 1
ATOM 5934 C C . PRO A 1 796 ? -2.577 15.179 -81.384 1.00 53.38 796 PRO A C 1
ATOM 5936 O O . PRO A 1 796 ? -2.496 16.343 -81.001 1.00 53.38 796 PRO A O 1
ATOM 5939 N N . ARG A 1 797 ? -2.056 14.779 -82.544 1.00 57.19 797 ARG A N 1
ATOM 5940 C CA . ARG A 1 797 ? -1.553 15.650 -83.612 1.00 57.19 797 ARG A CA 1
ATOM 5941 C C . ARG A 1 797 ? -2.742 16.224 -84.383 1.00 57.19 797 ARG A C 1
ATOM 5943 O O . ARG A 1 797 ? -3.001 15.840 -85.519 1.00 57.19 797 ARG A O 1
ATOM 5950 N N . THR A 1 798 ? -3.528 17.093 -83.765 1.00 44.66 798 THR A N 1
ATOM 5951 C CA . THR A 1 798 ? -4.622 17.780 -84.467 1.00 44.66 798 THR A CA 1
ATOM 5952 C C . THR A 1 798 ? -4.149 19.127 -84.989 1.00 44.66 798 THR A C 1
ATOM 5954 O O . THR A 1 798 ? -3.829 20.004 -84.196 1.00 44.66 798 THR A O 1
ATOM 5957 N N . GLY A 1 799 ? -4.147 19.290 -86.314 1.00 42.09 799 GLY A N 1
ATOM 5958 C CA . GLY A 1 799 ? -4.068 20.596 -86.966 1.00 42.09 799 GLY A CA 1
ATOM 5959 C C . GLY A 1 799 ? -3.326 20.583 -88.299 1.00 42.09 799 GLY A C 1
ATOM 5960 O O . GLY A 1 799 ? -2.114 20.765 -88.343 1.00 42.09 799 GLY A O 1
ATOM 5961 N N . THR A 1 800 ? -4.060 20.441 -89.402 1.00 39.56 800 THR A N 1
ATOM 5962 C CA . THR A 1 800 ? -3.685 21.070 -90.674 1.00 39.56 800 THR A CA 1
ATOM 5963 C C . THR A 1 800 ? -3.564 22.578 -90.437 1.00 39.56 800 THR A C 1
ATOM 5965 O O . THR A 1 800 ? -4.533 23.206 -90.018 1.00 39.56 800 THR A O 1
ATOM 5968 N N . GLN A 1 801 ? -2.390 23.168 -90.679 1.00 39.88 801 GLN A N 1
ATOM 5969 C CA . GLN A 1 801 ? -2.279 24.618 -90.852 1.00 39.88 801 GLN A CA 1
ATOM 5970 C C . GLN A 1 801 ? -2.705 24.988 -92.276 1.00 39.88 801 GLN A C 1
ATOM 5972 O O . GLN A 1 801 ? -2.147 24.473 -93.243 1.00 39.88 801 GLN A O 1
ATOM 5977 N N . ASP A 1 802 ? -3.643 25.924 -92.389 1.00 41.22 802 ASP A N 1
ATOM 5978 C CA . ASP A 1 802 ? -4.277 26.371 -93.638 1.00 41.22 802 ASP A CA 1
ATOM 5979 C C . ASP A 1 802 ? -3.368 27.112 -94.645 1.00 41.22 802 ASP A C 1
ATOM 5981 O O . ASP A 1 802 ? -3.859 27.549 -95.678 1.00 41.22 802 ASP A O 1
ATOM 5985 N N . ASN A 1 803 ? -2.050 27.240 -94.431 1.00 39.72 803 ASN A N 1
ATOM 5986 C CA . ASN A 1 803 ? -1.210 28.126 -95.262 1.00 39.72 803 ASN A CA 1
ATOM 5987 C C . ASN A 1 803 ? 0.003 27.488 -95.964 1.00 39.72 803 ASN A C 1
ATOM 5989 O O . ASN A 1 803 ? 0.851 28.214 -96.476 1.00 39.72 803 ASN A O 1
ATOM 5993 N N . GLY A 1 804 ? 0.111 26.158 -96.051 1.00 38.75 804 GLY A N 1
ATOM 5994 C CA . GLY A 1 804 ? 1.041 25.504 -96.993 1.00 38.75 804 GLY A CA 1
ATOM 5995 C C . GLY A 1 804 ? 2.548 25.788 -96.822 1.00 38.75 804 GLY A C 1
ATOM 5996 O O . GLY A 1 804 ? 3.334 25.355 -97.663 1.00 38.75 804 GLY A O 1
ATOM 5997 N N . GLN A 1 805 ? 2.981 26.463 -95.753 1.00 36.75 805 GLN A N 1
ATOM 5998 C CA . GLN A 1 805 ? 4.392 26.660 -95.421 1.00 36.75 805 GLN A CA 1
ATOM 5999 C C . GLN A 1 805 ? 4.721 25.954 -94.108 1.00 36.75 805 GLN A C 1
ATOM 6001 O O . GLN A 1 805 ? 4.296 26.364 -93.032 1.00 36.75 805 GLN A O 1
ATOM 6006 N N . TRP A 1 806 ? 5.503 24.878 -94.201 1.00 36.50 806 TRP A N 1
ATOM 6007 C CA . TRP A 1 806 ? 6.161 24.291 -93.042 1.00 36.50 806 TRP A CA 1
ATOM 6008 C C . TRP A 1 806 ? 7.251 25.264 -92.591 1.00 36.50 806 TRP A C 1
ATOM 6010 O O . TRP A 1 806 ? 8.327 25.298 -93.185 1.00 36.50 806 TRP A O 1
ATOM 6020 N N . HIS A 1 807 ? 6.974 26.081 -91.573 1.00 36.88 807 HIS A N 1
ATOM 6021 C CA . HIS A 1 807 ? 8.034 26.830 -90.904 1.00 36.88 807 HIS A CA 1
ATOM 6022 C C . HIS A 1 807 ? 9.084 25.847 -90.379 1.00 36.88 807 HIS A C 1
ATOM 6024 O O . HIS A 1 807 ? 8.743 24.786 -89.848 1.00 36.88 807 HIS A O 1
ATOM 6030 N N . ASP A 1 808 ? 10.358 26.200 -90.557 1.00 36.84 808 ASP A N 1
ATOM 6031 C CA . ASP A 1 808 ? 11.505 25.465 -90.041 1.00 36.84 808 ASP A CA 1
ATOM 6032 C C . ASP A 1 808 ? 11.280 25.097 -88.567 1.00 36.84 808 ASP A C 1
ATOM 6034 O O . ASP A 1 808 ? 11.329 25.943 -87.676 1.00 36.84 808 ASP A O 1
ATOM 6038 N N . GLN A 1 809 ? 10.991 23.820 -88.304 1.00 40.28 809 GLN A N 1
ATOM 6039 C CA . GLN A 1 809 ? 10.809 23.316 -86.947 1.00 40.28 809 GLN A CA 1
ATOM 6040 C C . GLN A 1 809 ? 12.173 23.299 -86.255 1.00 40.28 809 GLN A C 1
ATOM 6042 O O . GLN A 1 809 ? 12.986 22.393 -86.462 1.00 40.28 809 GLN A O 1
ATOM 6047 N N . HIS A 1 810 ? 12.441 24.334 -85.466 1.00 36.69 810 HIS A N 1
ATOM 6048 C CA . HIS A 1 810 ? 13.564 24.375 -84.543 1.00 36.69 810 HIS A CA 1
ATOM 6049 C C . HIS A 1 810 ? 13.138 23.696 -83.241 1.00 36.69 810 HIS A C 1
ATOM 6051 O O . HIS A 1 810 ? 12.324 24.224 -82.494 1.00 36.69 810 HIS A O 1
ATOM 6057 N N . TYR A 1 811 ? 13.685 22.515 -82.958 1.00 41.50 811 TYR A N 1
ATOM 6058 C CA . TYR A 1 811 ? 13.555 21.911 -81.635 1.00 41.50 811 TYR A CA 1
ATOM 6059 C C . TYR A 1 811 ? 14.547 22.614 -80.711 1.00 41.50 811 TYR A C 1
ATOM 6061 O O . TYR A 1 811 ? 15.743 22.326 -80.746 1.00 41.50 811 TYR A O 1
ATOM 6069 N N . LEU A 1 812 ? 14.056 23.581 -79.940 1.00 38.78 812 LEU A N 1
ATOM 6070 C CA . LEU A 1 812 ? 14.845 24.278 -78.932 1.00 38.78 812 LEU A CA 1
ATOM 6071 C C . LEU A 1 812 ? 14.684 23.543 -77.598 1.00 38.78 812 LEU A C 1
ATOM 6073 O O . LEU A 1 812 ? 13.579 23.514 -77.067 1.00 38.78 812 LEU A O 1
ATOM 6077 N N . PHE A 1 813 ? 15.753 22.955 -77.059 1.00 46.59 813 PHE A N 1
ATOM 6078 C CA . PHE A 1 813 ? 15.759 22.424 -75.690 1.00 46.59 813 PHE A CA 1
ATOM 6079 C C . PHE A 1 813 ? 16.256 23.503 -74.742 1.00 46.59 813 PHE A C 1
ATOM 6081 O O . PHE A 1 813 ? 17.411 23.887 -74.871 1.00 46.59 813 PHE A O 1
ATOM 6088 N N . GLY A 1 814 ? 15.407 23.987 -73.831 1.00 41.53 814 GLY A N 1
ATOM 6089 C CA . GLY A 1 814 ? 15.753 25.006 -72.839 1.00 41.53 814 GLY A CA 1
ATOM 6090 C C . GLY A 1 814 ? 15.316 24.619 -71.429 1.00 41.53 814 GLY A C 1
ATOM 6091 O O . GLY A 1 814 ? 14.119 24.563 -71.157 1.00 41.53 814 GLY A O 1
ATOM 6092 N N . GLY A 1 815 ? 16.265 24.382 -70.521 1.00 40.84 815 GLY A N 1
ATOM 6093 C CA . GLY A 1 815 ? 15.995 24.231 -69.086 1.00 40.84 815 GLY A CA 1
ATOM 6094 C C . GLY A 1 815 ? 16.360 25.497 -68.307 1.00 40.84 815 GLY A C 1
ATOM 6095 O O . GLY A 1 815 ? 17.523 25.893 -68.373 1.00 40.84 815 GLY A O 1
ATOM 6096 N N . SER A 1 816 ? 15.432 26.112 -67.559 1.00 40.31 816 SER A N 1
ATOM 6097 C CA . SER A 1 816 ? 15.791 27.014 -66.451 1.00 40.31 816 SER A CA 1
ATOM 6098 C C . SER A 1 816 ? 15.850 26.227 -65.133 1.00 40.31 816 SER A C 1
ATOM 6100 O O . SER A 1 816 ? 14.987 25.409 -64.813 1.00 40.31 816 SER A O 1
ATOM 6102 N N . VAL A 1 817 ? 16.927 26.442 -64.386 1.00 44.16 817 VAL A N 1
ATOM 6103 C CA . VAL A 1 817 ? 17.309 25.778 -63.131 1.00 44.16 817 VAL A CA 1
ATOM 6104 C C . VAL A 1 817 ? 17.190 26.788 -61.977 1.00 44.16 817 VAL A C 1
ATOM 6106 O O . VAL A 1 817 ? 18.147 27.440 -61.581 1.00 44.16 817 VAL A O 1
ATOM 6109 N N . GLU A 1 818 ? 15.993 26.978 -61.428 1.00 44.47 818 GLU A N 1
ATOM 6110 C CA . GLU A 1 818 ? 15.745 28.038 -60.427 1.00 44.47 818 GLU A CA 1
ATOM 6111 C C . GLU A 1 818 ? 16.021 27.638 -58.958 1.00 44.47 818 GLU A C 1
ATOM 6113 O O . GLU A 1 818 ? 15.655 28.376 -58.047 1.00 44.47 818 GLU A O 1
ATOM 6118 N N . SER A 1 819 ? 16.685 26.508 -58.673 1.00 46.91 819 SER A N 1
ATOM 6119 C CA . SER A 1 819 ? 16.960 26.102 -57.278 1.00 46.91 819 SER A CA 1
ATOM 6120 C C . SER A 1 819 ? 18.375 25.568 -57.041 1.00 46.91 819 SER A C 1
ATOM 6122 O O . SER A 1 819 ? 19.105 25.244 -57.975 1.00 46.91 819 SER A O 1
ATOM 6124 N N . SER A 1 820 ? 18.788 25.556 -55.772 1.00 45.78 820 SER A N 1
ATOM 6125 C CA . SER A 1 820 ? 20.191 25.556 -55.344 1.00 45.78 820 SER A CA 1
ATOM 6126 C C . SER A 1 820 ? 20.951 24.230 -55.437 1.00 45.78 820 SER A C 1
ATOM 6128 O O . SER A 1 820 ? 22.144 24.238 -55.150 1.00 45.78 820 SER A O 1
ATOM 6130 N N . GLU A 1 821 ? 20.346 23.113 -55.842 1.00 50.94 821 GLU A N 1
ATOM 6131 C CA . GLU A 1 821 ? 21.022 21.803 -55.821 1.00 50.94 821 GLU A CA 1
ATOM 6132 C C . GLU A 1 821 ? 20.441 20.853 -56.877 1.00 50.94 821 GLU A C 1
ATOM 6134 O O . GLU A 1 821 ? 19.444 20.190 -56.596 1.00 50.94 821 GLU A O 1
ATOM 6139 N N . GLN A 1 822 ? 20.995 20.781 -58.099 1.00 56.00 822 GLN A N 1
ATOM 6140 C CA . GLN A 1 822 ? 20.454 19.859 -59.113 1.00 56.00 822 GLN A CA 1
ATOM 6141 C C . GLN A 1 822 ? 21.510 19.200 -60.007 1.00 56.00 822 GLN A C 1
ATOM 6143 O O . GLN A 1 822 ? 22.123 19.842 -60.851 1.00 56.00 822 GLN A O 1
ATOM 6148 N N . LEU A 1 823 ? 21.610 17.873 -59.873 1.00 57.78 823 LEU A N 1
ATOM 6149 C CA . LEU A 1 823 ? 22.130 16.966 -60.893 1.00 57.78 823 LEU A CA 1
ATOM 6150 C C . LEU A 1 823 ? 21.033 16.674 -61.924 1.00 57.78 823 LEU A C 1
ATOM 6152 O O . LEU A 1 823 ? 19.859 16.506 -61.570 1.00 57.78 823 LEU A O 1
ATOM 6156 N N . GLY A 1 824 ? 21.414 16.589 -63.198 1.00 73.56 824 GLY A N 1
ATOM 6157 C CA . GLY A 1 824 ? 20.492 16.257 -64.275 1.00 73.56 824 GLY A CA 1
ATOM 6158 C C . GLY A 1 824 ? 21.194 15.767 -65.535 1.00 73.56 824 GLY A C 1
ATOM 6159 O O . GLY A 1 824 ? 22.403 15.927 -65.713 1.00 73.56 824 GLY A O 1
ATOM 6160 N N . VAL A 1 825 ? 20.411 15.163 -66.421 1.00 80.38 825 VAL A N 1
ATOM 6161 C CA . VAL A 1 825 ? 20.870 14.710 -67.735 1.00 80.38 825 VAL A CA 1
ATOM 6162 C C . VAL A 1 825 ? 19.801 15.001 -68.775 1.00 80.38 825 VAL A C 1
ATOM 6164 O O . VAL A 1 825 ? 18.604 14.838 -68.525 1.00 80.38 825 VAL A O 1
ATOM 6167 N N . SER A 1 826 ? 20.250 15.416 -69.954 1.00 83.25 826 SER A N 1
ATOM 6168 C CA . SER A 1 826 ? 19.420 15.496 -71.153 1.00 83.25 826 SER A CA 1
ATOM 6169 C C . SER A 1 826 ? 19.887 14.452 -72.156 1.00 83.25 826 SER A C 1
ATOM 6171 O O . SER A 1 826 ? 21.088 14.219 -72.309 1.00 83.25 826 SER A O 1
ATOM 6173 N N . TYR A 1 827 ? 18.949 13.789 -72.826 1.00 86.06 827 TYR A N 1
ATOM 6174 C CA . TYR A 1 827 ? 19.296 12.788 -73.824 1.00 86.06 827 TYR A CA 1
ATOM 6175 C C . TYR A 1 827 ? 18.285 12.719 -74.965 1.00 86.06 827 TYR A C 1
ATOM 6177 O O . TYR A 1 827 ? 17.098 13.013 -74.813 1.00 86.06 827 TYR A O 1
ATOM 6185 N N . VAL A 1 828 ? 18.778 12.294 -76.126 1.00 85.69 828 VAL A N 1
ATOM 6186 C CA . VAL A 1 828 ? 18.000 12.054 -77.337 1.00 85.69 828 VAL A CA 1
ATOM 6187 C C . VAL A 1 828 ? 18.231 10.625 -77.797 1.00 85.69 828 VAL A C 1
ATOM 6189 O O . VAL A 1 828 ? 19.356 10.117 -77.808 1.00 85.69 828 VAL A O 1
ATOM 6192 N N . THR A 1 829 ? 17.142 9.984 -78.197 1.00 87.50 829 THR A N 1
ATOM 6193 C CA . THR A 1 829 ? 17.106 8.597 -78.648 1.00 87.50 829 THR A CA 1
ATOM 6194 C C . THR A 1 829 ? 16.680 8.498 -80.109 1.00 87.50 829 THR A C 1
ATOM 6196 O O . THR A 1 829 ? 15.835 9.266 -80.569 1.00 87.50 829 THR A O 1
ATOM 6199 N N . SER A 1 830 ? 17.276 7.566 -80.854 1.00 85.62 830 SER A N 1
ATOM 6200 C CA . SER A 1 830 ? 16.805 7.165 -82.175 1.00 85.62 830 SER A CA 1
ATOM 6201 C C . SER A 1 830 ? 15.680 6.149 -82.033 1.00 85.62 830 SER A C 1
ATOM 6203 O O . SER A 1 830 ? 15.867 5.079 -81.455 1.00 85.62 830 SER A O 1
ATOM 6205 N N . GLY A 1 831 ? 14.535 6.459 -82.624 1.00 81.44 831 GLY A N 1
ATOM 6206 C CA . GLY A 1 831 ? 13.315 5.670 -82.529 1.00 81.44 831 GLY A CA 1
ATOM 6207 C C . GLY A 1 831 ? 12.515 5.949 -81.258 1.00 81.44 831 GLY A C 1
ATOM 6208 O O . GLY A 1 831 ? 12.824 6.855 -80.485 1.00 81.44 831 GLY A O 1
ATOM 6209 N N . GLN A 1 832 ? 11.462 5.156 -81.065 1.00 77.12 832 GLN A N 1
ATOM 6210 C CA . GLN A 1 832 ? 10.721 5.128 -79.809 1.00 77.12 832 GLN A CA 1
ATOM 6211 C C . GLN A 1 832 ? 11.443 4.210 -78.815 1.00 77.12 832 GLN A C 1
ATOM 6213 O O . GLN A 1 832 ? 11.882 3.102 -79.155 1.00 77.12 832 GLN A O 1
ATOM 6218 N N . VAL A 1 833 ? 11.561 4.681 -77.581 1.00 81.31 833 VAL A N 1
ATOM 6219 C CA . VAL A 1 833 ? 11.924 3.868 -76.422 1.00 81.31 833 VAL A CA 1
ATOM 6220 C C . VAL A 1 833 ? 10.613 3.410 -75.787 1.00 81.31 833 VAL A C 1
ATOM 6222 O O . VAL A 1 833 ? 9.699 4.214 -75.609 1.00 81.31 833 VAL A O 1
ATOM 6225 N N . SER A 1 834 ? 10.481 2.116 -75.516 1.00 83.94 834 SER A N 1
ATOM 6226 C CA . SER A 1 834 ? 9.303 1.568 -74.842 1.00 83.94 834 SER A CA 1
ATOM 6227 C C . SER A 1 834 ? 9.236 2.033 -73.385 1.00 83.94 834 SER A C 1
ATOM 6229 O O . SER A 1 834 ? 10.242 2.437 -72.809 1.00 83.94 834 SER A O 1
ATOM 6231 N N . ALA A 1 835 ? 8.064 1.917 -72.757 1.00 74.94 835 ALA A N 1
ATOM 6232 C CA . ALA A 1 835 ? 7.880 2.229 -71.337 1.00 74.94 835 ALA A CA 1
ATOM 6233 C C . ALA A 1 835 ? 8.898 1.510 -70.426 1.00 74.94 835 ALA A C 1
ATOM 6235 O O . ALA A 1 835 ? 9.467 2.122 -69.527 1.00 74.94 835 ALA A O 1
ATOM 6236 N N . ALA A 1 836 ? 9.176 0.230 -70.702 1.00 80.88 836 ALA A N 1
ATOM 6237 C CA . ALA A 1 836 ? 10.132 -0.572 -69.939 1.00 80.88 836 ALA A CA 1
ATOM 6238 C C . ALA A 1 836 ? 11.583 -0.112 -70.148 1.00 80.88 836 ALA A C 1
ATOM 6240 O O . ALA A 1 836 ? 12.332 0.002 -69.186 1.00 80.88 836 ALA A O 1
ATOM 6241 N N . GLU A 1 837 ? 11.966 0.203 -71.388 1.00 85.56 837 GLU A N 1
ATOM 6242 C CA . GLU A 1 837 ? 13.300 0.740 -71.686 1.00 85.56 837 GLU A CA 1
ATOM 6243 C C . GLU A 1 837 ? 13.484 2.152 -71.097 1.00 85.56 837 GLU A C 1
ATOM 6245 O O . GLU A 1 837 ? 14.582 2.510 -70.679 1.00 85.56 837 GLU A O 1
ATOM 6250 N N . ALA A 1 838 ? 12.416 2.958 -71.045 1.00 80.88 838 ALA A N 1
ATOM 6251 C CA . ALA A 1 838 ? 12.434 4.269 -70.406 1.00 80.88 838 ALA A CA 1
ATOM 6252 C C . ALA A 1 838 ? 12.588 4.133 -68.885 1.00 80.88 838 ALA A C 1
ATOM 6254 O O . ALA A 1 838 ? 13.416 4.835 -68.317 1.00 80.88 838 ALA A O 1
ATOM 6255 N N . ALA A 1 839 ? 11.862 3.202 -68.252 1.00 79.31 839 ALA A N 1
ATOM 6256 C CA . ALA A 1 839 ? 11.999 2.883 -66.829 1.00 79.31 839 ALA A CA 1
ATOM 6257 C C . ALA A 1 839 ? 13.414 2.393 -66.482 1.00 79.31 839 ALA A C 1
ATOM 6259 O O . ALA A 1 839 ? 14.039 2.927 -65.577 1.00 79.31 839 ALA A O 1
ATOM 6260 N N . GLU A 1 840 ? 13.955 1.442 -67.252 1.00 87.00 840 GLU A N 1
ATOM 6261 C CA . GLU A 1 840 ? 15.315 0.919 -67.060 1.00 87.00 840 GLU A CA 1
ATOM 6262 C C . GLU A 1 840 ? 16.369 2.029 -67.197 1.00 87.00 840 GLU A C 1
ATOM 6264 O O . GLU A 1 840 ? 17.276 2.150 -66.373 1.00 87.00 840 GLU A O 1
ATOM 6269 N N . LEU A 1 841 ? 16.240 2.869 -68.230 1.00 86.00 841 LEU A N 1
ATOM 6270 C CA . LEU A 1 841 ? 17.118 4.016 -68.429 1.00 86.00 841 LEU A CA 1
ATOM 6271 C C . LEU A 1 841 ? 17.042 4.978 -67.238 1.00 86.00 841 LEU A C 1
ATOM 6273 O O . LEU A 1 841 ? 18.067 5.433 -66.743 1.00 86.00 841 LEU A O 1
ATOM 6277 N N . HIS A 1 842 ? 15.834 5.280 -66.776 1.00 83.31 842 HIS A N 1
ATOM 6278 C CA . HIS A 1 842 ? 15.558 6.151 -65.637 1.00 83.31 842 HIS A CA 1
ATOM 6279 C C . HIS A 1 842 ? 16.151 5.610 -64.333 1.00 83.31 842 HIS A C 1
ATOM 6281 O O . HIS A 1 842 ? 16.889 6.341 -63.677 1.00 83.31 842 HIS A O 1
ATOM 6287 N N . ASP A 1 843 ? 15.949 4.335 -64.015 1.00 81.69 843 ASP A N 1
ATOM 6288 C CA . ASP A 1 843 ? 16.518 3.693 -62.824 1.00 81.69 843 ASP A CA 1
ATOM 6289 C C . ASP A 1 843 ? 18.051 3.753 -62.826 1.00 81.69 843 ASP A C 1
ATOM 6291 O O . ASP A 1 843 ? 18.673 4.011 -61.795 1.00 81.69 843 ASP A O 1
ATOM 6295 N N . VAL A 1 844 ? 18.679 3.576 -63.993 1.00 85.88 844 VAL A N 1
ATOM 6296 C CA . VAL A 1 844 ? 20.136 3.690 -64.132 1.00 85.88 844 VAL A CA 1
ATOM 6297 C C . VAL A 1 844 ? 20.618 5.128 -63.973 1.00 85.88 844 VAL A C 1
ATOM 6299 O O . VAL A 1 844 ? 21.635 5.354 -63.315 1.00 85.88 844 VAL A O 1
ATOM 6302 N N . LEU A 1 845 ? 19.911 6.100 -64.556 1.00 86.06 845 LEU A N 1
ATOM 6303 C CA . LEU A 1 845 ? 20.233 7.518 -64.391 1.00 86.06 845 LEU A CA 1
ATOM 6304 C C . LEU A 1 845 ? 20.105 7.934 -62.925 1.00 86.06 845 LEU A C 1
ATOM 6306 O O . LEU A 1 845 ? 21.000 8.600 -62.415 1.00 86.06 845 LEU A O 1
ATOM 6310 N N . GLU A 1 846 ? 19.048 7.493 -62.244 1.00 80.31 846 GLU A N 1
ATOM 6311 C CA . GLU A 1 846 ? 18.855 7.721 -60.818 1.00 80.31 846 GLU A CA 1
ATOM 6312 C C . GLU A 1 846 ? 19.968 7.053 -60.020 1.00 80.31 846 GLU A C 1
ATOM 6314 O O . GLU A 1 846 ? 20.712 7.749 -59.353 1.00 80.31 846 GLU A O 1
ATOM 6319 N N . ALA A 1 847 ? 20.193 5.748 -60.148 1.00 78.75 847 ALA A N 1
ATOM 6320 C CA . ALA A 1 847 ? 21.218 5.048 -59.374 1.00 78.75 847 ALA A CA 1
ATOM 6321 C C . ALA A 1 847 ? 22.639 5.604 -59.587 1.00 78.75 847 ALA A C 1
ATOM 6323 O O . ALA A 1 847 ? 23.419 5.678 -58.637 1.00 78.75 847 ALA A O 1
ATOM 6324 N N . ALA A 1 848 ? 22.990 6.001 -60.815 1.00 78.75 848 ALA A N 1
ATOM 6325 C CA . ALA A 1 848 ? 24.318 6.523 -61.133 1.00 78.75 848 ALA A CA 1
ATOM 6326 C C . ALA A 1 848 ? 24.508 7.991 -60.720 1.00 78.75 848 ALA A C 1
ATOM 6328 O O . ALA A 1 848 ? 25.617 8.376 -60.355 1.00 78.75 848 ALA A O 1
ATOM 6329 N N . LEU A 1 849 ? 23.450 8.807 -60.766 1.00 74.44 849 LEU A N 1
ATOM 6330 C CA . LEU A 1 849 ? 23.502 10.223 -60.385 1.00 74.44 849 LEU A CA 1
ATOM 6331 C C . LEU A 1 849 ? 23.086 10.462 -58.917 1.00 74.44 849 LEU A C 1
ATOM 6333 O O . LEU A 1 849 ? 23.373 11.526 -58.383 1.00 74.44 849 LEU A O 1
ATOM 6337 N N . MET A 1 850 ? 22.465 9.480 -58.251 1.00 61.94 850 MET A N 1
ATOM 6338 C CA . MET A 1 850 ? 22.074 9.484 -56.827 1.00 61.94 850 MET A CA 1
ATOM 6339 C C . MET A 1 850 ? 23.095 8.823 -55.906 1.00 61.94 850 MET A C 1
ATOM 6341 O O . MET A 1 850 ? 22.832 8.710 -54.705 1.00 61.94 850 MET A O 1
ATOM 6345 N N . VAL A 1 851 ? 24.251 8.381 -56.421 1.00 56.19 851 VAL A N 1
ATOM 6346 C CA . VAL A 1 851 ? 25.361 7.956 -55.556 1.00 56.19 851 VAL A CA 1
ATOM 6347 C C . VAL A 1 851 ? 25.576 9.072 -54.528 1.00 56.19 851 VAL A C 1
ATOM 6349 O O . VAL A 1 851 ? 25.792 10.213 -54.945 1.00 56.19 851 VAL A O 1
ATOM 6352 N N . PRO A 1 852 ? 25.454 8.808 -53.211 1.00 47.47 852 PRO A N 1
ATOM 6353 C CA . PRO A 1 852 ? 25.307 9.875 -52.237 1.00 47.47 852 PRO A CA 1
ATOM 6354 C C . PRO A 1 852 ? 26.545 10.762 -52.289 1.00 47.47 852 PRO A C 1
ATOM 6356 O O . PRO A 1 852 ? 27.623 10.363 -51.845 1.00 47.47 852 PRO A O 1
ATOM 6359 N N . THR A 1 853 ? 26.409 11.991 -52.779 1.00 46.28 853 THR A N 1
ATOM 6360 C CA . THR A 1 853 ? 27.422 13.036 -52.612 1.00 46.28 853 THR A CA 1
ATOM 6361 C C . THR A 1 853 ? 27.392 13.534 -51.171 1.00 46.28 853 THR A C 1
ATOM 6363 O O . THR A 1 853 ? 27.169 14.714 -50.905 1.00 46.28 853 THR A O 1
ATOM 6366 N N . GLY A 1 854 ? 27.580 12.607 -50.229 1.00 41.91 854 GLY A N 1
ATOM 6367 C CA . GLY A 1 854 ? 27.629 12.819 -48.795 1.00 41.91 854 GLY A CA 1
ATOM 6368 C C . GLY A 1 854 ? 28.621 13.916 -48.429 1.00 41.91 854 GLY A C 1
ATOM 6369 O O . GLY A 1 854 ? 29.804 13.680 -48.204 1.00 41.91 854 GLY A O 1
ATOM 6370 N N . ARG A 1 855 ? 28.102 15.135 -48.329 1.00 37.94 855 ARG A N 1
ATOM 6371 C CA . ARG A 1 855 ? 28.571 16.192 -47.440 1.00 37.94 855 ARG A CA 1
ATOM 6372 C C . ARG A 1 855 ? 27.304 16.678 -46.742 1.00 37.94 855 ARG A C 1
ATOM 6374 O O . ARG A 1 855 ? 26.470 17.312 -47.366 1.00 37.94 855 ARG A O 1
ATOM 6381 N N . SER A 1 856 ? 27.063 16.307 -45.490 1.00 34.19 856 SER A N 1
ATOM 6382 C CA . SER A 1 856 ? 27.930 16.616 -44.353 1.00 34.19 856 SER A CA 1
ATOM 6383 C C . SER A 1 856 ? 28.774 15.453 -43.812 1.00 34.19 856 SER A C 1
ATOM 6385 O O . SER A 1 856 ? 28.240 14.483 -43.285 1.00 34.19 856 SER A O 1
ATOM 6387 N N . GLY A 1 857 ? 30.097 15.641 -43.813 1.00 38.62 857 GLY A N 1
ATOM 6388 C CA . GLY A 1 857 ? 31.046 14.848 -43.024 1.00 38.62 857 GLY A CA 1
ATOM 6389 C C . GLY A 1 857 ? 31.621 13.639 -43.762 1.00 38.62 857 GLY A C 1
ATOM 6390 O O . GLY A 1 857 ? 30.894 12.884 -44.388 1.00 38.62 857 GLY A O 1
ATOM 6391 N N . ALA A 1 858 ? 32.944 13.480 -43.687 1.00 39.56 858 ALA A N 1
ATOM 6392 C CA . ALA A 1 858 ? 33.717 12.348 -44.206 1.00 39.56 858 ALA A CA 1
ATOM 6393 C C . ALA A 1 858 ? 33.029 10.981 -43.977 1.00 39.56 858 ALA A C 1
ATOM 6395 O O . ALA A 1 858 ? 32.321 10.857 -42.978 1.00 39.56 858 ALA A O 1
ATOM 6396 N N . PRO A 1 859 ? 33.271 9.957 -44.830 1.00 45.56 859 PRO A N 1
ATOM 6397 C CA . PRO A 1 859 ? 32.637 8.638 -44.734 1.00 45.56 859 PRO A CA 1
ATOM 6398 C C . PRO A 1 859 ? 32.819 8.055 -43.331 1.00 45.56 859 PRO A C 1
ATOM 6400 O O . PRO A 1 859 ? 33.861 7.490 -42.981 1.00 45.56 859 PRO A O 1
ATOM 6403 N N . SER A 1 860 ? 31.799 8.243 -42.498 1.00 51.06 860 SER A N 1
ATOM 6404 C CA . SER A 1 860 ? 31.786 7.750 -41.136 1.00 51.06 860 SER A CA 1
ATOM 6405 C C . SER A 1 860 ? 31.391 6.290 -41.234 1.00 51.06 860 SER A C 1
ATOM 6407 O O . SER A 1 860 ? 30.243 5.943 -41.488 1.00 51.06 860 SER A O 1
ATOM 6409 N N . ARG A 1 861 ? 32.386 5.409 -41.094 1.00 61.47 861 ARG A N 1
ATOM 6410 C CA . ARG A 1 861 ? 32.157 3.965 -40.966 1.00 61.47 861 ARG A CA 1
ATOM 6411 C C . ARG A 1 861 ? 31.005 3.753 -39.979 1.00 61.47 861 ARG A C 1
ATOM 6413 O O . ARG A 1 861 ? 31.023 4.356 -38.914 1.00 61.47 861 ARG A O 1
ATOM 6420 N N . ARG A 1 862 ? 30.008 2.933 -40.301 1.00 76.81 862 ARG A N 1
ATOM 6421 C CA . ARG A 1 862 ? 28.946 2.582 -39.345 1.00 76.81 862 ARG A CA 1
ATOM 6422 C C . ARG A 1 862 ? 29.254 1.215 -38.750 1.00 76.81 862 ARG A C 1
ATOM 6424 O O . ARG A 1 862 ? 29.669 0.300 -39.461 1.00 76.81 862 ARG A O 1
ATOM 6431 N N . LEU A 1 863 ? 29.048 1.049 -37.447 1.00 84.50 863 LEU A N 1
ATOM 6432 C CA . LEU A 1 863 ? 29.061 -0.275 -36.827 1.00 84.50 863 LEU A CA 1
ATOM 6433 C C . LEU A 1 863 ? 27.628 -0.801 -36.784 1.00 84.50 863 LEU A C 1
ATOM 6435 O O . LEU A 1 863 ? 26.788 -0.212 -36.111 1.00 84.50 863 LEU A O 1
ATOM 6439 N N . SER A 1 864 ? 27.351 -1.914 -37.461 1.00 87.00 864 SER A N 1
ATOM 6440 C CA . SER A 1 864 ? 26.092 -2.638 -37.288 1.00 87.00 864 SER A CA 1
ATOM 6441 C C . SER A 1 864 ? 26.260 -3.719 -36.228 1.00 87.00 864 SER A C 1
ATOM 6443 O O . SER A 1 864 ? 27.190 -4.529 -36.265 1.00 87.00 864 SER A O 1
ATOM 6445 N N . VAL A 1 865 ? 25.350 -3.728 -35.264 1.00 88.56 865 VAL A N 1
ATOM 6446 C CA . VAL A 1 865 ? 25.340 -4.660 -34.145 1.00 88.56 865 VAL A CA 1
ATOM 6447 C C . VAL A 1 865 ? 24.025 -5.423 -34.150 1.00 88.56 865 VAL A C 1
ATOM 6449 O O . VAL A 1 865 ? 22.953 -4.829 -34.199 1.00 88.56 865 VAL A O 1
ATOM 6452 N N . THR A 1 866 ? 24.104 -6.752 -34.075 1.00 88.56 866 THR A N 1
ATOM 6453 C CA . THR A 1 866 ? 22.929 -7.618 -33.911 1.00 88.56 866 THR A CA 1
ATOM 6454 C C . THR A 1 866 ? 22.773 -7.972 -32.429 1.00 88.56 866 THR A C 1
ATOM 6456 O O . THR A 1 866 ? 23.645 -8.660 -31.881 1.00 88.56 866 THR A O 1
ATOM 6459 N N . PRO A 1 867 ? 21.701 -7.524 -31.751 1.00 83.88 867 PRO A N 1
ATOM 6460 C CA . PRO A 1 867 ? 21.415 -7.896 -30.368 1.00 83.88 867 PRO A CA 1
ATOM 6461 C C . PRO A 1 867 ? 21.178 -9.405 -30.210 1.00 83.88 867 PRO A C 1
ATOM 6463 O O . PRO A 1 867 ? 20.618 -10.056 -31.087 1.00 83.88 867 PRO A O 1
ATOM 6466 N N . ALA A 1 868 ? 21.570 -9.978 -29.070 1.00 78.56 868 ALA A N 1
ATOM 6467 C CA . ALA A 1 868 ? 21.353 -11.400 -28.773 1.00 78.56 868 ALA A CA 1
ATOM 6468 C C . ALA A 1 868 ? 19.905 -11.751 -28.394 1.00 78.56 868 ALA A C 1
ATOM 6470 O O . ALA A 1 868 ? 19.530 -12.921 -28.401 1.00 78.56 868 ALA A O 1
ATOM 6471 N N . VAL A 1 869 ? 19.101 -10.746 -28.055 1.00 74.12 869 VAL A N 1
ATOM 6472 C CA . VAL A 1 869 ? 17.662 -10.862 -27.815 1.00 74.12 869 VAL A CA 1
ATOM 6473 C C . VAL A 1 869 ? 16.987 -9.890 -28.766 1.00 74.12 869 VAL A C 1
ATOM 6475 O O . VAL A 1 869 ? 17.446 -8.756 -28.890 1.00 74.12 869 VAL A O 1
ATOM 6478 N N . ARG A 1 870 ? 15.917 -10.324 -29.442 1.00 67.88 870 ARG A N 1
ATOM 6479 C CA . ARG A 1 870 ? 15.137 -9.450 -30.323 1.00 67.88 870 ARG A CA 1
ATOM 6480 C C . ARG A 1 870 ? 14.618 -8.280 -29.489 1.00 67.88 870 ARG A C 1
ATOM 6482 O O . ARG A 1 870 ? 13.796 -8.482 -28.599 1.00 67.88 870 ARG A O 1
ATOM 6489 N N . VAL A 1 871 ? 15.145 -7.087 -29.738 1.00 61.75 871 VAL A N 1
ATOM 6490 C CA . VAL A 1 871 ? 14.685 -5.874 -29.064 1.00 61.75 871 VAL A CA 1
ATOM 6491 C C . VAL A 1 871 ? 13.294 -5.578 -29.637 1.00 61.75 871 VAL A C 1
ATOM 6493 O O . VAL A 1 871 ? 13.169 -5.528 -30.864 1.00 61.75 871 VAL A O 1
ATOM 6496 N N . PRO A 1 872 ? 12.233 -5.460 -28.813 1.00 58.78 872 PRO A N 1
ATOM 6497 C CA . PRO A 1 872 ? 10.941 -4.971 -29.290 1.00 58.78 872 PRO A CA 1
ATOM 6498 C C . PRO A 1 872 ? 11.176 -3.654 -30.028 1.00 58.78 872 PRO A C 1
ATOM 6500 O O . PRO A 1 872 ? 12.022 -2.885 -29.572 1.00 58.78 872 PRO A O 1
ATOM 6503 N N . ALA A 1 873 ? 10.490 -3.425 -31.155 1.00 57.19 873 ALA A N 1
ATOM 6504 C CA . ALA A 1 873 ? 10.694 -2.246 -31.998 1.00 57.19 873 ALA A CA 1
ATOM 6505 C C . ALA A 1 873 ? 10.859 -0.995 -31.122 1.00 57.19 873 ALA A C 1
ATOM 6507 O O . ALA A 1 873 ? 9.927 -0.593 -30.422 1.00 57.19 873 ALA A O 1
ATOM 6508 N N . LEU A 1 874 ? 12.080 -0.452 -31.085 1.00 56.81 874 LEU A N 1
ATOM 6509 C CA . LEU A 1 874 ? 12.356 0.754 -30.318 1.00 56.81 874 LEU A CA 1
ATOM 6510 C C . LEU A 1 874 ? 11.479 1.858 -30.922 1.00 56.81 874 LEU A C 1
ATOM 6512 O O . LEU A 1 874 ? 11.428 1.964 -32.150 1.00 56.81 874 LEU A O 1
ATOM 6516 N N . PRO A 1 875 ? 10.755 2.650 -30.113 1.00 53.50 875 PRO A N 1
ATOM 6517 C CA . PRO A 1 875 ? 9.961 3.748 -30.648 1.00 53.50 875 PRO A CA 1
ATOM 6518 C C . PRO A 1 875 ? 10.866 4.656 -31.493 1.00 53.50 875 PRO A C 1
ATOM 6520 O O . PRO A 1 875 ? 12.009 4.906 -31.113 1.00 53.50 875 PRO A O 1
ATOM 6523 N N . ALA A 1 876 ? 10.357 5.127 -32.637 1.00 46.09 876 ALA A N 1
ATOM 6524 C CA . ALA A 1 876 ? 11.104 5.779 -33.725 1.00 46.09 876 ALA A CA 1
ATOM 6525 C C . ALA A 1 876 ? 11.849 7.089 -33.356 1.00 46.09 876 ALA A C 1
ATOM 6527 O O . ALA A 1 876 ? 12.419 7.747 -34.219 1.00 46.09 876 ALA A O 1
ATOM 6528 N N . VAL A 1 877 ? 11.871 7.471 -32.079 1.00 45.53 877 VAL A N 1
ATOM 6529 C CA . VAL A 1 877 ? 12.477 8.696 -31.550 1.00 45.53 877 VAL A CA 1
ATOM 6530 C C . VAL A 1 877 ? 13.716 8.338 -30.720 1.00 45.53 877 VAL A C 1
ATOM 6532 O O . VAL A 1 877 ? 13.668 8.408 -29.497 1.00 45.53 877 VAL A O 1
ATOM 6535 N N . PHE A 1 878 ? 14.824 7.904 -31.338 1.00 53.78 878 PHE A N 1
ATOM 6536 C CA . PHE A 1 878 ? 16.070 7.653 -30.584 1.00 53.78 878 PHE A CA 1
ATOM 6537 C C . PHE A 1 878 ? 17.402 7.895 -31.336 1.00 53.78 878 PHE A C 1
ATOM 6539 O O . PHE A 1 878 ? 18.252 7.007 -31.366 1.00 53.78 878 PHE A O 1
ATOM 6546 N N . PRO A 1 879 ? 17.698 9.115 -31.820 1.00 55.97 879 PRO A N 1
ATOM 6547 C CA . PRO A 1 879 ? 19.065 9.622 -31.792 1.00 55.97 879 PRO A CA 1
ATOM 6548 C C . PRO A 1 879 ? 19.319 10.213 -30.397 1.00 55.97 879 PRO A C 1
ATOM 6550 O O . PRO A 1 879 ? 18.953 11.349 -30.108 1.00 55.97 879 PRO A O 1
ATOM 6553 N N . ALA A 1 880 ? 19.880 9.418 -29.487 1.00 63.19 880 ALA A N 1
ATOM 6554 C CA . ALA A 1 880 ? 20.299 9.904 -28.172 1.00 63.19 880 ALA A CA 1
ATOM 6555 C C . ALA A 1 880 ? 21.797 9.631 -27.987 1.00 63.19 880 ALA A C 1
ATOM 6557 O O . ALA A 1 880 ? 22.208 8.487 -28.219 1.00 63.19 880 ALA A O 1
ATOM 6558 N N . PRO A 1 881 ? 22.593 10.638 -27.584 1.00 74.44 881 PRO A N 1
ATOM 6559 C CA . PRO A 1 881 ? 24.023 10.464 -27.383 1.00 74.44 881 PRO A CA 1
ATOM 6560 C C . PRO A 1 881 ? 24.338 9.601 -26.155 1.00 74.44 881 PRO A C 1
ATOM 6562 O O . PRO A 1 881 ? 23.489 9.414 -25.278 1.00 74.44 881 PRO A O 1
ATOM 6565 N N . GLY A 1 882 ? 25.576 9.105 -26.081 1.00 81.38 882 GLY A N 1
ATOM 6566 C CA . GLY A 1 882 ? 26.121 8.469 -24.871 1.00 81.38 882 GLY A CA 1
ATOM 6567 C C . GLY A 1 882 ? 25.929 6.953 -24.784 1.00 81.38 882 GLY A C 1
ATOM 6568 O O . GLY A 1 882 ? 25.637 6.424 -23.706 1.00 81.38 882 GLY A O 1
ATOM 6569 N N . TRP A 1 883 ? 26.067 6.240 -25.904 1.00 90.06 883 TRP A N 1
ATOM 6570 C CA . TRP A 1 883 ? 26.173 4.782 -25.884 1.00 90.06 883 TRP A CA 1
ATOM 6571 C C . TRP A 1 883 ? 27.629 4.355 -25.798 1.00 90.06 883 TRP A C 1
ATOM 6573 O O . TRP A 1 883 ? 28.479 4.841 -26.531 1.00 90.06 883 TRP A O 1
ATOM 6583 N N . ARG A 1 884 ? 27.900 3.341 -24.987 1.00 92.06 884 ARG A N 1
ATOM 6584 C CA . ARG A 1 884 ? 29.215 2.730 -24.868 1.00 92.06 884 ARG A CA 1
ATOM 6585 C C . ARG A 1 884 ? 29.163 1.291 -25.353 1.00 92.06 884 ARG A C 1
ATOM 6587 O O . ARG A 1 884 ? 28.517 0.436 -24.752 1.00 92.06 884 ARG A O 1
ATOM 6594 N N . ILE A 1 885 ? 29.866 0.986 -26.436 1.00 92.44 885 ILE A N 1
ATOM 6595 C CA . ILE A 1 885 ? 29.951 -0.376 -26.971 1.00 92.44 885 ILE A CA 1
ATOM 6596 C C . ILE A 1 885 ? 31.173 -1.059 -26.370 1.00 92.44 885 ILE A C 1
ATOM 6598 O O . ILE A 1 885 ? 32.319 -0.706 -26.659 1.00 92.44 885 ILE A O 1
ATOM 6602 N N . VAL A 1 886 ? 30.926 -2.044 -25.511 1.00 92.56 886 VAL A N 1
ATOM 6603 C CA . VAL A 1 886 ? 31.966 -2.791 -24.805 1.00 92.56 886 VAL A CA 1
ATOM 6604 C C . VAL A 1 886 ? 32.191 -4.122 -25.522 1.00 92.56 886 VAL A C 1
ATOM 6606 O O . VAL A 1 886 ? 31.236 -4.887 -25.693 1.00 92.56 886 VAL A O 1
ATOM 6609 N N . PRO A 1 887 ? 33.425 -4.436 -25.957 1.00 92.50 887 PRO A N 1
ATOM 6610 C CA . PRO A 1 887 ? 33.687 -5.689 -26.644 1.00 92.50 887 PRO A CA 1
ATOM 6611 C C . PRO A 1 887 ? 33.539 -6.897 -25.717 1.00 92.50 887 PRO A C 1
ATOM 6613 O O . PRO A 1 887 ? 33.589 -6.786 -24.492 1.00 92.50 887 PRO A O 1
ATOM 6616 N N . GLY A 1 888 ? 33.348 -8.072 -26.309 1.00 88.94 888 GLY A N 1
ATOM 6617 C CA . GLY A 1 888 ? 33.265 -9.331 -25.582 1.00 88.94 888 GLY A CA 1
ATOM 6618 C C . GLY A 1 888 ? 34.466 -10.214 -25.837 1.00 88.94 888 GLY A C 1
ATOM 6619 O O . GLY A 1 888 ? 35.088 -10.173 -26.888 1.00 88.94 888 GLY A O 1
ATOM 6620 N N . CYS A 1 889 ? 34.768 -11.080 -24.878 1.00 87.81 889 CYS A N 1
ATOM 6621 C CA . CYS A 1 889 ? 35.787 -12.102 -25.049 1.00 87.81 889 CYS A CA 1
ATOM 6622 C C . CYS A 1 889 ? 35.111 -13.472 -25.059 1.00 87.81 889 CYS A C 1
ATOM 6624 O O . CYS A 1 889 ? 34.596 -13.913 -24.028 1.00 87.81 889 CYS A O 1
ATOM 6626 N N . ASP A 1 890 ? 35.183 -14.171 -26.193 1.00 88.12 890 ASP A N 1
ATOM 6627 C CA . ASP A 1 890 ? 34.755 -15.574 -26.354 1.00 88.12 890 ASP A CA 1
ATOM 6628 C C . ASP A 1 890 ? 35.624 -16.570 -25.554 1.00 88.12 890 ASP A C 1
ATOM 6630 O O . ASP A 1 890 ? 35.421 -17.787 -25.596 1.00 88.12 890 ASP A O 1
ATOM 6634 N N . LYS A 1 891 ? 36.600 -16.033 -24.810 1.00 88.94 891 LYS A N 1
ATOM 6635 C CA . LYS A 1 891 ? 37.564 -16.737 -23.968 1.00 88.94 891 LYS A CA 1
ATOM 6636 C C . LYS A 1 891 ? 38.565 -17.587 -24.748 1.00 88.94 891 LYS A C 1
ATOM 6638 O O . LYS A 1 891 ? 39.281 -18.376 -24.131 1.00 88.94 891 LYS A O 1
ATOM 6643 N N . SER A 1 892 ? 38.665 -17.436 -26.066 1.00 88.81 892 SER A N 1
ATOM 6644 C CA . SER A 1 892 ? 39.727 -18.044 -26.865 1.00 88.81 892 SER A CA 1
ATOM 6645 C C . SER A 1 892 ? 41.065 -17.327 -26.654 1.00 88.81 892 SER A C 1
ATOM 6647 O O . SER A 1 892 ? 41.127 -16.158 -26.262 1.00 88.81 892 SER A O 1
ATOM 6649 N N . LEU A 1 893 ? 42.168 -18.031 -26.926 1.00 86.44 893 LEU A N 1
ATOM 6650 C CA . LEU A 1 893 ? 43.505 -17.432 -26.891 1.00 86.44 893 LEU A CA 1
ATOM 6651 C C . LEU A 1 893 ? 43.622 -16.282 -27.902 1.00 86.44 893 LEU A C 1
ATOM 6653 O O . LEU A 1 893 ? 44.227 -15.258 -27.593 1.00 86.44 893 LEU A O 1
ATOM 6657 N N . THR A 1 894 ? 43.017 -16.449 -29.081 1.00 87.19 894 THR A N 1
ATOM 6658 C CA . THR A 1 894 ? 42.995 -15.453 -30.156 1.00 87.19 894 THR A CA 1
ATOM 6659 C C . THR A 1 894 ? 42.304 -14.169 -29.704 1.00 87.19 894 THR A C 1
ATOM 6661 O O . THR A 1 894 ? 42.880 -13.094 -29.853 1.00 87.19 894 THR A O 1
ATOM 6664 N N . ALA A 1 895 ? 41.132 -14.269 -29.067 1.00 85.88 895 ALA A N 1
ATOM 6665 C CA . ALA A 1 895 ? 40.442 -13.098 -28.533 1.00 85.88 895 ALA A CA 1
ATOM 6666 C C . ALA A 1 895 ? 41.251 -12.422 -27.419 1.00 85.88 895 ALA A C 1
ATOM 6668 O O . ALA A 1 895 ? 41.447 -11.214 -27.459 1.00 85.88 895 ALA A O 1
ATOM 6669 N N . CYS A 1 896 ? 41.801 -13.172 -26.457 1.00 86.44 896 CYS A N 1
ATOM 6670 C CA . CYS A 1 896 ? 42.653 -12.578 -25.418 1.00 86.44 896 CYS A CA 1
ATOM 6671 C C . CYS A 1 896 ? 43.889 -11.868 -25.998 1.00 86.44 896 CYS A C 1
ATOM 6673 O O . CYS A 1 896 ? 44.281 -10.820 -25.487 1.00 86.44 896 CYS A O 1
ATOM 6675 N N . ALA A 1 897 ? 44.489 -12.403 -27.065 1.00 87.06 897 ALA A N 1
ATOM 6676 C CA . ALA A 1 897 ? 45.603 -11.759 -27.753 1.00 87.06 897 ALA A CA 1
ATOM 6677 C C . ALA A 1 897 ? 45.189 -10.450 -28.449 1.00 87.06 897 ALA A C 1
ATOM 6679 O O . ALA A 1 897 ? 45.957 -9.492 -28.404 1.00 87.06 897 ALA A O 1
ATOM 6680 N N . ALA A 1 898 ? 43.975 -10.375 -29.008 1.00 86.25 898 ALA A N 1
ATOM 6681 C CA . ALA A 1 898 ? 43.445 -9.161 -29.639 1.00 86.25 898 ALA A CA 1
ATOM 6682 C C . ALA A 1 898 ? 43.307 -7.970 -28.667 1.00 86.25 898 ALA A C 1
ATOM 6684 O O . ALA A 1 898 ? 43.330 -6.822 -29.103 1.00 86.25 898 ALA A O 1
ATOM 6685 N N . TYR A 1 899 ? 43.221 -8.230 -27.357 1.00 88.06 899 TYR A N 1
ATOM 6686 C CA . TYR A 1 899 ? 43.210 -7.210 -26.295 1.00 88.06 899 TYR A CA 1
ATOM 6687 C C . TYR A 1 899 ? 44.570 -7.057 -25.590 1.00 88.06 899 TYR A C 1
ATOM 6689 O O . TYR A 1 899 ? 44.616 -6.619 -24.445 1.00 88.06 899 TYR A O 1
ATOM 6697 N N . ALA A 1 900 ? 45.670 -7.504 -26.215 1.00 88.06 900 ALA A N 1
ATOM 6698 C CA . ALA A 1 900 ? 47.017 -7.544 -25.624 1.00 88.06 900 ALA A CA 1
ATOM 6699 C C . ALA A 1 900 ? 47.105 -8.305 -24.279 1.00 88.06 900 ALA A C 1
ATOM 6701 O O . ALA A 1 900 ? 48.069 -8.185 -23.522 1.00 88.06 900 ALA A O 1
ATOM 6702 N N . ASN A 1 901 ? 46.129 -9.172 -23.996 1.00 87.44 901 ASN A N 1
ATOM 6703 C CA . ASN A 1 901 ? 45.964 -9.836 -22.708 1.00 87.44 901 ASN A CA 1
ATOM 6704 C C . ASN A 1 901 ? 46.375 -11.317 -22.724 1.00 87.44 901 ASN A C 1
ATOM 6706 O O . ASN A 1 901 ? 45.895 -12.151 -21.955 1.00 87.44 901 ASN A O 1
ATOM 6710 N N . ARG A 1 902 ? 47.284 -11.681 -23.633 1.00 86.50 902 ARG A N 1
ATOM 6711 C CA . ARG A 1 902 ? 47.770 -13.062 -23.760 1.00 86.50 902 ARG A CA 1
ATOM 6712 C C . ARG A 1 902 ? 48.488 -13.546 -22.496 1.00 86.50 902 ARG A C 1
ATOM 6714 O O . ARG A 1 902 ? 48.402 -14.723 -22.169 1.00 86.50 902 ARG A O 1
ATOM 6721 N N . HIS A 1 903 ? 49.166 -12.645 -21.785 1.00 84.12 903 HIS A N 1
ATOM 6722 C CA . HIS A 1 903 ? 49.941 -12.960 -20.584 1.00 84.12 903 HIS A CA 1
ATOM 6723 C C . HIS A 1 903 ? 49.071 -13.345 -19.372 1.00 84.12 903 HIS A C 1
ATOM 6725 O O . HIS A 1 903 ? 49.550 -14.061 -18.504 1.00 84.12 903 HIS A O 1
ATOM 6731 N N . ARG A 1 904 ? 47.790 -12.941 -19.330 1.00 82.25 904 ARG A N 1
ATOM 6732 C CA . ARG A 1 904 ? 46.816 -13.356 -18.295 1.00 82.25 904 ARG A CA 1
ATOM 6733 C C . ARG A 1 904 ? 45.822 -14.400 -18.804 1.00 82.25 904 ARG A C 1
ATOM 6735 O O . ARG A 1 904 ? 44.802 -14.658 -18.163 1.00 82.25 904 ARG A O 1
ATOM 6742 N N . PHE A 1 905 ? 46.073 -15.003 -19.968 1.00 82.06 905 PHE A N 1
ATOM 6743 C CA . PHE A 1 905 ? 45.207 -16.049 -20.501 1.00 82.06 905 PHE A CA 1
ATOM 6744 C C . PHE A 1 905 ? 45.107 -17.214 -19.507 1.00 82.06 905 PHE A C 1
ATOM 6746 O O . PHE A 1 905 ? 46.115 -17.663 -18.969 1.00 82.06 905 PHE A O 1
ATOM 6753 N N . ARG A 1 906 ? 43.883 -17.700 -19.257 1.00 79.62 906 ARG A N 1
ATOM 6754 C CA . ARG A 1 906 ? 43.556 -18.660 -18.180 1.00 79.62 906 ARG A CA 1
ATOM 6755 C C . ARG A 1 906 ? 43.746 -18.122 -16.756 1.00 79.62 906 ARG A C 1
ATOM 6757 O O . ARG A 1 906 ? 43.745 -18.922 -15.835 1.00 79.62 906 ARG A O 1
ATOM 6764 N N . GLY A 1 907 ? 43.861 -16.809 -16.554 1.00 69.31 907 GLY A N 1
ATOM 6765 C CA . GLY A 1 907 ? 43.845 -16.178 -15.228 1.00 69.31 907 GLY A CA 1
ATOM 6766 C C . GLY A 1 907 ? 45.091 -16.412 -14.369 1.00 69.31 907 GLY A C 1
ATOM 6767 O O . GLY A 1 907 ? 45.061 -16.094 -13.186 1.00 69.31 907 GLY A O 1
ATOM 6768 N N . PHE A 1 908 ? 46.179 -16.938 -14.939 1.00 68.88 908 PHE A N 1
ATOM 6769 C CA . PHE A 1 908 ? 47.443 -17.145 -14.229 1.00 68.88 908 PHE A CA 1
ATOM 6770 C C . PHE A 1 908 ? 48.557 -16.341 -14.914 1.00 68.88 908 PHE A C 1
ATOM 6772 O O . PHE A 1 908 ? 49.125 -16.822 -15.896 1.00 68.88 908 PHE A O 1
ATOM 6779 N N . PRO A 1 909 ? 48.902 -15.138 -14.416 1.00 62.41 909 PRO A N 1
ATOM 6780 C CA . PRO A 1 909 ? 49.965 -14.312 -15.000 1.00 62.41 909 PRO A CA 1
ATOM 6781 C C . PRO A 1 909 ? 51.357 -14.971 -14.958 1.00 62.41 909 PRO A C 1
ATOM 6783 O O . PRO A 1 909 ? 52.267 -14.523 -15.649 1.00 62.41 909 PRO A O 1
ATOM 6786 N N . HIS A 1 910 ? 51.514 -16.044 -14.175 1.00 63.69 910 HIS A N 1
ATOM 6787 C CA . HIS A 1 910 ? 52.776 -16.757 -13.958 1.00 63.69 910 HIS A CA 1
ATOM 6788 C C . HIS A 1 910 ? 52.807 -18.176 -14.547 1.00 63.69 910 HIS A C 1
ATOM 6790 O O . HIS A 1 910 ? 53.725 -18.933 -14.240 1.00 63.69 910 HIS A O 1
ATOM 6796 N N . LEU A 1 911 ? 51.832 -18.572 -15.377 1.00 60.16 911 LEU A N 1
ATOM 6797 C CA . LEU A 1 911 ? 51.930 -19.857 -16.077 1.00 60.16 911 LEU A CA 1
ATOM 6798 C C . LEU A 1 911 ? 53.121 -19.807 -17.059 1.00 60.16 911 LEU A C 1
ATOM 6800 O O . LEU A 1 911 ? 53.138 -18.933 -17.933 1.00 60.16 911 LEU A O 1
ATOM 6804 N N . PRO A 1 912 ? 54.118 -20.708 -16.947 1.00 57.88 912 PRO A N 1
ATOM 6805 C CA . PRO A 1 912 ? 55.243 -20.743 -17.874 1.00 57.88 912 PRO A CA 1
ATOM 6806 C C . PRO A 1 912 ? 54.763 -20.953 -19.319 1.00 57.88 912 PRO A C 1
ATOM 6808 O O . PRO A 1 912 ? 53.729 -21.571 -19.572 1.00 57.88 912 PRO A O 1
ATOM 6811 N N . LYS A 1 913 ? 55.515 -20.414 -20.292 1.00 57.53 913 LYS A N 1
ATOM 6812 C CA . LYS A 1 913 ? 55.181 -20.509 -21.731 1.00 57.53 913 LYS A CA 1
ATOM 6813 C C . LYS A 1 913 ? 55.154 -21.956 -22.248 1.00 57.53 913 LYS A C 1
ATOM 6815 O O . LYS A 1 913 ? 54.509 -22.218 -23.261 1.00 57.53 913 LYS A O 1
ATOM 6820 N N . SER A 1 914 ? 55.856 -22.871 -21.583 1.00 64.94 914 SER A N 1
ATOM 6821 C CA . SER A 1 914 ? 55.817 -24.313 -21.824 1.00 64.94 914 SER A CA 1
ATOM 6822 C C . SER A 1 914 ? 54.775 -24.981 -20.926 1.00 64.94 914 SER A C 1
ATOM 6824 O O . SER A 1 914 ? 54.492 -24.501 -19.830 1.00 64.94 914 SER A O 1
ATOM 6826 N N . ASN A 1 915 ? 54.202 -26.100 -21.389 1.00 58.00 915 ASN A N 1
ATOM 6827 C CA . ASN A 1 915 ? 53.294 -26.914 -20.580 1.00 58.00 915 ASN A CA 1
ATOM 6828 C C . ASN A 1 915 ? 53.976 -27.207 -19.231 1.00 58.00 915 ASN A C 1
ATOM 6830 O O . ASN A 1 915 ? 55.037 -27.838 -19.248 1.00 58.00 915 ASN A O 1
ATOM 6834 N N . PRO A 1 916 ? 53.423 -26.772 -18.083 1.00 56.62 916 PRO A N 1
ATOM 6835 C CA . PRO A 1 916 ? 53.937 -27.234 -16.809 1.00 56.62 916 PRO A CA 1
ATOM 6836 C C . PRO A 1 916 ? 53.752 -28.750 -16.800 1.00 56.62 916 PRO A C 1
ATOM 6838 O O . PRO A 1 916 ? 52.628 -29.246 -16.904 1.00 56.62 916 PRO A O 1
ATOM 6841 N N . ALA A 1 917 ? 54.858 -29.491 -16.755 1.00 61.25 917 ALA A N 1
ATOM 6842 C CA . ALA A 1 917 ? 54.795 -30.913 -16.489 1.00 61.25 917 ALA A CA 1
ATOM 6843 C C . ALA A 1 917 ? 54.225 -31.049 -15.076 1.00 61.25 917 ALA A C 1
ATOM 6845 O O . ALA A 1 917 ? 54.905 -30.757 -14.093 1.00 61.25 917 ALA A O 1
ATOM 6846 N N . LEU A 1 918 ? 52.945 -31.410 -14.976 1.00 57.41 918 LEU A N 1
ATOM 6847 C CA . LEU A 1 918 ? 52.355 -31.823 -13.713 1.00 57.41 918 LEU A CA 1
ATOM 6848 C C . LEU A 1 918 ? 53.002 -33.162 -13.373 1.00 57.41 918 LEU A C 1
ATOM 6850 O O . LEU A 1 918 ? 52.553 -34.215 -13.819 1.00 57.41 918 LEU A O 1
ATOM 6854 N N . VAL A 1 919 ? 54.119 -33.108 -12.652 1.00 59.44 919 VAL A N 1
ATOM 6855 C CA . VAL A 1 919 ? 54.700 -34.299 -12.045 1.00 59.44 919 VAL A CA 1
ATOM 6856 C C . VAL A 1 919 ? 53.691 -34.739 -10.999 1.00 59.44 919 VAL A C 1
ATOM 6858 O O . VAL A 1 919 ? 53.418 -34.000 -10.052 1.00 59.44 919 VAL A O 1
ATOM 6861 N N . ALA A 1 920 ? 53.082 -35.906 -11.206 1.00 52.41 920 ALA A N 1
ATOM 6862 C CA . ALA A 1 920 ? 52.282 -36.532 -10.171 1.00 52.41 920 ALA A CA 1
ATOM 6863 C C . ALA A 1 920 ? 53.186 -36.670 -8.945 1.00 52.41 920 ALA A C 1
ATOM 6865 O O . ALA A 1 920 ? 54.165 -37.414 -8.973 1.00 52.41 920 ALA A O 1
ATOM 6866 N N . VAL A 1 921 ? 52.896 -35.907 -7.893 1.00 51.97 921 VAL A N 1
ATOM 6867 C CA . VAL A 1 921 ? 53.528 -36.126 -6.599 1.00 51.97 921 VAL A CA 1
ATOM 6868 C C . VAL A 1 921 ? 52.981 -37.465 -6.133 1.00 51.97 921 VAL A C 1
ATOM 6870 O O . VAL A 1 921 ? 51.860 -37.542 -5.632 1.00 51.97 921 VAL A O 1
ATOM 6873 N N . SER A 1 922 ? 53.723 -38.544 -6.381 1.00 54.53 922 SER A N 1
ATOM 6874 C CA . SER A 1 922 ? 53.436 -39.816 -5.739 1.00 54.53 922 SER A CA 1
ATOM 6875 C C . SER A 1 922 ? 53.546 -39.549 -4.247 1.00 54.53 922 SER A C 1
ATOM 6877 O O . SER A 1 922 ? 54.635 -39.240 -3.760 1.00 54.53 922 SER A O 1
ATOM 6879 N N . GLN A 1 923 ? 52.425 -39.604 -3.527 1.00 54.44 923 GLN A N 1
ATOM 6880 C CA . GLN A 1 923 ? 52.492 -39.692 -2.080 1.00 54.44 923 GLN A CA 1
ATOM 6881 C C . GLN A 1 923 ? 53.366 -40.900 -1.775 1.00 54.44 923 GLN A C 1
ATOM 6883 O O . GLN A 1 923 ? 53.013 -42.028 -2.119 1.00 54.44 923 GLN A O 1
ATOM 6888 N N . THR A 1 924 ? 54.530 -40.662 -1.177 1.00 52.53 924 THR A N 1
ATOM 6889 C CA . THR A 1 924 ? 55.303 -41.724 -0.556 1.00 52.53 924 THR A CA 1
ATOM 6890 C C . THR A 1 924 ? 54.439 -42.224 0.591 1.00 52.53 924 THR A C 1
ATOM 6892 O O . THR A 1 924 ? 54.485 -41.689 1.695 1.00 52.53 924 THR A O 1
ATOM 6895 N N . THR A 1 925 ? 53.583 -43.208 0.328 1.00 58.19 925 THR A N 1
ATOM 6896 C CA . THR A 1 925 ? 52.959 -44.002 1.378 1.00 58.19 925 THR A CA 1
ATOM 6897 C C . THR A 1 925 ? 54.080 -44.829 1.986 1.00 58.19 925 THR A C 1
ATOM 6899 O O . THR A 1 925 ? 54.273 -45.993 1.635 1.00 58.19 925 THR A O 1
ATOM 6902 N N . SER A 1 926 ? 54.886 -44.209 2.851 1.00 52.28 926 SER A N 1
ATOM 6903 C CA . SER A 1 926 ? 55.710 -44.959 3.779 1.00 52.28 926 SER A CA 1
ATOM 6904 C C . SER A 1 926 ? 54.738 -45.725 4.667 1.00 52.28 926 SER A C 1
ATOM 6906 O O . SER A 1 926 ? 54.104 -45.195 5.575 1.00 52.28 926 SER A O 1
ATOM 6908 N N . SER A 1 927 ? 54.584 -47.006 4.356 1.00 57.00 927 SER A N 1
ATOM 6909 C CA . SER A 1 927 ? 53.927 -48.011 5.179 1.00 57.00 927 SER A CA 1
ATOM 6910 C C . SER A 1 927 ? 54.745 -48.261 6.453 1.00 57.00 927 SER A C 1
ATOM 6912 O O . SER A 1 927 ? 55.248 -49.359 6.680 1.00 57.00 927 SER A O 1
ATOM 6914 N N . SER A 1 928 ? 54.938 -47.230 7.271 1.00 52.44 928 SER A N 1
ATOM 6915 C CA . SER A 1 928 ? 55.664 -47.304 8.534 1.00 52.44 928 SER A CA 1
ATOM 6916 C C . SER A 1 928 ? 54.915 -46.511 9.591 1.00 52.44 928 SER A C 1
ATOM 6918 O O . SER A 1 928 ? 55.189 -45.337 9.829 1.00 52.44 928 SER A O 1
ATOM 6920 N N . GLY A 1 929 ? 53.969 -47.187 10.233 1.00 47.66 929 GLY A N 1
ATOM 6921 C CA . GLY A 1 929 ? 53.257 -46.644 11.377 1.00 47.66 929 GLY A CA 1
ATOM 6922 C C . GLY A 1 929 ? 52.157 -47.561 11.882 1.00 47.66 929 GLY A C 1
ATOM 6923 O O . GLY A 1 929 ? 51.010 -47.149 11.953 1.00 47.66 929 GLY A O 1
ATOM 6924 N N . LYS A 1 930 ? 52.495 -48.808 12.239 1.00 49.50 930 LYS A N 1
ATOM 6925 C CA . LYS A 1 930 ? 51.733 -49.503 13.282 1.00 49.50 930 LYS A CA 1
ATOM 6926 C C . LYS A 1 930 ? 51.944 -48.724 14.582 1.00 49.50 930 LYS A C 1
ATOM 6928 O O . LYS A 1 930 ? 53.055 -48.766 15.112 1.00 49.50 930 LYS A O 1
ATOM 6933 N N . LYS A 1 931 ? 50.899 -48.062 15.068 1.00 46.53 931 LYS A N 1
ATOM 6934 C CA . LYS A 1 931 ? 50.463 -48.066 16.469 1.00 46.53 931 LYS A CA 1
ATOM 6935 C C . LYS A 1 931 ? 49.073 -47.466 16.565 1.00 46.53 931 LYS A C 1
ATOM 6937 O O . LYS A 1 931 ? 48.905 -46.334 16.067 1.00 46.53 931 LYS A O 1
#

Organism: NCBI:txid1804625

pLDDT: mean 81.61, std 17.52, range [30.72, 98.44]

Sequence (931 aa):
MFYPVTVSSTACRLLAAEPDWSTAVTGEFAARTASDSGLSARGHRRRLAAQTVLTLAWSSLLDGPGHAAMRVALGQYANEPVLVPFWPGETALDDLGTSSWSGSLRVFFEPDWSQWEVAPSTQAEPFGFAASGDCRVAPLLWGRFAKLPAPPEAITARGAQYSWSVTESGPAETAIRAVATLASGPSLGTATPRLLELEPDWGGAVASGGVELRIERDRVGYGRAEVEYFVAHTPARRLKASLTPLGEETARLVALFQDRGGSAGLLWAPGQWHEAALALASSSGSQVVTLDEAAPLDSETAVWISDGSHSVARRIQSRSGQTLTLAGAPGAFAAGTPVSALWLCRFSGDVLRVAWETPAVATSTIELVELPAEAALPDGETQGSTVGDLGGVWWGYLVSDGVVTWRFTSHDSAIDAGALGTFEPRPIDHGDIEQELNLARHDVSLALGSWDGSPFERWRTDRSAPQLLVQIFEGNTAAPSAARLIFSGRARTARYSGATATVPVRGPSALFDLKGPVAIVSKRCWAPFGGSACGVDLASVSTEADLAEASADGKLHFVAAGTSTWPVRPRDYYRHGYIERTLADGTFRRIRIAASEAVRDETIPPVGTLDPAASAWQSEALAYGGTLGTDTLAICNQLAASLRGTSAWSKIIYLAPFLGTNLAAASTPLVNRLGWPRPTMYNLTDNDVGDALGIRKLTTSGYLRIDLPAALRPRNIGVGMWRLAGAVSLIGDSSGAYLYVRSTGAVTFTYGGFSVYASGTLSPAAARLGHWYGTASLSSPYGELFHGGQLFATAPRTGTQDNGQWHDQHYLFGGSVESSEQLGVSYVTSGQVSAAEAAELHDVLEAALMVPTGRSGAPSRRLSVTPAVRVPALPAVFPAPGWRIVPGCDKSLTACAAYANRHRFRGFPHLPKSNPALVAVSQTTSSSGKK

Radius of gyration: 47.48 Å; chains: 1; bounding box: 96×84×152 Å

InterPro domains:
  IPR018964 Bacteriophage phiJL001, Gp84, C-terminal [PF09356] (881-914)

Secondary structure (DSSP, 8-state):
-EEEEEETTEEEEEE-----TTS-EEEEEE--EEEEE-TTSPEEEEES-SSPEEEEEEEEEE-HHHHHHHHHHHHT--S--EEEE-GGG-EEGGGGGG-SEE-SEEEEE-TTSSSEEEEETT-SS-SSS---TT-EEEEEEEEEESSPPPSPEEEETTEEEEEEEEEE-S-GGG--EE--PPPB---BTTB-PEE--PPP-TTS--EEEEEE---EEE--SSSS--EEE----PPEEEEEEEE--BTHHHHHHHHHHHHHTTTTS-EEEESSTTSEEBSS---TT-SEEEBS--TTS-TT-EEEEE-SS-EEEEEEEEEETTEEEESS------TT-EEEEEEEEEESSSEEEEEEEETTEEEEEEEEEE-HHHHSPPTT--BTTTBEE---EEEEEEEE-SS-EEEEESSSS-EE-GGG-EEEE-SEEE------SSS---EEEEEEE--TT-TTTHHHH-TTSPPPEEEEEEEETTEEEEEEEEEEEEE--PEEETTEEEEEEE-GGGGTT-SS-S----SS--SPTTSTTT---HHHH-EEEEEEEE-TTS-EEEEESSSSS-----TTTTTT-EEEEE-TTS-EEEEEEEEEEEE---------SPPHHHHHHHHHHHHTT----HHHHHHHHHHHHHHHTSGGGGTEEEEEE---SSHHHHTS-SEETT-PPPPEEES--GGGEETTTEE----TT-EEEEE--GGGTTS-EEEEEEESS--------TTS--EEE---SS------SSSS-------GGG-----EEEEE-TT-SEEEEEETTEEEEEEE-----TT--------EEEE---SS---EEEEEEESPPPHHHHHHHHHHHHHHH-S----SSS---EEEEEESS------S----S-EEEE----S-HHHHHHTT-GGGGGG-TT--SS-----------------